Protein AF-0000000067512557 (afdb_homodimer)

Solvent-accessible surface area (backbone atoms only — not comparable to full-atom values): 43966 Å² total; per-residue (Å²): 103,75,72,91,59,92,70,38,76,70,39,28,46,23,22,60,29,49,36,27,47,76,71,72,39,83,58,62,50,40,38,28,38,10,78,47,15,66,60,28,48,52,50,40,33,72,71,71,44,66,50,80,42,73,76,36,64,94,69,39,27,34,35,38,38,43,91,91,30,38,39,35,21,30,53,52,55,80,52,73,68,54,42,38,61,62,28,56,32,32,63,33,15,30,34,44,54,94,54,38,81,47,62,53,90,62,27,68,56,29,63,73,68,32,43,52,41,56,57,37,73,70,34,37,73,76,41,55,54,43,50,60,43,49,38,27,46,26,28,67,69,66,28,44,66,46,68,70,39,42,50,50,40,29,52,51,28,54,48,42,66,75,35,49,71,62,57,60,60,42,63,62,51,37,52,43,52,51,53,27,57,68,24,96,35,24,37,59,25,52,51,48,30,49,72,27,42,42,26,55,67,77,40,47,50,54,45,57,26,58,79,34,74,44,49,81,62,38,84,44,30,45,37,58,33,30,36,38,15,37,42,38,31,41,68,78,36,74,81,60,52,67,39,46,50,50,16,34,64,34,34,64,50,16,33,77,62,29,63,39,71,36,52,92,79,67,40,53,43,45,62,49,13,29,54,22,9,14,35,41,42,35,30,53,36,50,67,31,62,50,56,65,70,50,33,52,51,16,19,50,39,14,44,48,48,78,65,75,82,54,85,50,66,45,56,32,37,34,54,49,60,78,42,48,90,47,58,66,47,41,58,47,46,38,22,11,47,26,56,40,27,65,92,36,43,68,54,16,53,49,52,52,49,53,51,53,57,48,56,73,55,68,71,68,88,65,49,85,56,50,72,65,52,48,21,66,71,69,58,29,19,93,34,39,22,51,49,48,48,41,48,51,48,34,40,35,36,38,42,62,78,27,89,45,60,68,44,45,52,54,47,52,56,46,54,54,49,50,55,49,47,61,63,62,64,64,66,79,73,81,125,100,76,74,93,61,93,68,38,78,71,40,28,48,23,21,60,29,51,39,26,48,77,71,74,38,83,60,61,50,41,38,28,39,9,80,47,16,67,61,28,50,50,49,41,33,74,71,71,43,64,50,80,43,72,76,36,65,92,69,39,27,33,35,37,37,41,89,89,30,40,40,36,22,30,52,52,54,79,52,72,68,54,43,39,61,62,29,56,31,33,61,34,15,28,34,44,54,95,56,37,80,47,62,53,92,62,27,67,57,29,63,73,68,33,43,51,42,55,57,36,73,68,37,37,73,75,40,56,54,42,50,60,43,49,38,28,46,27,28,66,70,66,28,44,66,47,69,71,38,41,51,49,39,29,53,50,27,54,48,42,66,76,34,49,71,60,58,60,60,43,63,61,50,38,52,44,50,50,53,27,56,68,24,97,35,24,37,59,26,52,50,50,29,49,74,25,42,42,27,56,65,79,40,46,51,54,45,58,26,59,78,34,73,44,49,83,63,38,83,42,30,46,36,59,32,31,37,37,14,36,41,38,31,40,68,78,35,73,79,60,52,66,38,46,48,50,17,33,63,32,34,65,50,16,32,78,62,28,62,40,71,36,50,91,78,68,39,53,41,46,62,50,14,28,53,22,9,15,35,40,43,34,31,53,37,50,67,31,62,51,55,65,70,48,33,53,51,15,20,49,38,15,44,48,49,77,66,76,81,55,85,49,67,44,54,32,38,35,53,49,60,77,41,47,92,47,58,67,47,41,57,47,47,37,21,11,48,25,55,40,28,65,92,37,44,68,54,16,52,49,52,52,49,53,52,54,56,46,55,73,55,70,70,67,88,66,50,85,56,49,73,64,52,47,20,66,71,70,56,29,19,93,34,41,22,50,49,48,49,41,48,49,47,33,40,36,36,40,43,63,77,28,87,44,62,70,45,44,52,54,47,52,56,46,52,53,47,50,53,49,46,62,62,60,64,64,66,78,72,82,124

pLDDT: mean 90.92, std 11.64, range [23.28, 98.94]

Nearest PDB structures (foldseek):
  4wc5-assembly1_A  TM=7.029E-01  e=5.428E-14  Aquifex aeolicus VF5
  4wbz-assembly2_B  TM=7.455E-01  e=4.774E-13  Aquifex aeolicus VF5
  1vfg-assembly1_A  TM=7.331E-01  e=1.109E-12  Aquifex aeolicus
  4wc1-assembly1_A  TM=6.849E-01  e=1.506E-13  Aquifex aeolicus VF5
  3h39-assembly2_A  TM=6.523E-01  e=2.930E-13  Thermotoga maritima

Structure (mmCIF, N/CA/C/O backbone):
data_AF-0000000067512557-model_v1
#
loop_
_entity.id
_entity.type
_entity.pdbx_description
1 polymer 'Poly(A) polymerase family protein'
#
loop_
_atom_site.group_PDB
_atom_site.id
_atom_site.type_symbol
_atom_site.label_atom_id
_atom_site.label_alt_id
_atom_site.label_comp_id
_atom_site.label_asym_id
_atom_site.label_entity_id
_atom_site.label_seq_id
_atom_site.pdbx_PDB_ins_code
_atom_site.Cartn_x
_atom_site.Cartn_y
_atom_site.Cartn_z
_atom_site.occupancy
_atom_site.B_iso_or_equiv
_atom_site.auth_seq_id
_atom_site.auth_comp_id
_atom_site.auth_asym_id
_atom_site.auth_atom_id
_atom_site.pdbx_PDB_model_num
ATOM 1 N N . MET A 1 1 ? 3.365 -53.469 -15.695 1 51.84 1 MET A N 1
ATOM 2 C CA . MET A 1 1 ? 2.719 -52.312 -16.328 1 51.84 1 MET A CA 1
ATOM 3 C C . MET A 1 1 ? 3.729 -51.469 -17.125 1 51.84 1 MET A C 1
ATOM 5 O O . MET A 1 1 ? 4.863 -51.281 -16.672 1 51.84 1 MET A O 1
ATOM 9 N N . ASP A 1 2 ? 3.629 -51.375 -18.391 1 69.19 2 ASP A N 1
ATOM 10 C CA . ASP A 1 2 ? 4.562 -50.656 -19.25 1 69.19 2 ASP A CA 1
ATOM 11 C C . ASP A 1 2 ? 4.477 -49.156 -19.016 1 69.19 2 ASP A C 1
ATOM 13 O O . ASP A 1 2 ? 3.398 -48.625 -18.734 1 69.19 2 ASP A O 1
ATOM 17 N N . PHE A 1 3 ? 5.629 -48.594 -18.703 1 74.94 3 PHE A N 1
ATOM 18 C CA . PHE A 1 3 ? 5.684 -47.125 -18.672 1 74.94 3 PHE A CA 1
ATOM 19 C C . PHE A 1 3 ? 5.145 -46.531 -19.953 1 74.94 3 PHE A C 1
ATOM 21 O O . PHE A 1 3 ? 5.617 -46.875 -21.047 1 74.94 3 PHE A O 1
ATOM 28 N N . PRO A 1 4 ? 4.055 -45.781 -19.875 1 81.44 4 PRO A N 1
ATOM 29 C CA . PRO A 1 4 ? 3.291 -45.438 -21.062 1 81.44 4 PRO A CA 1
ATOM 30 C C . PRO A 1 4 ? 3.986 -44.375 -21.906 1 81.44 4 PRO A C 1
ATOM 32 O O . PRO A 1 4 ? 3.475 -43.969 -22.969 1 81.44 4 PRO A O 1
ATOM 35 N N . PHE A 1 5 ? 5.16 -43.906 -21.516 1 85.88 5 PHE A N 1
ATOM 36 C CA . PHE A 1 5 ? 5.879 -42.875 -22.25 1 85.88 5 PHE A CA 1
ATOM 37 C C . PHE A 1 5 ? 7.215 -43.406 -22.766 1 85.88 5 PHE A C 1
ATOM 39 O O . PHE A 1 5 ? 7.746 -44.375 -22.219 1 85.88 5 PHE A O 1
ATOM 46 N N . TYR A 1 6 ? 7.672 -42.781 -23.734 1 87.31 6 TYR A N 1
ATOM 47 C CA . TYR A 1 6 ? 8.953 -43.188 -24.297 1 87.31 6 TYR A CA 1
ATOM 48 C C . TYR A 1 6 ? 10.07 -43.062 -23.266 1 87.31 6 TYR A C 1
ATOM 50 O O . TYR A 1 6 ? 10.125 -42.062 -22.531 1 87.31 6 TYR A O 1
ATOM 58 N N . THR A 1 7 ? 10.867 -44.031 -23.219 1 91.25 7 THR A N 1
ATOM 59 C CA . THR A 1 7 ? 12.039 -44.031 -22.344 1 91.25 7 THR A CA 1
ATOM 60 C C . THR A 1 7 ? 13.305 -44.344 -23.125 1 91.25 7 THR A C 1
ATOM 62 O O . THR A 1 7 ? 13.453 -45.406 -23.688 1 91.25 7 THR A O 1
ATOM 65 N N . PRO A 1 8 ? 14.156 -43.312 -23.141 1 92 8 PRO A N 1
ATOM 66 C CA . PRO A 1 8 ? 15.414 -43.562 -23.844 1 92 8 PRO A CA 1
ATOM 67 C C . PRO A 1 8 ? 16.219 -44.688 -23.219 1 92 8 PRO A C 1
ATOM 69 O O . PRO A 1 8 ? 16.016 -45.031 -22.047 1 92 8 PRO A O 1
ATOM 72 N N . LYS A 1 9 ? 17.266 -45.094 -24.094 1 87.44 9 LYS A N 1
ATOM 73 C CA . LYS A 1 9 ? 18.156 -46.156 -23.609 1 87.44 9 LYS A CA 1
ATOM 74 C C . LYS A 1 9 ? 18.969 -45.656 -22.406 1 87.44 9 LYS A C 1
ATOM 76 O O . LYS A 1 9 ? 19.438 -44.531 -22.391 1 87.44 9 LYS A O 1
ATOM 81 N N . ASP A 1 10 ? 19.078 -46.469 -21.375 1 86.25 10 ASP A N 1
ATOM 82 C CA . ASP A 1 10 ? 19.906 -46.219 -20.188 1 86.25 10 ASP A CA 1
ATOM 83 C C . ASP A 1 10 ? 19.359 -45.062 -19.375 1 86.25 10 ASP A C 1
ATOM 85 O O . ASP A 1 10 ? 20.109 -44.312 -18.734 1 86.25 10 ASP A O 1
ATOM 89 N N . ALA A 1 11 ? 18.125 -44.688 -19.641 1 92.56 11 ALA A N 1
ATOM 90 C CA . ALA A 1 11 ? 17.422 -43.719 -18.812 1 92.56 11 ALA A CA 1
ATOM 91 C C . ALA A 1 11 ? 16.281 -44.375 -18.047 1 92.56 11 ALA A C 1
ATOM 93 O O . ALA A 1 11 ? 15.742 -45.406 -18.484 1 92.56 11 ALA A O 1
ATOM 94 N N . PHE A 1 12 ? 15.938 -43.875 -16.891 1 92.56 12 PHE A N 1
ATOM 95 C CA . PHE A 1 12 ? 14.891 -44.438 -16.047 1 92.56 12 PHE A CA 1
ATOM 96 C C . PHE A 1 12 ? 13.906 -43.344 -15.617 1 92.56 12 PHE A C 1
ATOM 98 O O . PHE A 1 12 ? 14.312 -42.312 -15.078 1 92.56 12 PHE A O 1
ATOM 105 N N . PRO A 1 13 ? 12.617 -43.562 -15.906 1 93.5 13 PRO A N 1
ATOM 106 C CA . PRO A 1 13 ? 11.648 -42.656 -15.328 1 93.5 13 PRO A CA 1
ATOM 107 C C . PRO A 1 13 ? 11.688 -42.625 -13.797 1 93.5 13 PRO A C 1
ATOM 109 O O . PRO A 1 13 ? 11.758 -43.688 -13.172 1 93.5 13 PRO A O 1
ATOM 112 N N . VAL A 1 14 ? 11.688 -41.438 -13.242 1 91.81 14 VAL A N 1
ATOM 113 C CA . VAL A 1 14 ? 11.797 -41.312 -11.797 1 91.81 14 VAL A CA 1
ATOM 114 C C . VAL A 1 14 ? 10.836 -40.25 -11.289 1 91.81 14 VAL A C 1
ATOM 116 O O . VAL A 1 14 ? 10.281 -39.5 -12.078 1 91.81 14 VAL A O 1
ATOM 119 N N . GLY A 1 15 ? 10.539 -40.375 -10 1 92.75 15 GLY A N 1
ATOM 120 C CA . GLY A 1 15 ? 9.984 -39.219 -9.305 1 92.75 15 GLY A CA 1
ATOM 121 C C . GLY A 1 15 ? 8.484 -39.094 -9.461 1 92.75 15 GLY A C 1
ATOM 122 O O . GLY A 1 15 ? 7.754 -40.094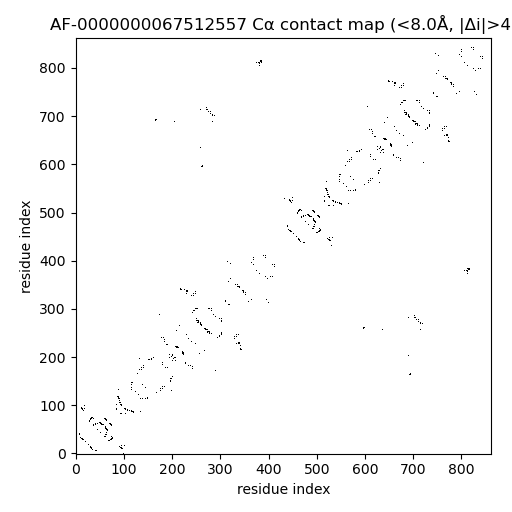 -9.312 1 92.75 15 GLY A O 1
ATOM 123 N N . GLY A 1 16 ? 8.031 -37.906 -9.68 1 92.88 16 GLY A N 1
ATOM 124 C CA . GLY A 1 16 ? 6.621 -37.562 -9.664 1 92.88 16 GLY A CA 1
ATOM 125 C C . GLY A 1 16 ? 5.832 -38.188 -10.789 1 92.88 16 GLY A C 1
ATOM 126 O O . GLY A 1 16 ? 4.652 -38.5 -10.633 1 92.88 16 GLY A O 1
ATOM 127 N N . ALA A 1 17 ? 6.5 -38.375 -11.906 1 91.25 17 ALA A N 1
ATOM 128 C CA . ALA A 1 17 ? 5.812 -39 -13.031 1 91.25 17 ALA A CA 1
ATOM 129 C C . ALA A 1 17 ? 5.391 -40.406 -12.688 1 91.25 17 ALA A C 1
ATOM 131 O O . ALA A 1 17 ? 4.27 -40.844 -13.008 1 91.25 17 ALA A O 1
ATOM 132 N N . VAL A 1 18 ? 6.301 -41.125 -12.047 1 93.06 18 VAL A N 1
ATOM 133 C CA . VAL A 1 18 ? 6.016 -42.5 -11.641 1 93.06 18 VAL A CA 1
ATOM 134 C C . VAL A 1 18 ? 4.922 -42.5 -10.578 1 93.06 18 VAL A C 1
ATOM 136 O O . VAL A 1 18 ? 3.961 -43.281 -10.672 1 93.06 18 VAL A O 1
ATOM 139 N N . ARG A 1 19 ? 5.039 -41.625 -9.617 1 93.56 19 ARG A N 1
ATOM 140 C CA . ARG A 1 19 ? 4.043 -41.469 -8.562 1 93.56 19 ARG A CA 1
ATOM 141 C C . ARG A 1 19 ? 2.662 -41.219 -9.156 1 93.56 19 ARG A C 1
ATOM 143 O O . ARG A 1 19 ? 1.677 -41.844 -8.758 1 93.56 19 ARG A O 1
ATOM 150 N N . ASP A 1 20 ? 2.562 -40.281 -10.094 1 91.94 20 ASP A N 1
ATOM 151 C CA . ASP A 1 20 ? 1.288 -39.875 -10.688 1 91.94 20 ASP A CA 1
ATOM 152 C C . ASP A 1 20 ? 0.635 -41.062 -11.422 1 91.94 20 ASP A C 1
ATOM 154 O O . ASP A 1 20 ? -0.578 -41.25 -11.328 1 91.94 20 ASP A O 1
ATOM 158 N N . LEU A 1 21 ? 1.433 -41.812 -12.047 1 88.88 21 LEU A N 1
ATOM 159 C CA . LEU A 1 21 ? 0.916 -42.969 -12.727 1 88.88 21 LEU A CA 1
ATOM 160 C C . LEU A 1 21 ? 0.342 -43.969 -11.719 1 88.88 21 LEU A C 1
ATOM 162 O O . LEU A 1 21 ? -0.719 -44.562 -11.961 1 88.88 21 LEU A O 1
ATOM 166 N N . LEU A 1 22 ? 1.088 -44.188 -10.656 1 90.25 22 LEU A N 1
ATOM 167 C CA . LEU A 1 22 ? 0.627 -45.094 -9.609 1 90.25 22 LEU A CA 1
ATOM 168 C C . LEU A 1 22 ? -0.688 -44.594 -9.008 1 90.25 22 LEU A C 1
ATOM 170 O O . LEU A 1 22 ? -1.51 -45.406 -8.57 1 90.25 22 LEU A O 1
ATOM 174 N N . LEU A 1 23 ? -0.896 -43.312 -9.031 1 91.12 23 LEU A N 1
ATOM 175 C CA . LEU A 1 23 ? -2.1 -42.719 -8.469 1 91.12 23 LEU A CA 1
ATOM 176 C C . LEU A 1 23 ? -3.188 -42.594 -9.531 1 91.12 23 LEU A C 1
ATOM 178 O O . LEU A 1 23 ? -4.254 -42.031 -9.273 1 91.12 23 LEU A O 1
ATOM 182 N N . GLY A 1 24 ? -2.877 -43 -10.758 1 88.19 24 GLY A N 1
ATOM 183 C CA . GLY A 1 24 ? -3.852 -42.938 -11.836 1 88.19 24 GLY A CA 1
ATOM 184 C C . GLY A 1 24 ? -3.949 -41.594 -12.5 1 88.19 24 GLY A C 1
ATOM 185 O O . GLY A 1 24 ? -4.992 -41.219 -13.055 1 88.19 24 GLY A O 1
ATOM 186 N N . ARG A 1 25 ? -2.975 -40.844 -12.344 1 88.06 25 ARG A N 1
ATOM 187 C CA . ARG A 1 25 ? -2.92 -39.531 -12.938 1 88.06 25 ARG A CA 1
ATOM 188 C C . ARG A 1 25 ? -1.956 -39.5 -14.117 1 88.06 25 ARG A C 1
ATOM 190 O O . ARG A 1 25 ? -0.953 -40.219 -14.125 1 88.06 25 ARG A O 1
ATOM 197 N N . ARG A 1 26 ? -2.26 -38.688 -15.055 1 87.12 26 ARG A N 1
ATOM 198 C CA . ARG A 1 26 ? -1.351 -38.5 -16.172 1 87.12 26 ARG A CA 1
ATOM 199 C C . ARG A 1 26 ? -0.309 -37.438 -15.867 1 87.12 26 ARG A C 1
ATOM 201 O O . ARG A 1 26 ? -0.654 -36.25 -15.625 1 87.12 26 ARG A O 1
ATOM 208 N N . PRO A 1 27 ? 0.921 -37.781 -15.906 1 89.25 27 PRO A N 1
ATOM 209 C CA . PRO A 1 27 ? 1.952 -36.781 -15.617 1 89.25 27 PRO A CA 1
ATOM 210 C C . PRO A 1 27 ? 2.117 -35.781 -16.75 1 89.25 27 PRO A C 1
ATOM 212 O O . PRO A 1 27 ? 1.989 -36.125 -17.922 1 89.25 27 PRO A O 1
ATOM 215 N N . THR A 1 28 ? 2.338 -34.531 -16.375 1 81.75 28 THR A N 1
ATOM 216 C CA . THR A 1 28 ? 2.562 -33.469 -17.359 1 81.75 28 THR A CA 1
ATOM 217 C C . THR A 1 28 ? 4.051 -33.312 -17.641 1 81.75 28 THR A C 1
ATOM 219 O O . THR A 1 28 ? 4.441 -32.844 -18.734 1 81.75 28 THR A O 1
ATOM 222 N N . ASP A 1 29 ? 4.805 -33.594 -16.656 1 89.25 29 ASP A N 1
ATOM 223 C CA . ASP A 1 29 ? 6.258 -33.531 -16.75 1 89.25 29 ASP A CA 1
ATOM 224 C C . ASP A 1 29 ? 6.891 -34.875 -16.422 1 89.25 29 ASP A C 1
ATOM 226 O O . ASP A 1 29 ? 6.418 -35.594 -15.531 1 89.25 29 ASP A O 1
ATOM 230 N N . LEU A 1 30 ? 7.91 -35.219 -17.25 1 92.56 30 LEU A N 1
ATOM 231 C CA . LEU A 1 30 ? 8.602 -36.469 -17.031 1 92.56 30 LEU A CA 1
ATOM 232 C C . LEU A 1 30 ? 10.055 -36.25 -16.641 1 92.56 30 LEU A C 1
ATOM 234 O O . LEU A 1 30 ? 10.758 -35.469 -17.281 1 92.56 30 LEU A O 1
ATOM 238 N N . ASP A 1 31 ? 10.406 -36.812 -15.578 1 91.81 31 ASP A N 1
ATOM 239 C CA . ASP A 1 31 ? 11.805 -36.781 -15.148 1 91.81 31 ASP A CA 1
ATOM 240 C C . ASP A 1 31 ? 12.492 -38.125 -15.375 1 91.81 31 ASP A C 1
ATOM 242 O O . ASP A 1 31 ? 11.914 -39.156 -15.094 1 91.81 31 ASP A O 1
ATOM 246 N N . TYR A 1 32 ? 13.727 -38.031 -15.914 1 92.88 32 TYR A N 1
ATOM 247 C CA . TYR A 1 32 ? 14.523 -39.219 -16.172 1 92.88 32 TYR A CA 1
ATOM 248 C C . TYR A 1 32 ? 15.898 -39.125 -15.523 1 92.88 32 TYR A C 1
ATOM 250 O O . TYR A 1 32 ? 16.562 -38.094 -15.625 1 92.88 32 TYR A O 1
ATOM 258 N N . ALA A 1 33 ? 16.234 -40.094 -14.812 1 91.94 33 ALA A N 1
ATOM 259 C CA . ALA A 1 33 ? 17.641 -40.281 -14.445 1 91.94 33 ALA A CA 1
ATOM 260 C C . ALA A 1 33 ? 18.375 -41.125 -15.492 1 91.94 33 ALA A C 1
ATOM 262 O O . ALA A 1 33 ? 17.922 -42.219 -15.836 1 91.94 33 ALA A O 1
ATOM 263 N N . ALA A 1 34 ? 19.484 -40.594 -16 1 92.94 34 ALA A N 1
ATOM 264 C CA . ALA A 1 34 ? 20.156 -41.281 -17.094 1 92.94 34 ALA A CA 1
ATOM 265 C C . ALA A 1 34 ? 21.656 -41.375 -16.844 1 92.94 34 ALA A C 1
ATOM 267 O O . ALA A 1 34 ? 22.25 -40.5 -16.219 1 92.94 34 ALA A O 1
ATOM 268 N N . LEU A 1 35 ? 22.219 -42.438 -17.328 1 89.38 35 LEU A N 1
ATOM 269 C CA . LEU A 1 35 ? 23.672 -42.562 -17.297 1 89.38 35 LEU A CA 1
ATOM 270 C C . LEU A 1 35 ? 24.328 -41.5 -18.156 1 89.38 35 LEU A C 1
ATOM 272 O O . LEU A 1 35 ? 25.375 -40.969 -17.781 1 89.38 35 LEU A O 1
ATOM 276 N N . ASP A 1 36 ? 23.797 -41.25 -19.234 1 90.62 36 ASP A N 1
ATOM 277 C CA . ASP A 1 36 ? 24.172 -40.188 -20.156 1 90.62 36 ASP A CA 1
ATOM 278 C C . ASP A 1 36 ? 22.984 -39.281 -20.484 1 90.62 36 ASP A C 1
ATOM 280 O O . ASP A 1 36 ? 22.328 -39.469 -21.516 1 90.62 36 ASP A O 1
ATOM 284 N N . PRO A 1 37 ? 22.812 -38.281 -19.656 1 93.38 37 PRO A N 1
ATOM 285 C CA . PRO A 1 37 ? 21.641 -37.438 -19.844 1 93.38 37 PRO A CA 1
ATOM 286 C C . PRO A 1 37 ? 21.578 -36.781 -21.219 1 93.38 37 PRO A C 1
ATOM 288 O O . PRO A 1 37 ? 20.5 -36.688 -21.828 1 93.38 37 PRO A O 1
ATOM 291 N N . GLU A 1 38 ? 22.719 -36.281 -21.656 1 92.12 38 GLU A N 1
ATOM 292 C CA . GLU A 1 38 ? 22.75 -35.656 -22.984 1 92.12 38 GLU A CA 1
ATOM 293 C C . GLU A 1 38 ? 22.344 -36.656 -24.062 1 92.12 38 GLU A C 1
ATOM 295 O O . GLU A 1 38 ? 21.531 -36.344 -24.938 1 92.12 38 GLU A O 1
ATOM 300 N N . GLY A 1 39 ? 22.953 -37.781 -24.016 1 93.06 39 GLY A N 1
ATOM 301 C CA . GLY A 1 39 ? 22.625 -38.812 -24.984 1 93.06 39 GLY A CA 1
ATOM 302 C C . GLY A 1 39 ? 21.172 -39.219 -24.938 1 93.06 39 GLY A C 1
ATOM 303 O O . GLY A 1 39 ? 20.547 -39.438 -25.984 1 93.06 39 GLY A O 1
ATOM 304 N N . ALA A 1 40 ? 20.719 -39.438 -23.797 1 94.56 40 ALA A N 1
ATOM 305 C CA . ALA A 1 40 ? 19.312 -39.812 -23.609 1 94.56 40 ALA A CA 1
ATOM 306 C C . ALA A 1 40 ? 18.375 -38.719 -24.156 1 94.56 40 ALA A C 1
ATOM 308 O O . ALA A 1 40 ? 17.375 -39.062 -24.797 1 94.56 40 ALA A O 1
ATOM 309 N N . ALA A 1 41 ? 18.672 -37.469 -23.891 1 94.38 41 ALA A N 1
ATOM 310 C CA . ALA A 1 41 ? 17.859 -36.344 -24.359 1 94.38 41 ALA A CA 1
ATOM 311 C C . ALA A 1 41 ? 17.844 -36.281 -25.875 1 94.38 41 ALA A C 1
ATOM 313 O O . ALA A 1 41 ? 16.797 -36.031 -26.484 1 94.38 41 ALA A O 1
ATOM 314 N N . GLU A 1 42 ? 19 -36.469 -26.406 1 94.38 42 GLU A N 1
ATOM 315 C CA . GLU A 1 42 ? 19.109 -36.438 -27.859 1 94.38 42 GLU A CA 1
ATOM 316 C C . GLU A 1 42 ? 18.328 -37.594 -28.5 1 94.38 42 GLU A C 1
ATOM 318 O O . GLU A 1 42 ? 17.688 -37.406 -29.547 1 94.38 42 GLU A O 1
ATOM 323 N N . GLU A 1 43 ? 18.438 -38.688 -27.859 1 95.25 43 GLU A N 1
ATOM 324 C CA . GLU A 1 43 ? 17.672 -39.844 -28.344 1 95.25 43 GLU A CA 1
ATOM 325 C C . GLU A 1 43 ? 16.172 -39.562 -28.312 1 95.25 43 GLU A C 1
ATOM 327 O O . GLU A 1 43 ? 15.453 -39.844 -29.266 1 95.25 43 GLU A O 1
ATOM 332 N N . ALA A 1 44 ? 15.742 -39.062 -27.234 1 94.62 44 ALA A N 1
ATOM 333 C CA . ALA A 1 44 ? 14.328 -38.719 -27.094 1 94.62 44 ALA A CA 1
ATOM 334 C C . ALA A 1 44 ? 13.906 -37.688 -28.141 1 94.62 44 ALA A C 1
ATOM 336 O O . ALA A 1 44 ? 12.797 -37.781 -28.672 1 94.62 44 ALA A O 1
ATOM 337 N N . LYS A 1 45 ? 14.781 -36.719 -28.344 1 94.5 45 LYS A N 1
ATOM 338 C CA . LYS A 1 45 ? 14.492 -35.688 -29.344 1 94.5 45 LYS A CA 1
ATOM 339 C C . LYS A 1 45 ? 14.312 -36.312 -30.734 1 94.5 45 LYS A C 1
ATOM 341 O O . LYS A 1 45 ? 13.406 -35.906 -31.484 1 94.5 45 LYS A O 1
ATOM 346 N N . ARG A 1 46 ? 15.164 -37.188 -31.031 1 93.94 46 ARG A N 1
ATOM 347 C CA . ARG A 1 46 ? 15.094 -37.844 -32.312 1 93.94 46 ARG A CA 1
ATOM 348 C C . ARG A 1 46 ? 13.789 -38.625 -32.469 1 93.94 46 ARG A C 1
ATOM 350 O O . ARG A 1 46 ? 13.211 -38.656 -33.562 1 93.94 46 ARG A O 1
ATOM 357 N N . ARG A 1 47 ? 13.367 -39.125 -31.422 1 93.31 47 ARG A N 1
ATOM 358 C CA . ARG A 1 47 ? 12.188 -39.969 -31.453 1 93.31 47 ARG A CA 1
ATOM 359 C C . ARG A 1 47 ? 10.906 -39.156 -31.359 1 93.31 47 ARG A C 1
ATOM 361 O O . ARG A 1 47 ? 9.898 -39.5 -31.984 1 93.31 47 ARG A O 1
ATOM 368 N N . LEU A 1 48 ? 10.82 -38.219 -30.484 1 92.88 48 LEU A N 1
ATOM 369 C CA . LEU A 1 48 ? 9.594 -37.531 -30.141 1 92.88 48 LEU A CA 1
ATOM 370 C C . LEU A 1 48 ? 9.547 -36.156 -30.828 1 92.88 48 LEU A C 1
ATOM 372 O O . LEU A 1 48 ? 8.492 -35.531 -30.891 1 92.88 48 LEU A O 1
ATOM 376 N N . GLY A 1 49 ? 10.711 -35.656 -31.359 1 92.44 49 GLY A N 1
ATOM 377 C CA . GLY A 1 49 ? 10.805 -34.281 -31.812 1 92.44 49 GLY A CA 1
ATOM 378 C C . GLY A 1 49 ? 10.898 -33.281 -30.688 1 92.44 49 GLY A C 1
ATOM 379 O O . GLY A 1 49 ? 11.375 -33.625 -29.594 1 92.44 49 GLY A O 1
ATOM 380 N N . GLY A 1 50 ? 10.648 -32.062 -30.953 1 93.06 50 GLY A N 1
ATOM 381 C CA . GLY A 1 50 ? 10.641 -31 -29.938 1 93.06 50 GLY A CA 1
ATOM 382 C C . GLY A 1 50 ? 11.93 -30.219 -29.891 1 93.06 50 GLY A C 1
ATOM 383 O O . GLY A 1 50 ? 12.727 -30.25 -30.828 1 93.06 50 GLY A O 1
ATOM 384 N N . SER A 1 51 ? 12.023 -29.375 -28.812 1 94.69 51 SER A N 1
ATOM 385 C CA . SER A 1 51 ? 13.18 -28.5 -28.641 1 94.69 51 SER A CA 1
ATOM 386 C C . SER A 1 51 ? 13.992 -28.906 -27.406 1 94.69 51 SER A C 1
ATOM 388 O O . SER A 1 51 ? 13.445 -29.047 -26.312 1 94.69 51 SER A O 1
ATOM 390 N N . LEU A 1 52 ? 15.297 -29.094 -27.641 1 93.06 52 LEU A N 1
ATOM 391 C CA . LEU A 1 52 ? 16.203 -29.5 -26.562 1 93.06 52 LEU A CA 1
ATOM 392 C C . LEU A 1 52 ? 16.938 -28.297 -25.984 1 93.06 52 LEU A C 1
ATOM 394 O O . LEU A 1 52 ? 17.484 -27.484 -26.734 1 93.06 52 LEU A O 1
ATOM 398 N N . PHE A 1 53 ? 16.922 -28.125 -24.641 1 91.31 53 PHE A N 1
ATOM 399 C CA . PHE A 1 53 ? 17.562 -27.031 -23.938 1 91.31 53 PHE A CA 1
ATOM 400 C C . PHE A 1 53 ? 18.531 -27.547 -22.891 1 91.31 53 PHE A C 1
ATOM 402 O O . PHE A 1 53 ? 18.172 -28.406 -22.078 1 91.31 53 PHE A O 1
ATOM 409 N N . PRO A 1 54 ? 19.75 -27.062 -22.875 1 88.75 54 PRO A N 1
ATOM 410 C CA . PRO A 1 54 ? 20.625 -27.328 -21.734 1 88.75 54 PRO A CA 1
ATOM 411 C C . PRO A 1 54 ? 20.297 -26.469 -20.516 1 88.75 54 PRO A C 1
ATOM 413 O O . PRO A 1 54 ? 20.469 -25.25 -20.547 1 88.75 54 PRO A O 1
ATOM 416 N N . LEU A 1 55 ? 19.641 -26.969 -19.5 1 81.06 55 LEU A N 1
ATOM 417 C CA . LEU A 1 55 ? 19.266 -26.219 -18.312 1 81.06 55 LEU A CA 1
ATOM 418 C C . LEU A 1 55 ? 20.5 -25.875 -17.484 1 81.06 55 LEU A C 1
ATOM 420 O O . LEU A 1 55 ? 20.688 -24.734 -17.078 1 81.06 55 LEU A O 1
ATOM 424 N N . ASP A 1 56 ? 21.281 -26.875 -17.156 1 80.12 56 ASP A N 1
ATOM 425 C CA . ASP A 1 56 ? 22.562 -26.75 -16.469 1 80.12 56 ASP A CA 1
ATOM 426 C C . ASP A 1 56 ? 23.594 -27.703 -17.047 1 80.12 56 ASP A C 1
ATOM 428 O O . ASP A 1 56 ? 23.797 -28.812 -16.531 1 80.12 56 ASP A O 1
ATOM 432 N N . PRO A 1 57 ? 24.25 -27.188 -17.953 1 75.25 57 PRO A N 1
ATOM 433 C CA . PRO A 1 57 ? 25.203 -28.062 -18.641 1 75.25 57 PRO A CA 1
ATOM 434 C C . PRO A 1 57 ? 26.297 -28.578 -17.703 1 75.25 57 PRO A C 1
ATOM 436 O O . PRO A 1 57 ? 26.75 -29.719 -17.844 1 75.25 57 PRO A O 1
ATOM 439 N N . LYS A 1 58 ? 26.672 -27.688 -16.797 1 78.56 58 LYS A N 1
ATOM 440 C CA . LYS A 1 58 ? 27.734 -28.094 -15.867 1 78.56 58 LYS A CA 1
ATOM 441 C C . LYS A 1 58 ? 27.297 -29.266 -15.016 1 78.56 58 LYS A C 1
ATOM 443 O O . LYS A 1 58 ? 28.109 -30.141 -14.695 1 78.56 58 LYS A O 1
ATOM 448 N N . ARG A 1 59 ? 25.984 -29.453 -14.875 1 78.94 59 ARG A N 1
ATOM 449 C CA . ARG A 1 59 ? 25.469 -30.516 -14.023 1 78.94 59 ARG A CA 1
ATOM 450 C C . ARG A 1 59 ? 24.844 -31.625 -14.859 1 78.94 59 ARG A C 1
ATOM 452 O O . ARG A 1 59 ? 24.344 -32.625 -14.32 1 78.94 59 ARG A O 1
ATOM 459 N N . GLY A 1 60 ? 24.922 -31.406 -16.156 1 86.06 60 GLY A N 1
ATOM 460 C CA . GLY A 1 60 ? 24.406 -32.406 -17.062 1 86.06 60 GLY A CA 1
ATOM 461 C C . GLY A 1 60 ? 22.891 -32.5 -17.062 1 86.06 60 GLY A C 1
ATOM 462 O O . GLY A 1 60 ? 22.328 -33.594 -17.125 1 86.06 60 GLY A O 1
ATOM 463 N N . HIS A 1 61 ? 22.219 -31.422 -16.828 1 90.12 61 HIS A N 1
ATOM 464 C CA . HIS A 1 61 ? 20.75 -31.359 -16.828 1 90.12 61 HIS A CA 1
ATOM 465 C C . HIS A 1 61 ? 20.234 -30.859 -18.172 1 90.12 61 HIS A C 1
ATOM 467 O O . HIS A 1 61 ? 20.672 -29.828 -18.672 1 90.12 61 HIS A O 1
ATOM 473 N N . TYR A 1 62 ? 19.391 -31.625 -18.781 1 92.88 62 TYR A N 1
ATOM 474 C CA . TYR A 1 62 ? 18.828 -31.281 -20.094 1 92.88 62 TYR A CA 1
ATOM 475 C C . TYR A 1 62 ? 17.297 -31.359 -20.062 1 92.88 62 TYR A C 1
ATOM 477 O O . TYR A 1 62 ? 16.734 -32.188 -19.359 1 92.88 62 TYR A O 1
ATOM 485 N N . ARG A 1 63 ? 16.625 -30.484 -20.734 1 91.62 63 ARG A N 1
ATOM 486 C CA . ARG A 1 63 ? 15.164 -30.484 -20.859 1 91.62 63 ARG A CA 1
ATOM 487 C C . ARG A 1 63 ? 14.742 -30.594 -22.328 1 91.62 63 ARG A C 1
ATOM 489 O O . ARG A 1 63 ? 15.227 -29.844 -23.172 1 91.62 63 ARG A O 1
ATOM 496 N N . LEU A 1 64 ? 13.938 -31.516 -22.672 1 93.38 64 LEU A N 1
ATOM 497 C CA . LEU A 1 64 ? 13.281 -31.625 -23.969 1 93.38 64 LEU A CA 1
ATOM 498 C C . LEU A 1 64 ? 11.82 -31.188 -23.875 1 93.38 64 LEU A C 1
ATOM 500 O O . LEU A 1 64 ? 11.07 -31.688 -23.031 1 93.38 64 LEU A O 1
ATOM 504 N N . VAL A 1 65 ? 11.5 -30.203 -24.656 1 93 65 VAL A N 1
ATOM 505 C CA . VAL A 1 65 ? 10.117 -29.719 -24.688 1 93 65 VAL A CA 1
ATOM 506 C C . VAL A 1 65 ? 9.398 -30.297 -25.906 1 93 65 VAL A C 1
ATOM 508 O O . VAL A 1 65 ? 9.82 -30.078 -27.031 1 93 65 VAL A O 1
ATOM 511 N N . VAL A 1 66 ? 8.398 -31.047 -25.703 1 91.5 66 VAL A N 1
ATOM 512 C CA . VAL A 1 66 ? 7.586 -31.656 -26.75 1 91.5 66 VAL A CA 1
ATOM 513 C C . VAL A 1 66 ? 6.129 -31.234 -26.594 1 91.5 66 VAL A C 1
ATOM 515 O O . VAL A 1 66 ? 5.379 -31.828 -25.812 1 91.5 66 VAL A O 1
ATOM 518 N N . GLY A 1 67 ? 5.707 -30.328 -27.406 1 85.12 67 GLY A N 1
ATOM 519 C CA . GLY A 1 67 ? 4.371 -29.781 -27.203 1 85.12 67 GLY A CA 1
ATOM 520 C C . GLY A 1 67 ? 4.18 -29.141 -25.844 1 85.12 67 GLY A C 1
ATOM 521 O O . GLY A 1 67 ? 4.914 -28.219 -25.484 1 85.12 67 GLY A O 1
ATOM 522 N N . GLU A 1 68 ? 3.234 -29.844 -25.109 1 84.06 68 GLU A N 1
ATOM 523 C CA . GLU A 1 68 ? 2.928 -29.297 -23.797 1 84.06 68 GLU A CA 1
ATOM 524 C C . GLU A 1 68 ? 3.67 -30.062 -22.688 1 84.06 68 GLU A C 1
ATOM 526 O O . GLU A 1 68 ? 3.584 -29.703 -21.516 1 84.06 68 GLU A O 1
ATOM 531 N N . ARG A 1 69 ? 4.488 -30.969 -23.125 1 88.06 69 ARG A N 1
ATOM 532 C CA . ARG A 1 69 ? 5.172 -31.812 -22.156 1 88.06 69 ARG A CA 1
ATOM 533 C C . ARG A 1 69 ? 6.664 -31.5 -22.109 1 88.06 69 ARG A C 1
ATOM 535 O O . ARG A 1 69 ? 7.246 -31.078 -23.109 1 88.06 69 ARG A O 1
ATOM 542 N N . THR A 1 70 ? 7.105 -31.719 -20.938 1 92.25 70 THR A N 1
ATOM 543 C CA . THR A 1 70 ? 8.547 -31.547 -20.766 1 92.25 70 THR A CA 1
ATOM 544 C C . THR A 1 70 ? 9.18 -32.844 -20.25 1 92.25 70 THR A C 1
ATOM 546 O O . THR A 1 70 ? 8.602 -33.531 -19.406 1 92.25 70 THR A O 1
ATOM 549 N N . LEU A 1 71 ? 10.344 -33.188 -20.812 1 93.69 71 LEU A N 1
ATOM 550 C CA . LEU A 1 71 ? 11.18 -34.281 -20.344 1 93.69 71 LEU A CA 1
ATOM 551 C C . LEU A 1 71 ? 12.508 -33.75 -19.797 1 93.69 71 LEU A C 1
ATOM 553 O O . LEU A 1 71 ? 13.281 -33.125 -20.531 1 93.69 71 LEU A O 1
ATOM 557 N N . ASP A 1 72 ? 12.703 -34 -18.531 1 93 72 ASP A N 1
ATOM 558 C CA . ASP A 1 72 ? 13.945 -33.562 -17.906 1 93 72 ASP A CA 1
ATOM 559 C C . ASP A 1 72 ? 14.891 -34.719 -17.672 1 93 72 ASP A C 1
ATOM 561 O O . ASP A 1 72 ? 14.477 -35.781 -17.156 1 93 72 ASP A O 1
ATOM 565 N N . PHE A 1 73 ? 16.141 -34.562 -18.125 1 93.56 73 PHE A N 1
ATOM 566 C CA . PHE A 1 73 ? 17.141 -35.625 -17.984 1 93.56 73 PHE A CA 1
ATOM 567 C C . PHE A 1 73 ? 18.266 -35.156 -17.047 1 93.56 73 PHE A C 1
ATOM 569 O O . PHE A 1 73 ? 18.875 -34.125 -17.266 1 93.56 73 PHE A O 1
ATOM 576 N N . THR A 1 74 ? 18.438 -35.875 -16.016 1 91.25 74 THR A N 1
ATOM 577 C CA . THR A 1 74 ? 19.484 -35.594 -15.047 1 91.25 74 THR A CA 1
ATOM 578 C C . THR A 1 74 ? 20.406 -36.812 -14.875 1 91.25 74 THR A C 1
ATOM 580 O O . THR A 1 74 ? 19.984 -37.969 -15.141 1 91.25 74 THR A O 1
ATOM 583 N N . PRO A 1 75 ? 21.688 -36.531 -14.508 1 90.44 75 PRO A N 1
ATOM 584 C CA . PRO A 1 75 ? 22.609 -37.656 -14.328 1 90.44 75 PRO A CA 1
ATOM 585 C C . PRO A 1 75 ? 22.219 -38.562 -13.156 1 90.44 75 PRO A C 1
ATOM 587 O O . PRO A 1 75 ? 21.766 -38.062 -12.117 1 90.44 75 PRO A O 1
ATOM 590 N N . LEU A 1 76 ? 22.297 -39.875 -13.469 1 86.94 76 LEU A N 1
ATOM 591 C CA . LEU A 1 76 ? 22.188 -40.812 -12.367 1 86.94 76 LEU A CA 1
ATOM 592 C C . LEU A 1 76 ? 23.375 -40.688 -11.43 1 86.94 76 LEU A C 1
ATOM 594 O O . LEU A 1 76 ? 24.531 -40.875 -11.844 1 86.94 76 LEU A O 1
ATOM 598 N N . GLU A 1 77 ? 23.125 -40.219 -10.305 1 77.19 77 GLU A N 1
ATOM 599 C CA . GLU A 1 77 ? 24.219 -40.031 -9.336 1 77.19 77 GLU A CA 1
ATOM 600 C C . GLU A 1 77 ? 24.453 -41.312 -8.539 1 77.19 77 GLU A C 1
ATOM 602 O O . GLU A 1 77 ? 23.734 -41.594 -7.582 1 77.19 77 GLU A O 1
ATOM 607 N N . GLY A 1 78 ? 25.469 -41.969 -8.781 1 78.88 78 GLY A N 1
ATOM 608 C CA . GLY A 1 78 ? 25.781 -43.219 -8.086 1 78.88 78 GLY A CA 1
ATOM 609 C C . GLY A 1 78 ? 24.859 -44.344 -8.469 1 78.88 78 GLY A C 1
ATOM 610 O O . GLY A 1 78 ? 24.547 -44.531 -9.648 1 78.88 78 GLY A O 1
ATOM 611 N N . ARG A 1 79 ? 24.5 -45.094 -7.301 1 80.5 79 ARG A N 1
ATOM 612 C CA . ARG A 1 79 ? 23.562 -46.219 -7.473 1 80.5 79 ARG A CA 1
ATOM 613 C C . ARG A 1 79 ? 22.125 -45.719 -7.469 1 80.5 79 ARG A C 1
ATOM 615 O O . ARG A 1 79 ? 21.828 -44.625 -6.973 1 80.5 79 ARG A O 1
ATOM 622 N N . LEU A 1 80 ? 21.312 -46.406 -8.117 1 83 80 LEU A N 1
ATOM 623 C CA . LEU A 1 80 ? 19.906 -46.094 -8.195 1 83 80 LEU A CA 1
ATOM 624 C C . LEU A 1 80 ? 19.328 -45.812 -6.812 1 83 80 LEU A C 1
ATOM 626 O O . LEU A 1 80 ? 18.562 -44.844 -6.637 1 83 80 LEU A O 1
ATOM 630 N N . GLU A 1 81 ? 19.734 -46.562 -5.863 1 86.12 81 GLU A N 1
ATOM 631 C CA . GLU A 1 81 ? 19.25 -46.406 -4.492 1 86.12 81 GLU A CA 1
ATOM 632 C C . GLU A 1 81 ? 19.719 -45.062 -3.908 1 86.12 81 GLU A C 1
ATOM 634 O O . GLU A 1 81 ? 18.984 -44.438 -3.162 1 86.12 81 GLU A O 1
ATOM 639 N N . GLU A 1 82 ? 20.906 -44.719 -4.227 1 88.44 82 GLU A N 1
ATOM 640 C CA . GLU A 1 82 ? 21.453 -43.438 -3.746 1 88.44 82 GLU A CA 1
ATOM 641 C C . GLU A 1 82 ? 20.688 -42.25 -4.336 1 88.44 82 GLU A C 1
ATOM 643 O O . GLU A 1 82 ? 20.469 -41.25 -3.656 1 88.44 82 GLU A O 1
ATOM 648 N N . ASP A 1 83 ? 20.359 -42.438 -5.551 1 87.38 83 ASP A N 1
ATOM 649 C CA . ASP A 1 83 ? 19.578 -41.375 -6.195 1 87.38 83 ASP A CA 1
ATOM 650 C C . ASP A 1 83 ? 18.219 -41.219 -5.512 1 87.38 83 ASP A C 1
ATOM 652 O O . ASP A 1 83 ? 17.766 -40.094 -5.297 1 87.38 83 ASP A O 1
ATOM 656 N N . LEU A 1 84 ? 17.609 -42.312 -5.145 1 91.56 84 LEU A N 1
ATOM 657 C CA . LEU A 1 84 ? 16.312 -42.281 -4.477 1 91.56 84 LEU A CA 1
ATOM 658 C C . LEU A 1 84 ? 16.422 -41.625 -3.105 1 91.56 84 LEU A C 1
ATOM 660 O O . LEU A 1 84 ? 15.516 -40.906 -2.688 1 91.56 84 LEU A O 1
ATOM 664 N N . LEU A 1 85 ? 17.516 -41.781 -2.463 1 93.38 85 LEU A N 1
ATOM 665 C CA . LEU A 1 85 ? 17.719 -41.281 -1.108 1 93.38 85 LEU A CA 1
ATOM 666 C C . LEU A 1 85 ? 17.922 -39.75 -1.118 1 93.38 85 LEU A C 1
ATOM 668 O O . LEU A 1 85 ? 17.812 -39.094 -0.076 1 93.38 85 LEU A O 1
ATOM 672 N N . ARG A 1 86 ? 18.156 -39.188 -2.273 1 92.25 86 ARG A N 1
ATOM 673 C CA . ARG A 1 86 ? 18.422 -37.75 -2.385 1 92.25 86 ARG A CA 1
ATOM 674 C C . ARG A 1 86 ? 17.156 -36.969 -2.732 1 92.25 86 ARG A C 1
ATOM 676 O O . ARG A 1 86 ? 17.141 -35.75 -2.709 1 92.25 86 ARG A O 1
ATOM 683 N N . ARG A 1 87 ? 16.156 -37.719 -2.922 1 92.44 87 ARG A N 1
ATOM 684 C CA . ARG A 1 87 ? 14.922 -37.062 -3.35 1 92.44 87 ARG A CA 1
ATOM 685 C C . ARG A 1 87 ? 14.227 -36.375 -2.178 1 92.44 87 ARG A C 1
ATOM 687 O O . ARG A 1 87 ? 14.625 -36.562 -1.023 1 92.44 87 ARG A O 1
ATOM 694 N N . ASP A 1 88 ? 13.18 -35.594 -2.428 1 95.25 88 ASP A N 1
ATOM 695 C CA . ASP A 1 88 ? 12.555 -34.719 -1.433 1 95.25 88 ASP A CA 1
ATOM 696 C C . ASP A 1 88 ? 11.602 -35.5 -0.538 1 95.25 88 ASP A C 1
ATOM 698 O O . ASP A 1 88 ? 11.789 -35.562 0.679 1 95.25 88 ASP A O 1
ATOM 702 N N . TYR A 1 89 ? 10.648 -36.219 -1.161 1 97.56 89 TYR A N 1
ATOM 703 C CA . TYR A 1 89 ? 9.656 -36.969 -0.394 1 97.56 89 TYR A CA 1
ATOM 704 C C . TYR A 1 89 ? 9.594 -38.438 -0.838 1 97.56 89 TYR A C 1
ATOM 706 O O . TYR A 1 89 ? 9.852 -38.719 -2.004 1 97.56 89 TYR A O 1
ATOM 714 N N . ARG A 1 90 ? 9.242 -39.281 0.057 1 97 90 ARG A N 1
ATOM 715 C CA . ARG A 1 90 ? 9.281 -40.719 -0.187 1 97 90 ARG A CA 1
ATOM 716 C C . ARG A 1 90 ? 8.391 -41.094 -1.359 1 97 90 ARG A C 1
ATOM 718 O O . ARG A 1 90 ? 8.742 -41.969 -2.162 1 97 90 ARG A O 1
ATOM 725 N N . VAL A 1 91 ? 7.336 -40.438 -1.502 1 96.5 91 VAL A N 1
ATOM 726 C CA . VAL A 1 91 ? 6.383 -40.781 -2.559 1 96.5 91 VAL A CA 1
ATOM 727 C C . VAL A 1 91 ? 6.973 -40.406 -3.918 1 96.5 91 VAL A C 1
ATOM 729 O O . VAL A 1 91 ? 6.473 -40.844 -4.957 1 96.5 91 VAL A O 1
ATOM 732 N N . ASN A 1 92 ? 8.031 -39.594 -3.918 1 94.94 92 ASN A N 1
ATOM 733 C CA . ASN A 1 92 ? 8.719 -39.25 -5.152 1 94.94 92 ASN A CA 1
ATOM 734 C C . ASN A 1 92 ? 9.984 -40.062 -5.348 1 94.94 92 ASN A C 1
ATOM 736 O O . ASN A 1 92 ? 10.648 -39.969 -6.379 1 94.94 92 ASN A O 1
ATOM 740 N N . ALA A 1 93 ? 10.305 -40.812 -4.379 1 94.81 93 ALA A N 1
ATOM 741 C CA . ALA A 1 93 ? 11.492 -41.625 -4.465 1 94.81 93 ALA A CA 1
ATOM 742 C C . ALA A 1 93 ? 11.172 -42.969 -5.137 1 94.81 93 ALA A C 1
ATOM 744 O O . ALA A 1 93 ? 11.32 -44.031 -4.527 1 94.81 93 ALA A O 1
ATOM 745 N N . LEU A 1 94 ? 10.781 -42.875 -6.363 1 94.44 94 LEU A N 1
ATOM 746 C CA . LEU A 1 94 ? 10.352 -43.969 -7.191 1 94.44 94 LEU A CA 1
ATOM 747 C C . LEU A 1 94 ? 11.102 -44 -8.523 1 94.44 94 LEU A C 1
ATOM 749 O O . LEU A 1 94 ? 11.531 -42.938 -9.008 1 94.44 94 LEU A O 1
ATOM 753 N N . LEU A 1 95 ? 11.273 -45.156 -9.023 1 92.25 95 LEU A N 1
ATOM 754 C CA . LEU A 1 95 ? 11.859 -45.344 -10.352 1 92.25 95 LEU A CA 1
ATOM 755 C C . LEU A 1 95 ? 11.203 -46.5 -11.094 1 92.25 95 LEU A C 1
ATOM 757 O O . LEU A 1 95 ? 10.75 -47.438 -10.477 1 92.25 95 LEU A O 1
ATOM 761 N N . TRP A 1 96 ? 11.07 -46.312 -12.32 1 91.69 96 TRP A N 1
ATOM 762 C CA . TRP A 1 96 ? 10.547 -47.344 -13.203 1 91.69 96 TRP A CA 1
ATOM 763 C C . TRP A 1 96 ? 11.68 -48.031 -13.969 1 91.69 96 TRP A C 1
ATOM 765 O O . TRP A 1 96 ? 12.469 -47.375 -14.641 1 91.69 96 TRP A O 1
ATOM 775 N N . LYS A 1 97 ? 11.75 -49.344 -13.758 1 87.19 97 LYS A N 1
ATOM 776 C CA . LYS A 1 97 ? 12.781 -50.125 -14.438 1 87.19 97 LYS A CA 1
ATOM 777 C C . LYS A 1 97 ? 12.273 -51.531 -14.789 1 87.19 97 LYS A C 1
ATOM 779 O O . LYS A 1 97 ? 11.766 -52.219 -13.93 1 87.19 97 LYS A O 1
ATOM 784 N N . GLY A 1 98 ? 12.477 -51.906 -16 1 82.69 98 GLY A N 1
ATOM 785 C CA . GLY A 1 98 ? 12.172 -53.25 -16.438 1 82.69 98 GLY A CA 1
ATOM 786 C C . GLY A 1 98 ? 10.719 -53.656 -16.219 1 82.69 98 GLY A C 1
ATOM 787 O O . GLY A 1 98 ? 10.43 -54.75 -15.766 1 82.69 98 GLY A O 1
ATOM 788 N N . GLY A 1 99 ? 9.859 -52.75 -16.297 1 84 99 GLY A N 1
ATOM 789 C CA . GLY A 1 99 ? 8.438 -53.031 -16.172 1 84 99 GLY A CA 1
ATOM 790 C C . GLY A 1 99 ? 7.957 -53 -14.734 1 84 99 GLY A C 1
ATOM 791 O O . GLY A 1 99 ? 6.797 -53.312 -14.461 1 84 99 GLY A O 1
ATOM 792 N N . ALA A 1 100 ? 8.875 -52.688 -13.906 1 89 100 ALA A N 1
ATOM 793 C CA . ALA A 1 100 ? 8.508 -52.656 -12.492 1 89 100 ALA A CA 1
ATOM 794 C C . ALA A 1 100 ? 8.844 -51.312 -11.867 1 89 100 ALA A C 1
ATOM 796 O O . ALA A 1 100 ? 9.711 -50.594 -12.359 1 89 100 ALA A O 1
ATOM 797 N N . VAL A 1 101 ? 8.055 -51 -10.797 1 91.12 101 VAL A N 1
ATOM 798 C CA . VAL A 1 101 ? 8.305 -49.781 -10.039 1 91.12 101 VAL A CA 1
ATOM 799 C C . VAL A 1 101 ? 9.133 -50.125 -8.797 1 91.12 101 VAL A C 1
ATOM 801 O O . VAL A 1 101 ? 8.805 -51.031 -8.039 1 91.12 101 VAL A O 1
ATOM 804 N N . PHE A 1 102 ? 10.227 -49.438 -8.664 1 90.81 102 PHE A N 1
ATOM 805 C CA . PHE A 1 102 ? 11.086 -49.562 -7.5 1 90.81 102 PHE A CA 1
ATOM 806 C C . PHE A 1 102 ? 11.055 -48.281 -6.676 1 90.81 102 PHE A C 1
ATOM 808 O O . PHE A 1 102 ? 11.023 -47.156 -7.23 1 90.81 102 PHE A O 1
ATOM 815 N N . GLY A 1 103 ? 10.969 -48.438 -5.34 1 92.75 103 GLY A N 1
ATOM 816 C CA . GLY A 1 103 ? 10.969 -47.281 -4.449 1 92.75 103 GLY A CA 1
ATOM 817 C C . GLY A 1 103 ? 11.594 -47.594 -3.1 1 92.75 103 GLY A C 1
ATOM 818 O O . GLY A 1 103 ? 12 -48.719 -2.832 1 92.75 103 GLY A O 1
ATOM 819 N N . LEU A 1 104 ? 11.742 -46.594 -2.328 1 93.5 104 LEU A N 1
ATOM 820 C CA . LEU A 1 104 ? 12.258 -46.719 -0.972 1 93.5 104 LEU A CA 1
ATOM 821 C C . LEU A 1 104 ? 11.258 -47.469 -0.09 1 93.5 104 LEU A C 1
ATOM 823 O O . LEU A 1 104 ? 10.07 -47.531 -0.403 1 93.5 104 LEU A O 1
ATOM 827 N N . LYS A 1 105 ? 11.812 -48 0.931 1 91.81 105 LYS A N 1
ATOM 828 C CA . LYS A 1 105 ? 10.945 -48.656 1.899 1 91.81 105 LYS A CA 1
ATOM 829 C C . LYS A 1 105 ? 9.93 -47.688 2.479 1 91.81 105 LYS A C 1
ATOM 831 O O . LYS A 1 105 ? 10.273 -46.562 2.816 1 91.81 105 LYS A O 1
ATOM 836 N N . GLY A 1 106 ? 8.586 -48.094 2.529 1 93.31 106 GLY A N 1
ATOM 837 C CA . GLY A 1 106 ? 7.559 -47.25 3.146 1 93.31 106 GLY A CA 1
ATOM 838 C C . GLY A 1 106 ? 6.734 -46.469 2.141 1 93.31 106 GLY A C 1
ATOM 839 O O . GLY A 1 106 ? 5.688 -45.938 2.484 1 93.31 106 GLY A O 1
ATOM 840 N N . VAL A 1 107 ? 7.188 -46.438 0.908 1 94.25 107 VAL A N 1
ATOM 841 C CA . VAL A 1 107 ? 6.52 -45.656 -0.123 1 94.25 107 VAL A CA 1
ATOM 842 C C . VAL A 1 107 ? 5.105 -46.188 -0.344 1 94.25 107 VAL A C 1
ATOM 844 O O . VAL A 1 107 ? 4.16 -45.406 -0.504 1 94.25 107 VAL A O 1
ATOM 847 N N . GLU A 1 108 ? 4.941 -47.469 -0.354 1 92.88 108 GLU A N 1
ATOM 848 C CA . GLU A 1 108 ? 3.631 -48.062 -0.564 1 92.88 108 GLU A CA 1
ATOM 849 C C . GLU A 1 108 ? 2.65 -47.656 0.532 1 92.88 108 GLU A C 1
ATOM 851 O O . GLU A 1 108 ? 1.488 -47.344 0.252 1 92.88 108 GLU A O 1
ATOM 856 N N . GLU A 1 109 ? 3.164 -47.688 1.71 1 95.31 109 GLU A N 1
ATOM 857 C CA . GLU A 1 109 ? 2.338 -47.281 2.842 1 95.31 109 GLU A CA 1
ATOM 858 C C . GLU A 1 109 ? 1.969 -45.812 2.744 1 95.31 109 GLU A C 1
ATOM 860 O O . GLU A 1 109 ? 0.828 -45.438 3.018 1 95.31 109 GLU A O 1
ATOM 865 N N . ASP A 1 110 ? 2.9 -45 2.418 1 96.38 110 ASP A N 1
ATOM 866 C CA . ASP A 1 110 ? 2.658 -43.562 2.27 1 96.38 110 ASP A CA 1
ATOM 867 C C . ASP A 1 110 ? 1.606 -43.312 1.195 1 96.38 110 ASP A C 1
ATOM 869 O O . ASP A 1 110 ? 0.732 -42.469 1.374 1 96.38 110 ASP A O 1
ATOM 873 N N . LEU A 1 111 ? 1.703 -43.969 0.087 1 95.19 111 LEU A N 1
ATOM 874 C CA . LEU A 1 111 ? 0.74 -43.812 -0.998 1 95.19 111 LEU A CA 1
ATOM 875 C C . LEU A 1 111 ? -0.646 -44.281 -0.565 1 95.19 111 LEU A C 1
ATOM 877 O O . LEU A 1 111 ? -1.646 -43.625 -0.853 1 95.19 111 LEU A O 1
ATOM 881 N N . ARG A 1 112 ? -0.656 -45.406 0.146 1 94.56 112 ARG A N 1
ATOM 882 C CA . ARG A 1 112 ? -1.924 -45.969 0.614 1 94.56 112 ARG A CA 1
ATOM 883 C C . ARG A 1 112 ? -2.596 -45 1.609 1 94.56 112 ARG A C 1
ATOM 885 O O . ARG A 1 112 ? -3.805 -44.781 1.536 1 94.56 112 ARG A O 1
ATOM 892 N N . ARG A 1 113 ? -1.82 -44.469 2.428 1 96.25 113 ARG A N 1
ATOM 893 C CA . ARG A 1 113 ? -2.35 -43.625 3.49 1 96.25 113 ARG A CA 1
ATOM 894 C C . ARG A 1 113 ? -2.414 -42.156 3.047 1 96.25 113 ARG A C 1
ATOM 896 O O . ARG A 1 113 ? -2.9 -41.312 3.787 1 96.25 113 ARG A O 1
ATOM 903 N N . ARG A 1 114 ? -1.847 -41.844 1.903 1 96.38 114 ARG A N 1
ATOM 904 C CA . ARG A 1 114 ? -1.837 -40.5 1.332 1 96.38 114 ARG A CA 1
ATOM 905 C C . ARG A 1 114 ? -1.118 -39.531 2.252 1 96.38 114 ARG A C 1
ATOM 907 O O . ARG A 1 114 ? -1.675 -38.5 2.617 1 96.38 114 ARG A O 1
ATOM 914 N N . LEU A 1 115 ? 0.052 -39.906 2.582 1 97.44 115 LEU A N 1
ATOM 915 C CA . LEU A 1 115 ? 0.887 -39.094 3.465 1 97.44 115 LEU A CA 1
ATOM 916 C C . LEU A 1 115 ? 2.137 -38.625 2.738 1 97.44 115 LEU A C 1
ATOM 918 O O . LEU A 1 115 ? 2.717 -39.344 1.936 1 97.44 115 LEU A O 1
ATOM 922 N N . LEU A 1 116 ? 2.527 -37.438 3.012 1 97.62 116 LEU A N 1
ATOM 923 C CA . LEU A 1 116 ? 3.77 -36.875 2.49 1 97.62 116 LEU A CA 1
ATOM 924 C C . LEU A 1 116 ? 4.863 -36.906 3.551 1 97.62 116 LEU A C 1
ATOM 926 O O . LEU A 1 116 ? 4.789 -36.188 4.539 1 97.62 116 LEU A O 1
ATOM 930 N N . VAL A 1 117 ? 5.848 -37.75 3.346 1 97.75 117 VAL A N 1
ATOM 931 C CA . VAL A 1 117 ? 6.953 -37.906 4.285 1 97.75 117 VAL A CA 1
ATOM 932 C C . VAL A 1 117 ? 8.281 -37.656 3.576 1 97.75 117 VAL A C 1
ATOM 934 O O . VAL A 1 117 ? 8.555 -38.219 2.523 1 97.75 117 VAL A O 1
ATOM 937 N N . PRO A 1 118 ? 9.039 -36.719 4.145 1 97.81 118 PRO A N 1
ATOM 938 C CA . PRO A 1 118 ? 10.359 -36.531 3.541 1 97.81 118 PRO A CA 1
ATOM 939 C C . PRO A 1 118 ? 11.211 -37.812 3.578 1 97.81 118 PRO A C 1
ATOM 941 O O . PRO A 1 118 ? 11.109 -38.594 4.527 1 97.81 118 PRO A O 1
ATOM 944 N N . VAL A 1 119 ? 12.055 -38.031 2.518 1 97.12 119 VAL A N 1
ATOM 945 C CA . VAL A 1 119 ? 13.008 -39.125 2.559 1 97.12 119 VAL A CA 1
ATOM 946 C C . VAL A 1 119 ? 13.914 -38.969 3.777 1 97.12 119 VAL A C 1
ATOM 948 O O . VAL A 1 119 ? 14.023 -39.906 4.59 1 97.12 119 VAL A O 1
ATOM 951 N N . ARG A 1 120 ? 14.602 -37.844 3.832 1 96.69 120 ARG A N 1
ATOM 952 C CA . ARG A 1 120 ? 15.367 -37.344 4.973 1 96.69 120 ARG A CA 1
ATOM 953 C C . ARG A 1 120 ? 15.172 -35.844 5.156 1 96.69 120 ARG A C 1
ATOM 955 O O . ARG A 1 120 ? 15.039 -35.125 4.18 1 96.69 120 ARG A O 1
ATOM 962 N N . GLU A 1 121 ? 15.078 -35.438 6.414 1 97.62 121 GLU A N 1
ATOM 963 C CA . GLU A 1 121 ? 14.93 -34 6.652 1 97.62 121 GLU A CA 1
ATOM 964 C C . GLU A 1 121 ? 16.078 -33.219 6.031 1 97.62 121 GLU A C 1
ATOM 966 O O . GLU A 1 121 ? 15.891 -32.125 5.535 1 97.62 121 GLU A O 1
ATOM 971 N N . GLU A 1 122 ? 17.312 -33.812 6.039 1 97.5 122 GLU A N 1
ATOM 972 C CA . GLU A 1 122 ? 18.516 -33.188 5.516 1 97.5 122 GLU A CA 1
ATOM 973 C C . GLU A 1 122 ? 18.344 -32.781 4.055 1 97.5 122 GLU A C 1
ATOM 975 O O . GLU A 1 122 ? 18.953 -31.828 3.592 1 97.5 122 GLU A O 1
ATOM 980 N N . ASN A 1 123 ? 17.469 -33.531 3.342 1 97.06 123 ASN A N 1
ATOM 981 C CA . ASN A 1 123 ? 17.266 -33.25 1.923 1 97.06 123 ASN A CA 1
ATOM 982 C C . ASN A 1 123 ? 16.594 -31.891 1.704 1 97.06 123 ASN A C 1
ATOM 984 O O . ASN A 1 123 ? 16.734 -31.297 0.634 1 97.06 123 ASN A O 1
ATOM 988 N N . LEU A 1 124 ? 15.82 -31.375 2.727 1 97.94 124 LEU A N 1
ATOM 989 C CA . LEU A 1 124 ? 15.195 -30.062 2.641 1 97.94 124 LEU A CA 1
ATOM 990 C C . LEU A 1 124 ? 16.25 -28.969 2.545 1 97.94 124 LEU A C 1
ATOM 992 O O . LEU A 1 124 ? 16.016 -27.922 1.921 1 97.94 124 LEU A O 1
ATOM 996 N N . TYR A 1 125 ? 17.375 -29.234 3.15 1 97.62 125 TYR A N 1
ATOM 997 C CA . TYR A 1 125 ? 18.422 -28.219 3.252 1 97.62 125 TYR A CA 1
ATOM 998 C C . TYR A 1 125 ? 19.359 -28.281 2.049 1 97.62 125 TYR A C 1
ATOM 1000 O O . TYR A 1 125 ? 20.141 -27.359 1.821 1 97.62 125 TYR A O 1
ATOM 1008 N N . GLN A 1 126 ? 19.281 -29.312 1.246 1 94.94 126 GLN A N 1
ATOM 1009 C CA . GLN A 1 126 ? 20.062 -29.453 0.024 1 94.94 126 GLN A CA 1
ATOM 1010 C C . GLN A 1 126 ? 19.438 -28.672 -1.127 1 94.94 126 GLN A C 1
ATOM 1012 O O . GLN A 1 126 ? 20.125 -28.203 -2.031 1 94.94 126 GLN A O 1
ATOM 1017 N N . ASP A 1 127 ? 18.203 -28.625 -1.104 1 95 127 ASP A N 1
ATOM 1018 C CA . ASP A 1 127 ? 17.406 -27.766 -1.973 1 95 127 ASP A CA 1
ATOM 1019 C C . ASP A 1 127 ? 16.25 -27.141 -1.202 1 95 127 ASP A C 1
ATOM 1021 O O . ASP A 1 127 ? 15.188 -27.75 -1.031 1 95 127 ASP A O 1
ATOM 1025 N N . HIS A 1 128 ? 16.422 -25.906 -0.957 1 97.81 128 HIS A N 1
ATOM 1026 C CA . HIS A 1 128 ? 15.57 -25.234 0.027 1 97.81 128 HIS A CA 1
ATOM 1027 C C . HIS A 1 128 ? 14.164 -25.031 -0.512 1 97.81 128 HIS A C 1
ATOM 1029 O O . HIS A 1 128 ? 13.242 -24.703 0.247 1 97.81 128 HIS A O 1
ATOM 1035 N N . LEU A 1 129 ? 13.93 -25.281 -1.79 1 97.69 129 LEU A N 1
ATOM 1036 C CA . LEU A 1 129 ? 12.594 -25.156 -2.367 1 97.69 129 LEU A CA 1
ATOM 1037 C C . LEU A 1 129 ? 11.703 -26.312 -1.941 1 97.69 129 LEU A C 1
ATOM 1039 O O . LEU A 1 129 ? 10.477 -26.219 -2.055 1 97.69 129 LEU A O 1
ATOM 1043 N N . ARG A 1 130 ? 12.281 -27.391 -1.466 1 98.06 130 ARG A N 1
ATOM 1044 C CA . ARG A 1 130 ? 11.578 -28.641 -1.245 1 98.06 130 ARG A CA 1
ATOM 1045 C C . ARG A 1 130 ? 10.523 -28.5 -0.149 1 98.06 130 ARG A C 1
ATOM 1047 O O . ARG A 1 130 ? 9.516 -29.203 -0.156 1 98.06 130 ARG A O 1
ATOM 1054 N N . SER A 1 131 ? 10.758 -27.578 0.784 1 98.62 131 SER A N 1
ATOM 1055 C CA . SER A 1 131 ? 9.734 -27.375 1.806 1 98.62 131 SER A CA 1
ATOM 1056 C C . SER A 1 131 ? 8.477 -26.766 1.213 1 98.62 131 SER A C 1
ATOM 1058 O O . SER A 1 131 ? 7.363 -27.203 1.512 1 98.62 131 SER A O 1
ATOM 1060 N N . LEU A 1 132 ? 8.633 -25.75 0.352 1 98.62 132 LEU A N 1
ATOM 1061 C CA . LEU A 1 132 ? 7.488 -25.172 -0.343 1 98.62 132 LEU A CA 1
ATOM 1062 C C . LEU A 1 132 ? 6.816 -26.203 -1.241 1 98.62 132 LEU A C 1
ATOM 1064 O O . LEU A 1 132 ? 5.586 -26.281 -1.279 1 98.62 132 LEU A O 1
ATOM 1068 N N . ARG A 1 133 ? 7.605 -26.969 -1.902 1 98.06 133 ARG A N 1
ATOM 1069 C CA . ARG A 1 133 ? 7.086 -28.031 -2.77 1 98.06 133 ARG A CA 1
ATOM 1070 C C . ARG A 1 133 ? 6.273 -29.047 -1.972 1 98.06 133 ARG A C 1
ATOM 1072 O O . ARG A 1 133 ? 5.273 -29.562 -2.465 1 98.06 133 ARG A O 1
ATOM 1079 N N . GLY A 1 134 ? 6.789 -29.328 -0.822 1 98.25 134 GLY A N 1
ATOM 1080 C CA . GLY A 1 134 ? 6.039 -30.234 0.037 1 98.25 134 GLY A CA 1
ATOM 1081 C C . GLY A 1 134 ? 4.621 -29.766 0.303 1 98.25 134 GLY A C 1
ATOM 1082 O O . GLY A 1 134 ? 3.676 -30.547 0.194 1 98.25 134 GLY A O 1
ATOM 1083 N N . VAL A 1 135 ? 4.477 -28.484 0.626 1 98.62 135 VAL A N 1
ATOM 1084 C CA . VAL A 1 135 ? 3.156 -27.906 0.872 1 98.62 135 VAL A CA 1
ATOM 1085 C C . VAL A 1 135 ? 2.322 -27.969 -0.406 1 98.62 135 VAL A C 1
ATOM 1087 O O . VAL A 1 135 ? 1.152 -28.359 -0.377 1 98.62 135 VAL A O 1
ATOM 1090 N N . ARG A 1 136 ? 2.932 -27.578 -1.503 1 98.31 136 ARG A N 1
ATOM 1091 C CA . ARG A 1 136 ? 2.24 -27.609 -2.787 1 98.31 136 ARG A CA 1
ATOM 1092 C C . ARG A 1 136 ? 1.786 -29.031 -3.125 1 98.31 136 ARG A C 1
ATOM 1094 O O . ARG A 1 136 ? 0.651 -29.234 -3.559 1 98.31 136 ARG A O 1
ATOM 1101 N N . LEU A 1 137 ? 2.625 -30.047 -2.896 1 97.12 137 LEU A N 1
ATOM 1102 C CA . LEU A 1 137 ? 2.295 -31.438 -3.182 1 97.12 137 LEU A CA 1
ATOM 1103 C C . LEU A 1 137 ? 1.151 -31.922 -2.295 1 97.12 137 LEU A C 1
ATOM 1105 O O . LEU A 1 137 ? 0.254 -32.625 -2.76 1 97.12 137 LEU A O 1
ATOM 1109 N N . ALA A 1 138 ? 1.213 -31.562 -1.063 1 97.56 138 ALA A N 1
ATOM 1110 C CA . ALA A 1 138 ? 0.121 -31.922 -0.163 1 97.56 138 ALA A CA 1
ATOM 1111 C C . ALA A 1 138 ? -1.217 -31.406 -0.688 1 97.56 138 ALA A C 1
ATOM 1113 O O . ALA A 1 138 ? -2.213 -32.125 -0.688 1 97.56 138 ALA A O 1
ATOM 1114 N N . ALA A 1 139 ? -1.217 -30.172 -1.133 1 96.38 139 ALA A N 1
ATOM 1115 C CA . ALA A 1 139 ? -2.436 -29.547 -1.639 1 96.38 139 ALA A CA 1
ATOM 1116 C C . ALA A 1 139 ? -2.885 -30.203 -2.943 1 96.38 139 ALA A C 1
ATOM 1118 O O . ALA A 1 139 ? -4.055 -30.562 -3.096 1 96.38 139 ALA A O 1
ATOM 1119 N N . THR A 1 140 ? -1.974 -30.422 -3.881 1 94.62 140 THR A N 1
ATOM 1120 C CA . THR A 1 140 ? -2.318 -30.875 -5.227 1 94.62 140 THR A CA 1
ATOM 1121 C C . THR A 1 140 ? -2.693 -32.375 -5.219 1 94.62 140 THR A C 1
ATOM 1123 O O . THR A 1 140 ? -3.566 -32.781 -5.977 1 94.62 140 THR A O 1
ATOM 1126 N N . LEU A 1 141 ? -2.051 -33.156 -4.297 1 94.75 141 LEU A N 1
ATOM 1127 C CA . LEU A 1 141 ? -2.287 -34.594 -4.27 1 94.75 141 LEU A CA 1
ATOM 1128 C C . LEU A 1 141 ? -3.359 -34.938 -3.246 1 94.75 141 LEU A C 1
ATOM 1130 O O . LEU A 1 141 ? -3.881 -36.062 -3.248 1 94.75 141 LEU A O 1
ATOM 1134 N N . GLY A 1 142 ? -3.648 -33.969 -2.408 1 94.94 142 GLY A N 1
ATOM 1135 C CA . GLY A 1 142 ? -4.578 -34.281 -1.326 1 94.94 142 GLY A CA 1
ATOM 1136 C C . GLY A 1 142 ? -3.982 -35.156 -0.251 1 94.94 142 GLY A C 1
ATOM 1137 O O . GLY A 1 142 ? -4.66 -36.031 0.276 1 94.94 142 GLY A O 1
ATOM 1138 N N . PHE A 1 143 ? -2.658 -35.031 -0.053 1 96.62 143 PHE A N 1
ATOM 1139 C CA . PHE A 1 143 ? -1.962 -35.812 0.958 1 96.62 143 PHE A CA 1
ATOM 1140 C C . PHE A 1 143 ? -1.889 -35.062 2.277 1 96.62 143 PHE A C 1
ATOM 1142 O O . PHE A 1 143 ? -1.88 -33.844 2.293 1 96.62 143 PHE A O 1
ATOM 1149 N N . GLY A 1 144 ? -1.863 -35.812 3.352 1 96.62 144 GLY A N 1
ATOM 1150 C CA . GLY A 1 144 ? -1.649 -35.219 4.664 1 96.62 144 GLY A CA 1
ATOM 1151 C C . GLY A 1 144 ? -0.182 -35.062 5.02 1 96.62 144 GLY A C 1
ATOM 1152 O O . GLY A 1 144 ? 0.674 -35.719 4.434 1 96.62 144 GLY A O 1
ATOM 1153 N N . LEU A 1 145 ? 0.043 -34.156 5.883 1 97.38 145 LEU A N 1
ATOM 1154 C CA . LEU A 1 145 ? 1.37 -34 6.469 1 97.38 145 LEU A CA 1
ATOM 1155 C C . LEU A 1 145 ? 1.401 -34.531 7.895 1 97.38 145 LEU A C 1
ATOM 1157 O O . LEU A 1 145 ? 0.871 -33.906 8.812 1 97.38 145 LEU A O 1
ATOM 1161 N N . PRO A 1 146 ? 2.037 -35.688 8.055 1 97 146 PRO A N 1
ATOM 1162 C CA . PRO A 1 146 ? 2.174 -36.156 9.43 1 97 146 PRO A CA 1
ATOM 1163 C C . PRO A 1 146 ? 2.912 -35.156 10.336 1 97 146 PRO A C 1
ATOM 1165 O O . PRO A 1 146 ? 3.607 -34.281 9.836 1 97 146 PRO A O 1
ATOM 1168 N N . GLN A 1 147 ? 2.76 -35.312 11.633 1 97.25 147 GLN A N 1
ATOM 1169 C CA . GLN A 1 147 ? 3.326 -34.375 12.609 1 97.25 147 GLN A CA 1
ATOM 1170 C C . GLN A 1 147 ? 4.828 -34.219 12.398 1 97.25 147 GLN A C 1
ATOM 1172 O O . GLN A 1 147 ? 5.336 -33.094 12.43 1 97.25 147 GLN A O 1
ATOM 1177 N N . ARG A 1 148 ? 5.473 -35.312 12.156 1 96.88 148 ARG A N 1
ATOM 1178 C CA . ARG A 1 148 ? 6.918 -35.25 11.969 1 96.88 148 ARG A CA 1
ATOM 1179 C C . ARG A 1 148 ? 7.285 -34.406 10.75 1 96.88 148 ARG A C 1
ATOM 1181 O O . ARG A 1 148 ? 8.281 -33.688 10.766 1 96.88 148 ARG A O 1
ATOM 1188 N N . THR A 1 149 ? 6.504 -34.594 9.711 1 98.19 149 THR A N 1
ATOM 1189 C CA . THR A 1 149 ? 6.738 -33.812 8.508 1 98.19 149 THR A CA 1
ATOM 1190 C C . THR A 1 149 ? 6.496 -32.312 8.766 1 98.19 149 THR A C 1
ATOM 1192 O O . THR A 1 149 ? 7.309 -31.484 8.383 1 98.19 149 THR A O 1
ATOM 1195 N N . ARG A 1 150 ? 5.441 -31.953 9.492 1 98.31 150 ARG A N 1
ATOM 1196 C CA . ARG A 1 150 ? 5.117 -30.578 9.82 1 98.31 150 ARG A CA 1
ATOM 1197 C C . ARG A 1 150 ? 6.223 -29.938 10.641 1 98.31 150 ARG A C 1
ATOM 1199 O O . ARG A 1 150 ? 6.594 -28.781 10.406 1 98.31 150 ARG A O 1
ATOM 1206 N N . GLU A 1 151 ? 6.691 -30.688 11.555 1 98.44 151 GLU A N 1
ATOM 1207 C CA . GLU A 1 151 ? 7.766 -30.188 12.406 1 98.44 151 GLU A CA 1
ATOM 1208 C C . GLU A 1 151 ? 9.039 -29.938 11.602 1 98.44 151 GLU A C 1
ATOM 1210 O O . GLU A 1 151 ? 9.727 -28.938 11.812 1 98.44 151 GLU A O 1
ATOM 1215 N N . ALA A 1 152 ? 9.359 -30.875 10.703 1 98.44 152 ALA A N 1
ATOM 1216 C CA . ALA A 1 152 ? 10.539 -30.703 9.859 1 98.44 152 ALA A CA 1
ATOM 1217 C C . ALA A 1 152 ? 10.414 -29.469 8.977 1 98.44 152 ALA A C 1
ATOM 1219 O O . ALA A 1 152 ? 11.367 -28.688 8.852 1 98.44 152 ALA A O 1
ATOM 1220 N N . LEU A 1 153 ? 9.242 -29.312 8.414 1 98.69 153 LEU A N 1
ATOM 1221 C CA . LEU A 1 153 ? 9.008 -28.141 7.582 1 98.69 153 LEU A CA 1
ATOM 1222 C C . LEU A 1 153 ? 9.086 -26.859 8.406 1 98.69 153 LEU A C 1
ATOM 1224 O O . LEU A 1 153 ? 9.609 -25.844 7.941 1 98.69 153 LEU A O 1
ATOM 1228 N N . GLY A 1 154 ? 8.555 -26.906 9.617 1 98.69 154 GLY A N 1
ATOM 1229 C CA . GLY A 1 154 ? 8.633 -25.766 10.523 1 98.69 154 GLY A CA 1
ATOM 1230 C C . GLY A 1 154 ? 10.055 -25.375 10.875 1 98.69 154 GLY A C 1
ATOM 1231 O O . GLY A 1 154 ? 10.406 -24.203 10.867 1 98.69 154 GLY A O 1
ATOM 1232 N N . ARG A 1 155 ? 10.852 -26.391 11.18 1 98.62 155 ARG A N 1
ATOM 1233 C CA . ARG A 1 155 ? 12.258 -26.125 11.461 1 98.62 155 ARG A CA 1
ATOM 1234 C C . ARG A 1 155 ? 12.961 -25.516 10.25 1 98.62 155 ARG A C 1
ATOM 1236 O O . ARG A 1 155 ? 13.758 -24.594 10.391 1 98.62 155 ARG A O 1
ATOM 1243 N N . HIS A 1 156 ? 12.664 -26.047 9.125 1 98.62 156 HIS A N 1
ATOM 1244 C CA . HIS A 1 156 ? 13.266 -25.531 7.898 1 98.62 156 HIS A CA 1
ATOM 1245 C C . HIS A 1 156 ? 12.844 -24.094 7.633 1 98.62 156 HIS A C 1
ATOM 1247 O O . HIS A 1 156 ? 13.648 -23.266 7.199 1 98.62 156 HIS A O 1
ATOM 1253 N N . ALA A 1 157 ? 11.609 -23.781 7.887 1 98.56 157 ALA A N 1
ATOM 1254 C CA . ALA A 1 157 ? 11.117 -22.422 7.727 1 98.56 157 ALA A CA 1
ATOM 1255 C C . ALA A 1 157 ? 11.883 -21.453 8.617 1 98.56 157 ALA A C 1
ATOM 1257 O O . ALA A 1 157 ? 12.289 -20.375 8.172 1 98.56 157 ALA A O 1
ATOM 1258 N N . ARG A 1 158 ? 12.047 -21.812 9.867 1 98.19 158 ARG A N 1
ATOM 1259 C CA . ARG A 1 158 ? 12.812 -20.984 10.805 1 98.19 158 ARG A CA 1
ATOM 1260 C C . ARG A 1 158 ? 14.25 -20.812 10.328 1 98.19 158 ARG A C 1
ATOM 1262 O O . ARG A 1 158 ? 14.82 -19.719 10.453 1 98.19 158 ARG A O 1
ATOM 1269 N N . PHE A 1 159 ? 14.812 -21.875 9.789 1 98.38 159 PHE A N 1
ATOM 1270 C CA . PHE A 1 159 ? 16.156 -21.812 9.227 1 98.38 159 PHE A CA 1
ATOM 1271 C C . PHE A 1 159 ? 16.234 -20.781 8.109 1 98.38 159 PHE A C 1
ATOM 1273 O O . PHE A 1 159 ? 17.141 -19.953 8.086 1 98.38 159 PHE A O 1
ATOM 1280 N N . LEU A 1 160 ? 15.25 -20.797 7.207 1 97.69 160 LEU A N 1
ATOM 1281 C CA . LEU A 1 160 ? 15.242 -19.875 6.078 1 97.69 160 LEU A CA 1
ATOM 1282 C C . LEU A 1 160 ? 15.062 -18.438 6.559 1 97.69 160 LEU A C 1
ATOM 1284 O O . LEU A 1 160 ? 15.609 -17.516 5.965 1 97.69 160 LEU A O 1
ATOM 1288 N N . GLN A 1 161 ? 14.258 -18.219 7.598 1 95.38 161 GLN A N 1
ATOM 1289 C CA . GLN A 1 161 ? 14.07 -16.891 8.172 1 95.38 161 GLN A CA 1
ATOM 1290 C C . GLN A 1 161 ? 15.375 -16.359 8.758 1 95.38 161 GLN A C 1
ATOM 1292 O O . GLN A 1 161 ? 15.672 -15.172 8.641 1 95.38 161 GLN A O 1
ATOM 1297 N N . ALA A 1 162 ? 16.125 -17.219 9.305 1 95.12 162 ALA A N 1
ATOM 1298 C CA . ALA A 1 162 ? 17.391 -16.844 9.93 1 95.12 162 ALA A CA 1
ATOM 1299 C C . ALA A 1 162 ? 18.5 -16.719 8.891 1 95.12 162 ALA A C 1
ATOM 1301 O O . ALA A 1 162 ? 19.469 -15.984 9.102 1 95.12 162 ALA A O 1
ATOM 1302 N N . HIS A 1 163 ? 18.328 -17.438 7.785 1 96 163 HIS A N 1
ATOM 1303 C CA . HIS A 1 163 ? 19.328 -17.453 6.727 1 96 163 HIS A CA 1
ATOM 1304 C C . HIS A 1 163 ? 18.719 -17.094 5.379 1 96 163 HIS A C 1
ATOM 1306 O O . HIS A 1 163 ? 18.688 -17.922 4.469 1 96 163 HIS A O 1
ATOM 1312 N N . PRO A 1 164 ? 18.359 -15.852 5.242 1 93.5 164 PRO A N 1
ATOM 1313 C CA . PRO A 1 164 ? 17.656 -15.445 4.016 1 93.5 164 PRO A CA 1
ATOM 1314 C C . PRO A 1 164 ? 18.516 -15.609 2.766 1 93.5 164 PRO A C 1
ATOM 1316 O O . PRO A 1 164 ? 17.984 -15.68 1.654 1 93.5 164 PRO A O 1
ATOM 1319 N N . GLU A 1 165 ? 19.797 -15.695 2.896 1 93.94 165 GLU A N 1
ATOM 1320 C CA . GLU A 1 165 ? 20.703 -15.914 1.768 1 93.94 165 GLU A CA 1
ATOM 1321 C C . GLU A 1 165 ? 20.484 -17.281 1.145 1 93.94 165 GLU A C 1
ATOM 1323 O O . GLU A 1 165 ? 20.906 -17.531 0.013 1 93.94 165 GLU A O 1
ATOM 1328 N N . ALA A 1 166 ? 19.812 -18.172 1.856 1 96.19 166 ALA A N 1
ATOM 1329 C CA . ALA A 1 166 ? 19.594 -19.531 1.396 1 96.19 166 ALA A CA 1
ATOM 1330 C C . ALA A 1 166 ? 18.312 -19.641 0.572 1 96.19 166 ALA A C 1
ATOM 1332 O O . ALA A 1 166 ? 18 -20.703 0.025 1 96.19 166 ALA A O 1
ATOM 1333 N N . LEU A 1 167 ? 17.578 -18.594 0.44 1 96.56 167 LEU A N 1
ATOM 1334 C CA . LEU A 1 167 ? 16.297 -18.625 -0.254 1 96.56 167 LEU A CA 1
ATOM 1335 C C . LEU A 1 167 ? 16.484 -19.047 -1.707 1 96.56 167 LEU A C 1
ATOM 1337 O O . LEU A 1 167 ? 17.438 -18.656 -2.361 1 96.56 167 LEU A O 1
ATOM 1341 N N . PRO A 1 168 ? 15.547 -19.859 -2.182 1 95.56 168 PRO A N 1
ATOM 1342 C CA . PRO A 1 168 ? 15.625 -20.312 -3.574 1 95.56 168 PRO A CA 1
ATOM 1343 C C . PRO A 1 168 ? 15.391 -19.172 -4.57 1 95.56 168 PRO A C 1
ATOM 1345 O O . PRO A 1 168 ? 14.938 -18.094 -4.184 1 95.56 168 PRO A O 1
ATOM 1348 N N . ALA A 1 169 ? 15.75 -19.484 -5.82 1 93.81 169 ALA A N 1
ATOM 1349 C CA . ALA A 1 169 ? 15.5 -18.531 -6.898 1 93.81 169 ALA A CA 1
ATOM 1350 C C . ALA A 1 169 ? 14.016 -18.156 -6.969 1 93.81 169 ALA A C 1
ATOM 1352 O O . ALA A 1 169 ? 13.148 -19.016 -6.84 1 93.81 169 ALA A O 1
ATOM 1353 N N . ARG A 1 170 ? 13.719 -16.953 -7.191 1 95.94 170 ARG A N 1
ATOM 1354 C CA . ARG A 1 170 ? 12.367 -16.406 -7.145 1 95.94 170 ARG A CA 1
ATOM 1355 C C . ARG A 1 170 ? 11.477 -17.062 -8.203 1 95.94 170 ARG A C 1
ATOM 1357 O O . ARG A 1 170 ? 10.289 -17.266 -7.977 1 95.94 170 ARG A O 1
ATOM 1364 N N . GLU A 1 171 ? 12.062 -17.344 -9.328 1 94.62 171 GLU A N 1
ATOM 1365 C CA . GLU A 1 171 ? 11.305 -17.969 -10.406 1 94.62 171 GLU A CA 1
ATOM 1366 C C . GLU A 1 171 ? 10.789 -19.344 -10 1 94.62 171 GLU A C 1
ATOM 1368 O O . GLU A 1 171 ? 9.664 -19.719 -10.344 1 94.62 171 GLU A O 1
ATOM 1373 N N . ARG A 1 172 ? 11.602 -20.109 -9.281 1 94.31 172 ARG A N 1
ATOM 1374 C CA . ARG A 1 172 ? 11.203 -21.422 -8.82 1 94.31 172 ARG A CA 1
ATOM 1375 C C . ARG A 1 172 ? 10.133 -21.328 -7.738 1 94.31 172 ARG A C 1
ATOM 1377 O O . ARG A 1 172 ? 9.195 -22.141 -7.715 1 94.31 172 ARG A O 1
ATOM 1384 N N . VAL A 1 173 ? 10.297 -20.312 -6.898 1 97.88 173 VAL A N 1
ATOM 1385 C CA . VAL A 1 173 ? 9.289 -20.062 -5.863 1 97.88 173 VAL A CA 1
ATOM 1386 C C . VAL A 1 173 ? 7.953 -19.734 -6.516 1 97.88 173 VAL A C 1
ATOM 1388 O O . VAL A 1 173 ? 6.918 -20.297 -6.141 1 97.88 173 VAL A O 1
ATOM 1391 N N . LYS A 1 174 ? 7.996 -18.859 -7.527 1 98.12 174 LYS A N 1
ATOM 1392 C CA . LYS A 1 174 ? 6.805 -18.469 -8.273 1 98.12 174 LYS A CA 1
ATOM 1393 C C . LYS A 1 174 ? 6.082 -19.688 -8.836 1 98.12 174 LYS A C 1
ATOM 1395 O O . LYS A 1 174 ? 4.855 -19.781 -8.742 1 98.12 174 LYS A O 1
ATOM 1400 N N . GLU A 1 175 ? 6.793 -20.594 -9.367 1 95.5 175 GLU A N 1
ATOM 1401 C CA . GLU A 1 175 ? 6.199 -21.766 -9.992 1 95.5 175 GLU A CA 1
ATOM 1402 C C . GLU A 1 175 ? 5.465 -22.625 -8.969 1 95.5 175 GLU A C 1
ATOM 1404 O O . GLU A 1 175 ? 4.336 -23.062 -9.219 1 95.5 175 GLU A O 1
ATOM 1409 N N . GLU A 1 176 ? 6.102 -22.844 -7.836 1 97.5 176 GLU A N 1
ATOM 1410 C CA . GLU A 1 176 ? 5.465 -23.656 -6.805 1 97.5 176 GLU A CA 1
ATOM 1411 C C . GLU A 1 176 ? 4.234 -22.969 -6.234 1 97.5 176 GLU A C 1
ATOM 1413 O O . GLU A 1 176 ? 3.203 -23.609 -6.008 1 97.5 176 GLU A O 1
ATOM 1418 N N . LEU A 1 177 ? 4.371 -21.672 -6.039 1 98.62 177 LEU A N 1
ATOM 1419 C CA . LEU A 1 177 ? 3.236 -20.922 -5.508 1 98.62 177 LEU A CA 1
ATOM 1420 C C . LEU A 1 177 ? 2.08 -20.906 -6.5 1 98.62 177 LEU A C 1
ATOM 1422 O O . LEU A 1 177 ? 0.919 -21.062 -6.109 1 98.62 177 LEU A O 1
ATOM 1426 N N . ALA A 1 178 ? 2.379 -20.703 -7.758 1 98.38 178 ALA A N 1
ATOM 1427 C CA . ALA A 1 178 ? 1.351 -20.719 -8.797 1 98.38 178 ALA A CA 1
ATOM 1428 C C . ALA A 1 178 ? 0.633 -22.062 -8.844 1 98.38 178 ALA A C 1
ATOM 1430 O O . ALA A 1 178 ? -0.598 -22.109 -8.898 1 98.38 178 ALA A O 1
ATOM 1431 N N . ARG A 1 179 ? 1.416 -23.125 -8.773 1 96.75 179 ARG A N 1
ATOM 1432 C CA . ARG A 1 179 ? 0.827 -24.469 -8.805 1 96.75 179 ARG A CA 1
ATOM 1433 C C . ARG A 1 179 ? -0.036 -24.703 -7.566 1 96.75 179 ARG A C 1
ATOM 1435 O O . ARG A 1 179 ? -1.094 -25.328 -7.656 1 96.75 179 ARG A O 1
ATOM 1442 N N . LEU A 1 180 ? 0.427 -24.234 -6.473 1 98.31 180 LEU A N 1
ATOM 1443 C CA . LEU A 1 180 ? -0.355 -24.344 -5.25 1 98.31 180 LEU A CA 1
ATOM 1444 C C . LEU A 1 180 ? -1.693 -23.625 -5.391 1 98.31 180 LEU A C 1
ATOM 1446 O O . LEU A 1 180 ? -2.742 -24.188 -5.078 1 98.31 180 LEU A O 1
ATOM 1450 N N . LEU A 1 181 ? -1.653 -22.438 -5.906 1 98.5 181 LEU A N 1
ATOM 1451 C CA . LEU A 1 181 ? -2.848 -21.609 -6.027 1 98.5 181 LEU A CA 1
ATOM 1452 C C . LEU A 1 181 ? -3.809 -22.188 -7.059 1 98.5 181 LEU A C 1
ATOM 1454 O O . LEU A 1 181 ? -5.023 -22.031 -6.938 1 98.5 181 LEU A O 1
ATOM 1458 N N . LEU A 1 182 ? -3.289 -22.828 -8.016 1 97.56 182 LEU A N 1
ATOM 1459 C CA . LEU A 1 182 ? -4.117 -23.391 -9.086 1 97.56 182 LEU A CA 1
ATOM 1460 C C . LEU A 1 182 ? -4.734 -24.719 -8.664 1 97.56 182 LEU A C 1
ATOM 1462 O O . LEU A 1 182 ? -5.609 -25.234 -9.352 1 97.56 182 LEU A O 1
ATOM 1466 N N . SER A 1 183 ? -4.332 -25.203 -7.547 1 96.12 183 SER A N 1
ATOM 1467 C CA . SER A 1 183 ? -4.922 -26.422 -6.996 1 96.12 183 SER A CA 1
ATOM 1468 C C . SER A 1 183 ? -6.367 -26.188 -6.566 1 96.12 183 SER A C 1
ATOM 1470 O O . SER A 1 183 ? -6.715 -25.109 -6.102 1 96.12 183 SER A O 1
ATOM 1472 N N . PRO A 1 184 ? -7.199 -27.25 -6.703 1 95.06 184 PRO A N 1
ATOM 1473 C CA . PRO A 1 184 ? -8.555 -27.141 -6.168 1 95.06 184 PRO A CA 1
ATOM 1474 C C . PRO A 1 184 ? -8.578 -26.969 -4.648 1 95.06 184 PRO A C 1
ATOM 1476 O O . PRO A 1 184 ? -9.586 -26.547 -4.086 1 95.06 184 PRO A O 1
ATOM 1479 N N . ARG A 1 185 ? -7.492 -27.328 -4.02 1 97 185 ARG A N 1
ATOM 1480 C CA . ARG A 1 185 ? -7.391 -27.219 -2.566 1 97 185 ARG A CA 1
ATOM 1481 C C . ARG A 1 185 ? -6.434 -26.094 -2.172 1 97 185 ARG A C 1
ATOM 1483 O O . ARG A 1 185 ? -5.664 -26.234 -1.219 1 97 185 ARG A O 1
ATOM 1490 N N . ALA A 1 186 ? -6.5 -25.062 -2.9 1 98.44 186 ALA A N 1
ATOM 1491 C CA . ALA A 1 186 ? -5.578 -23.938 -2.691 1 98.44 186 ALA A CA 1
ATOM 1492 C C . ALA A 1 186 ? -5.688 -23.406 -1.271 1 98.44 186 ALA A C 1
ATOM 1494 O O . ALA A 1 186 ? -4.672 -23.156 -0.615 1 98.44 186 ALA A O 1
ATOM 1495 N N . ALA A 1 187 ? -6.902 -23.188 -0.737 1 98.38 187 ALA A N 1
ATOM 1496 C CA . ALA A 1 187 ? -7.098 -22.656 0.606 1 98.38 187 ALA A CA 1
ATOM 1497 C C . ALA A 1 187 ? -6.445 -23.547 1.656 1 98.38 187 ALA A C 1
ATOM 1499 O O . ALA A 1 187 ? -5.805 -23.062 2.59 1 98.38 187 ALA A O 1
ATOM 1500 N N . PHE A 1 188 ? -6.594 -24.828 1.438 1 97.19 188 PHE A N 1
ATOM 1501 C CA . PHE A 1 188 ? -5.969 -25.797 2.328 1 97.19 188 PHE A CA 1
ATOM 1502 C C . PHE A 1 188 ? -4.449 -25.672 2.277 1 97.19 188 PHE A C 1
ATOM 1504 O O . PHE A 1 188 ? -3.789 -25.656 3.318 1 97.19 188 PHE A O 1
ATOM 1511 N N . GLY A 1 189 ? -3.936 -25.656 1.066 1 98.31 189 GLY A N 1
ATOM 1512 C CA . GLY A 1 189 ? -2.5 -25.5 0.902 1 98.31 189 GLY A CA 1
ATOM 1513 C C . GLY A 1 189 ? -1.959 -24.234 1.548 1 98.31 189 GLY A C 1
ATOM 1514 O O . GLY A 1 189 ? -0.895 -24.25 2.168 1 98.31 189 GLY A O 1
ATOM 1515 N N . LEU A 1 190 ? -2.699 -23.141 1.431 1 98.75 190 LEU A N 1
ATOM 1516 C CA . LEU A 1 190 ? -2.291 -21.875 2.021 1 98.75 190 LEU A CA 1
ATOM 1517 C C . LEU A 1 190 ? -2.334 -21.953 3.545 1 98.75 190 LEU A C 1
ATOM 1519 O O . LEU A 1 190 ? -1.483 -21.375 4.223 1 98.75 190 LEU A O 1
ATOM 1523 N N . ARG A 1 191 ? -3.311 -22.609 4.082 1 98.19 191 ARG A N 1
ATOM 1524 C CA . ARG A 1 191 ? -3.369 -22.844 5.52 1 98.19 191 ARG A CA 1
ATOM 1525 C C . ARG A 1 191 ? -2.145 -23.609 6.004 1 98.19 191 ARG A C 1
ATOM 1527 O O . ARG A 1 191 ? -1.548 -23.266 7.023 1 98.19 191 ARG A O 1
ATOM 1534 N N . LEU A 1 192 ? -1.787 -24.609 5.277 1 98.12 192 LEU A N 1
ATOM 1535 C CA . LEU A 1 192 ? -0.604 -25.391 5.617 1 98.12 192 LEU A CA 1
ATOM 1536 C C . LEU A 1 192 ? 0.653 -24.531 5.555 1 98.12 192 LEU A C 1
ATOM 1538 O O . LEU A 1 192 ? 1.529 -24.641 6.418 1 98.12 192 LEU A O 1
ATOM 1542 N N . LEU A 1 193 ? 0.709 -23.719 4.535 1 98.62 193 LEU A N 1
ATOM 1543 C CA . LEU A 1 193 ? 1.837 -22.812 4.352 1 98.62 193 LEU A CA 1
ATOM 1544 C C . LEU A 1 193 ? 2.025 -21.938 5.582 1 98.62 193 LEU A C 1
ATOM 1546 O O . LEU A 1 193 ? 3.154 -21.719 6.035 1 98.62 193 LEU A O 1
ATOM 1550 N N . GLU A 1 194 ? 0.917 -21.406 6.086 1 98.31 194 GLU A N 1
ATOM 1551 C CA . GLU A 1 194 ? 0.915 -20.578 7.293 1 98.31 194 GLU A CA 1
ATOM 1552 C C . GLU A 1 194 ? 1.312 -21.391 8.516 1 98.31 194 GLU A C 1
ATOM 1554 O O . GLU A 1 194 ? 2.143 -20.969 9.32 1 98.31 194 GLU A O 1
ATOM 1559 N N . ARG A 1 195 ? 0.831 -22.594 8.672 1 97.75 195 ARG A N 1
ATOM 1560 C CA . ARG A 1 195 ? 1.008 -23.406 9.859 1 97.75 195 ARG A CA 1
ATOM 1561 C C . ARG A 1 195 ? 2.459 -23.859 10.008 1 97.75 195 ARG A C 1
ATOM 1563 O O . ARG A 1 195 ? 2.973 -23.953 11.125 1 97.75 195 ARG A O 1
ATOM 1570 N N . VAL A 1 196 ? 3.076 -24.109 8.891 1 98.38 196 VAL A N 1
ATOM 1571 C CA . VAL A 1 196 ? 4.445 -24.609 8.977 1 98.38 196 VAL A CA 1
ATOM 1572 C C . VAL A 1 196 ? 5.426 -23.438 8.93 1 98.38 196 VAL A C 1
ATOM 1574 O O . VAL A 1 196 ? 6.641 -23.641 8.883 1 98.38 196 VAL A O 1
ATOM 1577 N N . GLY A 1 197 ? 4.953 -22.188 8.812 1 98.25 197 GLY A N 1
ATOM 1578 C CA . GLY A 1 197 ? 5.789 -21 8.938 1 98.25 197 GLY A CA 1
ATOM 1579 C C . GLY A 1 197 ? 6.324 -20.516 7.605 1 98.25 197 GLY A C 1
ATOM 1580 O O . GLY A 1 197 ? 6.969 -19.469 7.543 1 98.25 197 GLY A O 1
ATOM 1581 N N . LEU A 1 198 ? 6.012 -21.172 6.535 1 98.62 198 LEU A N 1
ATOM 1582 C CA . LEU A 1 198 ? 6.574 -20.828 5.23 1 98.62 198 LEU A CA 1
ATOM 1583 C C . LEU A 1 198 ? 5.891 -19.609 4.637 1 98.62 198 LEU A C 1
ATOM 1585 O O . LEU A 1 198 ? 6.418 -18.984 3.717 1 98.62 198 LEU A O 1
ATOM 1589 N N . LEU A 1 199 ? 4.684 -19.266 5.152 1 98.44 199 LEU A N 1
ATOM 1590 C CA . LEU A 1 199 ? 4.031 -18.031 4.727 1 98.44 199 LEU A CA 1
ATOM 1591 C C . LEU A 1 199 ? 4.918 -16.828 5.004 1 98.44 199 LEU A C 1
ATOM 1593 O O . LEU A 1 199 ? 5.102 -15.977 4.129 1 98.44 199 LEU A O 1
ATOM 1597 N N . GLY A 1 200 ? 5.477 -16.781 6.188 1 97.06 200 GLY A N 1
ATOM 1598 C CA . GLY A 1 200 ? 6.344 -15.68 6.586 1 97.06 200 GLY A CA 1
ATOM 1599 C C . GLY A 1 200 ? 7.637 -15.617 5.797 1 97.06 200 GLY A C 1
ATOM 1600 O O . GLY A 1 200 ? 8.281 -14.57 5.727 1 97.06 200 GLY A O 1
ATOM 1601 N N . VAL A 1 201 ? 8.016 -16.719 5.176 1 97.25 201 VAL A N 1
ATOM 1602 C CA . VAL A 1 201 ? 9.25 -16.797 4.406 1 97.25 201 VAL A CA 1
ATOM 1603 C C . VAL A 1 201 ? 9.016 -16.266 2.998 1 97.25 201 VAL A C 1
ATOM 1605 O O . VAL A 1 201 ? 9.781 -15.43 2.51 1 97.25 201 VAL A O 1
ATOM 1608 N N . TYR A 1 202 ? 7.918 -16.703 2.385 1 97.62 202 TYR A N 1
ATOM 1609 C CA . TYR A 1 202 ? 7.777 -16.469 0.951 1 97.62 202 TYR A CA 1
ATOM 1610 C C . TYR A 1 202 ? 6.789 -15.352 0.668 1 97.62 202 TYR A C 1
ATOM 1612 O O . TYR A 1 202 ? 6.84 -14.727 -0.393 1 97.62 202 TYR A O 1
ATOM 1620 N N . LEU A 1 203 ? 5.84 -15.117 1.576 1 97.69 203 LEU A N 1
ATOM 1621 C CA . LEU A 1 203 ? 4.82 -14.086 1.44 1 97.69 203 LEU A CA 1
ATOM 1622 C C . LEU A 1 203 ? 4.633 -13.328 2.754 1 97.69 203 LEU A C 1
ATOM 1624 O O . LEU A 1 203 ? 3.535 -13.312 3.314 1 97.69 203 LEU A O 1
ATOM 1628 N N . PRO A 1 204 ? 5.684 -12.633 3.199 1 96.06 204 PRO A N 1
ATOM 1629 C CA . PRO A 1 204 ? 5.652 -12.016 4.531 1 96.06 204 PRO A CA 1
ATOM 1630 C C . PRO A 1 204 ? 4.566 -10.953 4.664 1 96.06 204 PRO A C 1
ATOM 1632 O O . PRO A 1 204 ? 4.047 -10.727 5.762 1 96.06 204 PRO A O 1
ATOM 1635 N N . GLU A 1 205 ? 4.18 -10.25 3.582 1 95.69 205 GLU A N 1
ATOM 1636 C CA . GLU A 1 205 ? 3.121 -9.25 3.637 1 95.69 205 GLU A CA 1
ATOM 1637 C C . GLU A 1 205 ? 1.786 -9.875 4.023 1 95.69 205 GLU A C 1
ATOM 1639 O O . GLU A 1 205 ? 0.956 -9.234 4.668 1 95.69 205 GLU A O 1
ATOM 1644 N N . LEU A 1 206 ? 1.609 -11.156 3.646 1 97.5 206 LEU A N 1
ATOM 1645 C CA . LEU A 1 206 ? 0.366 -11.844 3.967 1 97.5 206 LEU A CA 1
ATOM 1646 C C . LEU A 1 206 ? 0.386 -12.367 5.402 1 97.5 206 LEU A C 1
ATOM 1648 O O . LEU A 1 206 ? -0.669 -12.555 6.012 1 97.5 206 LEU A O 1
ATOM 1652 N N . ALA A 1 207 ? 1.603 -12.641 5.926 1 95.62 207 ALA A N 1
ATOM 1653 C CA . ALA A 1 207 ? 1.736 -13.133 7.293 1 95.62 207 ALA A CA 1
ATOM 1654 C C . ALA A 1 207 ? 1.157 -12.141 8.297 1 95.62 207 ALA A C 1
ATOM 1656 O O . ALA A 1 207 ? 0.708 -12.531 9.375 1 95.62 207 ALA A O 1
ATOM 1657 N N . LEU A 1 208 ? 1.083 -10.859 7.91 1 92.31 208 LEU A N 1
ATOM 1658 C CA . LEU A 1 208 ? 0.573 -9.812 8.797 1 92.31 208 LEU A CA 1
ATOM 1659 C C . LEU A 1 208 ? -0.939 -9.93 8.953 1 92.31 208 LEU A C 1
ATOM 1661 O O . LEU A 1 208 ? -1.521 -9.32 9.852 1 92.31 208 LEU A O 1
ATOM 1665 N N . LEU A 1 209 ? -1.587 -10.672 8.094 1 95.44 209 LEU A N 1
ATOM 1666 C CA . LEU A 1 209 ? -3.029 -10.867 8.188 1 95.44 209 LEU A CA 1
ATOM 1667 C C . LEU A 1 209 ? -3.371 -11.883 9.273 1 95.44 209 LEU A C 1
ATOM 1669 O O . LEU A 1 209 ? -4.512 -11.93 9.742 1 95.44 209 LEU A O 1
ATOM 1673 N N . VAL A 1 210 ? -2.365 -12.75 9.602 1 95 210 VAL A N 1
ATOM 1674 C CA . VAL A 1 210 ? -2.602 -13.812 10.57 1 95 210 VAL A CA 1
ATOM 1675 C C . VAL A 1 210 ? -2.885 -13.211 11.945 1 95 210 VAL A C 1
ATOM 1677 O O . VAL A 1 210 ? -2.088 -12.422 12.461 1 95 210 VAL A O 1
ATOM 1680 N N . GLY A 1 211 ? -4.043 -13.43 12.492 1 91 211 GLY A N 1
ATOM 1681 C CA . GLY A 1 211 ? -4.41 -12.953 13.82 1 91 211 GLY A CA 1
ATOM 1682 C C . GLY A 1 211 ? -4.961 -11.539 13.812 1 91 211 GLY A C 1
ATOM 1683 O O . GLY A 1 211 ? -5.344 -11.016 14.859 1 91 211 GLY A O 1
ATOM 1684 N N . LEU A 1 212 ? -4.965 -10.859 12.688 1 90.06 212 LEU A N 1
ATOM 1685 C CA . LEU A 1 212 ? -5.496 -9.508 12.594 1 90.06 212 LEU A CA 1
ATOM 1686 C C . LEU A 1 212 ? -7.016 -9.508 12.719 1 90.06 212 LEU A C 1
ATOM 1688 O O . LEU A 1 212 ? -7.719 -9.914 11.781 1 90.06 212 LEU A O 1
ATOM 1692 N N . HIS A 1 213 ? -7.438 -9.062 13.836 1 84.19 213 HIS A N 1
ATOM 1693 C CA . HIS A 1 213 ? -8.875 -9.016 14.078 1 84.19 213 HIS A CA 1
ATOM 1694 C C . HIS A 1 213 ? -9.516 -7.84 13.359 1 84.19 213 HIS A C 1
ATOM 1696 O O . HIS A 1 213 ? -8.969 -6.734 13.352 1 84.19 213 HIS A O 1
ATOM 1702 N N . GLN A 1 214 ? -10.555 -7.945 12.727 1 75.75 214 GLN A N 1
ATOM 1703 C CA . GLN A 1 214 ? -11.203 -6.934 11.898 1 75.75 214 GLN A CA 1
ATOM 1704 C C . GLN A 1 214 ? -12.445 -6.371 12.594 1 75.75 214 GLN A C 1
ATOM 1706 O O . GLN A 1 214 ? -12.789 -5.203 12.406 1 75.75 214 GLN A O 1
ATOM 1711 N N . GLY A 1 215 ? -13.047 -7.07 13.508 1 67 215 GLY A N 1
ATOM 1712 C CA . GLY A 1 215 ? -14.266 -6.629 14.156 1 67 215 GLY A CA 1
ATOM 1713 C C . GLY A 1 215 ? -15.453 -6.547 13.203 1 67 215 GLY A C 1
ATOM 1714 O O . GLY A 1 215 ? -15.32 -6.832 12.016 1 67 215 GLY A O 1
ATOM 1715 N N . GLY A 1 216 ? -16.672 -6.223 13.695 1 59.25 216 GLY A N 1
ATOM 1716 C CA . GLY A 1 216 ? -17.891 -6.023 12.945 1 59.25 216 GLY A CA 1
ATOM 1717 C C . GLY A 1 216 ? -18.391 -7.289 12.273 1 59.25 216 GLY A C 1
ATOM 1718 O O . GLY A 1 216 ? -18.547 -8.328 12.93 1 59.25 216 GLY A O 1
ATOM 1719 N N . VAL A 1 217 ? -18.531 -7.102 10.945 1 50.38 217 VAL A N 1
ATOM 1720 C CA . VAL A 1 217 ? -19.141 -8.164 10.164 1 50.38 217 VAL A CA 1
ATOM 1721 C C . VAL A 1 217 ? -18.141 -9.305 9.953 1 50.38 217 VAL A C 1
ATOM 1723 O O . VAL A 1 217 ? -18.531 -10.422 9.617 1 50.38 217 VAL A O 1
ATOM 1726 N N . HIS A 1 218 ? -16.906 -8.867 10.234 1 60.62 218 HIS A N 1
ATOM 1727 C CA . HIS A 1 218 ? -15.922 -9.922 10.062 1 60.62 218 HIS A CA 1
ATOM 1728 C C . HIS A 1 218 ? -15.695 -10.68 11.367 1 60.62 218 HIS A C 1
ATOM 1730 O O . HIS A 1 218 ? -15.102 -10.148 12.305 1 60.62 218 HIS A O 1
ATOM 1736 N N . HIS A 1 219 ? -16.141 -11.852 11.336 1 66.56 219 HIS A N 1
ATOM 1737 C CA . HIS A 1 219 ? -15.992 -12.703 12.516 1 66.56 219 HIS A CA 1
ATOM 1738 C C . HIS A 1 219 ? -14.625 -13.383 12.539 1 66.56 219 HIS A C 1
ATOM 1740 O O . HIS A 1 219 ? -14.195 -13.875 13.586 1 66.56 219 HIS A O 1
ATOM 1746 N N . LEU A 1 220 ? -14.008 -13.352 11.367 1 74.19 220 LEU A N 1
ATOM 1747 C CA . LEU A 1 220 ? -12.742 -14.062 11.258 1 74.19 220 LEU A CA 1
ATOM 1748 C C . LEU A 1 220 ? -11.57 -13.086 11.203 1 74.19 220 LEU A C 1
ATOM 1750 O O . LEU A 1 220 ? -11.711 -11.984 10.672 1 74.19 220 LEU A O 1
ATOM 1754 N N . PRO A 1 221 ? -10.492 -13.562 11.789 1 89.12 221 PRO A N 1
ATOM 1755 C CA . PRO A 1 221 ? -9.273 -12.805 11.508 1 89.12 221 PRO A CA 1
ATOM 1756 C C . PRO A 1 221 ? -9 -12.664 10.008 1 89.12 221 PRO A C 1
ATOM 1758 O O . PRO A 1 221 ? -9.5 -13.453 9.211 1 89.12 221 PRO A O 1
ATOM 1761 N N . ALA A 1 222 ? -8.344 -11.703 9.609 1 94.31 222 ALA A N 1
ATOM 1762 C CA . ALA A 1 222 ? -8.18 -11.32 8.203 1 94.31 222 ALA A CA 1
ATOM 1763 C C . ALA A 1 222 ? -7.609 -12.477 7.387 1 94.31 222 ALA A C 1
ATOM 1765 O O . ALA A 1 222 ? -8 -12.672 6.234 1 94.31 222 ALA A O 1
ATOM 1766 N N . TRP A 1 223 ? -6.723 -13.273 7.941 1 96.69 223 TRP A N 1
ATOM 1767 C CA . TRP A 1 223 ? -6.145 -14.391 7.203 1 96.69 223 TRP A CA 1
ATOM 1768 C C . TRP A 1 223 ? -7.184 -15.484 6.957 1 96.69 223 TRP A C 1
ATOM 1770 O O . TRP A 1 223 ? -7.281 -16.016 5.852 1 96.69 223 TRP A O 1
ATOM 1780 N N . ASP A 1 224 ? -7.973 -15.781 7.996 1 96.06 224 ASP A N 1
ATOM 1781 C CA . ASP A 1 224 ? -9.031 -16.766 7.844 1 96.06 224 ASP A CA 1
ATOM 1782 C C . ASP A 1 224 ? -10.062 -16.312 6.816 1 96.06 224 ASP A C 1
ATOM 1784 O O . ASP A 1 224 ? -10.578 -17.125 6.043 1 96.06 224 ASP A O 1
ATOM 1788 N N . HIS A 1 225 ? -10.344 -15.047 6.855 1 95.88 225 HIS A N 1
ATOM 1789 C CA . HIS A 1 225 ? -11.234 -14.484 5.844 1 95.88 225 HIS A CA 1
ATOM 1790 C C . HIS A 1 225 ? -10.664 -14.664 4.445 1 95.88 225 HIS A C 1
ATOM 1792 O O . HIS A 1 225 ? -11.391 -15.023 3.514 1 95.88 225 HIS A O 1
ATOM 1798 N N . THR A 1 226 ? -9.383 -14.383 4.301 1 98 226 THR A N 1
ATOM 1799 C CA . THR A 1 226 ? -8.703 -14.523 3.018 1 98 226 THR A CA 1
ATOM 1800 C C . THR A 1 226 ? -8.781 -15.961 2.516 1 98 226 THR A C 1
ATOM 1802 O O . THR A 1 226 ? -9.102 -16.203 1.35 1 98 226 THR A O 1
ATOM 1805 N N . LEU A 1 227 ? -8.523 -16.922 3.42 1 97.94 227 LEU A N 1
ATOM 1806 C CA . LEU A 1 227 ? -8.617 -18.344 3.051 1 97.94 227 LEU A CA 1
ATOM 1807 C C . LEU A 1 227 ? -10.039 -18.688 2.617 1 97.94 227 LEU A C 1
ATOM 1809 O O . LEU A 1 227 ? -10.234 -19.422 1.645 1 97.94 227 LEU A O 1
ATOM 1813 N N . SER A 1 228 ? -11.008 -18.156 3.352 1 96.81 228 SER A N 1
ATOM 1814 C CA . SER A 1 228 ? -12.406 -18.391 3.02 1 96.81 228 SER A CA 1
ATOM 1815 C C . SER A 1 228 ? -12.75 -17.812 1.649 1 96.81 228 SER A C 1
ATOM 1817 O O . SER A 1 228 ? -13.469 -18.453 0.869 1 96.81 228 SER A O 1
ATOM 1819 N N . ALA A 1 229 ? -12.258 -16.641 1.362 1 97.94 229 ALA A N 1
ATOM 1820 C CA . ALA A 1 229 ? -12.5 -16.016 0.065 1 97.94 229 ALA A CA 1
ATOM 1821 C C . ALA A 1 229 ? -11.906 -16.859 -1.066 1 97.94 229 ALA A C 1
ATOM 1823 O O . ALA A 1 229 ? -12.547 -17.047 -2.102 1 97.94 229 ALA A O 1
ATOM 1824 N N . VAL A 1 230 ? -10.68 -17.344 -0.893 1 98.62 230 VAL A N 1
ATOM 1825 C CA . VAL A 1 230 ? -10.055 -18.203 -1.888 1 98.62 230 VAL A CA 1
ATOM 1826 C C . VAL A 1 230 ? -10.891 -19.469 -2.074 1 98.62 230 VAL A C 1
ATOM 1828 O O . VAL A 1 230 ? -11.148 -19.891 -3.205 1 98.62 230 VAL A O 1
ATOM 1831 N N . PHE A 1 231 ? -11.344 -20.047 -0.987 1 97.62 231 PHE A N 1
ATOM 1832 C CA . PHE A 1 231 ? -12.172 -21.25 -1.025 1 97.62 231 PHE A CA 1
ATOM 1833 C C . PHE A 1 231 ? -13.453 -21 -1.822 1 97.62 231 PHE A C 1
ATOM 1835 O O . PHE A 1 231 ? -13.797 -21.781 -2.711 1 97.62 231 PHE A O 1
ATOM 1842 N N . HIS A 1 232 ? -14.102 -19.922 -1.485 1 97.56 232 HIS A N 1
ATOM 1843 C CA . HIS A 1 232 ? -15.391 -19.641 -2.109 1 97.56 232 HIS A CA 1
ATOM 1844 C C . HIS A 1 232 ? -15.219 -19.266 -3.578 1 97.56 232 HIS A C 1
ATOM 1846 O O . HIS A 1 232 ? -16.078 -19.578 -4.406 1 97.56 232 HIS A O 1
ATOM 1852 N N . LEU A 1 233 ? -14.109 -18.578 -3.896 1 98.56 233 LEU A N 1
ATOM 1853 C CA . LEU A 1 233 ? -13.852 -18.297 -5.305 1 98.56 233 LEU A CA 1
ATOM 1854 C C . LEU A 1 233 ? -13.797 -19.594 -6.105 1 98.56 233 LEU A C 1
ATOM 1856 O O . LEU A 1 233 ? -14.406 -19.703 -7.168 1 98.56 233 LEU A O 1
ATOM 1860 N N . LEU A 1 234 ? -13.102 -20.562 -5.551 1 97.81 234 LEU A N 1
ATOM 1861 C CA . LEU A 1 234 ? -12.93 -21.828 -6.254 1 97.81 234 LEU A CA 1
ATOM 1862 C C . LEU A 1 234 ? -14.219 -22.641 -6.242 1 97.81 234 LEU A C 1
ATOM 1864 O O . LEU A 1 234 ? -14.469 -23.422 -7.16 1 97.81 234 LEU A O 1
ATOM 1868 N N . TRP A 1 235 ? -15 -22.438 -5.219 1 96 235 TRP A N 1
ATOM 1869 C CA . TRP A 1 235 ? -16.312 -23.078 -5.168 1 96 235 TRP A CA 1
ATOM 1870 C C . TRP A 1 235 ? -17.234 -22.516 -6.246 1 96 235 TRP A C 1
ATOM 1872 O O . TRP A 1 235 ? -17.938 -23.266 -6.926 1 96 235 TRP A O 1
ATOM 1882 N N . LEU A 1 236 ? -17.234 -21.266 -6.414 1 96.25 236 LEU A N 1
ATOM 1883 C CA . LEU A 1 236 ? -18.078 -20.578 -7.395 1 96.25 236 LEU A CA 1
ATOM 1884 C C . LEU A 1 236 ? -17.547 -20.812 -8.812 1 96.25 236 LEU A C 1
ATOM 1886 O O . LEU A 1 236 ? -18.328 -20.906 -9.758 1 96.25 236 LEU A O 1
ATOM 1890 N N . TRP A 1 237 ? -16.234 -20.797 -8.945 1 97.31 237 TRP A N 1
ATOM 1891 C CA . TRP A 1 237 ? -15.539 -20.812 -10.234 1 97.31 237 TRP A CA 1
ATOM 1892 C C . TRP A 1 237 ? -14.305 -21.688 -10.188 1 97.31 237 TRP A C 1
ATOM 1894 O O . TRP A 1 237 ? -13.172 -21.203 -10.172 1 97.31 237 TRP A O 1
ATOM 1904 N N . PRO A 1 238 ? -14.477 -23.031 -10.266 1 96.94 238 PRO A N 1
ATOM 1905 C CA . PRO A 1 238 ? -13.375 -23.984 -10.125 1 96.94 238 PRO A CA 1
ATOM 1906 C C . PRO A 1 238 ? -12.258 -23.75 -11.141 1 96.94 238 PRO A C 1
ATOM 1908 O O . PRO A 1 238 ? -11.094 -24.031 -10.852 1 96.94 238 PRO A O 1
ATOM 1911 N N . GLU A 1 239 ? -12.609 -23.219 -12.32 1 96.81 239 GLU A N 1
ATOM 1912 C CA . GLU A 1 239 ? -11.625 -23.016 -13.391 1 96.81 239 GLU A CA 1
ATOM 1913 C C . GLU A 1 239 ? -11.047 -21.609 -13.344 1 96.81 239 GLU A C 1
ATOM 1915 O O . GLU A 1 239 ? -10.445 -21.156 -14.32 1 96.81 239 GLU A O 1
ATOM 1920 N N . ALA A 1 240 ? -11.289 -20.906 -12.219 1 98.19 240 ALA A N 1
ATOM 1921 C CA . ALA A 1 240 ? -10.773 -19.547 -12.094 1 98.19 240 ALA A CA 1
ATOM 1922 C C . ALA A 1 240 ? -9.297 -19.469 -12.492 1 98.19 240 ALA A C 1
ATOM 1924 O O . ALA A 1 240 ? -8.508 -20.328 -12.102 1 98.19 240 ALA A O 1
ATOM 1925 N N . PRO A 1 241 ? -8.922 -18.5 -13.312 1 98.31 241 PRO A N 1
ATOM 1926 C CA . PRO A 1 241 ? -7.516 -18.359 -13.711 1 98.31 241 PRO A CA 1
ATOM 1927 C C . PRO A 1 241 ? -6.621 -17.906 -12.562 1 98.31 241 PRO A C 1
ATOM 1929 O O . PRO A 1 241 ? -7.117 -17.516 -11.5 1 98.31 241 PRO A O 1
ATOM 1932 N N . LEU A 1 242 ? -5.359 -18 -12.766 1 98.62 242 LEU A N 1
ATOM 1933 C CA . LEU A 1 242 ? -4.363 -17.688 -11.742 1 98.62 242 LEU A CA 1
ATOM 1934 C C . LEU A 1 242 ? -4.527 -16.25 -11.242 1 98.62 242 LEU A C 1
ATOM 1936 O O . LEU A 1 242 ? -4.402 -16 -10.039 1 98.62 242 LEU A O 1
ATOM 1940 N N . GLU A 1 243 ? -4.871 -15.297 -12.156 1 98.69 243 GLU A N 1
ATOM 1941 C CA . GLU A 1 243 ? -5 -13.891 -11.812 1 98.69 243 GLU A CA 1
ATOM 1942 C C . GLU A 1 243 ? -6.105 -13.672 -10.773 1 98.69 243 GLU A C 1
ATOM 1944 O O . GLU A 1 243 ? -5.922 -12.93 -9.812 1 98.69 243 GLU A O 1
ATOM 1949 N N . ALA A 1 244 ? -7.203 -14.352 -10.984 1 98.75 244 ALA A N 1
ATOM 1950 C CA . ALA A 1 244 ? -8.328 -14.234 -10.062 1 98.75 244 ALA A CA 1
ATOM 1951 C C . ALA A 1 244 ? -7.98 -14.836 -8.703 1 98.75 244 ALA A C 1
ATOM 1953 O O . ALA A 1 244 ? -8.352 -14.289 -7.66 1 98.75 244 ALA A O 1
ATOM 1954 N N . ARG A 1 245 ? -7.262 -15.945 -8.711 1 98.88 245 ARG A N 1
ATOM 1955 C CA . ARG A 1 245 ? -6.883 -16.625 -7.473 1 98.88 245 ARG A CA 1
ATOM 1956 C C . ARG A 1 245 ? -5.863 -15.797 -6.691 1 98.88 245 ARG A C 1
ATOM 1958 O O . ARG A 1 245 ? -5.93 -15.719 -5.465 1 98.88 245 ARG A O 1
ATOM 1965 N N . LEU A 1 246 ? -4.918 -15.203 -7.449 1 98.88 246 LEU A N 1
ATOM 1966 C CA . LEU A 1 246 ? -3.967 -14.281 -6.828 1 98.88 246 LEU A CA 1
ATOM 1967 C C . LEU A 1 246 ? -4.684 -13.086 -6.211 1 98.88 246 LEU A C 1
ATOM 1969 O O . LEU A 1 246 ? -4.344 -12.656 -5.109 1 98.88 246 LEU A O 1
ATOM 1973 N N . ALA A 1 247 ? -5.68 -12.547 -6.914 1 98.94 247 ALA A N 1
ATOM 1974 C CA . ALA A 1 247 ? -6.441 -11.406 -6.41 1 98.94 247 ALA A CA 1
ATOM 1975 C C . ALA A 1 247 ? -7.184 -11.766 -5.125 1 98.94 247 ALA A C 1
ATOM 1977 O O . ALA A 1 247 ? -7.23 -10.969 -4.188 1 98.94 247 ALA A O 1
ATOM 1978 N N . ALA A 1 248 ? -7.766 -12.93 -5.078 1 98.88 248 ALA A N 1
ATOM 1979 C CA . ALA A 1 248 ? -8.445 -13.383 -3.865 1 98.88 248 ALA A CA 1
ATOM 1980 C C . ALA A 1 248 ? -7.465 -13.492 -2.699 1 98.88 248 ALA A C 1
ATOM 1982 O O . ALA A 1 248 ? -7.785 -13.094 -1.574 1 98.88 248 ALA A O 1
ATOM 1983 N N . LEU A 1 249 ? -6.262 -14 -2.977 1 98.88 249 LEU A N 1
ATOM 1984 C CA . LEU A 1 249 ? -5.227 -14.164 -1.959 1 98.88 249 LEU A CA 1
ATOM 1985 C C . LEU A 1 249 ? -4.801 -12.812 -1.399 1 98.88 249 LEU A C 1
ATOM 1987 O O . LEU A 1 249 ? -4.574 -12.68 -0.195 1 98.88 249 LEU A O 1
ATOM 1991 N N . PHE A 1 250 ? -4.746 -11.734 -2.25 1 98.75 250 PHE A N 1
ATOM 1992 C CA . PHE A 1 250 ? -4.113 -10.477 -1.873 1 98.75 250 PHE A CA 1
ATOM 1993 C C . PHE A 1 250 ? -5.16 -9.414 -1.559 1 98.75 250 PHE A C 1
ATOM 1995 O O . PHE A 1 250 ? -4.82 -8.305 -1.148 1 98.75 250 PHE A O 1
ATOM 2002 N N . HIS A 1 251 ? -6.473 -9.68 -1.707 1 98.62 251 HIS A N 1
ATOM 2003 C CA . HIS A 1 251 ? -7.484 -8.633 -1.741 1 98.62 251 HIS A CA 1
ATOM 2004 C C . HIS A 1 251 ? -7.5 -7.84 -0.44 1 98.62 251 HIS A C 1
ATOM 2006 O O . HIS A 1 251 ? -7.785 -6.641 -0.443 1 98.62 251 HIS A O 1
ATOM 2012 N N . ASP A 1 252 ? -7.102 -8.438 0.651 1 97.31 252 ASP A N 1
ATOM 2013 C CA . ASP A 1 252 ? -7.195 -7.77 1.944 1 97.31 252 ASP A CA 1
ATOM 2014 C C . ASP A 1 252 ? -5.805 -7.477 2.512 1 97.31 252 ASP A C 1
ATOM 2016 O O . ASP A 1 252 ? -5.672 -7.105 3.678 1 97.31 252 ASP A O 1
ATOM 2020 N N . VAL A 1 253 ? -4.727 -7.598 1.672 1 97.75 253 VAL A N 1
ATOM 2021 C CA . VAL A 1 253 ? -3.35 -7.551 2.148 1 97.75 253 VAL A CA 1
ATOM 2022 C C . VAL A 1 253 ? -3.027 -6.148 2.658 1 97.75 253 VAL A C 1
ATOM 2024 O O . VAL A 1 253 ? -2.076 -5.965 3.424 1 97.75 253 VAL A O 1
ATOM 2027 N N . GLY A 1 254 ? -3.793 -5.09 2.277 1 96.81 254 GLY A N 1
ATOM 2028 C CA . GLY A 1 254 ? -3.555 -3.717 2.689 1 96.81 254 GLY A CA 1
ATOM 2029 C C . GLY A 1 254 ? -4.129 -3.396 4.059 1 96.81 254 GLY A C 1
ATOM 2030 O O . GLY A 1 254 ? -3.844 -2.34 4.625 1 96.81 254 GLY A O 1
ATOM 2031 N N . LYS A 1 255 ? -4.863 -4.309 4.699 1 95 255 LYS A N 1
ATOM 2032 C CA . LYS A 1 255 ? -5.621 -4.043 5.918 1 95 255 LYS A CA 1
ATOM 2033 C C . LYS A 1 255 ? -4.688 -3.764 7.094 1 95 255 LYS A C 1
ATOM 2035 O O . LYS A 1 255 ? -4.957 -2.881 7.91 1 95 255 LYS A O 1
ATOM 2040 N N . PRO A 1 256 ? -3.537 -4.453 7.184 1 91.56 256 PRO A N 1
ATOM 2041 C CA . PRO A 1 256 ? -2.684 -4.219 8.352 1 91.56 256 PRO A CA 1
ATOM 2042 C C . PRO A 1 256 ? -2.225 -2.766 8.461 1 91.56 256 PRO A C 1
ATOM 2044 O O . PRO A 1 256 ? -2.072 -2.244 9.57 1 91.56 256 PRO A O 1
ATOM 2047 N N . LEU A 1 257 ? -2.062 -2.055 7.309 1 90.94 257 LEU A N 1
ATOM 2048 C CA . LEU A 1 257 ? -1.501 -0.71 7.387 1 90.94 257 LEU A CA 1
ATOM 2049 C C . LEU A 1 257 ? -2.594 0.344 7.242 1 90.94 257 LEU A C 1
ATOM 2051 O O . LEU A 1 257 ? -2.312 1.544 7.277 1 90.94 257 LEU A O 1
ATOM 2055 N N . THR A 1 258 ? -3.811 -0.097 7.121 1 94 258 THR A N 1
ATOM 2056 C CA . THR A 1 258 ? -4.898 0.865 6.988 1 94 258 THR A CA 1
ATOM 2057 C C . THR A 1 258 ? -5.895 0.719 8.133 1 94 258 THR A C 1
ATOM 2059 O O . THR A 1 258 ? -6.914 1.411 8.172 1 94 258 THR A O 1
ATOM 2062 N N . ARG A 1 259 ? -5.605 -0.124 9.109 1 92 259 ARG A N 1
ATOM 2063 C CA . ARG A 1 259 ? -6.496 -0.396 10.234 1 92 259 ARG A CA 1
ATOM 2064 C C . ARG A 1 259 ? -6.594 0.812 11.156 1 92 259 ARG A C 1
ATOM 2066 O O . ARG A 1 259 ? -5.586 1.271 11.695 1 92 259 ARG A O 1
ATOM 2073 N N . ARG A 1 260 ? -7.84 1.339 11.289 1 92.5 260 ARG A N 1
ATOM 2074 C CA . ARG A 1 260 ? -8.109 2.455 12.195 1 92.5 260 ARG A CA 1
ATOM 2075 C C . ARG A 1 260 ? -9.406 2.236 12.961 1 92.5 260 ARG A C 1
ATOM 2077 O O . ARG A 1 260 ? -10.398 1.759 12.398 1 92.5 260 ARG A O 1
ATOM 2084 N N . PHE A 1 261 ? -9.328 2.57 14.234 1 90.25 261 PHE A N 1
ATOM 2085 C CA . PHE A 1 261 ? -10.562 2.518 15 1 90.25 261 PHE A CA 1
ATOM 2086 C C . PHE A 1 261 ? -11.391 3.775 14.781 1 90.25 261 PHE A C 1
ATOM 2088 O O . PHE A 1 261 ? -10.883 4.891 14.906 1 90.25 261 PHE A O 1
ATOM 2095 N N . ASP A 1 262 ? -12.562 3.604 14.375 1 90.62 262 ASP A N 1
ATOM 2096 C CA . ASP A 1 262 ? -13.516 4.699 14.219 1 90.62 262 ASP A CA 1
ATOM 2097 C C . ASP A 1 262 ? -14.453 4.797 15.422 1 90.62 262 ASP A C 1
ATOM 2099 O O . ASP A 1 262 ? -15.414 4.043 15.531 1 90.62 262 ASP A O 1
ATOM 2103 N N . PRO A 1 263 ? -14.195 5.734 16.219 1 87.25 263 PRO A N 1
ATOM 2104 C CA . PRO A 1 263 ? -15.031 5.852 17.406 1 87.25 263 PRO A CA 1
ATOM 2105 C C . PRO A 1 263 ? -16.5 6.148 17.078 1 87.25 263 PRO A C 1
ATOM 2107 O O . PRO A 1 263 ? -17.391 5.797 17.859 1 87.25 263 PRO A O 1
ATOM 2110 N N . GLU A 1 264 ? -16.781 6.785 15.984 1 85.81 264 GLU A N 1
ATOM 2111 C CA . GLU A 1 264 ? -18.141 7.145 15.586 1 85.81 264 GLU A CA 1
ATOM 2112 C C . GLU A 1 264 ? -18.984 5.906 15.289 1 85.81 264 GLU A C 1
ATOM 2114 O O . GLU A 1 264 ? -20.172 5.863 15.602 1 85.81 264 GLU A O 1
ATOM 2119 N N . VAL A 1 265 ? -18.344 4.852 14.805 1 86.06 265 VAL A N 1
ATOM 2120 C CA . VAL A 1 265 ? -19.078 3.645 14.438 1 86.06 265 VAL A CA 1
ATOM 2121 C C . VAL A 1 265 ? -18.766 2.529 15.43 1 86.06 265 VAL A C 1
ATOM 2123 O O . VAL A 1 265 ? -19.484 1.53 15.5 1 86.06 265 VAL A O 1
ATOM 2126 N N . GLY A 1 266 ? -17.734 2.758 16.234 1 86.56 266 GLY A N 1
ATOM 2127 C CA . GLY A 1 266 ? -17.406 1.828 17.297 1 86.56 266 GLY A CA 1
ATOM 2128 C C . GLY A 1 266 ? -16.734 0.562 16.797 1 86.56 266 GLY A C 1
ATOM 2129 O O . GLY A 1 266 ? -16.953 -0.521 17.344 1 86.56 266 GLY A O 1
ATOM 2130 N N . ARG A 1 267 ? -16.047 0.617 15.688 1 88.5 267 ARG A N 1
ATOM 2131 C CA . ARG A 1 267 ? -15.375 -0.557 15.141 1 88.5 267 ARG A CA 1
ATOM 2132 C C . ARG A 1 267 ? -14.164 -0.152 14.305 1 88.5 267 ARG A C 1
ATOM 2134 O O . ARG A 1 267 ? -13.992 1.024 13.977 1 88.5 267 ARG A O 1
ATOM 2141 N N . PHE A 1 268 ? -13.328 -1.102 14.055 1 90.25 268 PHE A N 1
ATOM 2142 C CA . PHE A 1 268 ? -12.188 -0.876 13.172 1 90.25 268 PHE A CA 1
ATOM 2143 C C . PHE A 1 268 ? -12.641 -0.777 11.719 1 90.25 268 PHE A C 1
ATOM 2145 O O . PHE A 1 268 ? -13.539 -1.504 11.297 1 90.25 268 PHE A O 1
ATOM 2152 N N . ARG A 1 269 ? -12.062 0.136 11.031 1 91.81 269 ARG A N 1
ATOM 2153 C CA . ARG A 1 269 ? -12.266 0.317 9.602 1 91.81 269 ARG A CA 1
ATOM 2154 C C . ARG A 1 269 ? -10.945 0.216 8.844 1 91.81 269 ARG A C 1
ATOM 2156 O O . ARG A 1 269 ? -9.875 0.395 9.422 1 91.81 269 ARG A O 1
ATOM 2163 N N . PHE A 1 270 ? -11.055 -0.096 7.562 1 93.56 270 PHE A N 1
ATOM 2164 C CA . PHE A 1 270 ? -9.875 -0.323 6.727 1 93.56 270 PHE A CA 1
ATOM 2165 C C . PHE A 1 270 ? -9.977 0.478 5.434 1 93.56 270 PHE A C 1
ATOM 2167 O O . PHE A 1 270 ? -9.781 -0.067 4.344 1 93.56 270 PHE A O 1
ATOM 2174 N N . LEU A 1 271 ? -10.219 1.75 5.582 1 93.31 271 LEU A N 1
ATOM 2175 C CA . LEU A 1 271 ? -10.391 2.605 4.41 1 93.31 271 LEU A CA 1
ATOM 2176 C C . LEU A 1 271 ? -9.102 2.703 3.609 1 93.31 271 LEU A C 1
ATOM 2178 O O . LEU A 1 271 ? -8.023 2.92 4.176 1 93.31 271 LEU A O 1
ATOM 2182 N N . GLY A 1 272 ? -9.211 2.482 2.291 1 96.06 272 GLY A N 1
ATOM 2183 C CA . GLY A 1 272 ? -8.07 2.584 1.397 1 96.06 272 GLY A CA 1
ATOM 2184 C C . GLY A 1 272 ? -7.305 1.282 1.255 1 96.06 272 GLY A C 1
ATOM 2185 O O . GLY A 1 272 ? -6.32 1.212 0.515 1 96.06 272 GLY A O 1
ATOM 2186 N N . HIS A 1 273 ? -7.781 0.181 1.954 1 97.06 273 HIS A N 1
ATOM 2187 C CA . HIS A 1 273 ? -7.012 -1.058 1.952 1 97.06 273 HIS A CA 1
ATOM 2188 C C . HIS A 1 273 ? -6.945 -1.664 0.554 1 97.06 273 HIS A C 1
ATOM 2190 O O . HIS A 1 273 ? -5.98 -2.348 0.213 1 97.06 273 HIS A O 1
ATOM 2196 N N . ALA A 1 274 ? -7.98 -1.44 -0.253 1 98.19 274 ALA A N 1
ATOM 2197 C CA . ALA A 1 274 ? -7.969 -1.978 -1.611 1 98.19 274 ALA A CA 1
ATOM 2198 C C . ALA A 1 274 ? -6.844 -1.359 -2.438 1 98.19 274 ALA A C 1
ATOM 2200 O O . ALA A 1 274 ? -6.102 -2.072 -3.117 1 98.19 274 ALA A O 1
ATOM 2201 N N . GLU A 1 275 ? -6.723 -0.028 -2.383 1 98 275 GLU A N 1
ATOM 2202 C CA . GLU A 1 275 ? -5.676 0.679 -3.115 1 98 275 GLU A CA 1
ATOM 2203 C C . GLU A 1 275 ? -4.289 0.3 -2.6 1 98 275 GLU A C 1
ATOM 2205 O O . GLU A 1 275 ? -3.385 0.018 -3.389 1 98 275 GLU A O 1
ATOM 2210 N N . VAL A 1 276 ? -4.129 0.308 -1.28 1 98.12 276 VAL A N 1
ATOM 2211 C CA . VAL A 1 276 ? -2.861 -0.084 -0.67 1 98.12 276 VAL A CA 1
ATOM 2212 C C . VAL A 1 276 ? -2.541 -1.532 -1.033 1 98.12 276 VAL A C 1
ATOM 2214 O O . VAL A 1 276 ? -1.41 -1.848 -1.413 1 98.12 276 VAL A O 1
ATOM 2217 N N . GLY A 1 277 ? -3.541 -2.389 -0.943 1 98.5 277 GLY A N 1
ATOM 2218 C CA . GLY A 1 277 ? -3.371 -3.797 -1.26 1 98.5 277 GLY A CA 1
ATOM 2219 C C . GLY A 1 277 ? -2.971 -4.039 -2.703 1 98.5 277 GLY A C 1
ATOM 2220 O O . GLY A 1 277 ? -2.168 -4.934 -2.988 1 98.5 277 GLY A O 1
ATOM 2221 N N . ALA A 1 278 ? -3.535 -3.291 -3.615 1 98.75 278 ALA A N 1
ATOM 2222 C CA . ALA A 1 278 ? -3.193 -3.426 -5.031 1 98.75 278 ALA A CA 1
ATOM 2223 C C . ALA A 1 278 ? -1.707 -3.166 -5.262 1 98.75 278 ALA A C 1
ATOM 2225 O O . ALA A 1 278 ? -1.047 -3.908 -5.992 1 98.75 278 ALA A O 1
ATOM 2226 N N . GLU A 1 279 ? -1.213 -2.107 -4.625 1 98.56 279 GLU A N 1
ATOM 2227 C CA . GLU A 1 279 ? 0.2 -1.783 -4.797 1 98.56 279 GLU A CA 1
ATOM 2228 C C . GLU A 1 279 ? 1.091 -2.828 -4.129 1 98.56 279 GLU A C 1
ATOM 2230 O O . GLU A 1 279 ? 2.176 -3.137 -4.629 1 98.56 279 GLU A O 1
ATOM 2235 N N . ILE A 1 280 ? 0.662 -3.35 -2.984 1 98.31 280 ILE A N 1
ATOM 2236 C CA . ILE A 1 280 ? 1.413 -4.414 -2.328 1 98.31 280 ILE A CA 1
ATOM 2237 C C . ILE A 1 280 ? 1.45 -5.648 -3.229 1 98.31 280 ILE A C 1
ATOM 2239 O O . ILE A 1 280 ? 2.506 -6.258 -3.41 1 98.31 280 ILE A O 1
ATOM 2243 N N . ALA A 1 281 ? 0.258 -6.027 -3.766 1 98.62 281 ALA A N 1
ATOM 2244 C CA . ALA A 1 281 ? 0.197 -7.164 -4.684 1 98.62 281 ALA A CA 1
ATOM 2245 C C . ALA A 1 281 ? 1.16 -6.977 -5.852 1 98.62 281 ALA A C 1
ATOM 2247 O O . ALA A 1 281 ? 1.898 -7.898 -6.211 1 98.62 281 ALA A O 1
ATOM 2248 N N . ARG A 1 282 ? 1.157 -5.781 -6.406 1 98.44 282 ARG A N 1
ATOM 2249 C CA . ARG A 1 282 ? 2.049 -5.48 -7.52 1 98.44 282 ARG A CA 1
ATOM 2250 C C . ARG A 1 282 ? 3.508 -5.688 -7.125 1 98.44 282 ARG A C 1
ATOM 2252 O O . ARG A 1 282 ? 4.254 -6.383 -7.82 1 98.44 282 ARG A O 1
ATOM 2259 N N . ALA A 1 283 ? 3.873 -5.102 -5.992 1 97.81 283 ALA A N 1
ATOM 2260 C CA . ALA A 1 283 ? 5.258 -5.191 -5.531 1 97.81 283 ALA A CA 1
ATOM 2261 C C . ALA A 1 283 ? 5.656 -6.641 -5.27 1 97.81 283 ALA A C 1
ATOM 2263 O O . ALA A 1 283 ? 6.727 -7.082 -5.695 1 97.81 283 ALA A O 1
ATOM 2264 N N . SER A 1 284 ? 4.812 -7.383 -4.617 1 97.88 284 SER A N 1
ATOM 2265 C CA . SER A 1 284 ? 5.09 -8.758 -4.234 1 97.88 284 SER A CA 1
ATOM 2266 C C . SER A 1 284 ? 5.199 -9.664 -5.457 1 97.88 284 SER A C 1
ATOM 2268 O O . SER A 1 284 ? 6.125 -10.469 -5.559 1 97.88 284 SER A O 1
ATOM 2270 N N . LEU A 1 285 ? 4.254 -9.547 -6.383 1 98.62 285 LEU A N 1
ATOM 2271 C CA . LEU A 1 285 ? 4.207 -10.43 -7.539 1 98.62 285 LEU A CA 1
ATOM 2272 C C . LEU A 1 285 ? 5.34 -10.117 -8.516 1 98.62 285 LEU A C 1
ATOM 2274 O O . LEU A 1 285 ? 5.902 -11.023 -9.133 1 98.62 285 LEU A O 1
ATOM 2278 N N . PHE A 1 286 ? 5.656 -8.805 -8.641 1 97.56 286 PHE A N 1
ATOM 2279 C CA . PHE A 1 286 ? 6.828 -8.469 -9.438 1 97.56 286 PHE A CA 1
ATOM 2280 C C . PHE A 1 286 ? 8.094 -9.031 -8.812 1 97.56 286 PHE A C 1
ATOM 2282 O O . PHE A 1 286 ? 8.984 -9.516 -9.523 1 97.56 286 PHE A O 1
ATOM 2289 N N . TRP A 1 287 ? 8.211 -8.938 -7.48 1 96.62 287 TRP A N 1
ATOM 2290 C CA . TRP A 1 287 ? 9.359 -9.516 -6.789 1 96.62 287 TRP A CA 1
ATOM 2291 C C . TRP A 1 287 ? 9.508 -11 -7.117 1 96.62 287 TRP A C 1
ATOM 2293 O O . TRP A 1 287 ? 10.617 -11.484 -7.32 1 96.62 287 TRP A O 1
ATOM 2303 N N . LEU A 1 288 ? 8.391 -11.695 -7.234 1 97.44 288 LEU A N 1
ATOM 2304 C CA . LEU A 1 288 ? 8.375 -13.133 -7.492 1 97.44 288 LEU A CA 1
ATOM 2305 C C . LEU A 1 288 ? 8.5 -13.414 -8.984 1 97.44 288 LEU A C 1
ATOM 2307 O O . LEU A 1 288 ? 8.422 -14.57 -9.406 1 97.44 288 LEU A O 1
ATOM 2311 N N . ARG A 1 289 ? 8.539 -12.32 -9.828 1 97 289 ARG A N 1
ATOM 2312 C CA . ARG A 1 289 ? 8.828 -12.406 -11.258 1 97 289 ARG A CA 1
ATOM 2313 C C . ARG A 1 289 ? 7.625 -12.945 -12.023 1 97 289 ARG A C 1
ATOM 2315 O O . ARG A 1 289 ? 7.785 -13.656 -13.016 1 97 289 ARG A O 1
ATOM 2322 N N . PHE A 1 290 ? 6.457 -12.719 -11.531 1 98.06 290 PHE A N 1
ATOM 2323 C CA . PHE A 1 290 ? 5.273 -12.992 -12.336 1 98.06 290 PHE A CA 1
ATOM 2324 C C . PHE A 1 290 ? 5.246 -12.102 -13.57 1 98.06 290 PHE A C 1
ATOM 2326 O O . PHE A 1 290 ? 5.758 -10.984 -13.547 1 98.06 290 PHE A O 1
ATOM 2333 N N . PRO A 1 291 ? 4.641 -12.578 -14.656 1 97.44 291 PRO A N 1
ATOM 2334 C CA . PRO A 1 291 ? 4.52 -11.75 -15.859 1 97.44 291 PRO A CA 1
ATOM 2335 C C . PRO A 1 291 ? 3.695 -10.484 -15.617 1 97.44 291 PRO A C 1
ATOM 2337 O O . PRO A 1 291 ? 2.723 -10.516 -14.859 1 97.44 291 PRO A O 1
ATOM 2340 N N . LYS A 1 292 ? 4.055 -9.43 -16.297 1 97.75 292 LYS A N 1
ATOM 2341 C CA . LYS A 1 292 ? 3.441 -8.117 -16.125 1 97.75 292 LYS A CA 1
ATOM 2342 C C . LYS A 1 292 ? 1.926 -8.195 -16.281 1 97.75 292 LYS A C 1
ATOM 2344 O O . LYS A 1 292 ? 1.186 -7.59 -15.5 1 97.75 292 LYS A O 1
ATOM 2349 N N . GLU A 1 293 ? 1.47 -8.906 -17.234 1 97.38 293 GLU A N 1
ATOM 2350 C CA . GLU A 1 293 ? 0.037 -9.016 -17.5 1 97.38 293 GLU A CA 1
ATOM 2351 C C . GLU A 1 293 ? -0.695 -9.625 -16.312 1 97.38 293 GLU A C 1
ATOM 2353 O O . GLU A 1 293 ? -1.773 -9.164 -15.93 1 97.38 293 GLU A O 1
ATOM 2358 N N . VAL A 1 294 ? -0.078 -10.672 -15.719 1 98.06 294 VAL A N 1
ATOM 2359 C CA . VAL A 1 294 ? -0.658 -11.336 -14.562 1 98.06 294 VAL A CA 1
ATOM 2360 C C . VAL A 1 294 ? -0.692 -10.375 -13.375 1 98.06 294 VAL A C 1
ATOM 2362 O O . VAL A 1 294 ? -1.713 -10.25 -12.695 1 98.06 294 VAL A O 1
ATOM 2365 N N . VAL A 1 295 ? 0.4 -9.664 -13.188 1 98.56 295 VAL A N 1
ATOM 2366 C CA . VAL A 1 295 ? 0.552 -8.742 -12.07 1 98.56 295 VAL A CA 1
ATOM 2367 C C . VAL A 1 295 ? -0.487 -7.625 -12.172 1 98.56 295 VAL A C 1
ATOM 2369 O O . VAL A 1 295 ? -1.196 -7.34 -11.203 1 98.56 295 VAL A O 1
ATOM 2372 N N . GLU A 1 296 ? -0.611 -7.008 -13.32 1 98.31 296 GLU A N 1
ATOM 2373 C CA . GLU A 1 296 ? -1.5 -5.863 -13.516 1 98.31 296 GLU A CA 1
ATOM 2374 C C . GLU A 1 296 ? -2.963 -6.273 -13.375 1 98.31 296 GLU A C 1
ATOM 2376 O O . GLU A 1 296 ? -3.775 -5.527 -12.836 1 98.31 296 GLU A O 1
ATOM 2381 N N . ARG A 1 297 ? -3.248 -7.434 -13.906 1 98.12 297 ARG A N 1
ATOM 2382 C CA . ARG A 1 297 ? -4.621 -7.91 -13.797 1 98.12 297 ARG A CA 1
ATOM 2383 C C . ARG A 1 297 ? -4.977 -8.211 -12.344 1 98.12 297 ARG A C 1
ATOM 2385 O O . ARG A 1 297 ? -6.035 -7.809 -11.859 1 98.12 297 ARG A O 1
ATOM 2392 N N . ALA A 1 298 ? -4.125 -8.953 -11.617 1 98.75 298 ALA A N 1
ATOM 2393 C CA . ALA A 1 298 ? -4.367 -9.25 -10.211 1 98.75 298 ALA A CA 1
ATOM 2394 C C . ALA A 1 298 ? -4.492 -7.977 -9.383 1 98.75 298 ALA A C 1
ATOM 2396 O O . ALA A 1 298 ? -5.422 -7.832 -8.586 1 98.75 298 ALA A O 1
ATOM 2397 N N . ALA A 1 299 ? -3.531 -7.047 -9.562 1 98.75 299 ALA A N 1
ATOM 2398 C CA . ALA A 1 299 ? -3.553 -5.777 -8.844 1 98.75 299 ALA A CA 1
ATOM 2399 C C . ALA A 1 299 ? -4.82 -4.988 -9.164 1 98.75 299 ALA A C 1
ATOM 2401 O O . ALA A 1 299 ? -5.398 -4.348 -8.281 1 98.75 299 ALA A O 1
ATOM 2402 N N . GLY A 1 300 ? -5.227 -4.973 -10.453 1 98.69 300 GLY A N 1
ATOM 2403 C CA . GLY A 1 300 ? -6.465 -4.316 -10.844 1 98.69 300 GLY A CA 1
ATOM 2404 C C . GLY A 1 300 ? -7.688 -4.871 -10.141 1 98.69 300 GLY A C 1
ATOM 2405 O O . GLY A 1 300 ? -8.555 -4.117 -9.703 1 98.69 300 GLY A O 1
ATOM 2406 N N . LEU A 1 301 ? -7.734 -6.188 -10.047 1 98.88 301 LEU A N 1
ATOM 2407 C CA . LEU A 1 301 ? -8.836 -6.848 -9.352 1 98.88 301 LEU A CA 1
ATOM 2408 C C . LEU A 1 301 ? -8.852 -6.461 -7.875 1 98.88 301 LEU A C 1
ATOM 2410 O O . LEU A 1 301 ? -9.906 -6.141 -7.328 1 98.88 301 LEU A O 1
ATOM 2414 N N . VAL A 1 302 ? -7.664 -6.449 -7.223 1 98.81 302 VAL A N 1
ATOM 2415 C CA . VAL A 1 302 ? -7.543 -6.098 -5.812 1 98.81 302 VAL A CA 1
ATOM 2416 C C . VAL A 1 302 ? -8.008 -4.66 -5.598 1 98.81 302 VAL A C 1
ATOM 2418 O O . VAL A 1 302 ? -8.766 -4.379 -4.664 1 98.81 302 VAL A O 1
ATOM 2421 N N . ARG A 1 303 ? -7.629 -3.779 -6.469 1 98.69 303 ARG A N 1
ATOM 2422 C CA . ARG A 1 303 ? -7.945 -2.357 -6.367 1 98.69 303 ARG A CA 1
ATOM 2423 C C . ARG A 1 303 ? -9.453 -2.127 -6.422 1 98.69 303 ARG A C 1
ATOM 2425 O O . ARG A 1 303 ? -9.969 -1.215 -5.773 1 98.69 303 ARG A O 1
ATOM 2432 N N . ARG A 1 304 ? -10.18 -2.982 -7.172 1 98.38 304 ARG A N 1
ATOM 2433 C CA . ARG A 1 304 ? -11.57 -2.68 -7.5 1 98.38 304 ARG A CA 1
ATOM 2434 C C . ARG A 1 304 ? -12.523 -3.607 -6.754 1 98.38 304 ARG A C 1
ATOM 2436 O O . ARG A 1 304 ? -13.742 -3.492 -6.895 1 98.38 304 ARG A O 1
ATOM 2443 N N . HIS A 1 305 ? -12.031 -4.531 -5.941 1 97.88 305 HIS A N 1
ATOM 2444 C CA . HIS A 1 305 ? -12.875 -5.578 -5.387 1 97.88 305 HIS A CA 1
ATOM 2445 C C . HIS A 1 305 ? -13.906 -5.004 -4.418 1 97.88 305 HIS A C 1
ATOM 2447 O O . HIS A 1 305 ? -14.898 -5.664 -4.094 1 97.88 305 HIS A O 1
ATOM 2453 N N . MET A 1 306 ? -13.68 -3.725 -4.008 1 96.5 306 MET A N 1
ATOM 2454 C CA . MET A 1 306 ? -14.602 -3.109 -3.057 1 96.5 306 MET A CA 1
ATOM 2455 C C . MET A 1 306 ? -15.594 -2.197 -3.77 1 96.5 306 MET A C 1
ATOM 2457 O O . MET A 1 306 ? -16.422 -1.551 -3.129 1 96.5 306 MET A O 1
ATOM 2461 N N . ASP A 1 307 ? -15.492 -2.053 -5.098 1 96.12 307 ASP A N 1
ATOM 2462 C CA . ASP A 1 307 ? -16.406 -1.181 -5.832 1 96.12 307 ASP A CA 1
ATOM 2463 C C . ASP A 1 307 ? -17.859 -1.556 -5.559 1 96.12 307 ASP A C 1
ATOM 2465 O O . ASP A 1 307 ? -18.188 -2.736 -5.434 1 96.12 307 ASP A O 1
ATOM 2469 N N . ARG A 1 308 ? -18.672 -0.598 -5.512 1 95.19 308 ARG A N 1
ATOM 2470 C CA . ARG A 1 308 ? -20.094 -0.814 -5.273 1 95.19 308 ARG A CA 1
ATOM 2471 C C . ARG A 1 308 ? -20.875 -0.815 -6.582 1 95.19 308 ARG A C 1
ATOM 2473 O O . ARG A 1 308 ? -20.703 0.076 -7.418 1 95.19 308 ARG A O 1
ATOM 2480 N N . LEU A 1 309 ? -21.688 -1.763 -6.711 1 95.5 309 LEU A N 1
ATOM 2481 C CA . LEU A 1 309 ? -22.531 -1.84 -7.898 1 95.5 309 LEU A CA 1
ATOM 2482 C C . LEU A 1 309 ? -23.656 -0.818 -7.828 1 95.5 309 LEU A C 1
ATOM 2484 O O . LEU A 1 309 ? -24.375 -0.742 -6.824 1 95.5 309 LEU A O 1
ATOM 2488 N N . PRO A 1 310 ? -23.781 -0.076 -8.938 1 95.44 310 PRO A N 1
ATOM 2489 C CA . PRO A 1 310 ? -24.922 0.847 -8.977 1 95.44 310 PRO A CA 1
ATOM 2490 C C . PRO A 1 310 ? -26.266 0.125 -9.023 1 95.44 310 PRO A C 1
ATOM 2492 O O . PRO A 1 310 ? -26.359 -0.996 -9.531 1 95.44 310 PRO A O 1
ATOM 2495 N N . GLU A 1 311 ? -27.281 0.75 -8.539 1 93.31 311 GLU A N 1
ATOM 2496 C CA . GLU A 1 311 ? -28.625 0.168 -8.516 1 93.31 311 GLU A CA 1
ATOM 2497 C C . GLU A 1 311 ? -29.312 0.307 -9.867 1 93.31 311 GLU A C 1
ATOM 2499 O O . GLU A 1 311 ? -29.969 -0.626 -10.344 1 93.31 311 GLU A O 1
ATOM 2504 N N . GLU A 1 312 ? -29.109 1.415 -10.469 1 93.62 312 GLU A N 1
ATOM 2505 C CA . GLU A 1 312 ? -29.766 1.727 -11.734 1 93.62 312 GLU A CA 1
ATOM 2506 C C . GLU A 1 312 ? -29.156 0.935 -12.883 1 93.62 312 GLU A C 1
ATOM 2508 O O . GLU A 1 312 ? -27.938 0.834 -13 1 93.62 312 GLU A O 1
ATOM 2513 N N . ARG A 1 313 ? -30.031 0.458 -13.758 1 91.62 313 ARG A N 1
ATOM 2514 C CA . ARG A 1 313 ? -29.625 -0.449 -14.828 1 91.62 313 ARG A CA 1
ATOM 2515 C C . ARG A 1 313 ? -28.594 0.206 -15.742 1 91.62 313 ARG A C 1
ATOM 2517 O O . ARG A 1 313 ? -27.578 -0.407 -16.078 1 91.62 313 ARG A O 1
ATOM 2524 N N . LYS A 1 314 ? -28.828 1.396 -16.141 1 92.06 314 LYS A N 1
ATOM 2525 C CA . LYS A 1 314 ? -27.922 2.084 -17.047 1 92.06 314 LYS A CA 1
ATOM 2526 C C . LYS A 1 314 ? -26.547 2.27 -16.406 1 92.06 314 LYS A C 1
ATOM 2528 O O . LYS A 1 314 ? -25.516 2.025 -17.047 1 92.06 314 LYS A O 1
ATOM 2533 N N . ALA A 1 315 ? -26.578 2.705 -15.188 1 94 315 ALA A N 1
ATOM 2534 C CA . ALA A 1 315 ? -25.344 2.908 -14.453 1 94 315 ALA A CA 1
ATOM 2535 C C . ALA A 1 315 ? -24.609 1.586 -14.25 1 94 315 ALA A C 1
ATOM 2537 O O . ALA A 1 315 ? -23.375 1.544 -14.273 1 94 315 ALA A O 1
ATOM 2538 N N . LEU A 1 316 ? -25.375 0.555 -14.047 1 95.38 316 LEU A N 1
ATOM 2539 C CA . LEU A 1 316 ? -24.812 -0.773 -13.852 1 95.38 316 LEU A CA 1
ATOM 2540 C C . LEU A 1 316 ? -24.094 -1.243 -15.117 1 95.38 316 LEU A C 1
ATOM 2542 O O . LEU A 1 316 ? -22.984 -1.795 -15.047 1 95.38 316 LEU A O 1
ATOM 2546 N N . ARG A 1 317 ? -24.688 -1.088 -16.266 1 94.31 317 ARG A N 1
ATOM 2547 C CA . ARG A 1 317 ? -24.094 -1.476 -17.531 1 94.31 317 ARG A CA 1
ATOM 2548 C C . ARG A 1 317 ? -22.812 -0.676 -17.797 1 94.31 317 ARG A C 1
ATOM 2550 O O . ARG A 1 317 ? -21.812 -1.226 -18.266 1 94.31 317 ARG A O 1
ATOM 2557 N N . ARG A 1 318 ? -22.859 0.639 -17.5 1 94 318 ARG A N 1
ATOM 2558 C CA . ARG A 1 318 ? -21.672 1.472 -17.609 1 94 318 ARG A CA 1
ATOM 2559 C C . ARG A 1 318 ? -20.562 0.982 -16.672 1 94 318 ARG A C 1
ATOM 2561 O O . ARG A 1 318 ? -19.391 0.976 -17.031 1 94 318 ARG A O 1
ATOM 2568 N N . PHE A 1 319 ? -20.984 0.681 -15.461 1 95.12 319 PHE A N 1
ATOM 2569 C CA . PHE A 1 319 ? -20.078 0.152 -14.461 1 95.12 319 PHE A CA 1
ATOM 2570 C C . PHE A 1 319 ? -19.297 -1.04 -15.008 1 95.12 319 PHE A C 1
ATOM 2572 O O . PHE A 1 319 ? -18.078 -1.081 -14.922 1 95.12 319 PHE A O 1
ATOM 2579 N N . PHE A 1 320 ? -19.922 -2.021 -15.609 1 95.25 320 PHE A N 1
ATOM 2580 C CA . PHE A 1 320 ? -19.297 -3.236 -16.109 1 95.25 320 PHE A CA 1
ATOM 2581 C C . PHE A 1 320 ? -18.5 -2.947 -17.375 1 95.25 320 PHE A C 1
ATOM 2583 O O . PHE A 1 320 ? -17.453 -3.553 -17.609 1 95.25 320 PHE A O 1
ATOM 2590 N N . LEU A 1 321 ? -18.953 -2.035 -18.203 1 93.94 321 LEU A N 1
ATOM 2591 C CA . LEU A 1 321 ? -18.203 -1.661 -19.406 1 93.94 321 LEU A CA 1
ATOM 2592 C C . LEU A 1 321 ? -16.844 -1.083 -19.031 1 93.94 321 LEU A C 1
ATOM 2594 O O . LEU A 1 321 ? -15.828 -1.451 -19.625 1 93.94 321 LEU A O 1
ATOM 2598 N N . ARG A 1 322 ? -16.859 -0.198 -18.031 1 94.06 322 ARG A N 1
ATOM 2599 C CA . ARG A 1 322 ? -15.641 0.467 -17.594 1 94.06 322 ARG A CA 1
ATOM 2600 C C . ARG A 1 322 ? -14.648 -0.534 -17 1 94.06 322 ARG A C 1
ATOM 2602 O O . ARG A 1 322 ? -13.461 -0.24 -16.875 1 94.06 322 ARG A O 1
ATOM 2609 N N . ARG A 1 323 ? -15.117 -1.657 -16.625 1 95.5 323 ARG A N 1
ATOM 2610 C CA . ARG A 1 323 ? -14.281 -2.668 -15.984 1 95.5 323 ARG A CA 1
ATOM 2611 C C . ARG A 1 323 ? -14.234 -3.947 -16.812 1 95.5 323 ARG A C 1
ATOM 2613 O O . ARG A 1 323 ? -13.992 -5.031 -16.266 1 95.5 323 ARG A O 1
ATOM 2620 N N . GLN A 1 324 ? -14.492 -3.863 -18.062 1 93.19 324 GLN A N 1
ATOM 2621 C CA . GLN A 1 324 ? -14.656 -5.023 -18.938 1 93.19 324 GLN A CA 1
ATOM 2622 C C . GLN A 1 324 ? -13.383 -5.867 -18.969 1 93.19 324 GLN A C 1
ATOM 2624 O O . GLN A 1 324 ? -13.445 -7.094 -19.078 1 93.19 324 GLN A O 1
ATOM 2629 N N . ASP A 1 325 ? -12.258 -5.223 -18.812 1 93.88 325 ASP A N 1
ATOM 2630 C CA . ASP A 1 325 ? -10.977 -5.914 -18.875 1 93.88 325 ASP A CA 1
ATOM 2631 C C . ASP A 1 325 ? -10.773 -6.812 -17.656 1 93.88 325 ASP A C 1
ATOM 2633 O O . ASP A 1 325 ? -9.898 -7.684 -17.656 1 93.88 325 ASP A O 1
ATOM 2637 N N . LEU A 1 326 ? -11.555 -6.688 -16.625 1 97.69 326 LEU A N 1
ATOM 2638 C CA . LEU A 1 326 ? -11.414 -7.445 -15.383 1 97.69 326 LEU A CA 1
ATOM 2639 C C . LEU A 1 326 ? -12.539 -8.477 -15.242 1 97.69 326 LEU A C 1
ATOM 2641 O O . LEU A 1 326 ? -12.594 -9.203 -14.25 1 97.69 326 LEU A O 1
ATOM 2645 N N . LEU A 1 327 ? -13.484 -8.508 -16.219 1 95.62 327 LEU A N 1
ATOM 2646 C CA . LEU A 1 327 ? -14.625 -9.422 -16.141 1 95.62 327 LEU A CA 1
ATOM 2647 C C . LEU A 1 327 ? -14.289 -10.758 -16.812 1 95.62 327 LEU A C 1
ATOM 2649 O O . LEU A 1 327 ? -13.516 -10.797 -17.781 1 95.62 327 LEU A O 1
ATOM 2653 N N . PRO A 1 328 ? -14.68 -11.797 -16.266 1 97.06 328 PRO A N 1
ATOM 2654 C CA . PRO A 1 328 ? -15.648 -11.914 -15.164 1 97.06 328 PRO A CA 1
ATOM 2655 C C . PRO A 1 328 ? -14.977 -12 -13.797 1 97.06 328 PRO A C 1
ATOM 2657 O O . PRO A 1 328 ? -15.656 -12.148 -12.781 1 97.06 328 PRO A O 1
ATOM 2660 N N . ASP A 1 329 ? -13.641 -11.938 -13.75 1 98.56 329 ASP A N 1
ATOM 2661 C CA . ASP A 1 329 ? -12.852 -12.188 -12.547 1 98.56 329 ASP A CA 1
ATOM 2662 C C . ASP A 1 329 ? -13.336 -11.312 -11.383 1 98.56 329 ASP A C 1
ATOM 2664 O O . ASP A 1 329 ? -13.469 -11.789 -10.258 1 98.56 329 ASP A O 1
ATOM 2668 N N . LEU A 1 330 ? -13.633 -10.062 -11.695 1 98.62 330 LEU A N 1
ATOM 2669 C CA . LEU A 1 330 ? -14.008 -9.094 -10.664 1 98.62 330 LEU A CA 1
ATOM 2670 C C . LEU A 1 330 ? -15.312 -9.492 -9.984 1 98.62 330 LEU A C 1
ATOM 2672 O O . LEU A 1 330 ? -15.414 -9.445 -8.758 1 98.62 330 LEU A O 1
ATOM 2676 N N . VAL A 1 331 ? -16.281 -9.914 -10.773 1 98.12 331 VAL A N 1
ATOM 2677 C CA . VAL A 1 331 ? -17.594 -10.273 -10.266 1 98.12 331 VAL A CA 1
ATOM 2678 C C . VAL A 1 331 ? -17.484 -11.484 -9.336 1 98.12 331 VAL A C 1
ATOM 2680 O O . VAL A 1 331 ? -18.062 -11.492 -8.25 1 98.12 331 VAL A O 1
ATOM 2683 N N . TYR A 1 332 ? -16.688 -12.461 -9.773 1 98.62 332 TYR A N 1
ATOM 2684 C CA . TYR A 1 332 ? -16.531 -13.672 -8.977 1 98.62 332 TYR A CA 1
ATOM 2685 C C . TYR A 1 332 ? -15.742 -13.383 -7.703 1 98.62 332 TYR A C 1
ATOM 2687 O O . TYR A 1 332 ? -16.031 -13.961 -6.648 1 98.62 332 TYR A O 1
ATOM 2695 N N . LEU A 1 333 ? -14.734 -12.531 -7.801 1 98.69 333 LEU A N 1
ATOM 2696 C CA . LEU A 1 333 ? -13.984 -12.125 -6.617 1 98.69 333 LEU A CA 1
ATOM 2697 C C . LEU A 1 333 ? -14.891 -11.422 -5.613 1 98.69 333 LEU A C 1
ATOM 2699 O O . LEU A 1 333 ? -14.852 -11.719 -4.418 1 98.69 333 LEU A O 1
ATOM 2703 N N . MET A 1 334 ? -15.742 -10.477 -6.074 1 98.19 334 MET A N 1
ATOM 2704 C CA . MET A 1 334 ? -16.672 -9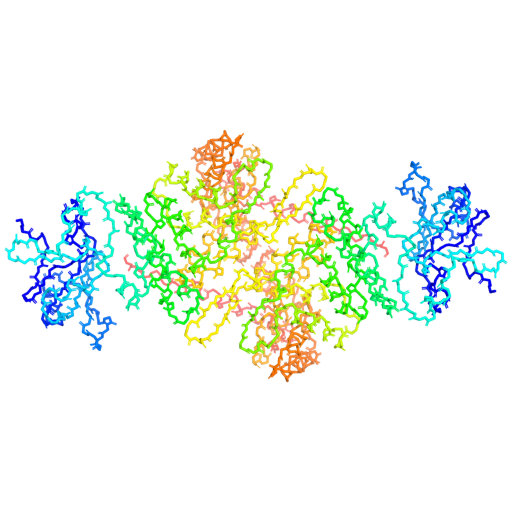.75 -5.219 1 98.19 334 MET A CA 1
ATOM 2705 C C . MET A 1 334 ? -17.641 -10.711 -4.539 1 98.19 334 MET A C 1
ATOM 2707 O O . MET A 1 334 ? -17.906 -10.586 -3.34 1 98.19 334 MET A O 1
ATOM 2711 N N . ALA A 1 335 ? -18.141 -11.656 -5.309 1 97.94 335 ALA A N 1
ATOM 2712 C CA . ALA A 1 335 ? -19.078 -12.648 -4.773 1 97.94 335 ALA A CA 1
ATOM 2713 C C . ALA A 1 335 ? -18.406 -13.523 -3.725 1 97.94 335 ALA A C 1
ATOM 2715 O O . ALA A 1 335 ? -18.969 -13.766 -2.65 1 97.94 335 ALA A O 1
ATOM 2716 N N . ALA A 1 336 ? -17.203 -14 -4.051 1 98.06 336 ALA A N 1
ATOM 2717 C CA . ALA A 1 336 ? -16.469 -14.859 -3.129 1 98.06 336 ALA A CA 1
ATOM 2718 C C . ALA A 1 336 ? -16.188 -14.133 -1.814 1 98.06 336 ALA A C 1
ATOM 2720 O O . ALA A 1 336 ? -16.297 -14.727 -0.738 1 98.06 336 ALA A O 1
ATOM 2721 N N . ASP A 1 337 ? -15.789 -12.852 -1.891 1 96.56 337 ASP A N 1
ATOM 2722 C CA . ASP A 1 337 ? -15.516 -12.023 -0.718 1 96.56 337 ASP A CA 1
ATOM 2723 C C . ASP A 1 337 ? -16.75 -11.914 0.175 1 96.56 337 ASP A C 1
ATOM 2725 O O . ASP A 1 337 ? -16.641 -12 1.4 1 96.56 337 ASP A O 1
ATOM 2729 N N . ARG A 1 338 ? -17.938 -11.781 -0.407 1 95.19 338 ARG A N 1
ATOM 2730 C CA . ARG A 1 338 ? -19.188 -11.664 0.327 1 95.19 338 ARG A CA 1
ATOM 2731 C C . ARG A 1 338 ? -19.578 -13 0.957 1 95.19 338 ARG A C 1
ATOM 2733 O O . ARG A 1 338 ? -20.094 -13.039 2.08 1 95.19 338 ARG A O 1
ATOM 2740 N N . LEU A 1 339 ? -19.328 -14.055 0.234 1 94.75 339 LEU A N 1
ATOM 2741 C CA . LEU A 1 339 ? -19.625 -15.367 0.782 1 94.75 339 LEU A CA 1
ATOM 2742 C C . LEU A 1 339 ? -18.734 -15.68 1.98 1 94.75 339 LEU A C 1
ATOM 2744 O O . LEU A 1 339 ? -19.141 -16.406 2.887 1 94.75 339 LEU A O 1
ATOM 2748 N N . ALA A 1 340 ? -17.516 -15.094 1.93 1 93.69 340 ALA A N 1
ATOM 2749 C CA . ALA A 1 340 ? -16.547 -15.32 3.006 1 93.69 340 ALA A CA 1
ATOM 2750 C C . ALA A 1 340 ? -16.875 -14.461 4.223 1 93.69 340 ALA A C 1
ATOM 2752 O O . ALA A 1 340 ? -16.219 -14.57 5.262 1 93.69 340 ALA A O 1
ATOM 2753 N N . THR A 1 341 ? -17.812 -13.562 4.094 1 88.44 341 THR A N 1
ATOM 2754 C CA . THR A 1 341 ? -18.219 -12.656 5.168 1 88.44 341 THR A CA 1
ATOM 2755 C C . THR A 1 341 ? -19.562 -13.062 5.75 1 88.44 341 THR A C 1
ATOM 2757 O O . THR A 1 341 ? -20.531 -13.227 5.012 1 88.44 341 THR A O 1
ATOM 2760 N N . ARG A 1 342 ? -19.672 -13.281 7.008 1 81.12 342 ARG A N 1
ATOM 2761 C CA . ARG A 1 342 ? -20.891 -13.75 7.648 1 81.12 342 ARG A CA 1
ATOM 2762 C C . ARG A 1 342 ? -22 -12.703 7.547 1 81.12 342 ARG A C 1
ATOM 2764 O O . ARG A 1 342 ? -21.766 -11.523 7.809 1 81.12 342 ARG A O 1
ATOM 2771 N N . GLY A 1 343 ? -23.125 -13.109 7.113 1 78.88 343 GLY A N 1
ATOM 2772 C CA . GLY A 1 343 ? -24.297 -12.266 7.164 1 78.88 343 GLY A CA 1
ATOM 2773 C C . GLY A 1 343 ? -24.578 -11.555 5.855 1 78.88 343 GLY A C 1
ATOM 2774 O O . GLY A 1 343 ? -25.609 -10.891 5.707 1 78.88 343 GLY A O 1
ATOM 2775 N N . VAL A 1 344 ? -23.594 -11.672 4.98 1 80.81 344 VAL A N 1
ATOM 2776 C CA . VAL A 1 344 ? -23.812 -10.945 3.742 1 80.81 344 VAL A CA 1
ATOM 2777 C C . VAL A 1 344 ? -23.781 -11.906 2.557 1 80.81 344 VAL A C 1
ATOM 2779 O O . VAL A 1 344 ? -23.5 -11.492 1.427 1 80.81 344 VAL A O 1
ATOM 2782 N N . GLU A 1 345 ? -24 -13.172 2.729 1 84.94 345 GLU A N 1
ATOM 2783 C CA . GLU A 1 345 ? -23.922 -14.211 1.707 1 84.94 345 GLU A CA 1
ATOM 2784 C C . GLU A 1 345 ? -24.906 -13.953 0.576 1 84.94 345 GLU A C 1
ATOM 2786 O O . GLU A 1 345 ? -24.609 -14.219 -0.59 1 84.94 345 GLU A O 1
ATOM 2791 N N . ARG A 1 346 ? -26.031 -13.375 0.929 1 89.31 346 ARG A N 1
ATOM 2792 C CA . ARG A 1 346 ? -27.062 -13.094 -0.074 1 89.31 346 ARG A CA 1
ATOM 2793 C C . ARG A 1 346 ? -26.562 -12.078 -1.096 1 89.31 346 ARG A C 1
ATOM 2795 O O . ARG A 1 346 ? -26.938 -12.133 -2.27 1 89.31 346 ARG A O 1
ATOM 2802 N N . GLU A 1 347 ? -25.688 -11.25 -0.594 1 92.12 347 GLU A N 1
ATOM 2803 C CA . GLU A 1 347 ? -25.156 -10.211 -1.472 1 92.12 347 GLU A CA 1
ATOM 2804 C C . GLU A 1 347 ? -24.297 -10.812 -2.584 1 92.12 347 GLU A C 1
ATOM 2806 O O . GLU A 1 347 ? -24.172 -10.234 -3.662 1 92.12 347 GLU A O 1
ATOM 2811 N N . ALA A 1 348 ? -23.719 -11.953 -2.307 1 94.75 348 ALA A N 1
ATOM 2812 C CA . ALA A 1 348 ? -22.906 -12.633 -3.318 1 94.75 348 ALA A CA 1
ATOM 2813 C C . ALA A 1 348 ? -23.766 -13.023 -4.523 1 94.75 348 ALA A C 1
ATOM 2815 O O . ALA A 1 348 ? -23.375 -12.789 -5.668 1 94.75 348 ALA A O 1
ATOM 2816 N N . TRP A 1 349 ? -24.891 -13.484 -4.234 1 94.69 349 TRP A N 1
ATOM 2817 C CA . TRP A 1 349 ? -25.797 -13.93 -5.289 1 94.69 349 TRP A CA 1
ATOM 2818 C C . TRP A 1 349 ? -26.391 -12.742 -6.043 1 94.69 349 TRP A C 1
ATOM 2820 O O . TRP A 1 349 ? -26.641 -12.828 -7.246 1 94.69 349 TRP A O 1
ATOM 2830 N N . GLU A 1 350 ? -26.578 -11.672 -5.301 1 94.81 350 GLU A N 1
ATOM 2831 C CA . GLU A 1 350 ? -27.047 -10.453 -5.945 1 94.81 350 GLU A CA 1
ATOM 2832 C C . GLU A 1 350 ? -26.031 -9.945 -6.965 1 94.81 350 GLU A C 1
ATOM 2834 O O . GLU A 1 350 ? -26.406 -9.539 -8.07 1 94.81 350 GLU A O 1
ATOM 2839 N N . VAL A 1 351 ? -24.797 -9.969 -6.578 1 95.81 351 VAL A N 1
ATOM 2840 C CA . VAL A 1 351 ? -23.734 -9.516 -7.469 1 95.81 351 VAL A CA 1
ATOM 2841 C C . VAL A 1 351 ? -23.719 -10.383 -8.727 1 95.81 351 VAL A C 1
ATOM 2843 O O . VAL A 1 351 ? -23.703 -9.867 -9.844 1 95.81 351 VAL A O 1
ATOM 2846 N N . LEU A 1 352 ? -23.75 -11.688 -8.594 1 96.44 352 LEU A N 1
ATOM 2847 C CA . LEU A 1 352 ? -23.719 -12.633 -9.711 1 96.44 352 LEU A CA 1
ATOM 2848 C C . LEU A 1 352 ? -24.953 -12.5 -10.578 1 96.44 352 LEU A C 1
ATOM 2850 O O . LEU A 1 352 ? -24.859 -12.508 -11.805 1 96.44 352 LEU A O 1
ATOM 2854 N N . GLY A 1 353 ? -26.109 -12.359 -9.891 1 95.88 353 GLY A N 1
ATOM 2855 C CA . GLY A 1 353 ? -27.359 -12.203 -10.617 1 95.88 353 GLY A CA 1
ATOM 2856 C C . GLY A 1 353 ? -27.406 -10.953 -11.469 1 95.88 353 GLY A C 1
ATOM 2857 O O . GLY A 1 353 ? -27.844 -10.992 -12.617 1 95.88 353 GLY A O 1
ATOM 2858 N N . ARG A 1 354 ? -26.969 -9.906 -10.891 1 95.31 354 ARG A N 1
ATOM 2859 C CA . ARG A 1 354 ? -26.969 -8.633 -11.609 1 95.31 354 ARG A CA 1
ATOM 2860 C C . ARG A 1 354 ? -26.016 -8.688 -12.805 1 95.31 354 ARG A C 1
ATOM 2862 O O . ARG A 1 354 ? -26.312 -8.109 -13.859 1 95.31 354 ARG A O 1
ATOM 2869 N N . TYR A 1 355 ? -24.922 -9.297 -12.672 1 95.5 355 TYR A N 1
ATOM 2870 C CA . TYR A 1 355 ? -23.984 -9.477 -13.781 1 95.5 355 TYR A CA 1
ATOM 2871 C C . TYR A 1 355 ? -24.609 -10.312 -14.891 1 95.5 355 TYR A C 1
ATOM 2873 O O . TYR A 1 355 ? -24.484 -9.984 -16.078 1 95.5 355 TYR A O 1
ATOM 2881 N N . GLU A 1 356 ? -25.266 -11.383 -14.523 1 94.81 356 GLU A N 1
ATOM 2882 C CA . GLU A 1 356 ? -25.938 -12.242 -15.492 1 94.81 356 GLU A CA 1
ATOM 2883 C C . GLU A 1 356 ? -27.016 -11.469 -16.25 1 94.81 356 GLU A C 1
ATOM 2885 O O . GLU A 1 356 ? -27.203 -11.68 -17.453 1 94.81 356 GLU A O 1
ATOM 2890 N N . GLU A 1 357 ? -27.656 -10.672 -15.508 1 92.5 357 GLU A N 1
ATOM 2891 C CA . GLU A 1 357 ? -28.688 -9.852 -16.125 1 92.5 357 GLU A CA 1
ATOM 2892 C C . GLU A 1 357 ? -28.109 -8.93 -17.188 1 92.5 357 GLU A C 1
ATOM 2894 O O . GLU A 1 357 ? -28.688 -8.766 -18.266 1 92.5 357 GLU A O 1
ATOM 2899 N N . VAL A 1 358 ? -27.031 -8.359 -16.875 1 91.69 358 VAL A N 1
ATOM 2900 C CA . VAL A 1 358 ? -26.375 -7.441 -17.797 1 91.69 358 VAL A CA 1
ATOM 2901 C C . VAL A 1 358 ? -25.922 -8.203 -19.047 1 91.69 358 VAL A C 1
ATOM 2903 O O . VAL A 1 358 ? -25.953 -7.664 -20.156 1 91.69 358 VAL A O 1
ATOM 2906 N N . LEU A 1 359 ? -25.547 -9.461 -18.938 1 90.06 359 LEU A N 1
ATOM 2907 C CA . LEU A 1 359 ? -25.016 -10.258 -20.031 1 90.06 359 LEU A CA 1
ATOM 2908 C C . LEU A 1 359 ? -26.109 -10.688 -21 1 90.06 359 LEU A C 1
ATOM 2910 O O . LEU A 1 359 ? -25.828 -11.117 -22.109 1 90.06 359 LEU A O 1
ATOM 2914 N N . LYS A 1 360 ? -27.297 -10.617 -20.484 1 91.12 360 LYS A N 1
ATOM 2915 C CA . LYS A 1 360 ? -28.406 -10.922 -21.391 1 91.12 360 LYS A CA 1
ATOM 2916 C C . LYS A 1 360 ? -28.391 -10 -22.594 1 91.12 360 LYS A C 1
ATOM 2918 O O . LYS A 1 360 ? -28.766 -10.406 -23.703 1 91.12 360 LYS A O 1
ATOM 2923 N N . ASP A 1 361 ? -28.078 -8.773 -22.375 1 88.62 361 ASP A N 1
ATOM 2924 C CA . ASP A 1 361 ? -27.781 -7.805 -23.422 1 88.62 361 ASP A CA 1
ATOM 2925 C C . ASP A 1 361 ? -26.281 -7.512 -23.5 1 88.62 361 ASP A C 1
ATOM 2927 O O . ASP A 1 361 ? -25.766 -6.684 -22.75 1 88.62 361 ASP A O 1
ATOM 2931 N N . PRO A 1 362 ? -25.656 -8.148 -24.469 1 87.44 362 PRO A N 1
ATOM 2932 C CA . PRO A 1 362 ? -24.203 -8.062 -24.5 1 87.44 362 PRO A CA 1
ATOM 2933 C C . PRO A 1 362 ? -23.703 -6.617 -24.5 1 87.44 362 PRO A C 1
ATOM 2935 O O . PRO A 1 362 ? -24.297 -5.75 -25.141 1 87.44 362 PRO A O 1
ATOM 2938 N N . LEU A 1 363 ? -22.641 -6.395 -23.719 1 90.88 363 LEU A N 1
ATOM 2939 C CA . LEU A 1 363 ? -21.984 -5.086 -23.703 1 90.88 363 LEU A CA 1
ATOM 2940 C C . LEU A 1 363 ? -21.328 -4.793 -25.047 1 90.88 363 LEU A C 1
ATOM 2942 O O . LEU A 1 363 ? -20.797 -5.695 -25.688 1 90.88 363 LEU A O 1
ATOM 2946 N N . PRO A 1 364 ? -21.438 -3.557 -25.422 1 91.12 364 PRO A N 1
ATOM 2947 C CA . PRO A 1 364 ? -20.797 -3.221 -26.688 1 91.12 364 PRO A CA 1
ATOM 2948 C C . PRO A 1 364 ? -19.281 -3.408 -26.672 1 91.12 364 PRO A C 1
ATOM 2950 O O . PRO A 1 364 ? -18.641 -3.098 -25.656 1 91.12 364 PRO A O 1
ATOM 2953 N N . GLN A 1 365 ? -18.781 -3.959 -27.703 1 87.69 365 GLN A N 1
ATOM 2954 C CA . GLN A 1 365 ? -17.359 -4.211 -27.797 1 87.69 365 GLN A CA 1
ATOM 2955 C C . GLN A 1 365 ? -16.656 -3.117 -28.594 1 87.69 365 GLN A C 1
ATOM 2957 O O . GLN A 1 365 ? -15.453 -2.893 -28.438 1 87.69 365 GLN A O 1
ATOM 2962 N N . ARG A 1 366 ? -17.422 -2.553 -29.516 1 90.44 366 ARG A N 1
ATOM 2963 C CA . ARG A 1 366 ? -16.906 -1.48 -30.359 1 90.44 366 ARG A CA 1
ATOM 2964 C C . ARG A 1 366 ? -17.938 -0.372 -30.547 1 90.44 366 ARG A C 1
ATOM 2966 O O . ARG A 1 366 ? -19.141 -0.631 -30.531 1 90.44 366 ARG A O 1
ATOM 2973 N N . PRO A 1 367 ? -17.422 0.806 -30.688 1 92.38 367 PRO A N 1
ATOM 2974 C CA . PRO A 1 367 ? -18.359 1.895 -31 1 92.38 367 PRO A CA 1
ATOM 2975 C C . PRO A 1 367 ? -19.016 1.75 -32.375 1 92.38 367 PRO A C 1
ATOM 2977 O O . PRO A 1 367 ? -18.406 1.205 -33.281 1 92.38 367 PRO A O 1
ATOM 2980 N N . LEU A 1 368 ? -20.234 2.197 -32.469 1 92.25 368 LEU A N 1
ATOM 2981 C CA . LEU A 1 368 ? -21.016 2.102 -33.688 1 92.25 368 LEU A CA 1
ATOM 2982 C C . LEU A 1 368 ? -20.391 2.93 -34.781 1 92.25 368 LEU A C 1
ATOM 2984 O O . LEU A 1 368 ? -20.672 2.713 -35.969 1 92.25 368 LEU A O 1
ATOM 2988 N N . LEU A 1 369 ? -19.641 3.893 -34.406 1 92.69 369 LEU A N 1
ATOM 2989 C CA . LEU A 1 369 ? -18.906 4.715 -35.375 1 92.69 369 LEU A CA 1
ATOM 2990 C C . LEU A 1 369 ? -17.406 4.496 -35.25 1 92.69 369 LEU A C 1
ATOM 2992 O O . LEU A 1 369 ? -16.891 4.332 -34.125 1 92.69 369 LEU A O 1
ATOM 2996 N N . SER A 1 370 ? -16.844 4.449 -36.406 1 91.19 370 SER A N 1
ATOM 2997 C CA . SER A 1 370 ? -15.383 4.34 -36.406 1 91.19 370 SER A CA 1
ATOM 2998 C C . SER A 1 370 ? -14.734 5.664 -36 1 91.19 370 SER A C 1
ATOM 3000 O O . SER A 1 370 ? -15.398 6.699 -35.969 1 91.19 370 SER A O 1
ATOM 3002 N N . GLY A 1 371 ? -13.5 5.508 -35.656 1 89.69 371 GLY A N 1
ATOM 3003 C CA . GLY A 1 371 ? -12.758 6.723 -35.375 1 89.69 371 GLY A CA 1
ATOM 3004 C C . GLY A 1 371 ? -12.82 7.738 -36.5 1 89.69 371 GLY A C 1
ATOM 3005 O O . GLY A 1 371 ? -13 8.93 -36.25 1 89.69 371 GLY A O 1
ATOM 3006 N N . GLU A 1 372 ? -12.812 7.207 -37.656 1 88.94 372 GLU A N 1
ATOM 3007 C CA . GLU A 1 372 ? -12.875 8.055 -38.844 1 88.94 372 GLU A CA 1
ATOM 3008 C C . GLU A 1 372 ? -14.234 8.734 -38.969 1 88.94 372 GLU A C 1
ATOM 3010 O O . GLU A 1 372 ? -14.32 9.914 -39.312 1 88.94 372 GLU A O 1
ATOM 3015 N N . GLU A 1 373 ? -15.219 8.008 -38.75 1 90.69 373 GLU A N 1
ATOM 3016 C CA . GLU A 1 373 ? -16.578 8.539 -38.844 1 90.69 373 GLU A CA 1
ATOM 3017 C C . GLU A 1 373 ? -16.812 9.609 -37.781 1 90.69 373 GLU A C 1
ATOM 3019 O O . GLU A 1 373 ? -17.484 10.617 -38.062 1 90.69 373 GLU A O 1
ATOM 3024 N N . VAL A 1 374 ? -16.297 9.297 -36.625 1 90.62 374 VAL A N 1
ATOM 3025 C CA . VAL A 1 374 ? -16.453 10.234 -35.531 1 90.62 374 VAL A CA 1
ATOM 3026 C C . VAL A 1 374 ? -15.727 11.539 -35.844 1 90.62 374 VAL A C 1
ATOM 3028 O O . VAL A 1 374 ? -16.25 12.625 -35.594 1 90.62 374 VAL A O 1
ATOM 3031 N N . MET A 1 375 ? -14.617 11.344 -36.344 1 87.31 375 MET A N 1
ATOM 3032 C CA . MET A 1 375 ? -13.828 12.508 -36.75 1 87.31 375 MET A CA 1
ATOM 3033 C C . MET A 1 375 ? -14.57 13.336 -37.781 1 87.31 375 MET A C 1
ATOM 3035 O O . MET A 1 375 ? -14.609 14.562 -37.688 1 87.31 375 MET A O 1
ATOM 3039 N N . ALA A 1 376 ? -15.117 12.734 -38.75 1 88.38 376 ALA A N 1
ATOM 3040 C CA . ALA A 1 376 ? -15.867 13.391 -39.812 1 88.38 376 ALA A CA 1
ATOM 3041 C C . ALA A 1 376 ? -17.125 14.07 -39.281 1 88.38 376 ALA A C 1
ATOM 3043 O O . ALA A 1 376 ? -17.453 15.188 -39.688 1 88.38 376 ALA A O 1
ATOM 3044 N N . LEU A 1 377 ? -17.719 13.445 -38.469 1 88.38 377 LEU A N 1
ATOM 3045 C CA . LEU A 1 377 ? -19 13.914 -37.906 1 88.38 377 LEU A CA 1
ATOM 3046 C C . LEU A 1 377 ? -18.797 15.141 -37.031 1 88.38 377 LEU A C 1
ATOM 3048 O O . LEU A 1 377 ? -19.578 16.094 -37.094 1 88.38 377 LEU A O 1
ATOM 3052 N N . LEU A 1 378 ? -17.812 15.055 -36.188 1 87.56 378 LEU A N 1
ATOM 3053 C CA . LEU A 1 378 ? -17.641 16.078 -35.156 1 87.56 378 LEU A CA 1
ATOM 3054 C C . LEU A 1 378 ? -16.578 17.094 -35.594 1 87.56 378 LEU A C 1
ATOM 3056 O O . LEU A 1 378 ? -16.328 18.078 -34.875 1 87.56 378 LEU A O 1
ATOM 3060 N N . GLY A 1 379 ? -16.078 16.781 -36.75 1 79.62 379 GLY A N 1
ATOM 3061 C CA . GLY A 1 379 ? -15.031 17.656 -37.25 1 79.62 379 GLY A CA 1
ATOM 3062 C C . GLY A 1 379 ? -13.789 17.625 -36.375 1 79.62 379 GLY A C 1
ATOM 3063 O O . GLY A 1 379 ? -13.227 18.672 -36.031 1 79.62 379 GLY A O 1
ATOM 3064 N N . LEU A 1 380 ? -13.641 16.344 -35.812 1 76.81 380 LEU A N 1
ATOM 3065 C CA . LEU A 1 380 ? -12.492 16.125 -34.938 1 76.81 380 LEU A CA 1
ATOM 3066 C C . LEU A 1 380 ? -11.328 15.531 -35.719 1 76.81 380 LEU A C 1
ATOM 3068 O O . LEU A 1 380 ? -11.523 14.914 -36.75 1 76.81 380 LEU A O 1
ATOM 3072 N N . GLN A 1 381 ? -10.227 15.859 -35.375 1 63.81 381 GLN A N 1
ATOM 3073 C CA . GLN A 1 381 ? -9.055 15.156 -35.875 1 63.81 381 GLN A CA 1
ATOM 3074 C C . GLN A 1 381 ? -8.688 13.984 -34.969 1 63.81 381 GLN A C 1
ATOM 3076 O O . GLN A 1 381 ? -9.203 13.875 -33.844 1 63.81 381 GLN A O 1
ATOM 3081 N N . GLU A 1 382 ? -7.824 13.016 -35.5 1 74.25 382 GLU A N 1
ATOM 3082 C CA . GLU A 1 382 ? -7.402 11.867 -34.719 1 74.25 382 GLU A CA 1
ATOM 3083 C C . GLU A 1 382 ? -6.793 12.305 -33.406 1 74.25 382 GLU A C 1
ATOM 3085 O O . GLU A 1 382 ? -6 13.25 -33.344 1 74.25 382 GLU A O 1
ATOM 3090 N N . GLY A 1 383 ? -7.102 11.914 -32.219 1 67.69 383 GLY A N 1
ATOM 3091 C CA . GLY A 1 383 ? -6.609 12.312 -30.922 1 67.69 383 GLY A CA 1
ATOM 3092 C C . GLY A 1 383 ? -7.449 11.773 -29.781 1 67.69 383 GLY A C 1
ATOM 3093 O O . GLY A 1 383 ? -8.367 10.977 -30 1 67.69 383 GLY A O 1
ATOM 3094 N N . PRO A 1 384 ? -7.109 12.133 -28.438 1 71.31 384 PRO A N 1
ATOM 3095 C CA . PRO A 1 384 ? -7.777 11.594 -27.25 1 71.31 384 PRO A CA 1
ATOM 3096 C C . PRO A 1 384 ? -9.266 11.922 -27.203 1 71.31 384 PRO A C 1
ATOM 3098 O O . PRO A 1 384 ? -10.055 11.18 -26.625 1 71.31 384 PRO A O 1
ATOM 3101 N N . GLU A 1 385 ? -9.609 13.055 -27.797 1 75.38 385 GLU A N 1
ATOM 3102 C CA . GLU A 1 385 ? -11.023 13.406 -27.781 1 75.38 385 GLU A CA 1
ATOM 3103 C C . GLU A 1 385 ? -11.852 12.375 -28.547 1 75.38 385 GLU A C 1
ATOM 3105 O O . GLU A 1 385 ? -12.992 12.086 -28.172 1 75.38 385 GLU A O 1
ATOM 3110 N N . VAL A 1 386 ? -11.281 12.016 -29.719 1 81.44 386 VAL A N 1
ATOM 3111 C CA . VAL A 1 386 ? -11.977 10.961 -30.453 1 81.44 386 VAL A CA 1
ATOM 3112 C C . VAL A 1 386 ? -12.164 9.75 -29.531 1 81.44 386 VAL A C 1
ATOM 3114 O O . VAL A 1 386 ? -13.242 9.141 -29.516 1 81.44 386 VAL A O 1
ATOM 3117 N N . GLY A 1 387 ? -11.062 9.453 -28.766 1 83.25 387 GLY A N 1
ATOM 3118 C CA . GLY A 1 387 ? -11.164 8.359 -27.812 1 83.25 387 GLY A CA 1
ATOM 3119 C C . GLY A 1 387 ? -12.25 8.578 -26.781 1 83.25 387 GLY A C 1
ATOM 3120 O O . GLY A 1 387 ? -13 7.652 -26.453 1 83.25 387 GLY A O 1
ATOM 3121 N N . ARG A 1 388 ? -12.188 9.805 -26.266 1 85.75 388 ARG A N 1
ATOM 3122 C CA . ARG A 1 388 ? -13.219 10.125 -25.281 1 85.75 388 ARG A CA 1
ATOM 3123 C C . ARG A 1 388 ? -14.609 10.023 -25.891 1 85.75 388 ARG A C 1
ATOM 3125 O O . ARG A 1 388 ? -15.539 9.547 -25.25 1 85.75 388 ARG A O 1
ATOM 3132 N N . ALA A 1 389 ? -14.727 10.609 -27.078 1 86.62 389 ALA A N 1
ATOM 3133 C CA . ALA A 1 389 ? -16.016 10.523 -27.766 1 86.62 389 ALA A CA 1
ATOM 3134 C C . ALA A 1 389 ? -16.422 9.07 -27.984 1 86.62 389 ALA A C 1
ATOM 3136 O O . ALA A 1 389 ? -17.578 8.703 -27.766 1 86.62 389 ALA A O 1
ATOM 3137 N N . LEU A 1 390 ? -15.43 8.344 -28.422 1 90.62 390 LEU A N 1
ATOM 3138 C CA . LEU A 1 390 ? -15.703 6.926 -28.656 1 90.62 390 LEU A CA 1
ATOM 3139 C C . LEU A 1 390 ? -16.078 6.223 -27.359 1 90.62 390 LEU A C 1
ATOM 3141 O O . LEU A 1 390 ? -16.984 5.379 -27.359 1 90.62 390 LEU A O 1
ATOM 3145 N N . LYS A 1 391 ? -15.344 6.605 -26.328 1 90.31 391 LYS A N 1
ATOM 3146 C CA . LYS A 1 391 ? -15.664 6.039 -25.016 1 90.31 391 LYS A CA 1
ATOM 3147 C C . LYS A 1 391 ? -17.062 6.438 -24.578 1 90.31 391 LYS A C 1
ATOM 3149 O O . LYS A 1 391 ? -17.828 5.605 -24.062 1 90.31 391 LYS A O 1
ATOM 3154 N N . ALA A 1 392 ? -17.281 7.738 -24.719 1 90.31 392 ALA A N 1
ATOM 3155 C CA . ALA A 1 392 ? -18.609 8.227 -24.359 1 90.31 392 ALA A CA 1
ATOM 3156 C C . ALA A 1 392 ? -19.688 7.523 -25.188 1 90.31 392 ALA A C 1
ATOM 3158 O O . ALA A 1 392 ? -20.766 7.195 -24.672 1 90.31 392 ALA A O 1
ATOM 3159 N N . LEU A 1 393 ? -19.406 7.391 -26.438 1 92.25 393 LEU A N 1
ATOM 3160 C CA . LEU A 1 393 ? -20.344 6.699 -27.312 1 92.25 393 LEU A CA 1
ATOM 3161 C C . LEU A 1 393 ? -20.547 5.258 -26.859 1 92.25 393 LEU A C 1
ATOM 3163 O O . LEU A 1 393 ? -21.688 4.781 -26.812 1 92.25 393 LEU A O 1
ATOM 3167 N N . LEU A 1 394 ? -19.438 4.652 -26.594 1 92.75 394 LEU A N 1
ATOM 3168 C CA . LEU A 1 394 ? -19.5 3.266 -26.141 1 92.75 394 LEU A CA 1
ATOM 3169 C C . LEU A 1 394 ? -20.328 3.156 -24.859 1 92.75 394 LEU A C 1
ATOM 3171 O O . LEU A 1 394 ? -21.094 2.213 -24.688 1 92.75 394 LEU A O 1
ATOM 3175 N N . GLU A 1 395 ? -20.141 4.059 -23.984 1 93.19 395 GLU A N 1
ATOM 3176 C CA . GLU A 1 395 ? -20.906 4.078 -22.734 1 93.19 395 GLU A CA 1
ATOM 3177 C C . GLU A 1 395 ? -22.391 4.305 -23 1 93.19 395 GLU A C 1
ATOM 3179 O O . GLU A 1 395 ? -23.234 3.666 -22.391 1 93.19 395 GLU A O 1
ATOM 3184 N N . ALA A 1 396 ? -22.656 5.23 -23.875 1 92.56 396 ALA A N 1
ATOM 3185 C CA . ALA A 1 396 ? -24.047 5.48 -24.25 1 92.56 396 ALA A CA 1
ATOM 3186 C C . ALA A 1 396 ? -24.672 4.242 -24.875 1 92.56 396 ALA A C 1
ATOM 3188 O O . ALA A 1 396 ? -25.859 3.959 -24.656 1 92.56 396 ALA A O 1
ATOM 3189 N N . GLN A 1 397 ? -23.906 3.549 -25.734 1 93.19 397 GLN A N 1
ATOM 3190 C CA . GLN A 1 397 ? -24.359 2.287 -26.312 1 93.19 397 GLN A CA 1
ATOM 3191 C C . GLN A 1 397 ? -24.688 1.271 -25.219 1 93.19 397 GLN A C 1
ATOM 3193 O O . GLN A 1 397 ? -25.703 0.592 -25.281 1 93.19 397 GLN A O 1
ATOM 3198 N N . ALA A 1 398 ? -23.812 1.175 -24.281 1 92.31 398 ALA A N 1
ATOM 3199 C CA . ALA A 1 398 ? -23.984 0.229 -23.172 1 92.31 398 ALA A CA 1
ATOM 3200 C C . ALA A 1 398 ? -25.234 0.545 -22.375 1 92.31 398 ALA A C 1
ATOM 3202 O O . ALA A 1 398 ? -25.938 -0.363 -21.922 1 92.31 398 ALA A O 1
ATOM 3203 N N . GLU A 1 399 ? -25.5 1.819 -22.234 1 92.31 399 GLU A N 1
ATOM 3204 C CA . GLU A 1 399 ? -26.656 2.271 -21.469 1 92.31 399 GLU A CA 1
ATOM 3205 C C . GLU A 1 399 ? -27.953 2.094 -22.266 1 92.31 399 GLU A C 1
ATOM 3207 O O . GLU A 1 399 ? -29.047 2.262 -21.719 1 92.31 399 GLU A O 1
ATOM 3212 N N . GLY A 1 400 ? -27.812 1.795 -23.484 1 89.12 400 GLY A N 1
ATOM 3213 C CA . GLY A 1 400 ? -28.984 1.605 -24.328 1 89.12 400 GLY A CA 1
ATOM 3214 C C . GLY A 1 400 ? -29.531 2.904 -24.891 1 89.12 400 GLY A C 1
ATOM 3215 O O . GLY A 1 400 ? -30.625 2.926 -25.469 1 89.12 400 GLY A O 1
ATOM 3216 N N . ARG A 1 401 ? -28.797 3.947 -24.703 1 90.31 401 ARG A N 1
ATOM 3217 C CA . ARG A 1 401 ? -29.234 5.242 -25.219 1 90.31 401 ARG A CA 1
ATOM 3218 C C . ARG A 1 401 ? -29 5.34 -26.719 1 90.31 401 ARG A C 1
ATOM 3220 O O . ARG A 1 401 ? -29.656 6.121 -27.406 1 90.31 401 ARG A O 1
ATOM 3227 N N . VAL A 1 402 ? -28.047 4.586 -27.234 1 91.69 402 VAL A N 1
ATOM 3228 C CA . VAL A 1 402 ? -27.672 4.582 -28.641 1 91.69 402 VAL A CA 1
ATOM 3229 C C . VAL A 1 402 ? -27.688 3.152 -29.172 1 91.69 402 VAL A C 1
ATOM 3231 O O . VAL A 1 402 ? -27.062 2.26 -28.594 1 91.69 402 VAL A O 1
ATOM 3234 N N . GLY A 1 403 ? -28.453 2.928 -30.266 1 91.44 403 GLY A N 1
ATOM 3235 C CA . GLY A 1 403 ? -28.547 1.581 -30.812 1 91.44 403 GLY A CA 1
ATOM 3236 C C . GLY A 1 403 ? -28.281 1.515 -32.312 1 91.44 403 GLY A C 1
ATOM 3237 O O . GLY A 1 403 ? -28.094 0.431 -32.844 1 91.44 403 GLY A O 1
ATOM 3238 N N . THR A 1 404 ? -28.391 2.645 -32.906 1 93.06 404 THR A N 1
ATOM 3239 C CA . THR A 1 404 ? -28.188 2.701 -34.344 1 93.06 404 THR A CA 1
ATOM 3240 C C . THR A 1 404 ? -27.125 3.732 -34.688 1 93.06 404 THR A C 1
ATOM 3242 O O . THR A 1 404 ? -26.734 4.551 -33.844 1 93.06 404 THR A O 1
ATOM 3245 N N . LYS A 1 405 ? -26.609 3.598 -35.906 1 94 405 LYS A N 1
ATOM 3246 C CA . LYS A 1 405 ? -25.609 4.559 -36.375 1 94 405 LYS A CA 1
ATOM 3247 C C . LYS A 1 405 ? -26.172 5.977 -36.375 1 94 405 LYS A C 1
ATOM 3249 O O . LYS A 1 405 ? -25.453 6.938 -36.094 1 94 405 LYS A O 1
ATOM 3254 N N . GLU A 1 406 ? -27.469 6.074 -36.781 1 92.75 406 GLU A N 1
ATOM 3255 C CA . GLU A 1 406 ? -28.125 7.379 -36.781 1 92.75 406 GLU A CA 1
ATOM 3256 C C . GLU A 1 406 ? -28.188 7.98 -35.375 1 92.75 406 GLU A C 1
ATOM 3258 O O . GLU A 1 406 ? -27.906 9.164 -35.188 1 92.75 406 GLU A O 1
ATOM 3263 N N . GLU A 1 407 ? -28.516 7.176 -34.469 1 93.38 407 GLU A N 1
ATOM 3264 C CA . GLU A 1 407 ? -28.562 7.609 -33.094 1 93.38 407 GLU A CA 1
ATOM 3265 C C . GLU A 1 407 ? -27.172 7.977 -32.562 1 93.38 407 GLU A C 1
ATOM 3267 O O . GLU A 1 407 ? -27.031 8.891 -31.766 1 93.38 407 GLU A O 1
ATOM 3272 N N . ALA A 1 408 ? -26.188 7.207 -33 1 93.94 408 ALA A N 1
ATOM 3273 C CA . ALA A 1 408 ? -24.812 7.461 -32.625 1 93.94 408 ALA A CA 1
ATOM 3274 C C . ALA A 1 408 ? -24.359 8.844 -33.062 1 93.94 408 ALA A C 1
ATOM 3276 O O . ALA A 1 408 ? -23.719 9.578 -32.312 1 93.94 408 ALA A O 1
ATOM 3277 N N . ARG A 1 409 ? -24.75 9.18 -34.281 1 92.62 409 ARG A N 1
ATOM 3278 C CA . ARG A 1 409 ? -24.391 10.492 -34.812 1 92.62 409 ARG A CA 1
ATOM 3279 C C . ARG A 1 409 ? -25.062 11.609 -34 1 92.62 409 ARG A C 1
ATOM 3281 O O . ARG A 1 409 ? -24.406 12.594 -33.656 1 92.62 409 ARG A O 1
ATOM 3288 N N . ALA A 1 410 ? -26.328 11.438 -33.719 1 90.88 410 ALA A N 1
ATOM 3289 C CA . ALA A 1 410 ? -27.062 12.43 -32.969 1 90.88 410 ALA A CA 1
ATOM 3290 C C . ALA A 1 410 ? -26.484 12.602 -31.562 1 90.88 410 ALA A C 1
ATOM 3292 O O . ALA A 1 410 ? -26.359 13.719 -31.078 1 90.88 410 ALA A O 1
ATOM 3293 N N . PHE A 1 411 ? -26.156 11.57 -30.969 1 90.62 411 PHE A N 1
ATOM 3294 C CA . PHE A 1 411 ? -25.594 11.578 -29.625 1 90.62 411 PHE A CA 1
ATOM 3295 C C . PHE A 1 411 ? -24.281 12.352 -29.578 1 90.62 411 PHE A C 1
ATOM 3297 O O . PHE A 1 411 ? -24.078 13.188 -28.703 1 90.62 411 PHE A O 1
ATOM 3304 N N . LEU A 1 412 ? -23.438 12 -30.5 1 91.5 412 LEU A N 1
ATOM 3305 C CA . LEU A 1 412 ? -22.109 12.617 -30.516 1 91.5 412 LEU A CA 1
ATOM 3306 C C . LEU A 1 412 ? -22.219 14.117 -30.797 1 91.5 412 LEU A C 1
ATOM 3308 O O . LEU A 1 412 ? -21.438 14.906 -30.266 1 91.5 412 LEU A O 1
ATOM 3312 N N . LEU A 1 413 ? -23.172 14.531 -31.578 1 87.31 413 LEU A N 1
ATOM 3313 C CA . LEU A 1 413 ? -23.406 15.945 -31.859 1 87.31 413 LEU A CA 1
ATOM 3314 C C . LEU A 1 413 ? -23.859 16.672 -30.594 1 87.31 413 LEU A C 1
ATOM 3316 O O . LEU A 1 413 ? -23.453 17.797 -30.328 1 87.31 413 LEU A O 1
ATOM 3320 N N . TYR A 1 414 ? -24.672 16.031 -29.781 1 84.31 414 TYR A N 1
ATOM 3321 C CA . TYR A 1 414 ? -25.109 16.578 -28.516 1 84.31 414 TYR A CA 1
ATOM 3322 C C . TYR A 1 414 ? -23.969 16.594 -27.5 1 84.31 414 TYR A C 1
ATOM 3324 O O . TYR A 1 414 ? -23.828 17.562 -26.734 1 84.31 414 TYR A O 1
ATOM 3332 N N . TRP A 1 415 ? -23.297 15.484 -27.438 1 83.38 415 TRP A N 1
ATOM 3333 C CA . TRP A 1 415 ? -22.156 15.336 -26.531 1 83.38 415 TRP A CA 1
ATOM 3334 C C . TRP A 1 415 ? -21.172 16.484 -26.719 1 83.38 415 TRP A C 1
ATOM 3336 O O . TRP A 1 415 ? -20.656 17.031 -25.734 1 83.38 415 TRP A O 1
ATOM 3346 N N . ARG A 1 416 ? -20.906 16.75 -27.891 1 74.69 416 ARG A N 1
ATOM 3347 C CA . ARG A 1 416 ? -19.984 17.844 -28.234 1 74.69 416 ARG A CA 1
ATOM 3348 C C . ARG A 1 416 ? -20.578 19.188 -27.844 1 74.69 416 ARG A C 1
ATOM 3350 O O . ARG A 1 416 ? -19.875 20.062 -27.328 1 74.69 416 ARG A O 1
ATOM 3357 N N . GLY A 1 417 ? -21.891 19.297 -28.078 1 64.31 417 GLY A N 1
ATOM 3358 C CA . GLY A 1 417 ? -22.578 20.531 -27.719 1 64.31 417 GLY A CA 1
ATOM 3359 C C . GLY A 1 417 ? -22.609 20.781 -26.234 1 64.31 417 GLY A C 1
ATOM 3360 O O . GLY A 1 417 ? -22.516 21.922 -25.781 1 64.31 417 GLY A O 1
ATOM 3361 N N . GLY A 1 418 ? -22.906 19.766 -25.391 1 58.84 418 GLY A N 1
ATOM 3362 C CA . GLY A 1 418 ? -22.938 19.891 -23.938 1 58.84 418 GLY A CA 1
ATOM 3363 C C . GLY A 1 418 ? -21.594 20.219 -23.344 1 58.84 418 GLY A C 1
ATOM 3364 O O . GLY A 1 418 ? -21.5 20.969 -22.375 1 58.84 418 GLY A O 1
ATOM 3365 N N . ARG A 1 419 ? -20.672 19.594 -23.828 1 56.97 419 ARG A N 1
ATOM 3366 C CA . ARG A 1 419 ? -19.328 19.891 -23.375 1 56.97 419 ARG A CA 1
ATOM 3367 C C . ARG A 1 419 ? -18.922 21.312 -23.766 1 56.97 419 ARG A C 1
ATOM 3369 O O . ARG A 1 419 ? -18.234 22 -23 1 56.97 419 ARG A O 1
ATOM 3376 N N . GLU A 1 420 ? -19.359 21.734 -24.906 1 49.31 420 GLU A N 1
ATOM 3377 C CA . GLU A 1 420 ? -19.156 23.109 -25.328 1 49.31 420 GLU A CA 1
ATOM 3378 C C . GLU A 1 420 ? -19.906 24.078 -24.422 1 49.31 420 GLU A C 1
ATOM 3380 O O . GLU A 1 420 ? -19.391 25.141 -24.078 1 49.31 420 GLU A O 1
ATOM 3385 N N . ALA A 1 421 ? -21.125 23.719 -24.016 1 47.72 421 ALA A N 1
ATOM 3386 C CA . ALA A 1 421 ? -21.906 24.547 -23.094 1 47.72 421 ALA A CA 1
ATOM 3387 C C . ALA A 1 421 ? -21.25 24.609 -21.719 1 47.72 421 ALA A C 1
ATOM 3389 O O . ALA A 1 421 ? -21.219 25.656 -21.078 1 47.72 421 ALA A O 1
ATOM 3390 N N . GLN A 1 422 ? -20.859 23.578 -21.219 1 48.66 422 GLN A N 1
ATOM 3391 C CA . GLN A 1 422 ? -20.188 23.562 -19.938 1 48.66 422 GLN A CA 1
ATOM 3392 C C . GLN A 1 422 ? -18.859 24.328 -20 1 48.66 422 GLN A C 1
ATOM 3394 O O . GLN A 1 422 ? -18.484 24.984 -19.031 1 48.66 422 GLN A O 1
ATOM 3399 N N . ALA A 1 423 ? -18.188 24.344 -20.984 1 49.28 423 ALA A N 1
ATOM 3400 C CA . ALA A 1 423 ? -16.969 25.125 -21.172 1 49.28 423 ALA A CA 1
ATOM 3401 C C . ALA A 1 423 ? -17.297 26.609 -21.359 1 49.28 423 ALA A C 1
ATOM 3403 O O . ALA A 1 423 ? -16.547 27.469 -20.906 1 49.28 423 ALA A O 1
ATOM 3404 N N . SER A 1 424 ? -18.312 26.969 -22.016 1 44.09 424 SER A N 1
ATOM 3405 C CA . SER A 1 424 ? -18.719 28.359 -22.219 1 44.09 424 SER A CA 1
ATOM 3406 C C . SER A 1 424 ? -19.328 28.953 -20.953 1 44.09 424 SER A C 1
ATOM 3408 O O . SER A 1 424 ? -19.406 30.172 -20.812 1 44.09 424 SER A O 1
ATOM 3410 N N . GLY A 1 425 ? -20.047 28.172 -20.062 1 39.66 425 GLY A N 1
ATOM 3411 C CA . GLY A 1 425 ? -20.672 28.75 -18.875 1 39.66 425 GLY A CA 1
ATOM 3412 C C . GLY A 1 425 ? -19.672 29.25 -17.875 1 39.66 425 GLY A C 1
ATOM 3413 O O . GLY A 1 425 ? -20.031 29.609 -16.75 1 39.66 425 GLY A O 1
ATOM 3414 N N . THR A 1 426 ? -18.438 28.984 -17.938 1 37.47 426 THR A N 1
ATOM 3415 C CA . THR A 1 426 ? -17.609 29.734 -17 1 37.47 426 THR A CA 1
ATOM 3416 C C . THR A 1 426 ? -17.594 31.219 -17.344 1 37.47 426 THR A C 1
ATOM 3418 O O . THR A 1 426 ? -16.984 31.625 -18.328 1 37.47 426 THR A O 1
ATOM 3421 N N . PRO A 1 427 ? -18.781 31.891 -17.062 1 34.44 427 PRO A N 1
ATOM 3422 C CA . PRO A 1 427 ? -18.734 33.344 -17.203 1 34.44 427 PRO A CA 1
ATOM 3423 C C . PRO A 1 427 ? -17.562 33.969 -16.453 1 34.44 427 PRO A C 1
ATOM 3425 O O . PRO A 1 427 ? -17.125 33.438 -15.43 1 34.44 427 PRO A O 1
ATOM 3428 N N . ASP A 1 428 ? -16.734 34.656 -17.062 1 32.47 428 ASP A N 1
ATOM 3429 C CA . ASP A 1 428 ? -15.797 35.625 -16.531 1 32.47 428 ASP A CA 1
ATOM 3430 C C . ASP A 1 428 ? -16.5 36.625 -15.594 1 32.47 428 ASP A C 1
ATOM 3432 O O . ASP A 1 428 ? -17.359 37.375 -16.016 1 32.47 428 ASP A O 1
ATOM 3436 N N . HIS A 1 429 ? -17.109 36.25 -14.461 1 27.75 429 HIS A N 1
ATOM 3437 C CA . HIS A 1 429 ? -17.469 37.375 -13.594 1 27.75 429 HIS A CA 1
ATOM 3438 C C . HIS A 1 429 ? -16.281 38.281 -13.352 1 27.75 429 HIS A C 1
ATOM 3440 O O . HIS A 1 429 ? -15.195 37.844 -13.008 1 27.75 429 HIS A O 1
ATOM 3446 N N . PRO A 1 430 ? -16.281 39.438 -13.945 1 32.38 430 PRO A N 1
ATOM 3447 C CA . PRO A 1 430 ? -15.422 40.594 -13.641 1 32.38 430 PRO A CA 1
ATOM 3448 C C . PRO A 1 430 ? -15.375 40.906 -12.148 1 32.38 430 PRO A C 1
ATOM 3450 O O . PRO A 1 430 ? -16.422 41.094 -11.523 1 32.38 430 PRO A O 1
ATOM 3453 N N . HIS A 1 431 ? -14.664 40.188 -11.25 1 23.28 431 HIS A N 1
ATOM 3454 C CA . HIS A 1 431 ? -14.297 41.094 -10.164 1 23.28 431 HIS A CA 1
ATOM 3455 C C . HIS A 1 431 ? -13.266 42.125 -10.633 1 23.28 431 HIS A C 1
ATOM 3457 O O . HIS A 1 431 ? -12.406 41.812 -11.469 1 23.28 431 HIS A O 1
ATOM 3463 N N . MET B 1 1 ? 2.1 45.406 32.656 1 51.34 1 MET B N 1
ATOM 3464 C CA . MET B 1 1 ? 2.145 45.25 31.219 1 51.34 1 MET B CA 1
ATOM 3465 C C . MET B 1 1 ? 0.742 45.094 30.641 1 51.34 1 MET B C 1
ATOM 3467 O O . MET B 1 1 ? -0.101 44.438 31.234 1 51.34 1 MET B O 1
ATOM 3471 N N . ASP B 1 2 ? 0.251 46 29.859 1 68.94 2 ASP B N 1
ATOM 3472 C CA . ASP B 1 2 ? -1.094 45.938 29.297 1 68.94 2 ASP B CA 1
ATOM 3473 C C . ASP B 1 2 ? -1.235 44.812 28.281 1 68.94 2 ASP B C 1
ATOM 3475 O O . ASP B 1 2 ? -0.289 44.5 27.562 1 68.94 2 ASP B O 1
ATOM 3479 N N . PHE B 1 3 ? -2.223 43.969 28.547 1 74.75 3 PHE B N 1
ATOM 3480 C CA . PHE B 1 3 ? -2.561 43 27.531 1 74.75 3 PHE B CA 1
ATOM 3481 C C . PHE B 1 3 ? -2.793 43.688 26.188 1 74.75 3 PHE B C 1
ATOM 3483 O O . PHE B 1 3 ? -3.617 44.594 26.078 1 74.75 3 PHE B O 1
ATOM 3490 N N . PRO B 1 4 ? -1.971 43.344 25.219 1 81.06 4 PRO B N 1
ATOM 3491 C CA . PRO B 1 4 ? -1.914 44.156 23.984 1 81.06 4 PRO B CA 1
ATOM 3492 C C . PRO B 1 4 ? -3.123 43.938 23.078 1 81.06 4 PRO B C 1
ATOM 3494 O O . PRO B 1 4 ? -3.223 44.562 22.016 1 81.06 4 PRO B O 1
ATOM 3497 N N . PHE B 1 5 ? -4.062 43.094 23.469 1 85.62 5 PHE B N 1
ATOM 3498 C CA . PHE B 1 5 ? -5.238 42.812 22.656 1 85.62 5 PHE B CA 1
ATOM 3499 C C . PHE B 1 5 ? -6.508 43.25 23.391 1 85.62 5 PHE B C 1
ATOM 3501 O O . PHE B 1 5 ? -6.52 43.375 24.609 1 85.62 5 PHE B O 1
ATOM 3508 N N . TYR B 1 6 ? -7.473 43.469 22.625 1 87 6 TYR B N 1
ATOM 3509 C CA . TYR B 1 6 ? -8.75 43.875 23.219 1 87 6 TYR B CA 1
ATOM 3510 C C . TYR B 1 6 ? -9.289 42.781 24.141 1 87 6 TYR B C 1
ATOM 3512 O O . TYR B 1 6 ? -9.219 41.594 23.812 1 87 6 TYR B O 1
ATOM 3520 N N . THR B 1 7 ? -9.766 43.188 25.234 1 91.12 7 THR B N 1
ATOM 3521 C CA . THR B 1 7 ? -10.398 42.312 26.188 1 91.12 7 THR B CA 1
ATOM 3522 C C . THR B 1 7 ? -11.789 42.812 26.562 1 91.12 7 THR B C 1
ATOM 3524 O O . THR B 1 7 ? -11.93 43.875 27.141 1 91.12 7 THR B O 1
ATOM 3527 N N . PRO B 1 8 ? -12.734 41.938 26.203 1 91.94 8 PRO B N 1
ATOM 3528 C CA . PRO B 1 8 ? -14.086 42.375 26.578 1 91.94 8 PRO B CA 1
ATOM 3529 C C . PRO B 1 8 ? -14.273 42.469 28.094 1 91.94 8 PRO B C 1
ATOM 3531 O O . PRO B 1 8 ? -13.516 41.844 28.844 1 91.94 8 PRO B O 1
ATOM 3534 N N . LYS B 1 9 ? -15.469 43.156 28.406 1 87.62 9 LYS B N 1
ATOM 3535 C CA . LYS B 1 9 ? -15.82 43.281 29.828 1 87.62 9 LYS B CA 1
ATOM 3536 C C . LYS B 1 9 ? -16.109 41.906 30.438 1 87.62 9 LYS B C 1
ATOM 3538 O O . LYS B 1 9 ? -16.75 41.062 29.812 1 87.62 9 LYS B O 1
ATOM 3543 N N . ASP B 1 10 ? -15.562 41.625 31.609 1 86.69 10 ASP B N 1
ATOM 3544 C CA . ASP B 1 10 ? -15.805 40.438 32.406 1 86.69 10 ASP B CA 1
ATOM 3545 C C . ASP B 1 10 ? -15.219 39.188 31.719 1 86.69 10 ASP B C 1
ATOM 3547 O O . ASP B 1 10 ? -15.766 38.094 31.828 1 86.69 10 ASP B O 1
ATOM 3551 N N . ALA B 1 11 ? -14.359 39.438 30.781 1 92.56 11 ALA B N 1
ATOM 3552 C CA . ALA B 1 11 ? -13.578 38.344 30.172 1 92.56 11 ALA B CA 1
ATOM 3553 C C . ALA B 1 11 ? -12.102 38.469 30.547 1 92.56 11 ALA B C 1
ATOM 3555 O O . ALA B 1 11 ? -11.609 39.562 30.828 1 92.56 11 ALA B O 1
ATOM 3556 N N . PHE B 1 12 ? -11.398 37.375 30.609 1 92.56 12 PHE B N 1
ATOM 3557 C CA . PHE B 1 12 ? -9.984 37.312 30.984 1 92.56 12 PHE B CA 1
ATOM 3558 C C . PHE B 1 12 ? -9.188 36.5 29.969 1 92.56 12 PHE B C 1
ATOM 3560 O O . PHE B 1 12 ? -9.516 35.375 29.656 1 92.56 12 PHE B O 1
ATOM 3567 N N . PRO B 1 13 ? -8.141 37.156 29.422 1 93.5 13 PRO B N 1
ATOM 3568 C CA . PRO B 1 13 ? -7.238 36.344 28.609 1 93.5 13 PRO B CA 1
ATOM 3569 C C . PRO B 1 13 ? -6.598 35.219 29.406 1 93.5 13 PRO B C 1
ATOM 3571 O O . PRO B 1 13 ? -6.152 35.406 30.531 1 93.5 13 PRO B O 1
ATOM 3574 N N . VAL B 1 14 ? -6.613 34.031 28.812 1 91.81 14 VAL B N 1
ATOM 3575 C CA . VAL B 1 14 ? -6.09 32.875 29.516 1 91.81 14 VAL B CA 1
ATOM 3576 C C . VAL B 1 14 ? -5.262 32.031 28.562 1 91.81 14 VAL B C 1
ATOM 3578 O O . VAL B 1 14 ? -5.297 32.219 27.344 1 91.81 14 VAL B O 1
ATOM 3581 N N . GLY B 1 15 ? -4.406 31.203 29.172 1 92.81 15 GLY B N 1
ATOM 3582 C CA . GLY B 1 15 ? -3.863 30.078 28.438 1 92.81 15 GLY B CA 1
ATOM 3583 C C . GLY B 1 15 ? -2.65 30.438 27.609 1 92.81 15 GLY B C 1
ATOM 3584 O O . GLY B 1 15 ? -1.736 31.109 28.078 1 92.81 15 GLY B O 1
ATOM 3585 N N . GLY B 1 16 ? -2.615 29.938 26.406 1 92.88 16 GLY B N 1
ATOM 3586 C CA . GLY B 1 16 ? -1.455 30 25.531 1 92.88 16 GLY B CA 1
ATOM 3587 C C . GLY B 1 16 ? -1.129 31.406 25.078 1 92.88 16 GLY B C 1
ATOM 3588 O O . GLY B 1 16 ? 0.038 31.75 24.859 1 92.88 16 GLY B O 1
ATOM 3589 N N . ALA B 1 17 ? -2.164 32.219 24.938 1 91.19 17 ALA B N 1
ATOM 3590 C CA . ALA B 1 17 ? -1.927 33.594 24.516 1 91.19 17 ALA B CA 1
ATOM 3591 C C . ALA B 1 17 ? -1.099 34.344 25.547 1 91.19 17 ALA B C 1
ATOM 3593 O O . ALA B 1 17 ? -0.181 35.094 25.203 1 91.19 17 ALA B O 1
ATOM 3594 N N . VAL B 1 18 ? -1.454 34.125 26.812 1 92.94 18 VAL B N 1
ATOM 3595 C CA . VAL B 1 18 ? -0.731 34.75 27.906 1 92.94 18 VAL B CA 1
ATOM 3596 C C . VAL B 1 18 ? 0.694 34.219 27.969 1 92.94 18 VAL B C 1
ATOM 3598 O O . VAL B 1 18 ? 1.654 34.969 28.078 1 92.94 18 VAL B O 1
ATOM 3601 N N . ARG B 1 19 ? 0.828 32.906 27.875 1 93.56 19 ARG B N 1
ATOM 3602 C CA . ARG B 1 19 ? 2.131 32.25 27.859 1 93.56 19 ARG B CA 1
ATOM 3603 C C . ARG B 1 19 ? 3.014 32.812 26.734 1 93.56 19 ARG B C 1
ATOM 3605 O O . ARG B 1 19 ? 4.18 33.125 26.969 1 93.56 19 ARG B O 1
ATOM 3612 N N . ASP B 1 20 ? 2.477 32.938 25.547 1 91.88 20 ASP B N 1
ATOM 3613 C CA . ASP B 1 20 ? 3.24 33.406 24.375 1 91.88 20 ASP B CA 1
ATOM 3614 C C . ASP B 1 20 ? 3.734 34.844 24.578 1 91.88 20 ASP B C 1
ATOM 3616 O O . ASP B 1 20 ? 4.875 35.156 24.234 1 91.88 20 ASP B O 1
ATOM 3620 N N . LEU B 1 21 ? 2.932 35.594 25.141 1 88.62 21 LEU B N 1
ATOM 3621 C CA . LEU B 1 21 ? 3.334 36.969 25.438 1 88.62 21 LEU B CA 1
ATOM 3622 C C . LEU B 1 21 ? 4.492 37 26.438 1 88.62 21 LEU B C 1
ATOM 3624 O O . LEU B 1 21 ? 5.434 37.781 26.281 1 88.62 21 LEU B O 1
ATOM 3628 N N . LEU B 1 22 ? 4.355 36.156 27.453 1 90.06 22 LEU B N 1
ATOM 3629 C CA . LEU B 1 22 ? 5.41 36.094 28.453 1 90.06 22 LEU B CA 1
ATOM 3630 C C . LEU B 1 22 ? 6.719 35.625 27.828 1 90.06 22 LEU B C 1
ATOM 3632 O O . LEU B 1 22 ? 7.801 36 28.297 1 90.06 22 LEU B O 1
ATOM 3636 N N . LEU B 1 23 ? 6.613 34.875 26.781 1 90.94 23 LEU B N 1
ATOM 3637 C CA . LEU B 1 23 ? 7.781 34.312 26.094 1 90.94 23 LEU B CA 1
ATOM 3638 C C . LEU B 1 23 ? 8.227 35.25 24.984 1 90.94 23 LEU B C 1
ATOM 3640 O O . LEU B 1 23 ? 9.164 34.938 24.234 1 90.94 23 LEU B O 1
ATOM 3644 N N . GLY B 1 24 ? 7.496 36.344 24.797 1 88 24 GLY B N 1
ATOM 3645 C CA . GLY B 1 24 ? 7.859 37.312 23.766 1 88 24 GLY B CA 1
ATOM 3646 C C . GLY B 1 24 ? 7.363 36.938 22.391 1 88 24 GLY B C 1
ATOM 3647 O O . GLY B 1 24 ? 7.949 37.344 21.375 1 88 24 GLY B O 1
ATOM 3648 N N . ARG B 1 25 ? 6.434 36.156 22.359 1 87.81 25 ARG B N 1
ATOM 3649 C CA . ARG B 1 25 ? 5.84 35.719 21.094 1 87.81 25 ARG B CA 1
ATOM 3650 C C . ARG B 1 25 ? 4.469 36.344 20.891 1 87.81 25 ARG B C 1
ATOM 3652 O O . ARG B 1 25 ? 3.744 36.594 21.859 1 87.81 25 ARG B O 1
ATOM 3659 N N . ARG B 1 26 ? 4.141 36.594 19.688 1 86.88 26 ARG B N 1
ATOM 3660 C CA . ARG B 1 26 ? 2.811 37.094 19.375 1 86.88 26 ARG B CA 1
ATOM 3661 C C . ARG B 1 26 ? 1.81 35.969 19.203 1 86.88 26 ARG B C 1
ATOM 3663 O O . ARG B 1 26 ? 1.969 35.125 18.328 1 86.88 26 ARG B O 1
ATOM 3670 N N . PRO B 1 27 ? 0.795 35.969 19.984 1 89 27 PRO B N 1
ATOM 3671 C CA . PRO B 1 27 ? -0.19 34.875 19.859 1 89 27 PRO B CA 1
ATOM 3672 C C . PRO B 1 27 ? -1.051 35.031 18.609 1 89 27 PRO B C 1
ATOM 3674 O O . PRO B 1 27 ? -1.39 36.125 18.203 1 89 27 PRO B O 1
ATOM 3677 N N . THR B 1 28 ? -1.35 33.906 17.984 1 81.5 28 THR B N 1
ATOM 3678 C CA . THR B 1 28 ? -2.205 33.875 16.797 1 81.5 28 THR B CA 1
ATOM 3679 C C . THR B 1 28 ? -3.662 33.656 17.188 1 81.5 28 THR B C 1
ATOM 3681 O O . THR B 1 28 ? -4.574 34.062 16.469 1 81.5 28 THR B O 1
ATOM 3684 N N . ASP B 1 29 ? -3.816 32.969 18.234 1 89.12 29 ASP B N 1
ATOM 3685 C CA . ASP B 1 29 ? -5.141 32.688 18.781 1 89.12 29 ASP B CA 1
ATOM 3686 C C . ASP B 1 29 ? -5.254 33.156 20.234 1 89.12 29 ASP B C 1
ATOM 3688 O O . ASP B 1 29 ? -4.297 33.062 21 1 89.12 29 ASP B O 1
ATOM 3692 N N . LEU B 1 30 ? -6.434 33.781 20.5 1 92.5 30 LEU B N 1
ATOM 3693 C CA . LEU B 1 30 ? -6.664 34.281 21.844 1 92.5 30 LEU B CA 1
ATOM 3694 C C . LEU B 1 30 ? -7.809 33.531 22.516 1 92.5 30 LEU B C 1
ATOM 3696 O O . LEU B 1 30 ? -8.867 33.344 21.922 1 92.5 30 LEU B O 1
ATOM 3700 N N . ASP B 1 31 ? -7.523 33.031 23.656 1 91.81 31 ASP B N 1
ATOM 3701 C CA . ASP B 1 31 ? -8.562 32.406 24.453 1 91.81 31 ASP B CA 1
ATOM 3702 C C . ASP B 1 31 ? -8.977 33.281 25.625 1 91.81 31 ASP B C 1
ATOM 3704 O O . ASP B 1 31 ? -8.125 33.875 26.297 1 91.81 31 ASP B O 1
ATOM 3708 N N . TYR B 1 32 ? -10.297 33.375 25.828 1 92.88 32 TYR B N 1
ATOM 3709 C CA . TYR B 1 32 ? -10.852 34.156 26.938 1 92.88 32 TYR B CA 1
ATOM 3710 C C . TYR B 1 32 ? -11.781 33.312 27.797 1 92.88 32 TYR B C 1
ATOM 3712 O O . TYR B 1 32 ? -12.625 32.562 27.281 1 92.88 32 TYR B O 1
ATOM 3720 N N . ALA B 1 33 ? -11.547 33.344 29.031 1 92 33 ALA B N 1
ATOM 3721 C CA . ALA B 1 33 ? -12.57 32.906 29.984 1 92 33 ALA B CA 1
ATOM 3722 C C . ALA B 1 33 ? -13.484 34.031 30.391 1 92 33 ALA B C 1
ATOM 3724 O O . ALA B 1 33 ? -13.016 35.094 30.812 1 92 33 ALA B O 1
ATOM 3725 N N . ALA B 1 34 ? -14.805 33.812 30.219 1 92.94 34 ALA B N 1
ATOM 3726 C CA . ALA B 1 34 ? -15.727 34.938 30.453 1 92.94 34 ALA B CA 1
ATOM 3727 C C . ALA B 1 34 ? -16.906 34.469 31.312 1 92.94 34 ALA B C 1
ATOM 3729 O O . ALA B 1 34 ? -17.328 33.312 31.25 1 92.94 34 ALA B O 1
ATOM 3730 N N . LEU B 1 35 ? -17.375 35.406 32.094 1 89.44 35 LEU B N 1
ATOM 3731 C CA . LEU B 1 35 ? -18.594 35.156 32.875 1 89.44 35 LEU B CA 1
ATOM 3732 C C . LEU B 1 35 ? -19.781 34.938 31.922 1 89.44 35 LEU B C 1
ATOM 3734 O O . LEU B 1 35 ? -20.641 34.094 32.188 1 89.44 35 LEU B O 1
ATOM 3738 N N . ASP B 1 36 ? -19.844 35.688 30.938 1 90.62 36 ASP B N 1
ATOM 3739 C CA . ASP B 1 36 ? -20.812 35.594 29.859 1 90.62 36 ASP B CA 1
ATOM 3740 C C . ASP B 1 36 ? -20.109 35.531 28.5 1 90.62 36 ASP B C 1
ATOM 3742 O O . ASP B 1 36 ? -19.938 36.562 27.828 1 90.62 36 ASP B O 1
ATOM 3746 N N . PRO B 1 37 ? -19.828 34.312 28.109 1 93.44 37 PRO B N 1
ATOM 3747 C CA . PRO B 1 37 ? -19.062 34.156 26.875 1 93.44 37 PRO B CA 1
ATOM 3748 C C . PRO B 1 37 ? -19.766 34.75 25.656 1 93.44 37 PRO B C 1
ATOM 3750 O O . PRO B 1 37 ? -19.109 35.375 24.812 1 93.44 37 PRO B O 1
ATOM 3753 N N . GLU B 1 38 ? -21.062 34.531 25.594 1 92.19 38 GLU B N 1
ATOM 3754 C CA . GLU B 1 38 ? -21.797 35.094 24.469 1 92.19 38 GLU B CA 1
ATOM 3755 C C . GLU B 1 38 ? -21.719 36.625 24.453 1 92.19 38 GLU B C 1
ATOM 3757 O O . GLU B 1 38 ? -21.469 37.219 23.422 1 92.19 38 GLU B O 1
ATOM 3762 N N . GLY B 1 39 ? -21.984 37.156 25.578 1 93.06 39 GLY B N 1
ATOM 3763 C CA . GLY B 1 39 ? -21.906 38.594 25.688 1 93.06 39 GLY B CA 1
ATOM 3764 C C . GLY B 1 39 ? -20.531 39.156 25.375 1 93.06 39 GLY B C 1
ATOM 3765 O O . GLY B 1 39 ? -20.406 40.188 24.719 1 93.06 39 GLY B O 1
ATOM 3766 N N . ALA B 1 40 ? -19.578 38.531 25.891 1 94.56 40 ALA B N 1
ATOM 3767 C CA . ALA B 1 40 ? -18.203 38.938 25.656 1 94.56 40 ALA B CA 1
ATOM 3768 C C . ALA B 1 40 ? -17.859 38.875 24.172 1 94.56 40 ALA B C 1
ATOM 3770 O O . ALA B 1 40 ? -17.188 39.75 23.625 1 94.56 40 ALA B O 1
ATOM 3771 N N . ALA B 1 41 ? -18.266 37.781 23.5 1 94.38 41 ALA B N 1
ATOM 3772 C CA . ALA B 1 41 ? -18 37.594 22.078 1 94.38 41 ALA B CA 1
ATOM 3773 C C . ALA B 1 41 ? -18.688 38.656 21.234 1 94.38 41 ALA B C 1
ATOM 3775 O O . ALA B 1 41 ? -18.094 39.188 20.281 1 94.38 41 ALA B O 1
ATOM 3776 N N . GLU B 1 42 ? -19.875 38.938 21.625 1 94.44 42 GLU B N 1
ATOM 3777 C CA . GLU B 1 42 ? -20.625 39.969 20.922 1 94.44 42 GLU B CA 1
ATOM 3778 C C . GLU B 1 42 ? -19.969 41.344 21.078 1 94.44 42 GLU B C 1
ATOM 3780 O O . GLU B 1 42 ? -19.938 42.125 20.141 1 94.44 42 GLU B O 1
ATOM 3785 N N . GLU B 1 43 ? -19.562 41.562 22.266 1 95.25 43 GLU B N 1
ATOM 3786 C CA . GLU B 1 43 ? -18.859 42.812 22.516 1 95.25 43 GLU B CA 1
ATOM 3787 C C . GLU B 1 43 ? -17.594 42.906 21.672 1 95.25 43 GLU B C 1
ATOM 3789 O O . GLU B 1 43 ? -17.328 43.969 21.078 1 95.25 43 GLU B O 1
ATOM 3794 N N . ALA B 1 44 ? -16.844 41.906 21.672 1 94.69 44 ALA B N 1
ATOM 3795 C CA . ALA B 1 44 ? -15.633 41.875 20.859 1 94.69 44 ALA B CA 1
ATOM 3796 C C . ALA B 1 44 ? -15.945 42.062 19.391 1 94.69 44 ALA B C 1
ATOM 3798 O O . ALA B 1 44 ? -15.203 42.75 18.672 1 94.69 44 ALA B O 1
ATOM 3799 N N . LYS B 1 45 ? -17.016 41.406 18.953 1 94.5 45 LYS B N 1
ATOM 3800 C CA . LYS B 1 45 ? -17.438 41.562 17.547 1 94.5 45 LYS B CA 1
ATOM 3801 C C . LYS B 1 45 ? -17.75 43.031 17.219 1 94.5 45 LYS B C 1
ATOM 3803 O O . LYS B 1 45 ? -17.391 43.5 16.156 1 94.5 45 LYS B O 1
ATOM 3808 N N . ARG B 1 46 ? -18.438 43.594 18.078 1 93.94 46 ARG B N 1
ATOM 3809 C CA . ARG B 1 46 ? -18.812 45 17.875 1 93.94 46 ARG B CA 1
ATOM 3810 C C . ARG B 1 46 ? -17.578 45.906 17.781 1 93.94 46 ARG B C 1
ATOM 3812 O O . ARG B 1 46 ? -17.562 46.844 17 1 93.94 46 ARG B O 1
ATOM 3819 N N . ARG B 1 47 ? -16.625 45.531 18.516 1 93.19 47 ARG B N 1
ATOM 3820 C CA . ARG B 1 47 ? -15.438 46.344 18.594 1 93.19 47 ARG B CA 1
ATOM 3821 C C . ARG B 1 47 ? -14.469 46.031 17.469 1 93.19 47 ARG B C 1
ATOM 3823 O O . ARG B 1 47 ? -13.789 46.938 16.953 1 93.19 47 ARG B O 1
ATOM 3830 N N . LEU B 1 48 ? -14.195 44.812 17.188 1 92.75 48 LEU B N 1
ATOM 3831 C CA . LEU B 1 48 ? -13.125 44.375 16.297 1 92.75 48 LEU B CA 1
ATOM 3832 C C . LEU B 1 48 ? -13.688 44 14.93 1 92.75 48 LEU B C 1
ATOM 3834 O O . LEU B 1 48 ? -12.93 43.875 13.961 1 92.75 48 LEU B O 1
ATOM 3838 N N . GLY B 1 49 ? -15.031 43.812 14.836 1 92.31 49 GLY B N 1
ATOM 3839 C CA . GLY B 1 49 ? -15.617 43.25 13.625 1 92.31 49 GLY B CA 1
ATOM 3840 C C . GLY B 1 49 ? -15.406 41.75 13.508 1 92.31 49 GLY B C 1
ATOM 3841 O O . GLY B 1 49 ? -15.258 41.062 14.516 1 92.31 49 GLY B O 1
ATOM 3842 N N . GLY B 1 50 ? -15.586 41.219 12.359 1 93 50 GLY B N 1
ATOM 3843 C CA . GLY B 1 50 ? -15.352 39.812 12.102 1 93 50 GLY B CA 1
ATOM 3844 C C . GLY B 1 50 ? -16.625 38.969 12.125 1 93 50 GLY B C 1
ATOM 3845 O O . GLY B 1 50 ? -17.719 39.5 12.023 1 93 50 GLY B O 1
ATOM 3846 N N . SER B 1 51 ? -16.406 37.625 12.094 1 94.69 51 SER B N 1
ATOM 3847 C CA . SER B 1 51 ? -17.516 36.688 12.062 1 94.69 51 SER B CA 1
ATOM 3848 C C . SER B 1 51 ? -17.594 35.875 13.352 1 94.69 51 SER B C 1
ATOM 3850 O O . SER B 1 51 ? -16.609 35.281 13.773 1 94.69 51 SER B O 1
ATOM 3852 N N . LEU B 1 52 ? -18.797 35.875 13.945 1 93 52 LEU B N 1
ATOM 3853 C CA . LEU B 1 52 ? -19.016 35.156 15.195 1 93 52 LEU B CA 1
ATOM 3854 C C . LEU B 1 52 ? -19.672 33.812 14.93 1 93 52 LEU B C 1
ATOM 3856 O O . LEU B 1 52 ? -20.641 33.719 14.188 1 93 52 LEU B O 1
ATOM 3860 N N . PHE B 1 53 ? -19.078 32.719 15.484 1 91.31 53 PHE B N 1
ATOM 3861 C CA . PHE B 1 53 ? -19.562 31.344 15.32 1 91.31 53 PHE B CA 1
ATOM 3862 C C . PHE B 1 53 ? -19.828 30.688 16.672 1 91.31 53 PHE B C 1
ATOM 3864 O O . PHE B 1 53 ? -18.984 30.734 17.562 1 91.31 53 PHE B O 1
ATOM 3871 N N . PRO B 1 54 ? -20.984 30.125 16.859 1 88.62 54 PRO B N 1
ATOM 3872 C CA . PRO B 1 54 ? -21.188 29.281 18.031 1 88.62 54 PRO B CA 1
ATOM 3873 C C . PRO B 1 54 ? -20.547 27.906 17.891 1 88.62 54 PRO B C 1
ATOM 3875 O O . PRO B 1 54 ? -20.969 27.109 17.047 1 88.62 54 PRO B O 1
ATOM 3878 N N . LEU B 1 55 ? -19.422 27.609 18.484 1 81.06 55 LEU B N 1
ATOM 3879 C CA . LEU B 1 55 ? -18.734 26.328 18.391 1 81.06 55 LEU B CA 1
ATOM 3880 C C . LEU B 1 55 ? -19.516 25.234 19.109 1 81.06 55 LEU B C 1
ATOM 3882 O O . LEU B 1 55 ? -19.734 24.156 18.562 1 81.06 55 LEU B O 1
ATOM 3886 N N . ASP B 1 56 ? -19.844 25.469 20.344 1 80.19 56 ASP B N 1
ATOM 3887 C CA . ASP B 1 56 ? -20.672 24.594 21.188 1 80.19 56 ASP B CA 1
ATOM 3888 C C . ASP B 1 56 ? -21.625 25.422 22.047 1 80.19 56 ASP B C 1
ATOM 3890 O O . ASP B 1 56 ? -21.344 25.688 23.219 1 80.19 56 ASP B O 1
ATOM 3894 N N . PRO B 1 57 ? -22.703 25.625 21.484 1 75.19 57 PRO B N 1
ATOM 3895 C CA . PRO B 1 57 ? -23.641 26.5 22.219 1 75.19 57 PRO B CA 1
ATOM 3896 C C . PRO B 1 57 ? 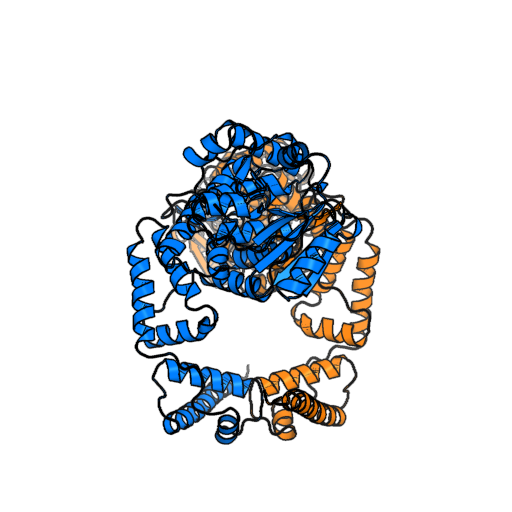-24.078 25.906 23.547 1 75.19 57 PRO B C 1
ATOM 3898 O O . PRO B 1 57 ? -24.281 26.641 24.516 1 75.19 57 PRO B O 1
ATOM 3901 N N . LYS B 1 58 ? -24.188 24.578 23.531 1 78.56 58 LYS B N 1
ATOM 3902 C CA . LYS B 1 58 ? -24.609 23.938 24.766 1 78.56 58 LYS B CA 1
ATOM 3903 C C . LYS B 1 58 ? -23.594 24.156 25.875 1 78.56 58 LYS B C 1
ATOM 3905 O O . LYS B 1 58 ? -23.984 24.328 27.047 1 78.56 58 LYS B O 1
ATOM 3910 N N . ARG B 1 59 ? -22.359 24.453 25.5 1 79.12 59 ARG B N 1
ATOM 3911 C CA . ARG B 1 59 ? -21.312 24.625 26.5 1 79.12 59 ARG B CA 1
ATOM 3912 C C . ARG B 1 59 ? -20.891 26.094 26.594 1 79.12 59 ARG B C 1
ATOM 3914 O O . ARG B 1 59 ? -20.016 26.438 27.391 1 79.12 59 ARG B O 1
ATOM 3921 N N . GLY B 1 60 ? -21.578 26.875 25.812 1 86.25 60 GLY B N 1
ATOM 3922 C CA . GLY B 1 60 ? -21.312 28.297 25.844 1 86.25 60 GLY B CA 1
ATOM 3923 C C . GLY B 1 60 ? -19.984 28.672 25.234 1 86.25 60 GLY B C 1
ATOM 3924 O O . GLY B 1 60 ? -19.266 29.531 25.766 1 86.25 60 GLY B O 1
ATOM 3925 N N . HIS B 1 61 ? -19.516 27.953 24.266 1 90.12 61 HIS B N 1
ATOM 3926 C CA . HIS B 1 61 ? -18.266 28.234 23.578 1 90.12 61 HIS B CA 1
ATOM 3927 C C . HIS B 1 61 ? -18.516 29.016 22.281 1 90.12 61 HIS B C 1
ATOM 3929 O O . HIS B 1 61 ? -19.344 28.609 21.469 1 90.12 61 HIS B O 1
ATOM 3935 N N . TYR B 1 62 ? -17.859 30.141 22.156 1 92.88 62 TYR B N 1
ATOM 3936 C CA . TYR B 1 62 ? -18.031 31 21 1 92.88 62 TYR B CA 1
ATOM 3937 C C . TYR B 1 62 ? -16.688 31.359 20.391 1 92.88 62 TYR B C 1
ATOM 3939 O O . TYR B 1 62 ? -15.688 31.5 21.109 1 92.88 62 TYR B O 1
ATOM 3947 N N . ARG B 1 63 ? -16.578 31.422 19.094 1 91.62 63 ARG B N 1
ATOM 3948 C CA . ARG B 1 63 ? -15.359 31.828 18.391 1 91.62 63 ARG B CA 1
ATOM 3949 C C . ARG B 1 63 ? -15.617 33.062 17.516 1 91.62 63 ARG B C 1
ATOM 3951 O O . ARG B 1 63 ? -16.578 33.094 16.75 1 91.62 63 ARG B O 1
ATOM 3958 N N . LEU B 1 64 ? -14.875 34.094 17.672 1 93.31 64 LEU B N 1
ATOM 3959 C CA . LEU B 1 64 ? -14.852 35.25 16.797 1 93.31 64 LEU B CA 1
ATOM 3960 C C . LEU B 1 64 ? -13.648 35.219 15.867 1 93.31 64 LEU B C 1
ATOM 3962 O O . LEU B 1 64 ? -12.508 35.094 16.328 1 93.31 64 LEU B O 1
ATOM 3966 N N . VAL B 1 65 ? -13.922 35.219 14.586 1 93 65 VAL B N 1
ATOM 3967 C CA . VAL B 1 65 ? -12.836 35.25 13.609 1 93 65 VAL B CA 1
ATOM 3968 C C . VAL B 1 65 ? -12.625 36.656 13.086 1 93 65 VAL B C 1
ATOM 3970 O O . VAL B 1 65 ? -13.547 37.25 12.539 1 93 65 VAL B O 1
ATOM 3973 N N . VAL B 1 66 ? -11.5 37.219 13.305 1 91.5 66 VAL B N 1
ATOM 3974 C CA . VAL B 1 66 ? -11.133 38.531 12.859 1 91.5 66 VAL B CA 1
ATOM 3975 C C . VAL B 1 66 ? -9.891 38.469 11.969 1 91.5 66 VAL B C 1
ATOM 3977 O O . VAL B 1 66 ? -8.766 38.438 12.469 1 91.5 66 VAL B O 1
ATOM 3980 N N . GLY B 1 67 ? -10.07 38.562 10.695 1 84.94 67 GLY B N 1
ATOM 3981 C CA . GLY B 1 67 ? -8.938 38.375 9.805 1 84.94 67 GLY B CA 1
ATOM 3982 C C . GLY B 1 67 ? -8.305 37 9.953 1 84.94 67 GLY B C 1
ATOM 3983 O O . GLY B 1 67 ? -8.977 35.969 9.781 1 84.94 67 GLY B O 1
ATOM 3984 N N . GLU B 1 68 ? -7.004 37.125 10.438 1 83.81 68 GLU B N 1
ATOM 3985 C CA . GLU B 1 68 ? -6.27 35.875 10.578 1 83.81 68 GLU B CA 1
ATOM 3986 C C . GLU B 1 68 ? -6.266 35.375 12.023 1 83.81 68 GLU B C 1
ATOM 3988 O O . GLU B 1 68 ? -5.746 34.312 12.328 1 83.81 68 GLU B O 1
ATOM 3993 N N . ARG B 1 69 ? -6.98 36.125 12.836 1 87.94 69 ARG B N 1
ATOM 3994 C CA . ARG B 1 69 ? -6.965 35.812 14.258 1 87.94 69 ARG B CA 1
ATOM 3995 C C . ARG B 1 69 ? -8.305 35.219 14.703 1 87.94 69 ARG B C 1
ATOM 3997 O O . ARG B 1 69 ? -9.344 35.562 14.133 1 87.94 69 ARG B O 1
ATOM 4004 N N . THR B 1 70 ? -8.125 34.406 15.68 1 92.19 70 THR B N 1
ATOM 4005 C CA . THR B 1 70 ? -9.336 33.875 16.281 1 92.19 70 THR B CA 1
ATOM 4006 C C . THR B 1 70 ? -9.391 34.188 17.766 1 92.19 70 THR B C 1
ATOM 4008 O O . THR B 1 70 ? -8.359 34.125 18.453 1 92.19 70 THR B O 1
ATOM 4011 N N . LEU B 1 71 ? -10.57 34.562 18.25 1 93.69 71 LEU B N 1
ATOM 4012 C CA . LEU B 1 71 ? -10.859 34.75 19.672 1 93.69 71 LEU B CA 1
ATOM 4013 C C . LEU B 1 71 ? -11.883 33.719 20.156 1 93.69 71 LEU B C 1
ATOM 4015 O O . LEU B 1 71 ? -13.016 33.688 19.672 1 93.69 71 LEU B O 1
ATOM 4019 N N . ASP B 1 72 ? -11.438 32.906 21.062 1 93.06 72 ASP B N 1
ATOM 4020 C CA . ASP B 1 72 ? -12.336 31.891 21.609 1 93.06 72 ASP B CA 1
ATOM 4021 C C . ASP B 1 72 ? -12.805 32.281 23.016 1 93.06 72 ASP B C 1
ATOM 4023 O O . ASP B 1 72 ? -11.992 32.656 23.859 1 93.06 72 ASP B O 1
ATOM 4027 N N . PHE B 1 73 ? -14.125 32.25 23.219 1 93.5 73 PHE B N 1
ATOM 4028 C CA . PHE B 1 73 ? -14.719 32.594 24.5 1 93.5 73 PHE B CA 1
ATOM 4029 C C . PHE B 1 73 ? -15.367 31.375 25.156 1 93.5 73 PHE B C 1
ATOM 4031 O O . PHE B 1 73 ? -16.234 30.734 24.547 1 93.5 73 PHE B O 1
ATOM 4038 N N . THR B 1 74 ? -14.906 31.031 26.281 1 91.38 74 THR B N 1
ATOM 4039 C CA . THR B 1 74 ? -15.453 29.922 27.047 1 91.38 74 THR B CA 1
ATOM 4040 C C . THR B 1 74 ? -15.906 30.391 28.438 1 91.38 74 THR B C 1
ATOM 4042 O O . THR B 1 74 ? -15.422 31.406 28.938 1 91.38 74 THR B O 1
ATOM 4045 N N . PRO B 1 75 ? -16.922 29.656 28.984 1 90.56 75 PRO B N 1
ATOM 4046 C CA . PRO B 1 75 ? -17.391 30.062 30.312 1 90.56 75 PRO B CA 1
ATOM 4047 C C . PRO B 1 75 ? -16.344 29.859 31.406 1 90.56 75 PRO B C 1
ATOM 4049 O O . PRO B 1 75 ? -15.602 28.875 31.375 1 90.56 75 PRO B O 1
ATOM 4052 N N . LEU B 1 76 ? -16.266 30.906 32.25 1 87 76 LEU B N 1
ATOM 4053 C CA . LEU B 1 76 ? -15.484 30.734 33.469 1 87 76 LEU B CA 1
ATOM 4054 C C . LEU B 1 76 ? -16.141 29.703 34.375 1 87 76 LEU B C 1
ATOM 4056 O O . LEU B 1 76 ? -17.281 29.875 34.812 1 87 76 LEU B O 1
ATOM 4060 N N . GLU B 1 77 ? -15.523 28.625 34.5 1 77.31 77 GLU B N 1
ATOM 4061 C CA . GLU B 1 77 ? -16.078 27.562 35.312 1 77.31 77 GLU B CA 1
ATOM 4062 C C . GLU B 1 77 ? -15.664 27.75 36.781 1 77.31 77 GLU B C 1
ATOM 4064 O O . GLU B 1 77 ? -14.547 27.375 37.156 1 77.31 77 GLU B O 1
ATOM 4069 N N . GLY B 1 78 ? -16.5 28.125 37.594 1 79.25 78 GLY B N 1
ATOM 4070 C CA . GLY B 1 78 ? -16.203 28.344 39 1 79.25 78 GLY B CA 1
ATOM 4071 C C . GLY B 1 78 ? -15.328 29.562 39.219 1 79.25 78 GLY B C 1
ATOM 4072 O O . GLY B 1 78 ? -15.539 30.609 38.625 1 79.25 78 GLY B O 1
ATOM 4073 N N . ARG B 1 79 ? -14.328 29.266 40.219 1 80.94 79 ARG B N 1
ATOM 4074 C CA . ARG B 1 79 ? -13.359 30.312 40.531 1 80.94 79 ARG B CA 1
ATOM 4075 C C . ARG B 1 79 ? -12.211 30.312 39.531 1 80.94 79 ARG B C 1
ATOM 4077 O O . ARG B 1 79 ? -11.969 29.312 38.844 1 80.94 79 ARG B O 1
ATOM 4084 N N . LEU B 1 80 ? -11.656 31.406 39.344 1 83.25 80 LEU B N 1
ATOM 4085 C CA . LEU B 1 80 ? -10.531 31.562 38.438 1 83.25 80 LEU B CA 1
ATOM 4086 C C . LEU B 1 80 ? -9.477 30.5 38.688 1 83.25 80 LEU B C 1
ATOM 4088 O O . LEU B 1 80 ? -8.93 29.922 37.75 1 83.25 80 LEU B O 1
ATOM 4092 N N . GLU B 1 81 ? -9.234 30.203 39.938 1 86.25 81 GLU B N 1
ATOM 4093 C CA . GLU B 1 81 ? -8.242 29.203 40.281 1 86.25 81 GLU B CA 1
ATOM 4094 C C . GLU B 1 81 ? -8.672 27.812 39.812 1 86.25 81 GLU B C 1
ATOM 4096 O O . GLU B 1 81 ? -7.84 27 39.406 1 86.25 81 GLU B O 1
ATOM 4101 N N . GLU B 1 82 ? -9.938 27.547 39.938 1 88.62 82 GLU B N 1
ATOM 4102 C CA . GLU B 1 82 ? -10.461 26.266 39.5 1 88.62 82 GLU B CA 1
ATOM 4103 C C . GLU B 1 82 ? -10.32 26.094 37.969 1 88.62 82 GLU B C 1
ATOM 4105 O O . GLU B 1 82 ? -10.047 25 37.5 1 88.62 82 GLU B O 1
ATOM 4110 N N . ASP B 1 83 ? -10.539 27.172 37.312 1 87.69 83 ASP B N 1
ATOM 4111 C CA . ASP B 1 83 ? -10.367 27.141 35.875 1 87.69 83 ASP B CA 1
ATOM 4112 C C . ASP B 1 83 ? -8.922 26.812 35.5 1 87.69 83 ASP B C 1
ATOM 4114 O O . ASP B 1 83 ? -8.672 26.031 34.594 1 87.69 83 ASP B O 1
ATOM 4118 N N . LEU B 1 84 ? -7.992 27.391 36.219 1 91.62 84 LEU B N 1
ATOM 4119 C CA . LEU B 1 84 ? -6.57 27.156 35.969 1 91.62 84 LEU B CA 1
ATOM 4120 C C . LEU B 1 84 ? -6.199 25.703 36.25 1 91.62 84 LEU B C 1
ATOM 4122 O O . LEU B 1 84 ? -5.375 25.125 35.531 1 91.62 84 LEU B O 1
ATOM 4126 N N . LEU B 1 85 ? -6.828 25.094 37.156 1 93.44 85 LEU B N 1
ATOM 4127 C CA . LEU B 1 85 ? -6.512 23.734 37.594 1 93.44 85 LEU B CA 1
ATOM 4128 C C . LEU B 1 85 ? -7.023 22.719 36.562 1 93.44 85 LEU B C 1
ATOM 4130 O O . LEU B 1 85 ? -6.609 21.547 36.562 1 93.44 85 LEU B O 1
ATOM 4134 N N . ARG B 1 86 ? -7.863 23.141 35.625 1 92.31 86 ARG B N 1
ATOM 4135 C CA . ARG B 1 86 ? -8.453 22.25 34.656 1 92.31 86 ARG B CA 1
ATOM 4136 C C . ARG B 1 86 ? -7.672 22.281 33.344 1 92.31 86 ARG B C 1
ATOM 4138 O O . ARG B 1 86 ? -7.918 21.469 32.438 1 92.31 86 ARG B O 1
ATOM 4145 N N . ARG B 1 87 ? -6.73 23.094 33.344 1 92.5 87 ARG B N 1
ATOM 4146 C CA . ARG B 1 87 ? -5.977 23.266 32.094 1 92.5 87 ARG B CA 1
ATOM 4147 C C . ARG B 1 87 ? -5 22.109 31.891 1 92.5 87 ARG B C 1
ATOM 4149 O O . ARG B 1 87 ? -4.797 21.297 32.781 1 92.5 87 ARG B O 1
ATOM 4156 N N . ASP B 1 88 ? -4.367 22.016 30.719 1 95.25 88 ASP B N 1
ATOM 4157 C CA . ASP B 1 88 ? -3.572 20.859 30.312 1 95.25 88 ASP B CA 1
ATOM 4158 C C . ASP B 1 88 ? -2.178 20.906 30.922 1 95.25 88 ASP B C 1
ATOM 4160 O O . ASP B 1 88 ? -1.792 20.016 31.672 1 95.25 88 ASP B O 1
ATOM 4164 N N . TYR B 1 89 ? -1.462 22.047 30.719 1 97.62 89 TYR B N 1
ATOM 4165 C CA . TYR B 1 89 ? -0.098 22.156 31.219 1 97.62 89 TYR B CA 1
ATOM 4166 C C . TYR B 1 89 ? 0.07 23.438 32.031 1 97.62 89 TYR B C 1
ATOM 4168 O O . TYR B 1 89 ? -0.602 24.438 31.781 1 97.62 89 TYR B O 1
ATOM 4176 N N . ARG B 1 90 ? 0.958 23.406 32.969 1 97.06 90 ARG B N 1
ATOM 4177 C CA . ARG B 1 90 ? 1.124 24.5 33.906 1 97.06 90 ARG B CA 1
ATOM 4178 C C . ARG B 1 90 ? 1.466 25.812 33.188 1 97.06 90 ARG B C 1
ATOM 4180 O O . ARG B 1 90 ? 1 26.875 33.594 1 97.06 90 ARG B O 1
ATOM 4187 N N . VAL B 1 91 ? 2.174 25.719 32.188 1 96.5 91 VAL B N 1
ATOM 4188 C CA . VAL B 1 91 ? 2.605 26.906 31.453 1 96.5 91 VAL B CA 1
ATOM 4189 C C . VAL B 1 91 ? 1.412 27.547 30.75 1 96.5 91 VAL B C 1
ATOM 4191 O O . VAL B 1 91 ? 1.478 28.703 30.328 1 96.5 91 VAL B O 1
ATOM 4194 N N . ASN B 1 92 ? 0.32 26.797 30.609 1 95 92 ASN B N 1
ATOM 4195 C CA . ASN B 1 92 ? -0.904 27.312 30.016 1 95 92 ASN B CA 1
ATOM 4196 C C . ASN B 1 92 ? -1.918 27.719 31.094 1 95 92 ASN B C 1
ATOM 4198 O O . ASN B 1 92 ? -2.98 28.25 30.766 1 95 92 ASN B O 1
ATOM 4202 N N . ALA B 1 93 ? -1.616 27.406 32.281 1 94.75 93 ALA B N 1
ATOM 4203 C CA . ALA B 1 93 ? -2.51 27.75 33.375 1 94.75 93 ALA B CA 1
ATOM 4204 C C . ALA B 1 93 ? -2.246 29.172 33.875 1 94.75 93 ALA B C 1
ATOM 4206 O O . ALA B 1 93 ? -1.867 29.375 35.031 1 94.75 93 ALA B O 1
ATOM 4207 N N . LEU B 1 94 ? -2.471 30.094 32.969 1 94.44 94 LEU B N 1
ATOM 4208 C CA . LEU B 1 94 ? -2.221 31.516 33.188 1 94.44 94 LEU B CA 1
ATOM 4209 C C . LEU B 1 94 ? -3.457 32.344 32.844 1 94.44 94 LEU B C 1
ATOM 4211 O O . LEU B 1 94 ? -4.273 31.938 32.031 1 94.44 94 LEU B O 1
ATOM 4215 N N . LEU B 1 95 ? -3.572 33.406 33.531 1 92.19 95 LEU B N 1
ATOM 4216 C CA . LEU B 1 95 ? -4.637 34.375 33.219 1 92.19 95 LEU B CA 1
ATOM 4217 C C . LEU B 1 95 ? -4.145 35.812 33.406 1 92.19 95 LEU B C 1
ATOM 4219 O O . LEU B 1 95 ? -3.266 36.062 34.219 1 92.19 95 LEU B O 1
ATOM 4223 N N . TRP B 1 96 ? -4.621 36.625 32.562 1 91.69 96 TRP B N 1
ATOM 4224 C CA . TRP B 1 96 ? -4.332 38.062 32.656 1 91.69 96 TRP B CA 1
ATOM 4225 C C . TRP B 1 96 ? -5.504 38.812 33.281 1 91.69 96 TRP B C 1
ATOM 4227 O O . TRP B 1 96 ? -6.633 38.719 32.781 1 91.69 96 TRP B O 1
ATOM 4237 N N . LYS B 1 97 ? -5.191 39.5 34.375 1 87.12 97 LYS B N 1
ATOM 4238 C CA . LYS B 1 97 ? -6.223 40.25 35.062 1 87.12 97 LYS B CA 1
ATOM 4239 C C . LYS B 1 97 ? -5.641 41.531 35.688 1 87.12 97 LYS B C 1
ATOM 4241 O O . LYS B 1 97 ? -4.652 41.469 36.406 1 87.12 97 LYS B O 1
ATOM 4246 N N . GLY B 1 98 ? -6.273 42.625 35.438 1 82.62 98 GLY B N 1
ATOM 4247 C CA . GLY B 1 98 ? -5.902 43.875 36.062 1 82.62 98 GLY B CA 1
ATOM 4248 C C . GLY B 1 98 ? -4.457 44.281 35.844 1 82.62 98 GLY B C 1
ATOM 4249 O O . GLY B 1 98 ? -3.766 44.719 36.75 1 82.62 98 GLY B O 1
ATOM 4250 N N . GLY B 1 99 ? -3.943 43.938 34.719 1 83.81 99 GLY B N 1
ATOM 4251 C CA . GLY B 1 99 ? -2.59 44.344 34.375 1 83.81 99 GLY B CA 1
ATOM 4252 C C . GLY B 1 99 ? -1.532 43.375 34.875 1 83.81 99 GLY B C 1
ATOM 4253 O O . GLY B 1 99 ? -0.335 43.625 34.719 1 83.81 99 GLY B O 1
ATOM 4254 N N . ALA B 1 100 ? -2.037 42.344 35.469 1 88.81 100 ALA B N 1
ATOM 4255 C CA . ALA B 1 100 ? -1.097 41.375 36.031 1 88.81 100 ALA B CA 1
ATOM 4256 C C . ALA B 1 100 ? -1.401 39.969 35.5 1 88.81 100 ALA B C 1
ATOM 4258 O O . ALA B 1 100 ? -2.533 39.688 35.094 1 88.81 100 ALA B O 1
ATOM 4259 N N . VAL B 1 101 ? -0.299 39.188 35.469 1 90.94 101 VAL B N 1
ATOM 4260 C CA . VAL B 1 101 ? -0.442 37.781 35.094 1 90.94 101 VAL B CA 1
ATOM 4261 C C . VAL B 1 101 ? -0.551 36.906 36.312 1 90.94 101 VAL B C 1
ATOM 4263 O O . VAL B 1 101 ? 0.266 37 37.25 1 90.94 101 VAL B O 1
ATOM 4266 N N . PHE B 1 102 ? -1.587 36.156 36.375 1 90.62 102 PHE B N 1
ATOM 4267 C CA . PHE B 1 102 ? -1.798 35.188 37.438 1 90.62 102 PHE B CA 1
ATOM 4268 C C . PHE B 1 102 ? -1.68 33.75 36.906 1 90.62 102 PHE B C 1
ATOM 4270 O O . PHE B 1 102 ? -2.135 33.469 35.812 1 90.62 102 PHE B O 1
ATOM 4277 N N . GLY B 1 103 ? -0.97 32.906 37.688 1 92.75 103 GLY B N 1
ATOM 4278 C CA . GLY B 1 103 ? -0.822 31.5 37.312 1 92.75 103 GLY B CA 1
ATOM 4279 C C . GLY B 1 103 ? -0.704 30.562 38.5 1 92.75 103 GLY B C 1
ATOM 4280 O O . GLY B 1 103 ? -0.693 31.016 39.625 1 92.75 103 GLY B O 1
ATOM 4281 N N . LEU B 1 104 ? -0.708 29.312 38.219 1 93.38 104 LEU B N 1
ATOM 4282 C CA . LEU B 1 104 ? -0.523 28.312 39.25 1 93.38 104 LEU B CA 1
ATOM 4283 C C . LEU B 1 104 ? 0.897 28.344 39.812 1 93.38 104 LEU B C 1
ATOM 4285 O O . LEU B 1 104 ? 1.807 28.875 39.156 1 93.38 104 LEU B O 1
ATOM 4289 N N . LYS B 1 105 ? 0.975 27.812 40.969 1 91.75 105 LYS B N 1
ATOM 4290 C CA . LYS B 1 105 ? 2.307 27.719 41.562 1 91.75 105 LYS B CA 1
ATOM 4291 C C . LYS B 1 105 ? 3.234 26.875 40.688 1 91.75 105 LYS B C 1
ATOM 4293 O O . LYS B 1 105 ? 2.838 25.828 40.188 1 91.75 105 LYS B O 1
ATOM 4298 N N . GLY B 1 106 ? 4.52 27.391 40.406 1 93.31 106 GLY B N 1
ATOM 4299 C CA . GLY B 1 106 ? 5.504 26.625 39.656 1 93.31 106 GLY B CA 1
ATOM 4300 C C . GLY B 1 106 ? 5.605 27.031 38.219 1 93.31 106 GLY B C 1
ATOM 4301 O O . GLY B 1 106 ? 6.555 26.656 37.531 1 93.31 106 GLY B O 1
ATOM 4302 N N . VAL B 1 107 ? 4.66 27.844 37.781 1 94.25 107 VAL B N 1
ATOM 4303 C CA . VAL B 1 107 ? 4.613 28.234 36.375 1 94.25 107 VAL B CA 1
ATOM 4304 C C . VAL B 1 107 ? 5.859 29.047 36 1 94.25 107 VAL B C 1
ATOM 4306 O O . VAL B 1 107 ? 6.445 28.859 34.938 1 94.25 107 VAL B O 1
ATOM 4309 N N . GLU B 1 108 ? 6.262 29.891 36.844 1 92.81 108 GLU B N 1
ATOM 4310 C CA . GLU B 1 108 ? 7.441 30.719 36.625 1 92.81 108 GLU B CA 1
ATOM 4311 C C . GLU B 1 108 ? 8.688 29.859 36.438 1 92.81 108 GLU B C 1
ATOM 4313 O O . GLU B 1 108 ? 9.516 30.125 35.562 1 92.81 108 GLU B O 1
ATOM 4318 N N . GLU B 1 109 ? 8.773 28.922 37.312 1 95.25 109 GLU B N 1
ATOM 4319 C CA . GLU B 1 109 ? 9.906 28 37.219 1 95.25 109 GLU B CA 1
ATOM 4320 C C . GLU B 1 109 ? 9.867 27.203 35.938 1 95.25 109 GLU B C 1
ATOM 4322 O O . GLU B 1 109 ? 10.906 27 35.281 1 95.25 109 GLU B O 1
ATOM 4327 N N . ASP B 1 110 ? 8.75 26.734 35.594 1 96.38 110 ASP B N 1
ATOM 4328 C CA . ASP B 1 110 ? 8.586 25.969 34.344 1 96.38 110 ASP B CA 1
ATOM 4329 C C . ASP B 1 110 ? 8.969 26.812 33.125 1 96.38 110 ASP B C 1
ATOM 4331 O O . ASP B 1 110 ? 9.617 26.312 32.219 1 96.38 110 ASP B O 1
ATOM 4335 N N . LEU B 1 111 ? 8.539 28.031 33.094 1 95.12 111 LEU B N 1
ATOM 4336 C CA . LEU B 1 111 ? 8.859 28.938 31.984 1 95.12 111 LEU B CA 1
ATOM 4337 C C . LEU B 1 111 ? 10.359 29.219 31.938 1 95.12 111 LEU B C 1
ATOM 4339 O O . LEU B 1 111 ? 10.961 29.219 30.859 1 95.12 111 LEU B O 1
ATOM 4343 N N . ARG B 1 112 ? 10.922 29.406 33.125 1 94.56 112 ARG B N 1
ATOM 4344 C CA . ARG B 1 112 ? 12.352 29.688 33.219 1 94.56 112 ARG B CA 1
ATOM 4345 C C . ARG B 1 112 ? 13.172 28.5 32.75 1 94.56 112 ARG B C 1
ATOM 4347 O O . ARG B 1 112 ? 14.148 28.656 32 1 94.56 112 ARG B O 1
ATOM 4354 N N . ARG B 1 113 ? 12.742 27.375 33.094 1 96.25 113 ARG B N 1
ATOM 4355 C CA . ARG B 1 113 ? 13.492 26.156 32.781 1 96.25 113 ARG B CA 1
ATOM 4356 C C . ARG B 1 113 ? 13.039 25.562 31.453 1 96.25 113 ARG B C 1
ATOM 4358 O O . ARG B 1 113 ? 13.617 24.578 30.984 1 96.25 113 ARG B O 1
ATOM 4365 N N . ARG B 1 114 ? 11.984 26.094 30.891 1 96.31 114 ARG B N 1
ATOM 4366 C CA . ARG B 1 114 ? 11.438 25.641 29.625 1 96.31 114 ARG B CA 1
ATOM 4367 C C . ARG B 1 114 ? 11.008 24.172 29.688 1 96.31 114 ARG B C 1
ATOM 4369 O O . ARG B 1 114 ? 11.438 23.359 28.875 1 96.31 114 ARG B O 1
ATOM 4376 N N . LEU B 1 115 ? 10.211 23.938 30.656 1 97.44 115 LEU B N 1
ATOM 4377 C CA . LEU B 1 115 ? 9.703 22.594 30.891 1 97.44 115 LEU B CA 1
ATOM 4378 C C . LEU B 1 115 ? 8.188 22.547 30.719 1 97.44 115 LEU B C 1
ATOM 4380 O O . LEU B 1 115 ? 7.484 23.484 31.094 1 97.44 115 LEU B O 1
ATOM 4384 N N . LEU B 1 116 ? 7.719 21.5 30.172 1 97.62 116 LEU B N 1
ATOM 4385 C CA . LEU B 1 116 ? 6.285 21.25 30.031 1 97.62 116 LEU B CA 1
ATOM 4386 C C . LEU B 1 116 ? 5.809 20.25 31.078 1 97.62 116 LEU B C 1
ATOM 4388 O O . LEU B 1 116 ? 6.152 19.078 31.016 1 97.62 116 LEU B O 1
ATOM 4392 N N . VAL B 1 117 ? 5.031 20.719 32.031 1 97.75 117 VAL B N 1
ATOM 4393 C CA . VAL B 1 117 ? 4.523 19.891 33.125 1 97.75 117 VAL B CA 1
ATOM 4394 C C . VAL B 1 117 ? 2.998 19.969 33.156 1 97.75 117 VAL B C 1
ATOM 4396 O O . VAL B 1 117 ? 2.42 21.047 33.156 1 97.75 117 VAL B O 1
ATOM 4399 N N . PRO B 1 118 ? 2.377 18.797 33.094 1 97.81 118 PRO B N 1
ATOM 4400 C CA . PRO B 1 118 ? 0.92 18.828 33.25 1 97.81 118 PRO B CA 1
ATOM 4401 C C . PRO B 1 118 ? 0.476 19.438 34.562 1 97.81 118 PRO B C 1
ATOM 4403 O O . PRO B 1 118 ? 1.148 19.266 35.594 1 97.81 118 PRO B O 1
ATOM 4406 N N . VAL B 1 119 ? -0.67 20.188 34.562 1 97.12 119 VAL B N 1
ATOM 4407 C CA . VAL B 1 119 ? -1.242 20.656 35.812 1 97.12 119 VAL B CA 1
ATOM 4408 C C . VAL B 1 119 ? -1.524 19.469 36.719 1 97.12 119 VAL B C 1
ATOM 4410 O O . VAL B 1 119 ? -1.067 19.438 37.875 1 97.12 119 VAL B O 1
ATOM 4413 N N . ARG B 1 120 ? -2.348 18.547 36.219 1 96.62 120 ARG B N 1
ATOM 4414 C CA . ARG B 1 120 ? -2.615 17.234 36.781 1 96.62 120 ARG B CA 1
ATOM 4415 C C . ARG B 1 120 ? -2.684 16.172 35.688 1 96.62 120 ARG B C 1
ATOM 4417 O O . ARG B 1 120 ? -3.164 16.453 34.594 1 96.62 120 ARG B O 1
ATOM 4424 N N . GLU B 1 121 ? -2.133 15.008 36 1 97.56 121 GLU B N 1
ATOM 4425 C CA . GLU B 1 121 ? -2.207 13.945 35 1 97.56 121 GLU B CA 1
ATOM 4426 C C . GLU B 1 121 ? -3.654 13.648 34.625 1 97.56 121 GLU B C 1
ATOM 4428 O O . GLU B 1 121 ? -3.943 13.336 33.469 1 97.56 121 GLU B O 1
ATOM 4433 N N . GLU B 1 122 ? -4.586 13.766 35.594 1 97.5 122 GLU B N 1
ATOM 4434 C CA . GLU B 1 122 ? -6.008 13.484 35.375 1 97.5 122 GLU B CA 1
ATOM 4435 C C . GLU B 1 122 ? -6.586 14.344 34.281 1 97.5 122 GLU B C 1
ATOM 4437 O O . GLU B 1 122 ? -7.539 13.938 33.594 1 97.5 122 GLU B O 1
ATOM 4442 N N . ASN B 1 123 ? -5.984 15.523 34.062 1 97.06 123 ASN B N 1
ATOM 4443 C CA . ASN B 1 123 ? -6.492 16.438 33.031 1 97.06 123 ASN B CA 1
ATOM 4444 C C . ASN B 1 123 ? -6.297 15.867 31.641 1 97.06 123 ASN B C 1
ATOM 4446 O O . ASN B 1 123 ? -7.012 16.25 30.703 1 97.06 123 ASN B O 1
ATOM 4450 N N . LEU B 1 124 ? -5.285 14.953 31.438 1 97.94 124 LEU B N 1
ATOM 4451 C CA . LEU B 1 124 ? -5.062 14.305 30.156 1 97.94 124 LEU B CA 1
ATOM 4452 C C . LEU B 1 124 ? -6.262 13.445 29.766 1 97.94 124 LEU B C 1
ATOM 4454 O O . LEU B 1 124 ? -6.559 13.281 28.578 1 97.94 124 LEU B O 1
ATOM 4458 N N . TYR B 1 125 ? -6.906 12.922 30.766 1 97.62 125 TYR B N 1
ATOM 4459 C CA . TYR B 1 125 ? -7.992 11.977 30.547 1 97.62 125 TYR B CA 1
ATOM 4460 C C . TYR B 1 125 ? -9.328 12.695 30.391 1 97.62 125 TYR B C 1
ATOM 4462 O O . TYR B 1 125 ? -10.312 12.102 29.953 1 97.62 125 TYR B O 1
ATOM 4470 N N . GLN B 1 126 ? -9.391 13.969 30.703 1 95 126 GLN B N 1
ATOM 4471 C CA . GLN B 1 126 ? -10.586 14.781 30.531 1 95 126 GLN B CA 1
ATOM 4472 C C . GLN B 1 126 ? -10.711 15.273 29.094 1 95 126 GLN B C 1
ATOM 4474 O O . GLN B 1 126 ? -11.82 15.5 28.594 1 95 126 GLN B O 1
ATOM 4479 N N . ASP B 1 127 ? -9.648 15.484 28.516 1 95 127 ASP B N 1
ATOM 4480 C CA . ASP B 1 127 ? -9.516 15.75 27.078 1 95 127 ASP B CA 1
ATOM 4481 C C . ASP B 1 127 ? -8.312 15.023 26.5 1 95 127 ASP B C 1
ATOM 4483 O O . ASP B 1 127 ? -7.188 15.523 26.562 1 95 127 ASP B O 1
ATOM 4487 N N . HIS B 1 128 ? -8.617 14.016 25.797 1 97.81 128 HIS B N 1
ATOM 4488 C CA . HIS B 1 128 ? -7.594 13.047 25.422 1 97.81 128 HIS B CA 1
ATOM 4489 C C . HIS B 1 128 ? -6.648 13.609 24.375 1 97.81 128 HIS B C 1
ATOM 4491 O O . HIS B 1 128 ? -5.59 13.039 24.109 1 97.81 128 HIS B O 1
ATOM 4497 N N . LEU B 1 129 ? -6.965 14.766 23.797 1 97.69 129 LEU B N 1
ATOM 4498 C CA . LEU B 1 129 ? -6.09 15.391 22.812 1 97.69 129 LEU B CA 1
ATOM 4499 C C . LEU B 1 129 ? -4.871 16.016 23.484 1 97.69 129 LEU B C 1
ATOM 4501 O O . LEU B 1 129 ? -3.871 16.297 22.828 1 97.69 129 LEU B O 1
ATOM 4505 N N . ARG B 1 130 ? -4.926 16.234 24.781 1 98.06 130 ARG B N 1
ATOM 4506 C CA . ARG B 1 130 ? -3.941 17.031 25.516 1 98.06 130 ARG B CA 1
ATOM 4507 C C . ARG B 1 130 ? -2.574 16.359 25.5 1 98.06 130 ARG B C 1
ATOM 4509 O O . ARG B 1 130 ? -1.543 17.031 25.562 1 98.06 130 ARG B O 1
ATOM 4516 N N . SER B 1 131 ? -2.564 15.023 25.406 1 98.62 131 SER B N 1
ATOM 4517 C CA . SER B 1 131 ? -1.264 14.367 25.328 1 98.62 131 SER B CA 1
ATOM 4518 C C . SER B 1 131 ? -0.559 14.68 24.016 1 98.62 131 SER B C 1
ATOM 4520 O O . SER B 1 131 ? 0.637 14.984 24 1 98.62 131 SER B O 1
ATOM 4522 N N . LEU B 1 132 ? -1.3 14.617 22.906 1 98.62 132 LEU B N 1
ATOM 4523 C CA . LEU B 1 132 ? -0.736 15 21.609 1 98.62 132 LEU B CA 1
ATOM 4524 C C . LEU B 1 132 ? -0.325 16.469 21.609 1 98.62 132 LEU B C 1
ATOM 4526 O O . LEU B 1 132 ? 0.747 16.828 21.109 1 98.62 132 LEU B O 1
ATOM 4530 N N . ARG B 1 133 ? -1.135 17.297 22.188 1 98.06 133 ARG B N 1
ATOM 4531 C CA . ARG B 1 133 ? -0.84 18.719 22.297 1 98.06 133 ARG B CA 1
ATOM 4532 C C . ARG B 1 133 ? 0.438 18.953 23.094 1 98.06 133 ARG B C 1
ATOM 4534 O O . ARG B 1 133 ? 1.201 19.875 22.781 1 98.06 133 ARG B O 1
ATOM 4541 N N . GLY B 1 134 ? 0.563 18.172 24.125 1 98.25 134 GLY B N 1
ATOM 4542 C CA . GLY B 1 134 ? 1.789 18.281 24.891 1 98.25 134 GLY B CA 1
ATOM 4543 C C . GLY B 1 134 ? 3.041 18.094 24.062 1 98.25 134 GLY B C 1
ATOM 4544 O O . GLY B 1 134 ? 3.984 18.891 24.156 1 98.25 134 GLY B O 1
ATOM 4545 N N . VAL B 1 135 ? 3.029 17.062 23.203 1 98.62 135 VAL B N 1
ATOM 4546 C CA . VAL B 1 135 ? 4.164 16.812 22.328 1 98.62 135 VAL B CA 1
ATOM 4547 C C . VAL B 1 135 ? 4.336 17.969 21.344 1 98.62 135 VAL B C 1
ATOM 4549 O O . VAL B 1 135 ? 5.453 18.438 21.125 1 98.62 135 VAL B O 1
ATOM 4552 N N . ARG B 1 136 ? 3.244 18.391 20.766 1 98.31 136 ARG B N 1
ATOM 4553 C CA . ARG B 1 136 ? 3.285 19.516 19.828 1 98.31 136 ARG B CA 1
ATOM 4554 C C . ARG B 1 136 ? 3.836 20.766 20.5 1 98.31 136 ARG B C 1
ATOM 4556 O O . ARG B 1 136 ? 4.672 21.469 19.938 1 98.31 136 ARG B O 1
ATOM 4563 N N . LEU B 1 137 ? 3.426 21.078 21.734 1 97.06 137 LEU B N 1
ATOM 4564 C CA . LEU B 1 137 ? 3.885 22.25 22.469 1 97.06 137 LEU B CA 1
ATOM 4565 C C . LEU B 1 137 ? 5.375 22.156 22.781 1 97.06 137 LEU B C 1
ATOM 4567 O O . LEU B 1 137 ? 6.102 23.141 22.672 1 97.06 137 LEU B O 1
ATOM 4571 N N . ALA B 1 138 ? 5.785 20.984 23.156 1 97.56 138 ALA B N 1
ATOM 4572 C CA . ALA B 1 138 ? 7.211 20.797 23.406 1 97.56 138 ALA B CA 1
ATOM 4573 C C . ALA B 1 138 ? 8.031 21.141 22.172 1 97.56 138 ALA B C 1
ATOM 4575 O O . ALA B 1 138 ? 9.062 21.812 22.266 1 97.56 138 ALA B O 1
ATOM 4576 N N . ALA B 1 139 ? 7.57 20.688 21.031 1 96.38 139 ALA B N 1
ATOM 4577 C CA . ALA B 1 139 ? 8.273 20.922 19.781 1 96.38 139 ALA B CA 1
ATOM 4578 C C . ALA B 1 139 ? 8.227 22.391 19.391 1 96.38 139 ALA B C 1
ATOM 4580 O O . ALA B 1 139 ? 9.258 22.984 19.047 1 96.38 139 ALA B O 1
ATOM 4581 N N . THR B 1 140 ? 7.066 23.031 19.484 1 94.62 140 THR B N 1
ATOM 4582 C CA . THR B 1 140 ? 6.871 24.375 18.969 1 94.62 140 THR B CA 1
ATOM 4583 C C . THR B 1 140 ? 7.516 25.406 19.906 1 94.62 140 THR B C 1
ATOM 4585 O O . THR B 1 140 ? 8.023 26.422 19.438 1 94.62 140 THR B O 1
ATOM 4588 N N . LEU B 1 141 ? 7.543 25.094 21.234 1 94.75 141 LEU B N 1
ATOM 4589 C CA . LEU B 1 141 ? 8.07 26.047 22.203 1 94.75 141 LEU B CA 1
ATOM 4590 C C . LEU B 1 141 ? 9.531 25.75 22.516 1 94.75 141 LEU B C 1
ATOM 4592 O O . LEU B 1 141 ? 10.227 26.578 23.109 1 94.75 141 LEU B O 1
ATOM 4596 N N . GLY B 1 142 ? 9.953 24.578 22.109 1 95 142 GLY B N 1
ATOM 4597 C CA . GLY B 1 142 ? 11.297 24.172 22.469 1 95 142 GLY B CA 1
ATOM 4598 C C . GLY B 1 142 ? 11.445 23.828 23.938 1 95 142 GLY B C 1
ATOM 4599 O O . GLY B 1 142 ? 12.461 24.141 24.562 1 95 142 GLY B O 1
ATOM 4600 N N . PHE B 1 143 ? 10.352 23.312 24.531 1 96.62 143 PHE B N 1
ATOM 4601 C CA . PHE B 1 143 ? 10.359 22.922 25.938 1 96.62 143 PHE B CA 1
ATOM 4602 C C . PHE B 1 143 ? 10.719 21.453 26.094 1 96.62 143 PHE B C 1
ATOM 4604 O O . PHE B 1 143 ? 10.453 20.641 25.203 1 96.62 143 PHE B O 1
ATOM 4611 N N . GLY B 1 144 ? 11.328 21.141 27.203 1 96.62 144 GLY B N 1
ATOM 4612 C CA . GLY B 1 144 ? 11.594 19.75 27.531 1 96.62 144 GLY B CA 1
ATOM 4613 C C . GLY B 1 144 ? 10.445 19.078 28.25 1 96.62 144 GLY B C 1
ATOM 4614 O O . GLY B 1 144 ? 9.586 19.75 28.812 1 96.62 144 GLY B O 1
ATOM 4615 N N . LEU B 1 145 ? 10.43 17.797 28.125 1 97.44 145 LEU B N 1
ATOM 4616 C CA . LEU B 1 145 ? 9.5 16.984 28.891 1 97.44 145 LEU B CA 1
ATOM 4617 C C . LEU B 1 145 ? 10.219 16.266 30.031 1 97.44 145 LEU B C 1
ATOM 4619 O O . LEU B 1 145 ? 10.945 15.297 29.812 1 97.44 145 LEU B O 1
ATOM 4623 N N . PRO B 1 146 ? 9.992 16.75 31.234 1 97 146 PRO B N 1
ATOM 4624 C CA . PRO B 1 146 ? 10.586 16.016 32.375 1 97 146 PRO B CA 1
ATOM 4625 C C . PRO B 1 146 ? 10.133 14.562 32.438 1 97 146 PRO B C 1
ATOM 4627 O O . PRO B 1 146 ? 9.117 14.211 31.828 1 97 146 PRO B O 1
ATOM 4630 N N . GLN B 1 147 ? 10.875 13.734 33.125 1 97.25 147 GLN B N 1
ATOM 4631 C CA . GLN B 1 147 ? 10.609 12.297 33.188 1 97.25 147 GLN B CA 1
ATOM 4632 C C . GLN B 1 147 ? 9.172 12.023 33.625 1 97.25 147 GLN B C 1
ATOM 4634 O O . GLN B 1 147 ? 8.5 11.164 33.031 1 97.25 147 GLN B O 1
ATOM 4639 N N . ARG B 1 148 ? 8.742 12.766 34.594 1 96.81 148 ARG B N 1
ATOM 4640 C CA . ARG B 1 148 ? 7.391 12.555 35.094 1 96.81 148 ARG B CA 1
ATOM 4641 C C . ARG B 1 148 ? 6.352 12.844 34 1 96.81 148 ARG B C 1
ATOM 4643 O O . ARG B 1 148 ? 5.332 12.148 33.938 1 96.81 148 ARG B O 1
ATOM 4650 N N . THR B 1 149 ? 6.602 13.883 33.25 1 98.19 149 THR B N 1
ATOM 4651 C CA . THR B 1 149 ? 5.695 14.219 32.156 1 98.19 149 THR B CA 1
ATOM 4652 C C . THR B 1 149 ? 5.703 13.125 31.109 1 98.19 149 THR B C 1
ATOM 4654 O O . THR B 1 149 ? 4.645 12.695 30.641 1 98.19 149 THR B O 1
ATOM 4657 N N . ARG B 1 150 ? 6.863 12.578 30.734 1 98.31 150 ARG B N 1
ATOM 4658 C CA . ARG B 1 150 ? 6.992 11.516 29.734 1 98.31 150 ARG B CA 1
ATOM 4659 C C . ARG B 1 150 ? 6.254 10.258 30.188 1 98.31 150 ARG B C 1
ATOM 4661 O O . ARG B 1 150 ? 5.586 9.609 29.375 1 98.31 150 ARG B O 1
ATOM 4668 N N . GLU B 1 151 ? 6.422 9.984 31.422 1 98.44 151 GLU B N 1
ATOM 4669 C CA . GLU B 1 151 ? 5.754 8.805 31.969 1 98.44 151 GLU B CA 1
ATOM 4670 C C . GLU B 1 151 ? 4.234 8.961 31.938 1 98.44 151 GLU B C 1
ATOM 4672 O O . GLU B 1 151 ? 3.514 8.016 31.609 1 98.44 151 GLU B O 1
ATOM 4677 N N . ALA B 1 152 ? 3.762 10.148 32.281 1 98.44 152 ALA B N 1
ATOM 4678 C CA . ALA B 1 152 ? 2.326 10.422 32.25 1 98.44 152 ALA B CA 1
ATOM 4679 C C . ALA B 1 152 ? 1.778 10.297 30.844 1 98.44 152 ALA B C 1
ATOM 4681 O O . ALA B 1 152 ? 0.724 9.688 30.625 1 98.44 152 ALA B O 1
ATOM 4682 N N . LEU B 1 153 ? 2.508 10.852 29.922 1 98.69 153 LEU B N 1
ATOM 4683 C CA . LEU B 1 153 ? 2.096 10.758 28.516 1 98.69 153 LEU B CA 1
ATOM 4684 C C . LEU B 1 153 ? 2.113 9.312 28.031 1 98.69 153 LEU B C 1
ATOM 4686 O O . LEU B 1 153 ? 1.23 8.891 27.281 1 98.69 153 LEU B O 1
ATOM 4690 N N . GLY B 1 154 ? 3.119 8.57 28.469 1 98.69 154 GLY B N 1
ATOM 4691 C CA . GLY B 1 154 ? 3.203 7.156 28.125 1 98.69 154 GLY B CA 1
ATOM 4692 C C . GLY B 1 154 ? 2.035 6.344 28.656 1 98.69 154 GLY B C 1
ATOM 4693 O O . GLY B 1 154 ? 1.478 5.512 27.938 1 98.69 154 GLY B O 1
ATOM 4694 N N . ARG B 1 155 ? 1.703 6.59 29.891 1 98.62 155 ARG B N 1
ATOM 4695 C CA . ARG B 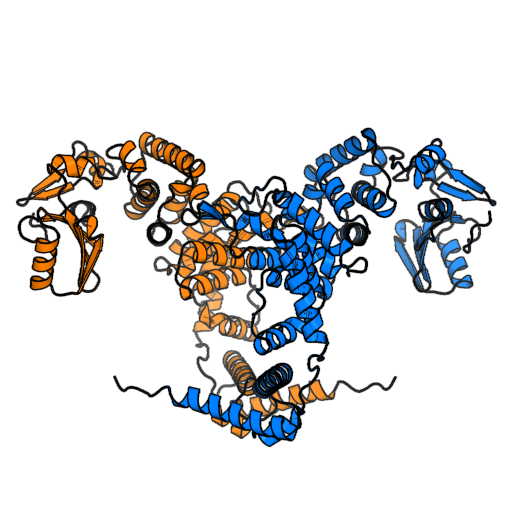1 155 ? 0.546 5.914 30.484 1 98.62 155 ARG B CA 1
ATOM 4696 C C . ARG B 1 155 ? -0.73 6.266 29.719 1 98.62 155 ARG B C 1
ATOM 4698 O O . ARG B 1 155 ? -1.566 5.398 29.469 1 98.62 155 ARG B O 1
ATOM 4705 N N . HIS B 1 156 ? -0.856 7.5 29.391 1 98.62 156 HIS B N 1
ATOM 4706 C CA . HIS B 1 156 ? -2.033 7.945 28.656 1 98.62 156 HIS B CA 1
ATOM 4707 C C . HIS B 1 156 ? -2.088 7.305 27.266 1 98.62 156 HIS B C 1
ATOM 4709 O O . HIS B 1 156 ? -3.162 6.926 26.797 1 98.62 156 HIS B O 1
ATOM 4715 N N . ALA B 1 157 ? -0.971 7.18 26.625 1 98.5 157 ALA B N 1
ATOM 4716 C CA . ALA B 1 157 ? -0.908 6.523 25.328 1 98.5 157 ALA B CA 1
ATOM 4717 C C . ALA B 1 157 ? -1.393 5.078 25.406 1 98.5 157 ALA B C 1
ATOM 4719 O O . ALA B 1 157 ? -2.174 4.629 24.562 1 98.5 157 ALA B O 1
ATOM 4720 N N . ARG B 1 158 ? -0.908 4.355 26.406 1 98.19 158 ARG B N 1
ATOM 4721 C CA . ARG B 1 158 ? -1.34 2.979 26.609 1 98.19 158 ARG B CA 1
ATOM 4722 C C . ARG B 1 158 ? -2.842 2.908 26.875 1 98.19 158 ARG B C 1
ATOM 4724 O O . ARG B 1 158 ? -3.518 1.994 26.406 1 98.19 158 ARG B O 1
ATOM 4731 N N . PHE B 1 159 ? -3.33 3.867 27.625 1 98.38 159 PHE B N 1
ATOM 4732 C CA . PHE B 1 159 ? -4.762 3.953 27.891 1 98.38 159 PHE B CA 1
ATOM 4733 C C . PHE B 1 159 ? -5.539 4.094 26.594 1 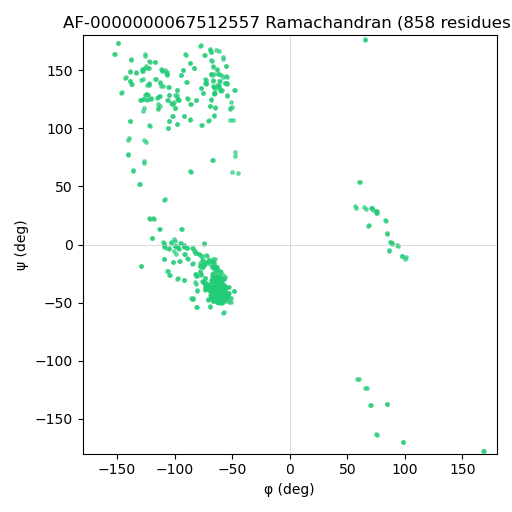98.38 159 PHE B C 1
ATOM 4735 O O . PHE B 1 159 ? -6.527 3.385 26.375 1 98.38 159 PHE B O 1
ATOM 4742 N N . LEU B 1 160 ? -5.082 4.98 25.703 1 97.69 160 LEU B N 1
ATOM 4743 C CA . LEU B 1 160 ? -5.777 5.219 24.438 1 97.69 160 LEU B CA 1
ATOM 4744 C C . LEU B 1 160 ? -5.719 3.98 23.547 1 97.69 160 LEU B C 1
ATOM 4746 O O . LEU B 1 160 ? -6.66 3.701 22.812 1 97.69 160 LEU B O 1
ATOM 4750 N N . GLN B 1 161 ? -4.613 3.25 23.562 1 95.38 161 GLN B N 1
ATOM 4751 C CA . GLN B 1 161 ? -4.484 2.016 22.797 1 95.38 161 GLN B CA 1
ATOM 4752 C C . GLN B 1 161 ? -5.48 0.962 23.281 1 95.38 161 GLN B C 1
ATOM 4754 O O . GLN B 1 161 ? -6.043 0.218 22.484 1 95.38 161 GLN B O 1
ATOM 4759 N N . ALA B 1 162 ? -5.699 0.951 24.547 1 95.12 162 ALA B N 1
ATOM 4760 C CA . ALA B 1 162 ? -6.605 -0.024 25.141 1 95.12 162 ALA B CA 1
ATOM 4761 C C . ALA B 1 162 ? -8.062 0.415 25 1 95.12 162 ALA B C 1
ATOM 4763 O O . ALA B 1 162 ? -8.969 -0.418 25 1 95.12 162 ALA B O 1
ATOM 4764 N N . HIS B 1 163 ? -8.242 1.73 24.891 1 96 163 HIS B N 1
ATOM 4765 C CA . HIS B 1 163 ? -9.586 2.297 24.797 1 96 163 HIS B CA 1
ATOM 4766 C C . HIS B 1 163 ? -9.719 3.193 23.578 1 96 163 HIS B C 1
ATOM 4768 O O . HIS B 1 163 ? -9.914 4.402 23.703 1 96 163 HIS B O 1
ATOM 4774 N N . PRO B 1 164 ? -9.742 2.578 22.438 1 93.56 164 PRO B N 1
ATOM 4775 C CA . PRO B 1 164 ? -9.758 3.373 21.203 1 93.56 164 PRO B CA 1
ATOM 4776 C C . PRO B 1 164 ? -11.023 4.215 21.062 1 93.56 164 PRO B C 1
ATOM 4778 O O . PRO B 1 164 ? -11.039 5.195 20.312 1 93.56 164 PRO B O 1
ATOM 4781 N N . GLU B 1 165 ? -12.07 3.889 21.766 1 94 165 GLU B N 1
ATOM 4782 C CA . GLU B 1 165 ? -13.305 4.664 21.75 1 94 165 GLU B CA 1
ATOM 4783 C C . GLU B 1 165 ? -13.094 6.055 22.344 1 94 165 GLU B C 1
ATOM 4785 O O . GLU B 1 165 ? -13.906 6.957 22.141 1 94 165 GLU B O 1
ATOM 4790 N N . ALA B 1 166 ? -12 6.25 23.062 1 96.19 166 ALA B N 1
ATOM 4791 C CA . ALA B 1 166 ? -11.719 7.516 23.734 1 96.19 166 ALA B CA 1
ATOM 4792 C C . ALA B 1 166 ? -10.945 8.461 22.812 1 96.19 166 ALA B C 1
ATOM 4794 O O . ALA B 1 166 ? -10.688 9.609 23.172 1 96.19 166 ALA B O 1
ATOM 4795 N N . LEU B 1 167 ? -10.594 8.039 21.641 1 96.62 167 LEU B N 1
ATOM 4796 C CA . LEU B 1 167 ? -9.781 8.844 20.75 1 96.62 167 LEU B CA 1
ATOM 4797 C C . LEU B 1 167 ? -10.484 10.156 20.391 1 96.62 167 LEU B C 1
ATOM 4799 O O . LEU B 1 167 ? -11.703 10.172 20.203 1 96.62 167 LEU B O 1
ATOM 4803 N N . PRO B 1 168 ? -9.703 11.227 20.328 1 95.62 168 PRO B N 1
ATOM 4804 C CA . PRO B 1 168 ? -10.289 12.516 19.984 1 95.62 168 PRO B CA 1
ATOM 4805 C C . PRO B 1 168 ? -10.773 12.57 18.531 1 95.62 168 PRO B C 1
ATOM 4807 O O . PRO B 1 168 ? -10.445 11.688 17.734 1 95.62 168 PRO B O 1
ATOM 4810 N N . ALA B 1 169 ? -11.57 13.617 18.281 1 93.88 169 ALA B N 1
ATOM 4811 C CA . ALA B 1 169 ? -12.031 13.852 16.922 1 93.88 169 ALA B CA 1
ATOM 4812 C C . ALA B 1 169 ? -10.859 13.984 15.953 1 93.88 169 ALA B C 1
ATOM 4814 O O . ALA B 1 169 ? -9.859 14.633 16.266 1 93.88 169 ALA B O 1
ATOM 4815 N N . ARG B 1 170 ? -10.953 13.438 14.812 1 95.94 170 ARG B N 1
ATOM 4816 C CA . ARG B 1 170 ? -9.875 13.344 13.836 1 95.94 170 ARG B CA 1
ATOM 4817 C C . ARG B 1 170 ? -9.43 14.734 13.375 1 95.94 170 ARG B C 1
ATOM 4819 O O . ARG B 1 170 ? -8.242 14.961 13.125 1 95.94 170 ARG B O 1
ATOM 4826 N N . GLU B 1 171 ? -10.375 15.633 13.281 1 94.5 171 GLU B N 1
ATOM 4827 C CA . GLU B 1 171 ? -10.062 16.984 12.852 1 94.5 171 GLU B CA 1
ATOM 4828 C C . GLU B 1 171 ? -9.133 17.688 13.844 1 94.5 171 GLU B C 1
ATOM 4830 O O . GLU B 1 171 ? -8.227 18.422 13.445 1 94.5 171 GLU B O 1
ATOM 4835 N N . ARG B 1 172 ? -9.359 17.453 15.133 1 94.38 172 ARG B N 1
ATOM 4836 C CA . ARG B 1 172 ? -8.523 18.047 16.172 1 94.38 172 ARG B CA 1
ATOM 4837 C C . ARG B 1 172 ? -7.133 17.422 16.172 1 94.38 172 ARG B C 1
ATOM 4839 O O . ARG B 1 172 ? -6.133 18.109 16.375 1 94.38 172 ARG B O 1
ATOM 4846 N N . VAL B 1 173 ? -7.121 16.109 15.93 1 97.81 173 VAL B N 1
ATOM 4847 C CA . VAL B 1 173 ? -5.848 15.414 15.828 1 97.81 173 VAL B CA 1
ATOM 4848 C C . VAL B 1 173 ? -5.039 15.969 14.664 1 97.81 173 VAL B C 1
ATOM 4850 O O . VAL B 1 173 ? -3.85 16.266 14.805 1 97.81 173 VAL B O 1
ATOM 4853 N N . LYS B 1 174 ? -5.711 16.141 13.516 1 98.06 174 LYS B N 1
ATOM 4854 C CA . LYS B 1 174 ? -5.094 16.688 12.32 1 98.06 174 LYS B CA 1
ATOM 4855 C C . LYS B 1 174 ? -4.445 18.047 12.609 1 98.06 174 LYS B C 1
ATOM 4857 O O . LYS B 1 174 ? -3.314 18.297 12.188 1 98.06 174 LYS B O 1
ATOM 4862 N N . GLU B 1 175 ? -5.102 18.859 13.305 1 95.5 175 GLU B N 1
ATOM 4863 C CA . GLU B 1 175 ? -4.613 20.203 13.586 1 95.5 175 GLU B CA 1
ATOM 4864 C C . GLU B 1 175 ? -3.334 20.156 14.422 1 95.5 175 GLU B C 1
ATOM 4866 O O . GLU B 1 175 ? -2.365 20.859 14.117 1 95.5 175 GLU B O 1
ATOM 4871 N N . GLU B 1 176 ? -3.338 19.328 15.445 1 97.5 176 GLU B N 1
ATOM 4872 C CA . GLU B 1 176 ? -2.154 19.219 16.297 1 97.5 176 GLU B CA 1
ATOM 4873 C C . GLU B 1 176 ? -0.977 18.625 15.531 1 97.5 176 GLU B C 1
ATOM 4875 O O . GLU B 1 176 ? 0.158 19.094 15.664 1 97.5 176 GLU B O 1
ATOM 4880 N N . LEU B 1 177 ? -1.289 17.625 14.734 1 98.62 177 LEU B N 1
ATOM 4881 C CA . LEU B 1 177 ? -0.229 17 13.961 1 98.62 177 LEU B CA 1
ATOM 4882 C C . LEU B 1 177 ? 0.338 17.969 12.93 1 98.62 177 LEU B C 1
ATOM 4884 O O . LEU B 1 177 ? 1.553 18.031 12.727 1 98.62 177 LEU B O 1
ATOM 4888 N N . ALA B 1 178 ? -0.52 18.703 12.281 1 98.38 178 ALA B N 1
ATOM 4889 C CA . ALA B 1 178 ? -0.081 19.703 11.297 1 98.38 178 ALA B CA 1
ATOM 4890 C C . ALA B 1 178 ? 0.807 20.75 11.945 1 98.38 178 ALA B C 1
ATOM 4892 O O . ALA B 1 178 ? 1.867 21.094 11.414 1 98.38 178 ALA B O 1
ATOM 4893 N N . ARG B 1 179 ? 0.385 21.219 13.109 1 96.75 179 ARG B N 1
ATOM 4894 C CA . ARG B 1 179 ? 1.174 22.219 13.82 1 96.75 179 ARG B CA 1
ATOM 4895 C C . ARG B 1 179 ? 2.521 21.656 14.25 1 96.75 179 ARG B C 1
ATOM 4897 O O . ARG B 1 179 ? 3.537 22.344 14.211 1 96.75 179 ARG B O 1
ATOM 4904 N N . LEU B 1 180 ? 2.502 20.438 14.664 1 98.38 180 LEU B N 1
ATOM 4905 C CA . LEU B 1 180 ? 3.748 19.781 15.023 1 98.38 180 LEU B CA 1
ATOM 4906 C C . LEU B 1 180 ? 4.699 19.719 13.836 1 98.38 180 LEU B C 1
ATOM 4908 O O . LEU B 1 180 ? 5.871 20.078 13.953 1 98.38 180 LEU B O 1
ATOM 4912 N N . LEU B 1 181 ? 4.184 19.312 12.711 1 98.5 181 LEU B N 1
ATOM 4913 C CA . LEU B 1 181 ? 4.988 19.141 11.508 1 98.5 181 LEU B CA 1
ATOM 4914 C C . LEU B 1 181 ? 5.492 20.484 10.984 1 98.5 181 LEU B C 1
ATOM 4916 O O . LEU B 1 181 ? 6.57 20.547 10.391 1 98.5 181 LEU B O 1
ATOM 4920 N N . LEU B 1 182 ? 4.75 21.484 11.203 1 97.5 182 LEU B N 1
ATOM 4921 C CA . LEU B 1 182 ? 5.117 22.812 10.695 1 97.5 182 LEU B CA 1
ATOM 4922 C C . LEU B 1 182 ? 6.117 23.484 11.617 1 97.5 182 LEU B C 1
ATOM 4924 O O . LEU B 1 182 ? 6.688 24.531 11.273 1 97.5 182 LEU B O 1
ATOM 4928 N N . SER B 1 183 ? 6.375 22.891 12.734 1 96.06 183 SER B N 1
ATOM 4929 C CA . SER B 1 183 ? 7.395 23.391 13.648 1 96.06 183 SER B CA 1
ATOM 4930 C C . SER B 1 183 ? 8.789 23.234 13.062 1 96.06 183 SER B C 1
ATOM 4932 O O . SER B 1 183 ? 9.062 22.266 12.344 1 96.06 183 SER B O 1
ATOM 4934 N N . PRO B 1 184 ? 9.688 24.188 13.398 1 95 184 PRO B N 1
ATOM 4935 C CA . PRO B 1 184 ? 11.086 24.016 12.984 1 95 184 PRO B CA 1
ATOM 4936 C C . PRO B 1 184 ? 11.742 22.797 13.633 1 95 184 PRO B C 1
ATOM 4938 O O . PRO B 1 184 ? 12.773 22.328 13.148 1 95 184 PRO B O 1
ATOM 4941 N N . ARG B 1 185 ? 11.148 22.344 14.703 1 97 185 ARG B N 1
ATOM 4942 C CA . ARG B 1 185 ? 11.68 21.172 15.406 1 97 185 ARG B CA 1
ATOM 4943 C C . ARG B 1 185 ? 10.781 19.953 15.203 1 97 185 ARG B C 1
ATOM 4945 O O . ARG B 1 185 ? 10.57 19.172 16.141 1 97 185 ARG B O 1
ATOM 4952 N N . ALA B 1 186 ? 10.297 19.828 14.039 1 98.38 186 ALA B N 1
ATOM 4953 C CA . ALA B 1 186 ? 9.344 18.766 13.734 1 98.38 186 ALA B CA 1
ATOM 4954 C C . ALA B 1 186 ? 9.945 17.391 14.008 1 98.38 186 ALA B C 1
ATOM 4956 O O . ALA B 1 186 ? 9.297 16.531 14.602 1 98.38 186 ALA B O 1
ATOM 4957 N N . ALA B 1 187 ? 11.195 17.141 13.594 1 98.44 187 ALA B N 1
ATOM 4958 C CA . ALA B 1 187 ? 11.844 15.852 13.797 1 98.44 187 ALA B CA 1
ATOM 4959 C C . ALA B 1 187 ? 11.93 15.508 15.281 1 98.44 187 ALA B C 1
ATOM 4961 O O . ALA B 1 187 ? 11.688 14.367 15.68 1 98.44 187 ALA B O 1
ATOM 4962 N N . PHE B 1 188 ? 12.258 16.516 16.047 1 97.19 188 PHE B N 1
ATOM 4963 C CA . PHE B 1 188 ? 12.312 16.344 17.5 1 97.19 188 PHE B CA 1
ATOM 4964 C C . PHE B 1 188 ? 10.945 15.977 18.047 1 97.19 188 PHE B C 1
ATOM 4966 O O . PHE B 1 188 ? 10.828 15.055 18.859 1 97.19 188 PHE B O 1
ATOM 4973 N N . GLY B 1 189 ? 9.945 16.75 17.641 1 98.38 189 GLY B N 1
ATOM 4974 C CA . GLY B 1 189 ? 8.594 16.453 18.078 1 98.38 189 GLY B CA 1
ATOM 4975 C C . GLY B 1 189 ? 8.133 15.055 17.719 1 98.38 189 GLY B C 1
ATOM 4976 O O . GLY B 1 189 ? 7.488 14.383 18.531 1 98.38 189 GLY B O 1
ATOM 4977 N N . LEU B 1 190 ? 8.484 14.602 16.531 1 98.75 190 LEU B N 1
ATOM 4978 C CA . LEU B 1 190 ? 8.117 13.266 16.078 1 98.75 190 LEU B CA 1
ATOM 4979 C C . LEU B 1 190 ? 8.844 12.195 16.891 1 98.75 190 LEU B C 1
ATOM 4981 O O . LEU B 1 190 ? 8.273 11.141 17.188 1 98.75 190 LEU B O 1
ATOM 4985 N N . ARG B 1 191 ? 10.078 12.438 17.219 1 98.19 191 ARG B N 1
ATOM 4986 C CA . ARG B 1 191 ? 10.812 11.539 18.109 1 98.19 191 ARG B CA 1
ATOM 4987 C C . ARG B 1 191 ? 10.125 11.414 19.469 1 98.19 191 ARG B C 1
ATOM 4989 O O . ARG B 1 191 ? 9.984 10.312 19.984 1 98.19 191 ARG B O 1
ATOM 4996 N N . LEU B 1 192 ? 9.719 12.516 19.984 1 98.12 192 LEU B N 1
ATOM 4997 C CA . LEU B 1 192 ? 9.008 12.516 21.266 1 98.12 192 LEU B CA 1
ATOM 4998 C C . LEU B 1 192 ? 7.699 11.734 21.156 1 98.12 192 LEU B C 1
ATOM 5000 O O . LEU B 1 192 ? 7.34 10.984 22.062 1 98.12 192 LEU B O 1
ATOM 5004 N N . LEU B 1 193 ? 7.02 11.953 20.047 1 98.62 193 LEU B N 1
ATOM 5005 C CA . LEU B 1 193 ? 5.762 11.258 19.781 1 98.62 193 LEU B CA 1
ATOM 5006 C C . LEU B 1 193 ? 5.949 9.75 19.844 1 98.62 193 LEU B C 1
ATOM 5008 O O . LEU B 1 193 ? 5.125 9.039 20.422 1 98.62 193 LEU B O 1
ATOM 5012 N N . GLU B 1 194 ? 7.027 9.266 19.234 1 98.25 194 GLU B N 1
ATOM 5013 C CA . GLU B 1 194 ? 7.387 7.855 19.234 1 98.25 194 GLU B CA 1
ATOM 5014 C C . GLU B 1 194 ? 7.758 7.395 20.641 1 98.25 194 GLU B C 1
ATOM 5016 O O . GLU B 1 194 ? 7.297 6.348 21.109 1 98.25 194 GLU B O 1
ATOM 5021 N N . ARG B 1 195 ? 8.5 8.156 21.391 1 97.75 195 ARG B N 1
ATOM 5022 C CA . ARG B 1 195 ? 9.055 7.773 22.688 1 97.75 195 ARG B CA 1
ATOM 5023 C C . ARG B 1 195 ? 7.949 7.633 23.734 1 97.75 195 ARG B C 1
ATOM 5025 O O . ARG B 1 195 ? 8.023 6.77 24.609 1 97.75 195 ARG B O 1
ATOM 5032 N N . VAL B 1 196 ? 6.977 8.484 23.625 1 98.38 196 VAL B N 1
ATOM 5033 C CA . VAL B 1 196 ? 5.93 8.445 24.641 1 98.38 196 VAL B CA 1
ATOM 5034 C C . VAL B 1 196 ? 4.805 7.516 24.188 1 98.38 196 VAL B C 1
ATOM 5036 O O . VAL B 1 196 ? 3.771 7.414 24.859 1 98.38 196 VAL B O 1
ATOM 5039 N N . GLY B 1 197 ? 4.887 6.906 22.984 1 98.19 197 GLY B N 1
ATOM 5040 C CA . GLY B 1 197 ? 3.959 5.875 22.547 1 98.19 197 GLY B CA 1
ATOM 5041 C C . GLY B 1 197 ? 2.797 6.422 21.734 1 98.19 197 GLY B C 1
ATOM 5042 O O . GLY B 1 197 ? 1.982 5.656 21.219 1 98.19 197 GLY B O 1
ATOM 5043 N N . LEU B 1 198 ? 2.736 7.703 21.531 1 98.62 198 LEU B N 1
ATOM 5044 C CA . LEU B 1 198 ? 1.598 8.328 20.875 1 98.62 198 LEU B CA 1
ATOM 5045 C C . LEU B 1 198 ? 1.67 8.125 19.359 1 98.62 198 LEU B C 1
ATOM 5047 O O . LEU B 1 198 ? 0.667 8.281 18.672 1 98.62 198 LEU B O 1
ATOM 5051 N N . LEU B 1 199 ? 2.873 7.789 18.844 1 98.44 199 LEU B N 1
ATOM 5052 C CA . LEU B 1 199 ? 2.99 7.453 17.438 1 98.44 199 LEU B CA 1
ATOM 5053 C C . LEU B 1 199 ? 2.082 6.281 17.078 1 98.44 199 LEU B C 1
ATOM 5055 O O . LEU B 1 199 ? 1.36 6.332 16.078 1 98.44 199 LEU B O 1
ATOM 5059 N N . GLY B 1 200 ? 2.105 5.258 17.906 1 97.06 200 GLY B N 1
ATOM 5060 C CA . GLY B 1 200 ? 1.296 4.07 17.688 1 97.06 200 GLY B CA 1
ATOM 5061 C C . GLY B 1 200 ? -0.193 4.332 17.797 1 97.06 200 GLY B C 1
ATOM 5062 O O . GLY B 1 200 ? -1.008 3.57 17.281 1 97.06 200 GLY B O 1
ATOM 5063 N N . VAL B 1 201 ? -0.554 5.414 18.453 1 97.25 201 VAL B N 1
ATOM 5064 C CA . VAL B 1 201 ? -1.955 5.766 18.672 1 97.25 201 VAL B CA 1
ATOM 5065 C C . VAL B 1 201 ? -2.492 6.508 17.438 1 97.25 201 VAL B C 1
ATOM 5067 O O . VAL B 1 201 ? -3.553 6.16 16.922 1 97.25 201 VAL B O 1
ATOM 5070 N N . TYR B 1 202 ? -1.72 7.48 16.969 1 97.62 202 TYR B N 1
ATOM 5071 C CA . TYR B 1 202 ? -2.279 8.422 16 1 97.62 202 TYR B CA 1
ATOM 5072 C C . TYR B 1 202 ? -1.785 8.125 14.594 1 97.62 202 TYR B C 1
ATOM 5074 O O . TYR B 1 202 ? -2.434 8.484 13.617 1 97.62 202 TYR B O 1
ATOM 5082 N N . LEU B 1 203 ? -0.608 7.508 14.469 1 97.62 203 LEU B N 1
ATOM 5083 C CA . LEU B 1 203 ? -0.002 7.164 13.188 1 97.62 203 LEU B CA 1
ATOM 5084 C C . LEU B 1 203 ? 0.581 5.754 13.227 1 97.62 203 LEU B C 1
ATOM 5086 O O . LEU B 1 203 ? 1.782 5.57 13.016 1 97.62 203 LEU B O 1
ATOM 5090 N N . PRO B 1 204 ? -0.283 4.754 13.406 1 96 204 PRO B N 1
ATOM 5091 C CA . PRO B 1 204 ? 0.2 3.389 13.625 1 96 204 PRO B CA 1
ATOM 5092 C C . PRO B 1 204 ? 0.978 2.84 12.438 1 96 204 PRO B C 1
ATOM 5094 O O . PRO B 1 204 ? 1.868 2.004 12.602 1 96 204 PRO B O 1
ATOM 5097 N N . GLU B 1 205 ? 0.679 3.256 11.195 1 95.62 205 GLU B N 1
ATOM 5098 C CA . GLU B 1 205 ? 1.409 2.797 10.016 1 95.62 205 GLU B CA 1
ATOM 5099 C C . GLU B 1 205 ? 2.877 3.205 10.078 1 95.62 205 GLU B C 1
ATOM 5101 O O . GLU B 1 205 ? 3.75 2.494 9.578 1 95.62 205 GLU B O 1
ATOM 5106 N N . LEU B 1 206 ? 3.145 4.355 10.742 1 97.5 206 LEU B N 1
ATOM 5107 C CA . LEU B 1 206 ? 4.516 4.832 10.867 1 97.5 206 LEU B CA 1
ATOM 5108 C C . LEU B 1 206 ? 5.246 4.109 11.992 1 97.5 206 LEU B C 1
ATOM 5110 O O . LEU B 1 206 ? 6.473 4.012 11.977 1 97.5 206 LEU B O 1
ATOM 5114 N N . ALA B 1 207 ? 4.48 3.631 13 1 95.62 207 ALA B N 1
ATOM 5115 C CA . ALA B 1 207 ? 5.074 2.918 14.125 1 95.62 207 ALA B CA 1
ATOM 5116 C C . ALA B 1 207 ? 5.805 1.663 13.656 1 95.62 207 ALA B C 1
ATOM 5118 O O . ALA B 1 207 ? 6.758 1.215 14.297 1 95.62 207 ALA B O 1
ATOM 5119 N N . LEU B 1 208 ? 5.426 1.138 12.477 1 92.31 208 LEU B N 1
ATOM 5120 C CA . LEU B 1 208 ? 6.035 -0.074 11.938 1 92.31 208 LEU B CA 1
ATOM 5121 C C . LEU B 1 208 ? 7.445 0.205 11.43 1 92.31 208 LEU B C 1
ATOM 5123 O O . LEU B 1 208 ? 8.219 -0.725 11.195 1 92.31 208 LEU B O 1
ATOM 5127 N N . LEU B 1 209 ? 7.781 1.449 11.258 1 95.38 209 LEU B N 1
ATOM 5128 C CA . LEU B 1 209 ? 9.117 1.82 10.812 1 95.38 209 LEU B CA 1
ATOM 5129 C C . LEU B 1 209 ? 10.117 1.738 11.969 1 95.38 209 LEU B C 1
ATOM 5131 O O . LEU B 1 209 ? 11.328 1.669 11.742 1 95.38 209 LEU B O 1
ATOM 5135 N N . VAL B 1 210 ? 9.578 1.843 13.219 1 94.94 210 VAL B N 1
ATOM 5136 C CA . VAL B 1 210 ? 10.445 1.864 14.398 1 94.94 210 VAL B CA 1
ATOM 5137 C C . VAL B 1 210 ? 11.164 0.526 14.531 1 94.94 210 VAL B C 1
ATOM 5139 O O . VAL B 1 210 ? 10.531 -0.53 14.57 1 94.94 210 VAL B O 1
ATOM 5142 N N . GLY B 1 211 ? 12.469 0.512 14.461 1 90.88 211 GLY B N 1
ATOM 5143 C CA . GLY B 1 211 ? 13.266 -0.691 14.625 1 90.88 211 GLY B CA 1
ATOM 5144 C C . GLY B 1 211 ? 13.438 -1.471 13.336 1 90.88 211 GLY B C 1
ATOM 5145 O O . GLY B 1 211 ? 14.125 -2.498 13.312 1 90.88 211 GLY B O 1
ATOM 5146 N N . LEU B 1 212 ? 12.797 -1.089 12.258 1 89.81 212 LEU B N 1
ATOM 5147 C CA . LEU B 1 212 ? 12.93 -1.771 10.977 1 89.81 212 LEU B CA 1
ATOM 5148 C C . LEU B 1 212 ? 14.305 -1.532 10.375 1 89.81 212 LEU B C 1
ATOM 5150 O O . LEU B 1 212 ? 14.602 -0.434 9.891 1 89.81 212 LEU B O 1
ATOM 5154 N N . HIS B 1 213 ? 15.078 -2.549 10.422 1 83.81 213 HIS B N 1
ATOM 5155 C CA . HIS B 1 213 ? 16.422 -2.449 9.875 1 83.81 213 HIS B CA 1
ATOM 5156 C C . HIS B 1 213 ? 16.422 -2.533 8.352 1 83.81 213 HIS B C 1
ATOM 5158 O O . HIS B 1 213 ? 15.695 -3.352 7.777 1 83.81 213 HIS B O 1
ATOM 5164 N N . GLN B 1 214 ? 17.062 -1.778 7.648 1 75.38 214 GLN B N 1
ATOM 5165 C CA . GLN B 1 214 ? 17.031 -1.678 6.195 1 75.38 214 GLN B CA 1
ATOM 5166 C C . GLN B 1 214 ? 18.297 -2.281 5.582 1 75.38 214 GLN B C 1
ATOM 5168 O O . GLN B 1 214 ? 18.266 -2.812 4.473 1 75.38 214 GLN B O 1
ATOM 5173 N N . GLY B 1 215 ? 19.375 -2.381 6.301 1 66.62 215 GLY B N 1
ATOM 5174 C CA . GLY B 1 215 ? 20.625 -2.877 5.766 1 66.62 215 GLY B CA 1
ATOM 5175 C C . GLY B 1 215 ? 21.219 -1.978 4.691 1 66.62 215 GLY B C 1
ATOM 5176 O O . GLY B 1 215 ? 20.641 -0.94 4.359 1 66.62 215 GLY B O 1
ATOM 5177 N N . GLY B 1 216 ? 22.422 -2.285 4.156 1 59.06 216 GLY B N 1
ATOM 5178 C CA . GLY B 1 216 ? 23.094 -1.593 3.078 1 59.06 216 GLY B CA 1
ATOM 5179 C C . GLY B 1 216 ? 23.531 -0.184 3.447 1 59.06 216 GLY B C 1
ATOM 5180 O O . GLY B 1 216 ? 24.172 0.025 4.473 1 59.06 216 GLY B O 1
ATOM 5181 N N . VAL B 1 217 ? 23 0.706 2.584 1 50.25 217 VAL B N 1
ATOM 5182 C CA . VAL B 1 217 ? 23.422 2.096 2.697 1 50.25 217 VAL B CA 1
ATOM 5183 C C . VAL B 1 217 ? 22.703 2.764 3.871 1 50.25 217 VAL B C 1
ATOM 5185 O O . VAL B 1 217 ? 23.141 3.816 4.348 1 50.25 217 VAL B O 1
ATOM 5188 N N . HIS B 1 218 ? 21.672 2.023 4.242 1 61.16 218 HIS B N 1
ATOM 5189 C CA . HIS B 1 218 ? 20.969 2.615 5.371 1 61.16 218 HIS B CA 1
ATOM 5190 C C . HIS B 1 218 ? 21.516 2.092 6.695 1 61.16 218 HIS B C 1
ATOM 5192 O O . HIS B 1 218 ? 21.297 0.929 7.043 1 61.16 218 HIS B O 1
ATOM 5198 N N . HIS B 1 219 ? 22.141 2.965 7.348 1 66.81 219 HIS B N 1
ATOM 5199 C CA . HIS B 1 219 ? 22.719 2.607 8.641 1 66.81 219 HIS B CA 1
ATOM 5200 C C . HIS B 1 219 ? 21.688 2.732 9.758 1 66.81 219 HIS B C 1
ATOM 5202 O O . HIS B 1 219 ? 21.875 2.186 10.844 1 66.81 219 HIS B O 1
ATOM 5208 N N . LEU B 1 220 ? 20.625 3.451 9.406 1 74.25 220 LEU B N 1
ATOM 5209 C CA . LEU B 1 220 ? 19.625 3.721 10.438 1 74.25 220 LEU B CA 1
ATOM 5210 C C . LEU B 1 220 ? 18.375 2.885 10.203 1 74.25 220 LEU B C 1
ATOM 5212 O O . LEU B 1 220 ? 18.016 2.596 9.062 1 74.25 220 LEU B O 1
ATOM 5216 N N . PRO B 1 221 ? 17.797 2.525 11.352 1 89 221 PRO B N 1
ATOM 5217 C CA . PRO B 1 221 ? 16.453 1.981 11.188 1 89 221 PRO B CA 1
ATOM 5218 C C . PRO B 1 221 ? 15.523 2.93 10.438 1 89 221 PRO B C 1
ATOM 5220 O O . PRO B 1 221 ? 15.773 4.137 10.383 1 89 221 PRO B O 1
ATOM 5223 N N . ALA B 1 222 ? 14.57 2.465 9.812 1 94.19 222 ALA B N 1
ATOM 5224 C CA . ALA B 1 222 ? 13.727 3.211 8.883 1 94.19 222 ALA B CA 1
ATOM 5225 C C . ALA B 1 222 ? 13.109 4.43 9.562 1 94.19 222 ALA B C 1
ATOM 5227 O O . ALA B 1 222 ? 12.977 5.492 8.945 1 94.19 222 ALA B O 1
ATOM 5228 N N . TRP B 1 223 ? 12.742 4.344 10.828 1 96.69 223 TRP B N 1
ATOM 5229 C CA . TRP B 1 223 ? 12.156 5.48 11.531 1 96.69 223 TRP B CA 1
ATOM 5230 C C . TRP B 1 223 ? 13.188 6.582 11.742 1 96.69 223 TRP B C 1
ATOM 5232 O O . TRP B 1 223 ? 12.898 7.762 11.523 1 96.69 223 TRP B O 1
ATOM 5242 N N . ASP B 1 224 ? 14.398 6.188 12.148 1 96.06 224 ASP B N 1
ATOM 5243 C CA . ASP B 1 224 ? 15.469 7.164 12.328 1 96.06 224 ASP B CA 1
ATOM 5244 C C . ASP B 1 224 ? 15.812 7.852 11.008 1 96.06 224 ASP B C 1
ATOM 5246 O O . ASP B 1 224 ? 16.094 9.055 10.984 1 96.06 224 ASP B O 1
ATOM 5250 N N . HIS B 1 225 ? 15.797 7.062 9.961 1 95.88 225 HIS B N 1
ATOM 5251 C CA . HIS B 1 225 ? 16 7.637 8.641 1 95.88 225 HIS B CA 1
ATOM 5252 C C . HIS B 1 225 ? 14.93 8.664 8.305 1 95.88 225 HIS B C 1
ATOM 5254 O O . HIS B 1 225 ? 15.227 9.734 7.777 1 95.88 225 HIS B O 1
ATOM 5260 N N . THR B 1 226 ? 13.695 8.32 8.602 1 98 226 THR B N 1
ATOM 5261 C CA . THR B 1 226 ? 12.562 9.203 8.344 1 98 226 THR B CA 1
ATOM 5262 C C . THR B 1 226 ? 12.719 10.516 9.109 1 98 226 THR B C 1
ATOM 5264 O O . THR B 1 226 ? 12.531 11.594 8.547 1 98 226 THR B O 1
ATOM 5267 N N . LEU B 1 227 ? 13.094 10.414 10.398 1 97.94 227 LEU B N 1
ATOM 5268 C CA . LEU B 1 227 ? 13.32 11.609 11.203 1 97.94 227 LEU B CA 1
ATOM 5269 C C . LEU B 1 227 ? 14.438 12.461 10.617 1 97.94 227 LEU B C 1
ATOM 5271 O O . LEU B 1 227 ? 14.336 13.688 10.57 1 97.94 227 LEU B O 1
ATOM 5275 N N . SER B 1 228 ? 15.492 11.781 10.172 1 96.81 228 SER B N 1
ATOM 5276 C CA . SER B 1 228 ? 16.609 12.477 9.555 1 96.81 228 SER B CA 1
ATOM 5277 C C . SER B 1 228 ? 16.188 13.195 8.273 1 96.81 228 SER B C 1
ATOM 5279 O O . SER B 1 228 ? 16.609 14.328 8.023 1 96.81 228 SER B O 1
ATOM 5281 N N . ALA B 1 229 ? 15.367 12.547 7.488 1 97.88 229 ALA B N 1
ATOM 5282 C CA . ALA B 1 229 ? 14.867 13.148 6.254 1 97.88 229 ALA B CA 1
ATOM 5283 C C . ALA B 1 229 ? 14.039 14.391 6.551 1 97.88 229 ALA B C 1
ATOM 5285 O O . ALA B 1 229 ? 14.18 15.422 5.879 1 97.88 229 ALA B O 1
ATOM 5286 N N . VAL B 1 230 ? 13.148 14.312 7.547 1 98.62 230 VAL B N 1
ATOM 5287 C CA . VAL B 1 230 ? 12.352 15.469 7.949 1 98.62 230 VAL B CA 1
ATOM 5288 C C . VAL B 1 230 ? 13.273 16.594 8.414 1 98.62 230 VAL B C 1
ATOM 5290 O O . VAL B 1 230 ? 13.086 17.75 8.031 1 98.62 230 VAL B O 1
ATOM 5293 N N . PHE B 1 231 ? 14.273 16.266 9.188 1 97.62 231 PHE B N 1
ATOM 5294 C CA . PHE B 1 231 ? 15.242 17.234 9.68 1 97.62 231 PHE B CA 1
ATOM 5295 C C . PHE B 1 231 ? 15.945 17.938 8.523 1 97.62 231 PHE B C 1
ATOM 5297 O O . PHE B 1 231 ? 16.016 19.172 8.492 1 97.62 231 PHE B O 1
ATOM 5304 N N . HIS B 1 232 ? 16.422 17.141 7.625 1 97.56 232 HIS B N 1
ATOM 5305 C CA . HIS B 1 232 ? 17.219 17.703 6.527 1 97.56 232 HIS B CA 1
ATOM 5306 C C . HIS B 1 232 ? 16.328 18.516 5.574 1 97.56 232 HIS B C 1
ATOM 5308 O O . HIS B 1 232 ? 16.781 19.5 5.004 1 97.56 232 HIS B O 1
ATOM 5314 N N . LEU B 1 233 ? 15.078 18.062 5.395 1 98.56 233 LEU B N 1
ATOM 5315 C CA . LEU B 1 233 ? 14.164 18.859 4.59 1 98.56 233 LEU B CA 1
ATOM 5316 C C . LEU B 1 233 ? 14.039 20.281 5.164 1 98.56 233 LEU B C 1
ATOM 5318 O O . LEU B 1 233 ? 14.117 21.266 4.426 1 98.56 233 LEU B O 1
ATOM 5322 N N . LEU B 1 234 ? 13.891 20.328 6.457 1 97.81 234 LEU B N 1
ATOM 5323 C CA . LEU B 1 234 ? 13.695 21.625 7.109 1 97.81 234 LEU B CA 1
ATOM 5324 C C . LEU B 1 234 ? 15 22.406 7.141 1 97.81 234 LEU B C 1
ATOM 5326 O O . LEU B 1 234 ? 14.984 23.641 7.141 1 97.81 234 LEU B O 1
ATOM 5330 N N . TRP B 1 235 ? 16.094 21.688 7.164 1 96.06 235 TRP B N 1
ATOM 5331 C CA . TRP B 1 235 ? 17.391 22.344 7.082 1 96.06 235 TRP B CA 1
ATOM 5332 C C . TRP B 1 235 ? 17.594 22.984 5.711 1 96.06 235 TRP B C 1
ATOM 5334 O O . TRP B 1 235 ? 18.078 24.109 5.609 1 96.06 235 TRP B O 1
ATOM 5344 N N . LEU B 1 236 ? 17.25 22.297 4.703 1 96.19 236 LEU B N 1
ATOM 5345 C CA . LEU B 1 236 ? 17.406 22.766 3.33 1 96.19 236 LEU B CA 1
ATOM 5346 C C . LEU B 1 236 ? 16.375 23.844 3.006 1 96.19 236 LEU B C 1
ATOM 5348 O O . LEU B 1 236 ? 16.656 24.766 2.246 1 96.19 236 LEU B O 1
ATOM 5352 N N . TRP B 1 237 ? 15.164 23.656 3.52 1 97.25 237 TRP B N 1
ATOM 5353 C CA . TRP B 1 237 ? 13.992 24.453 3.166 1 97.25 237 TRP B CA 1
ATOM 5354 C C . TRP B 1 237 ? 13.125 24.734 4.391 1 97.25 237 TRP B C 1
ATOM 5356 O O . TRP B 1 237 ? 12.047 24.141 4.531 1 97.25 237 TRP B O 1
ATOM 5366 N N . PRO B 1 238 ? 13.523 25.672 5.25 1 96.88 238 PRO B N 1
ATOM 5367 C CA . PRO B 1 238 ? 12.836 25.953 6.516 1 96.88 238 PRO B CA 1
ATOM 5368 C C . PRO B 1 238 ? 11.367 26.312 6.32 1 96.88 238 PRO B C 1
ATOM 5370 O O . PRO B 1 238 ? 10.531 26.031 7.188 1 96.88 238 PRO B O 1
ATOM 5373 N N . GLU B 1 239 ? 11.031 26.906 5.168 1 96.75 239 GLU B N 1
ATOM 5374 C CA . GLU B 1 239 ? 9.672 27.359 4.902 1 96.75 239 GLU B CA 1
ATOM 5375 C C . GLU B 1 239 ? 8.883 26.297 4.145 1 96.75 239 GLU B C 1
ATOM 5377 O O . GLU B 1 239 ? 7.824 26.578 3.576 1 96.75 239 GLU B O 1
ATOM 5382 N N . ALA B 1 240 ? 9.438 25.047 4.098 1 98.12 240 ALA B N 1
ATOM 5383 C CA . ALA B 1 240 ? 8.75 23.969 3.385 1 98.12 240 ALA B CA 1
ATOM 5384 C C . ALA B 1 240 ? 7.273 23.906 3.783 1 98.12 240 ALA B C 1
ATOM 5386 O O . ALA B 1 240 ? 6.941 24 4.965 1 98.12 240 ALA B O 1
ATOM 5387 N N . PRO B 1 241 ? 6.375 23.812 2.811 1 98.31 241 PRO B N 1
ATOM 5388 C CA . PRO B 1 241 ? 4.945 23.719 3.121 1 98.31 241 PRO B CA 1
ATOM 5389 C C . PRO B 1 241 ? 4.578 22.391 3.777 1 98.31 241 PRO B C 1
ATOM 5391 O O . PRO B 1 241 ? 5.395 21.453 3.807 1 98.31 241 PRO B O 1
ATOM 5394 N N . LEU B 1 242 ? 3.402 22.328 4.297 1 98.62 242 LEU B N 1
ATOM 5395 C CA . LEU B 1 242 ? 2.916 21.156 5.031 1 98.62 242 LEU B CA 1
ATOM 5396 C C . LEU B 1 242 ? 2.979 19.906 4.168 1 98.62 242 LEU B C 1
ATOM 5398 O O . LEU B 1 242 ? 3.34 18.828 4.648 1 98.62 242 LEU B O 1
ATOM 5402 N N . GLU B 1 243 ? 2.668 20.031 2.842 1 98.69 243 GLU B N 1
ATOM 5403 C CA . GLU B 1 243 ? 2.635 18.906 1.922 1 98.69 243 GLU B CA 1
ATOM 5404 C C . GLU B 1 243 ? 4.008 18.25 1.807 1 98.69 243 GLU B C 1
ATOM 5406 O O . GLU B 1 243 ? 4.117 17.016 1.833 1 98.69 243 GLU B O 1
ATOM 5411 N N . ALA B 1 244 ? 5.016 19.078 1.71 1 98.75 244 ALA B N 1
ATOM 5412 C CA . ALA B 1 244 ? 6.379 18.562 1.603 1 98.75 244 ALA B CA 1
ATOM 5413 C C . ALA B 1 244 ? 6.809 17.875 2.895 1 98.75 244 ALA B C 1
ATOM 5415 O O . ALA B 1 244 ? 7.48 16.844 2.861 1 98.75 244 ALA B O 1
ATOM 5416 N N . ARG B 1 245 ? 6.422 18.438 4.027 1 98.88 245 ARG B N 1
ATOM 5417 C CA . ARG B 1 245 ? 6.781 17.875 5.324 1 98.88 245 ARG B CA 1
ATOM 5418 C C . ARG B 1 245 ? 6.062 1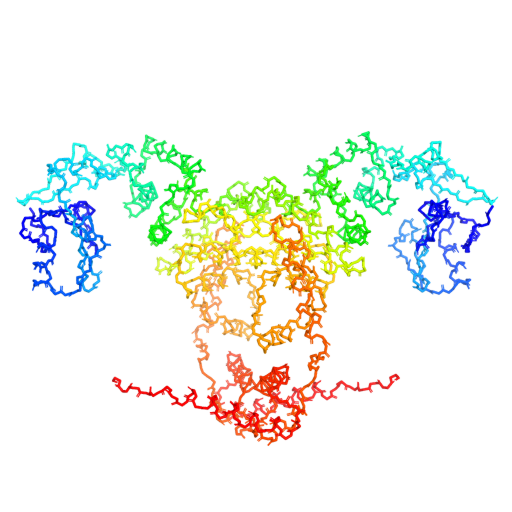6.547 5.57 1 98.88 245 ARG B C 1
ATOM 5420 O O . ARG B 1 245 ? 6.648 15.617 6.113 1 98.88 245 ARG B O 1
ATOM 5427 N N . LEU B 1 246 ? 4.773 16.516 5.156 1 98.88 246 LEU B N 1
ATOM 5428 C CA . LEU B 1 246 ? 4.023 15.266 5.219 1 98.88 246 LEU B CA 1
ATOM 5429 C C . LEU B 1 246 ? 4.668 14.203 4.336 1 98.88 246 LEU B C 1
ATOM 5431 O O . LEU B 1 246 ? 4.77 13.039 4.73 1 98.88 246 LEU B O 1
ATOM 5435 N N . ALA B 1 247 ? 5.102 14.594 3.137 1 98.94 247 ALA B N 1
ATOM 5436 C CA . ALA B 1 247 ? 5.742 13.656 2.217 1 98.94 247 ALA B CA 1
ATOM 5437 C C . ALA B 1 247 ? 7.031 13.102 2.811 1 98.94 247 ALA B C 1
ATOM 5439 O O . ALA B 1 247 ? 7.32 11.906 2.68 1 98.94 247 ALA B O 1
ATOM 5440 N N . ALA B 1 248 ? 7.816 13.938 3.443 1 98.88 248 ALA B N 1
ATOM 5441 C CA . ALA B 1 248 ? 9.039 13.484 4.098 1 98.88 248 ALA B CA 1
ATOM 5442 C C . ALA B 1 248 ? 8.727 12.484 5.207 1 98.88 248 ALA B C 1
ATOM 5444 O O . ALA B 1 248 ? 9.422 11.469 5.348 1 98.88 248 ALA B O 1
ATOM 5445 N N . LEU B 1 249 ? 7.664 12.758 5.969 1 98.88 249 LEU B N 1
ATOM 5446 C CA . LEU B 1 249 ? 7.25 11.891 7.066 1 98.88 249 LEU B CA 1
ATOM 5447 C C . LEU B 1 249 ? 6.836 10.516 6.547 1 98.88 249 LEU B C 1
ATOM 5449 O O . LEU B 1 249 ? 7.141 9.492 7.164 1 98.88 249 LEU B O 1
ATOM 5453 N N . PHE B 1 250 ? 6.191 10.438 5.344 1 98.75 250 PHE B N 1
ATOM 5454 C CA . PHE B 1 250 ? 5.531 9.219 4.891 1 98.75 250 PHE B CA 1
ATOM 5455 C C . PHE B 1 250 ? 6.355 8.531 3.807 1 98.75 250 PHE B C 1
ATOM 5457 O O . PHE B 1 250 ? 6 7.441 3.352 1 98.75 250 PHE B O 1
ATOM 5464 N N . HIS B 1 251 ? 7.48 9.094 3.342 1 98.62 251 HIS B N 1
ATOM 5465 C CA . HIS B 1 251 ? 8.117 8.664 2.104 1 98.62 251 HIS B CA 1
ATOM 5466 C C . HIS B 1 251 ? 8.539 7.199 2.18 1 98.62 251 HIS B C 1
ATOM 5468 O O . HIS B 1 251 ? 8.539 6.496 1.169 1 98.62 251 HIS B O 1
ATOM 5474 N N . ASP B 1 252 ? 8.812 6.703 3.355 1 97.25 252 ASP B N 1
ATOM 5475 C CA . ASP B 1 252 ? 9.32 5.34 3.484 1 97.25 252 ASP B CA 1
ATOM 5476 C C . ASP B 1 252 ? 8.305 4.438 4.176 1 97.25 252 ASP B C 1
ATOM 5478 O O . ASP B 1 252 ? 8.625 3.311 4.559 1 97.25 252 ASP B O 1
ATOM 5482 N N . VAL B 1 253 ? 7.02 4.895 4.309 1 97.75 253 VAL B N 1
ATOM 5483 C CA . VAL B 1 253 ? 6.023 4.215 5.129 1 97.75 253 VAL B CA 1
ATOM 5484 C C . VAL B 1 253 ? 5.668 2.869 4.5 1 97.75 253 VAL B C 1
ATOM 5486 O O . VAL B 1 253 ? 5.145 1.979 5.176 1 97.75 253 VAL B O 1
ATOM 5489 N N . GLY B 1 254 ? 5.938 2.635 3.189 1 96.75 254 GLY B N 1
ATOM 5490 C CA . GLY B 1 254 ? 5.617 1.396 2.494 1 96.75 254 GLY B CA 1
ATOM 5491 C C . GLY B 1 254 ? 6.656 0.31 2.705 1 96.75 254 GLY B C 1
ATOM 5492 O O . GLY B 1 254 ? 6.43 -0.847 2.344 1 96.75 254 GLY B O 1
ATOM 5493 N N . LYS B 1 255 ? 7.773 0.583 3.377 1 94.88 255 LYS B N 1
ATOM 5494 C CA . LYS B 1 255 ? 8.914 -0.323 3.471 1 94.88 255 LYS B CA 1
ATOM 5495 C C . LYS B 1 255 ? 8.562 -1.567 4.281 1 94.88 255 LYS B C 1
ATOM 5497 O O . LYS B 1 255 ? 8.961 -2.678 3.93 1 94.88 255 LYS B O 1
ATOM 5502 N N . PRO B 1 256 ? 7.754 -1.438 5.352 1 91.5 256 PRO B N 1
ATOM 5503 C CA . PRO B 1 256 ? 7.469 -2.633 6.148 1 91.5 256 PRO B CA 1
ATOM 5504 C C . PRO B 1 256 ? 6.801 -3.74 5.34 1 91.5 256 PRO B C 1
ATOM 5506 O O . PRO B 1 256 ? 7.03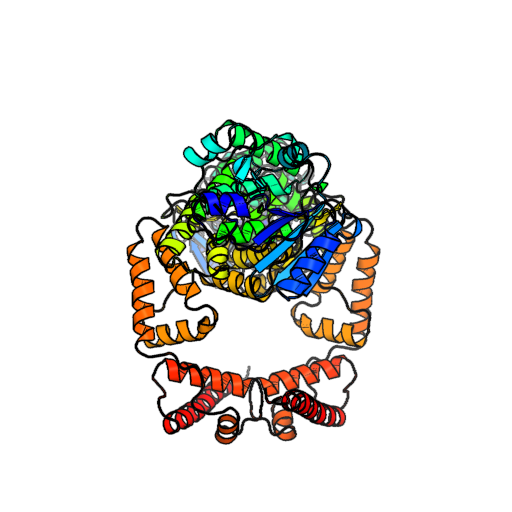9 -4.926 5.59 1 91.5 256 PRO B O 1
ATOM 5509 N N . LEU B 1 257 ? 6.004 -3.383 4.301 1 91 257 LEU B N 1
ATOM 5510 C CA . LEU B 1 257 ? 5.254 -4.418 3.596 1 91 257 LEU B CA 1
ATOM 5511 C C . LEU B 1 257 ? 5.918 -4.758 2.264 1 91 257 LEU B C 1
ATOM 5513 O O . LEU B 1 257 ? 5.43 -5.613 1.524 1 91 257 LEU B O 1
ATOM 5517 N N . THR B 1 258 ? 7.02 -4.133 1.982 1 94 258 THR B N 1
ATOM 5518 C CA . THR B 1 258 ? 7.699 -4.418 0.724 1 94 258 THR B CA 1
ATOM 5519 C C . THR B 1 258 ? 9.102 -4.957 0.98 1 94 258 THR B C 1
ATOM 5521 O O . THR B 1 258 ? 9.859 -5.215 0.038 1 94 258 THR B O 1
ATOM 5524 N N . ARG B 1 259 ? 9.461 -5.191 2.23 1 92 259 ARG B N 1
ATOM 5525 C CA . ARG B 1 259 ? 10.797 -5.656 2.607 1 92 259 ARG B CA 1
ATOM 5526 C C . ARG B 1 259 ? 11.023 -7.09 2.148 1 92 259 ARG B C 1
ATOM 5528 O O . ARG B 1 259 ? 10.281 -8 2.537 1 92 259 ARG B O 1
ATOM 5535 N N . ARG B 1 260 ? 12.047 -7.258 1.273 1 92.5 260 ARG B N 1
ATOM 5536 C CA . ARG B 1 260 ? 12.438 -8.578 0.793 1 92.5 260 ARG B CA 1
ATOM 5537 C C . ARG B 1 260 ? 13.953 -8.727 0.769 1 92.5 260 ARG B C 1
ATOM 5539 O O . ARG B 1 260 ? 14.672 -7.801 0.391 1 92.5 260 ARG B O 1
ATOM 5546 N N . PHE B 1 261 ? 14.383 -9.906 1.214 1 90.06 261 PHE B N 1
ATOM 5547 C CA . PHE B 1 261 ? 15.805 -10.172 1.098 1 90.06 261 PHE B CA 1
ATOM 5548 C C . PHE B 1 261 ? 16.156 -10.633 -0.311 1 90.06 261 PHE B C 1
ATOM 5550 O O . PHE B 1 261 ? 15.531 -11.555 -0.841 1 90.06 261 PHE B O 1
ATOM 5557 N N . ASP B 1 262 ? 17.031 -9.977 -0.911 1 90.62 262 ASP B N 1
ATOM 5558 C CA . ASP B 1 262 ? 17.562 -10.359 -2.221 1 90.62 262 ASP B CA 1
ATOM 5559 C C . ASP B 1 262 ? 18.875 -11.109 -2.088 1 90.62 262 ASP B C 1
ATOM 5561 O O . ASP B 1 262 ? 19.938 -10.5 -1.901 1 90.62 262 ASP B O 1
ATOM 5565 N N . PRO B 1 263 ? 18.812 -12.352 -2.254 1 87.19 263 PRO B N 1
ATOM 5566 C CA . PRO B 1 263 ? 20.031 -13.133 -2.098 1 87.19 263 PRO B CA 1
ATOM 5567 C C . PRO B 1 263 ? 21.094 -12.766 -3.129 1 87.19 263 PRO B C 1
ATOM 5569 O O . PRO B 1 263 ? 22.297 -12.922 -2.869 1 87.19 263 PRO B O 1
ATOM 5572 N N . GLU B 1 264 ? 20.719 -12.305 -4.289 1 85.81 264 GLU B N 1
ATOM 5573 C CA . GLU B 1 264 ? 21.656 -11.953 -5.355 1 85.81 264 GLU B CA 1
ATOM 5574 C C . GLU B 1 264 ? 22.516 -10.758 -4.961 1 85.81 264 GLU B C 1
ATOM 5576 O O . GLU B 1 264 ? 23.703 -10.703 -5.293 1 85.81 264 GLU B O 1
ATOM 5581 N N . VAL B 1 265 ? 21.984 -9.867 -4.16 1 86.06 265 VAL B N 1
ATOM 5582 C CA . VAL B 1 265 ? 22.719 -8.664 -3.781 1 86.06 265 VAL B CA 1
ATOM 5583 C C . VAL B 1 265 ? 23.125 -8.75 -2.312 1 86.06 265 VAL B C 1
ATOM 5585 O O . VAL B 1 265 ? 24 -8 -1.86 1 86.06 265 VAL B O 1
ATOM 5588 N N . GLY B 1 266 ? 22.547 -9.703 -1.617 1 86.38 266 GLY B N 1
ATOM 5589 C CA . GLY B 1 266 ? 22.922 -9.961 -0.238 1 86.38 266 GLY B CA 1
ATOM 5590 C C . GLY B 1 266 ? 22.391 -8.922 0.733 1 86.38 266 GLY B C 1
ATOM 5591 O O . GLY B 1 266 ? 23.062 -8.586 1.714 1 86.38 266 GLY B O 1
ATOM 5592 N N . ARG B 1 267 ? 21.297 -8.273 0.422 1 88.31 267 ARG B N 1
ATOM 5593 C CA . ARG B 1 267 ? 20.719 -7.266 1.305 1 88.31 267 ARG B CA 1
ATOM 5594 C C . ARG B 1 267 ? 19.203 -7.172 1.112 1 88.31 267 ARG B C 1
ATOM 5596 O O . ARG B 1 267 ? 18.656 -7.723 0.151 1 88.31 267 ARG B O 1
ATOM 5603 N N . PHE B 1 268 ? 18.578 -6.566 2.059 1 90.19 268 PHE B N 1
ATOM 5604 C CA . PHE B 1 268 ? 17.141 -6.305 1.942 1 90.19 268 PHE B CA 1
ATOM 5605 C C . PHE B 1 268 ? 16.875 -5.203 0.928 1 90.19 268 PHE B C 1
ATOM 5607 O O . PHE B 1 268 ? 17.625 -4.227 0.85 1 90.19 268 PHE B O 1
ATOM 5614 N N . ARG B 1 269 ? 15.875 -5.402 0.158 1 91.81 269 ARG B N 1
ATOM 5615 C CA . ARG B 1 269 ? 15.383 -4.414 -0.799 1 91.81 269 ARG B CA 1
ATOM 5616 C C . ARG B 1 269 ? 13.922 -4.07 -0.53 1 91.81 269 ARG B C 1
ATOM 5618 O O . ARG B 1 269 ? 13.203 -4.844 0.11 1 91.81 269 ARG B O 1
ATOM 5625 N N . PHE B 1 270 ? 13.516 -2.904 -0.995 1 93.5 270 PHE B N 1
ATOM 5626 C CA . PHE B 1 270 ? 12.18 -2.393 -0.735 1 93.5 270 PHE B CA 1
ATOM 5627 C C . PHE B 1 270 ? 11.516 -1.932 -2.027 1 93.5 270 PHE B C 1
ATOM 5629 O O . PHE B 1 270 ? 10.984 -0.821 -2.098 1 93.5 270 PHE B O 1
ATOM 5636 N N . LEU B 1 271 ? 11.516 -2.801 -2.996 1 93.31 271 LEU B N 1
ATOM 5637 C CA . LEU B 1 271 ? 10.969 -2.449 -4.301 1 93.31 271 LEU B CA 1
ATOM 5638 C C . LEU B 1 271 ? 9.469 -2.201 -4.211 1 93.31 271 LEU B C 1
ATOM 5640 O O . LEU B 1 271 ? 8.742 -2.988 -3.602 1 93.31 271 LEU B O 1
ATOM 5644 N N . GLY B 1 272 ? 9.031 -1.064 -4.777 1 96.06 272 GLY B N 1
ATOM 5645 C CA . GLY B 1 272 ? 7.617 -0.721 -4.805 1 96.06 272 GLY B CA 1
ATOM 5646 C C . GLY B 1 272 ? 7.164 0.052 -3.58 1 96.06 272 GLY B C 1
ATOM 5647 O O . GLY B 1 272 ? 5.996 0.426 -3.471 1 96.06 272 GLY B O 1
ATOM 5648 N N . HIS B 1 273 ? 8.125 0.346 -2.619 1 97 273 HIS B N 1
ATOM 5649 C CA . HIS B 1 273 ? 7.719 0.975 -1.367 1 97 273 HIS B CA 1
ATOM 5650 C C . HIS B 1 273 ? 7.176 2.381 -1.607 1 97 273 HIS B C 1
ATOM 5652 O O . HIS B 1 273 ? 6.332 2.861 -0.85 1 97 273 HIS B O 1
ATOM 5658 N N . ALA B 1 274 ? 7.676 3.059 -2.645 1 98.12 274 ALA B N 1
ATOM 5659 C CA . ALA B 1 274 ? 7.18 4.398 -2.943 1 98.12 274 ALA B CA 1
ATOM 5660 C C . ALA B 1 274 ? 5.703 4.367 -3.322 1 98.12 274 ALA B C 1
ATOM 5662 O O . ALA B 1 274 ? 4.91 5.164 -2.82 1 98.12 274 ALA B O 1
ATOM 5663 N N . GLU B 1 275 ? 5.332 3.441 -4.215 1 98 275 GLU B N 1
ATOM 5664 C CA . GLU B 1 275 ? 3.945 3.299 -4.648 1 98 275 GLU B CA 1
ATOM 5665 C C . GLU B 1 275 ? 3.049 2.867 -3.492 1 98 275 GLU B C 1
ATOM 5667 O O . GLU B 1 275 ? 1.974 3.434 -3.289 1 98 275 GLU B O 1
ATOM 5672 N N . VAL B 1 276 ? 3.492 1.854 -2.744 1 98.12 276 VAL B N 1
ATOM 5673 C CA . VAL B 1 276 ? 2.742 1.386 -1.584 1 98.12 276 VAL B CA 1
ATOM 5674 C C . VAL B 1 276 ? 2.613 2.514 -0.562 1 98.12 276 VAL B C 1
ATOM 5676 O O . VAL B 1 276 ? 1.529 2.752 -0.025 1 98.12 276 VAL B O 1
ATOM 5679 N N . GLY B 1 277 ? 3.707 3.217 -0.329 1 98.5 277 GLY B N 1
ATOM 5680 C CA . GLY B 1 277 ? 3.721 4.316 0.621 1 98.5 277 GLY B CA 1
ATOM 5681 C C . GLY B 1 277 ? 2.787 5.449 0.236 1 98.5 277 GLY B C 1
ATOM 5682 O O . GLY B 1 277 ? 2.156 6.062 1.1 1 98.5 277 GLY B O 1
ATOM 5683 N N . ALA B 1 278 ? 2.721 5.758 -1.041 1 98.75 278 ALA B N 1
ATOM 5684 C CA . ALA B 1 278 ? 1.825 6.809 -1.516 1 98.75 278 ALA B CA 1
ATOM 5685 C C . ALA B 1 278 ? 0.374 6.492 -1.168 1 98.75 278 ALA B C 1
ATOM 5687 O O . ALA B 1 278 ? -0.364 7.367 -0.704 1 98.75 278 ALA B O 1
ATOM 5688 N N . GLU B 1 279 ? -0.008 5.238 -1.398 1 98.56 279 GLU B N 1
ATOM 5689 C CA . GLU B 1 279 ? -1.384 4.852 -1.099 1 98.56 279 GLU B CA 1
ATOM 5690 C C . GLU B 1 279 ? -1.638 4.84 0.406 1 98.56 279 GLU B C 1
ATOM 5692 O O . GLU B 1 279 ? -2.734 5.172 0.858 1 98.56 279 GLU B O 1
ATOM 5697 N N . ILE B 1 280 ? -0.647 4.422 1.188 1 98.31 280 ILE B N 1
ATOM 5698 C CA . ILE B 1 280 ? -0.78 4.461 2.641 1 98.31 280 ILE B CA 1
ATOM 5699 C C . ILE B 1 280 ? -0.948 5.902 3.105 1 98.31 280 ILE B C 1
ATOM 5701 O O . ILE B 1 280 ? -1.816 6.199 3.93 1 98.31 280 ILE B O 1
ATOM 5705 N N . ALA B 1 281 ? -0.065 6.805 2.578 1 98.62 281 ALA B N 1
ATOM 5706 C CA . ALA B 1 281 ? -0.175 8.219 2.918 1 98.62 281 ALA B CA 1
ATOM 5707 C C . ALA B 1 281 ? -1.57 8.758 2.605 1 98.62 281 ALA B C 1
ATOM 5709 O O . ALA B 1 281 ? -2.174 9.453 3.426 1 98.62 281 ALA B O 1
ATOM 5710 N N . ARG B 1 282 ? -2.072 8.391 1.439 1 98.44 282 ARG B N 1
ATOM 5711 C CA . ARG B 1 282 ? -3.408 8.828 1.042 1 98.44 282 ARG B CA 1
ATOM 5712 C C . ARG B 1 282 ? -4.457 8.352 2.039 1 98.44 282 ARG B C 1
ATOM 5714 O O . ARG B 1 282 ? -5.266 9.148 2.525 1 98.44 282 ARG B O 1
ATOM 5721 N N . ALA B 1 283 ? -4.395 7.066 2.357 1 97.81 283 ALA B N 1
ATOM 5722 C CA . ALA B 1 283 ? -5.375 6.484 3.27 1 97.81 283 ALA B CA 1
ATOM 5723 C C . ALA B 1 283 ? -5.297 7.137 4.648 1 97.81 283 ALA B C 1
ATOM 5725 O O . ALA B 1 283 ? -6.324 7.5 5.23 1 97.81 283 ALA B O 1
ATOM 5726 N N . SER B 1 284 ? -4.117 7.312 5.148 1 97.94 284 SER B N 1
ATOM 5727 C CA . SER B 1 284 ? -3.895 7.855 6.484 1 97.94 284 SER B CA 1
ATOM 5728 C C . SER B 1 284 ? -4.336 9.312 6.57 1 97.94 284 SER B C 1
ATOM 5730 O O . SER B 1 284 ? -5.016 9.703 7.52 1 97.94 284 SER B O 1
ATOM 5732 N N . LEU B 1 285 ? -3.951 10.125 5.59 1 98.62 285 LEU B N 1
ATOM 5733 C CA . LEU B 1 285 ? -4.234 11.555 5.629 1 98.62 285 LEU B CA 1
ATOM 5734 C C . LEU B 1 285 ? -5.719 11.82 5.395 1 98.62 285 LEU B C 1
ATOM 5736 O O . LEU B 1 285 ? -6.289 12.734 5.992 1 98.62 285 LEU B O 1
ATOM 5740 N N . PHE B 1 286 ? -6.332 11 4.516 1 97.56 286 PHE B N 1
ATOM 5741 C CA . PHE B 1 286 ? -7.777 11.117 4.371 1 97.56 286 PHE B CA 1
ATOM 5742 C C . PHE B 1 286 ? -8.484 10.75 5.672 1 97.56 286 PHE B C 1
ATOM 5744 O O . PHE B 1 286 ? -9.469 11.391 6.055 1 97.56 286 PHE B O 1
ATOM 5751 N N . TRP B 1 287 ? -8.008 9.68 6.332 1 96.62 287 TRP B N 1
ATOM 5752 C CA . TRP B 1 287 ? -8.578 9.297 7.617 1 96.62 287 TRP B CA 1
ATOM 5753 C C . TRP B 1 287 ? -8.531 10.453 8.602 1 96.62 287 TRP B C 1
ATOM 5755 O O . TRP B 1 287 ? -9.484 10.68 9.352 1 96.62 287 TRP B O 1
ATOM 5765 N N . LEU B 1 288 ? -7.461 11.234 8.562 1 97.44 288 LEU B N 1
ATOM 5766 C CA . LEU B 1 288 ? -7.25 12.344 9.484 1 97.44 288 LEU B CA 1
ATOM 5767 C C . LEU B 1 288 ? -7.961 13.602 8.984 1 97.44 288 LEU B C 1
ATOM 5769 O O . LEU B 1 288 ? -7.84 14.664 9.594 1 97.44 288 LEU B O 1
ATOM 5773 N N . ARG B 1 289 ? -8.602 13.516 7.766 1 97 289 ARG B N 1
ATOM 5774 C CA . ARG B 1 289 ? -9.461 14.562 7.223 1 97 289 ARG B CA 1
ATOM 5775 C C . ARG B 1 289 ? -8.641 15.734 6.703 1 97 289 ARG B C 1
ATOM 5777 O O . ARG B 1 289 ? -9.07 16.891 6.793 1 97 289 ARG B O 1
ATOM 5784 N N . PHE B 1 290 ? -7.461 15.477 6.27 1 98.06 290 PHE B N 1
ATOM 5785 C CA . PHE B 1 290 ? -6.727 16.5 5.535 1 98.06 290 PHE B CA 1
ATOM 5786 C C . PHE B 1 290 ? -7.441 16.844 4.234 1 98.06 290 PHE B C 1
ATOM 5788 O O . PHE B 1 290 ? -8.125 16 3.648 1 98.06 290 PHE B O 1
ATOM 5795 N N . PRO B 1 291 ? -7.297 18.094 3.771 1 97.44 291 PRO B N 1
ATOM 5796 C CA . PRO B 1 291 ? -7.898 18.469 2.49 1 97.44 291 PRO B CA 1
ATOM 5797 C C . PRO B 1 291 ? -7.348 17.656 1.319 1 97.44 291 PRO B C 1
ATOM 5799 O O . PRO B 1 291 ? -6.16 17.328 1.297 1 97.44 291 PRO B O 1
ATOM 5802 N N . LYS B 1 292 ? -8.18 17.406 0.346 1 97.75 292 LYS B N 1
ATOM 5803 C CA . LYS B 1 292 ? -7.855 16.562 -0.8 1 97.75 292 LYS B CA 1
ATOM 5804 C C . LYS B 1 292 ? -6.59 17.047 -1.499 1 97.75 292 LYS B C 1
ATOM 5806 O O . LYS B 1 292 ? -5.73 16.25 -1.872 1 97.75 292 LYS B O 1
ATOM 5811 N N . GLU B 1 293 ? -6.465 18.328 -1.664 1 97.38 293 GLU B N 1
ATOM 5812 C CA . GLU B 1 293 ? -5.309 18.891 -2.354 1 97.38 293 GLU B CA 1
ATOM 5813 C C . GLU B 1 293 ? -4.012 18.562 -1.618 1 97.38 293 GLU B C 1
ATOM 5815 O O . GLU B 1 293 ? -3.008 18.219 -2.242 1 97.38 293 GLU B O 1
ATOM 5820 N N . VAL B 1 294 ? -4.07 18.656 -0.272 1 98.06 294 VAL B N 1
ATOM 5821 C CA . VAL B 1 294 ? -2.908 18.359 0.555 1 98.06 294 VAL B CA 1
ATOM 5822 C C . VAL B 1 294 ? -2.566 16.875 0.435 1 98.06 294 VAL B C 1
ATOM 5824 O O . VAL B 1 294 ? -1.401 16.516 0.243 1 98.06 294 VAL B O 1
ATOM 5827 N N . VAL B 1 295 ? -3.588 16.047 0.489 1 98.56 295 VAL B N 1
ATOM 5828 C CA . VAL B 1 295 ? -3.424 14.594 0.451 1 98.56 295 VAL B CA 1
ATOM 5829 C C . VAL B 1 295 ? -2.805 14.18 -0.882 1 98.56 295 VAL B C 1
ATOM 5831 O O . VAL B 1 295 ? -1.823 13.43 -0.913 1 98.56 295 VAL B O 1
ATOM 5834 N N . GLU B 1 296 ? -3.342 14.648 -1.981 1 98.38 296 GLU B N 1
ATOM 5835 C CA . GLU B 1 296 ? -2.9 14.25 -3.314 1 98.38 296 GLU B CA 1
ATOM 5836 C C . GLU B 1 296 ? -1.477 14.734 -3.588 1 98.38 296 GLU B C 1
ATOM 5838 O O . GLU B 1 296 ? -0.689 14.023 -4.219 1 98.38 296 GLU B O 1
ATOM 5843 N N . ARG B 1 297 ? -1.214 15.93 -3.131 1 98.12 297 ARG B N 1
ATOM 5844 C CA . ARG B 1 297 ? 0.136 16.453 -3.328 1 98.12 297 ARG B CA 1
ATOM 5845 C C . ARG B 1 297 ? 1.153 15.648 -2.521 1 98.12 297 ARG B C 1
ATOM 5847 O O . ARG B 1 297 ? 2.203 15.266 -3.041 1 98.12 297 ARG B O 1
ATOM 5854 N N . ALA B 1 298 ? 0.893 15.406 -1.231 1 98.75 298 ALA B N 1
ATOM 5855 C CA . ALA B 1 298 ? 1.794 14.617 -0.395 1 98.75 298 ALA B CA 1
ATOM 5856 C C . ALA B 1 298 ? 1.99 13.211 -0.968 1 98.75 298 ALA B C 1
ATOM 5858 O O . ALA B 1 298 ? 3.121 12.734 -1.074 1 98.75 298 ALA B O 1
ATOM 5859 N N . ALA B 1 299 ? 0.873 12.547 -1.32 1 98.75 299 ALA B N 1
ATOM 5860 C CA . ALA B 1 299 ? 0.938 11.203 -1.899 1 98.75 299 ALA B CA 1
ATOM 5861 C C . ALA B 1 299 ? 1.734 11.211 -3.201 1 98.75 299 ALA B C 1
ATOM 5863 O O . ALA B 1 299 ? 2.488 10.273 -3.477 1 98.75 299 ALA B O 1
ATOM 5864 N N . GLY B 1 300 ? 1.51 12.242 -4.051 1 98.69 300 GLY B N 1
ATOM 5865 C CA . GLY B 1 300 ? 2.271 12.375 -5.285 1 98.69 300 GLY B CA 1
ATOM 5866 C C . GLY B 1 300 ? 3.768 12.484 -5.055 1 98.69 300 GLY B C 1
ATOM 5867 O O . GLY B 1 300 ? 4.555 11.859 -5.77 1 98.69 300 GLY B O 1
ATOM 5868 N N . LEU B 1 301 ? 4.133 13.266 -4.051 1 98.88 301 LEU B N 1
ATOM 5869 C CA . LEU B 1 301 ? 5.539 13.414 -3.697 1 98.88 301 LEU B CA 1
ATOM 5870 C C . LEU B 1 301 ? 6.129 12.078 -3.236 1 98.88 301 LEU B C 1
ATOM 5872 O O . LEU B 1 301 ? 7.223 11.703 -3.658 1 98.88 301 LEU B O 1
ATOM 5876 N N . VAL B 1 302 ? 5.383 11.336 -2.387 1 98.81 302 VAL B N 1
ATOM 5877 C CA . VAL B 1 302 ? 5.832 10.047 -1.873 1 98.81 302 VAL B CA 1
ATOM 5878 C C . VAL B 1 302 ? 6.02 9.07 -3.029 1 98.81 302 VAL B C 1
ATOM 5880 O O . VAL B 1 302 ? 7.027 8.352 -3.088 1 98.81 302 VAL B O 1
ATOM 5883 N N . ARG B 1 303 ? 5.113 9.062 -3.957 1 98.69 303 ARG B N 1
ATOM 5884 C CA . ARG B 1 303 ? 5.129 8.141 -5.09 1 98.69 303 ARG B CA 1
ATOM 5885 C C . ARG B 1 303 ? 6.367 8.359 -5.953 1 98.69 303 ARG B C 1
ATOM 5887 O O . ARG B 1 303 ? 6.906 7.406 -6.523 1 98.69 303 ARG B O 1
ATOM 5894 N N . ARG B 1 304 ? 6.852 9.617 -6.031 1 98.38 304 ARG B N 1
ATOM 5895 C CA . ARG B 1 304 ? 7.852 9.969 -7.035 1 98.38 304 ARG B CA 1
ATOM 5896 C C . ARG B 1 304 ? 9.211 10.219 -6.391 1 98.38 304 ARG B C 1
ATOM 5898 O O . ARG B 1 304 ? 10.188 10.516 -7.082 1 98.38 304 ARG B O 1
ATOM 5905 N N . HIS B 1 305 ? 9.344 10.102 -5.074 1 97.94 305 HIS B N 1
ATOM 5906 C CA . HIS B 1 305 ? 10.555 10.555 -4.387 1 97.94 305 HIS B CA 1
ATOM 5907 C C . HIS B 1 305 ? 11.758 9.695 -4.773 1 97.94 305 HIS B C 1
ATOM 5909 O O . HIS B 1 305 ? 12.898 10.094 -4.562 1 97.94 305 HIS B O 1
ATOM 5915 N N . MET B 1 306 ? 11.461 8.516 -5.406 1 96.5 306 MET B N 1
ATOM 5916 C CA . MET B 1 306 ? 12.555 7.625 -5.777 1 96.5 306 MET B CA 1
ATOM 5917 C C . MET B 1 306 ? 12.906 7.777 -7.254 1 96.5 306 MET B C 1
ATOM 5919 O O . MET B 1 306 ? 13.773 7.07 -7.77 1 96.5 306 MET B O 1
ATOM 5923 N N . ASP B 1 307 ? 12.188 8.641 -7.992 1 96.12 307 ASP B N 1
ATOM 5924 C CA . ASP B 1 307 ? 12.477 8.812 -9.414 1 96.12 307 ASP B CA 1
ATOM 5925 C C . ASP B 1 307 ? 13.938 9.172 -9.641 1 96.12 307 ASP B C 1
ATOM 5927 O O . ASP B 1 307 ? 14.531 9.922 -8.859 1 96.12 307 ASP B O 1
ATOM 5931 N N . ARG B 1 308 ? 14.469 8.703 -10.672 1 95.12 308 ARG B N 1
ATOM 5932 C CA . ARG B 1 308 ? 15.859 8.977 -11.016 1 95.12 308 ARG B CA 1
ATOM 5933 C C . ARG B 1 308 ? 15.961 10.109 -12.031 1 95.12 308 ARG B C 1
ATOM 5935 O O . ARG B 1 308 ? 15.25 10.117 -13.039 1 95.12 308 ARG B O 1
ATOM 5942 N N . LEU B 1 309 ? 16.812 10.984 -11.758 1 95.5 309 LEU B N 1
ATOM 5943 C CA . LEU B 1 309 ? 17.031 12.086 -12.688 1 95.5 309 LEU B CA 1
ATOM 5944 C C . LEU B 1 309 ? 17.828 11.625 -13.898 1 95.5 309 LEU B C 1
ATOM 5946 O O . LEU B 1 309 ? 18.891 11 -13.758 1 95.5 309 LEU B O 1
ATOM 5950 N N . PRO B 1 310 ? 17.281 11.992 -15.07 1 95.44 310 PRO B N 1
ATOM 5951 C CA . PRO B 1 310 ? 18.047 11.672 -16.266 1 95.44 310 PRO B CA 1
ATOM 5952 C C . PRO B 1 310 ? 19.359 12.453 -16.359 1 95.44 310 PRO B C 1
ATOM 5954 O O . PRO B 1 310 ? 19.453 13.57 -15.836 1 95.44 310 PRO B O 1
ATOM 5957 N N . GLU B 1 311 ? 20.328 11.922 -17.031 1 93.31 311 GLU B N 1
ATOM 5958 C CA . GLU B 1 311 ? 21.625 12.57 -17.188 1 93.31 311 GLU B CA 1
ATOM 5959 C C . GLU B 1 311 ? 21.594 13.625 -18.281 1 93.31 311 GLU B C 1
ATOM 5961 O O . GLU B 1 311 ? 22.156 14.711 -18.141 1 93.31 311 GLU B O 1
ATOM 5966 N N . GLU B 1 312 ? 20.922 13.305 -19.312 1 93.62 312 GLU B N 1
ATOM 5967 C CA . GLU B 1 312 ? 20.859 14.18 -20.484 1 93.62 312 GLU B CA 1
ATOM 5968 C C . GLU B 1 312 ? 20 15.406 -20.234 1 93.62 312 GLU B C 1
ATOM 5970 O O . GLU B 1 312 ? 18.906 15.289 -19.672 1 93.62 312 GLU B O 1
ATOM 5975 N N . ARG B 1 313 ? 20.469 16.531 -20.703 1 91.62 313 ARG B N 1
ATOM 5976 C CA . ARG B 1 313 ? 19.844 17.812 -20.406 1 91.62 313 ARG B CA 1
ATOM 5977 C C . ARG B 1 313 ? 18.391 17.844 -20.891 1 91.62 313 ARG B C 1
ATOM 5979 O O . ARG B 1 313 ? 17.5 18.266 -20.156 1 91.62 313 ARG B O 1
ATOM 5986 N N . LYS B 1 314 ? 18.156 17.422 -22.078 1 92.12 314 LYS B N 1
ATOM 5987 C CA . LYS B 1 314 ? 16.812 17.453 -22.641 1 92.12 314 LYS B CA 1
ATOM 5988 C C . LYS B 1 314 ? 15.859 16.578 -21.844 1 92.12 314 LYS B C 1
ATOM 5990 O O . LYS B 1 314 ? 14.734 16.969 -21.531 1 92.12 314 LYS B O 1
ATOM 5995 N N . ALA B 1 315 ? 16.359 15.406 -21.562 1 94.06 315 ALA B N 1
ATOM 5996 C CA . ALA B 1 315 ? 15.555 14.469 -20.781 1 94.06 315 ALA B CA 1
ATOM 5997 C C . ALA B 1 315 ? 15.289 15.008 -19.375 1 94.06 315 ALA B C 1
ATOM 5999 O O . ALA B 1 315 ? 14.211 14.781 -18.812 1 94.06 315 ALA B O 1
ATOM 6000 N N . LEU B 1 316 ? 16.266 15.688 -18.859 1 95.38 316 LEU B N 1
ATOM 6001 C CA . LEU B 1 316 ? 16.141 16.266 -17.531 1 95.38 316 LEU B CA 1
ATOM 6002 C C . LEU B 1 316 ? 15.062 17.344 -17.516 1 95.38 316 LEU B C 1
ATOM 6004 O O . LEU B 1 316 ? 14.258 17.406 -16.594 1 95.38 316 LEU B O 1
ATOM 6008 N N . ARG B 1 317 ? 15.047 18.219 -18.484 1 94.38 317 ARG B N 1
ATOM 6009 C CA . ARG B 1 317 ? 14.039 19.266 -18.578 1 94.38 317 ARG B CA 1
ATOM 6010 C C . ARG B 1 317 ? 12.641 18.688 -18.75 1 94.38 317 ARG B C 1
ATOM 6012 O O . ARG B 1 317 ? 11.688 19.156 -18.141 1 94.38 317 ARG B O 1
ATOM 6019 N N . ARG B 1 318 ? 12.523 17.609 -19.578 1 94.06 318 ARG B N 1
ATOM 6020 C CA . ARG B 1 318 ? 11.258 16.906 -19.719 1 94.06 318 ARG B CA 1
ATOM 6021 C C . ARG B 1 318 ? 10.828 16.281 -18.391 1 94.06 318 ARG B C 1
ATOM 6023 O O . ARG B 1 318 ? 9.641 16.297 -18.047 1 94.06 318 ARG B O 1
ATOM 6030 N N . PHE B 1 319 ? 11.797 15.695 -17.734 1 95.19 319 PHE B N 1
ATOM 6031 C CA . PHE B 1 319 ? 11.555 15.102 -16.422 1 95.19 319 PHE B CA 1
ATOM 6032 C C . PHE B 1 319 ? 10.898 16.109 -15.484 1 95.19 319 PHE B C 1
ATOM 6034 O O . PHE B 1 319 ? 9.875 15.805 -14.859 1 95.19 319 PHE B O 1
ATOM 6041 N N . PHE B 1 320 ? 11.391 17.312 -15.344 1 95.25 320 PHE B N 1
ATOM 6042 C CA . PHE B 1 320 ? 10.875 18.328 -14.43 1 95.25 320 PHE B CA 1
ATOM 6043 C C . PHE B 1 320 ? 9.562 18.891 -14.938 1 95.25 320 PHE B C 1
ATOM 6045 O O . PHE B 1 320 ? 8.68 19.234 -14.148 1 95.25 320 PHE B O 1
ATOM 6052 N N . LEU B 1 321 ? 9.391 19.016 -16.234 1 94 321 LEU B N 1
ATOM 6053 C CA . LEU B 1 321 ? 8.133 19.484 -16.797 1 94 321 LEU B CA 1
ATOM 6054 C C . LEU B 1 321 ? 6.988 18.547 -16.422 1 94 321 LEU B C 1
ATOM 6056 O O . LEU B 1 321 ? 5.918 19 -16.016 1 94 321 LEU B O 1
ATOM 6060 N N . ARG B 1 322 ? 7.254 17.25 -16.578 1 94.06 322 ARG B N 1
ATOM 6061 C CA . ARG B 1 322 ? 6.234 16.25 -16.297 1 94.06 322 ARG B CA 1
ATOM 6062 C C . ARG B 1 322 ? 5.855 16.25 -14.82 1 94.06 322 ARG B C 1
ATOM 6064 O O . ARG B 1 322 ? 4.809 15.711 -14.445 1 94.06 322 ARG B O 1
ATOM 6071 N N . ARG B 1 323 ? 6.672 16.781 -14.008 1 95.44 323 ARG B N 1
ATOM 6072 C CA . ARG B 1 323 ? 6.453 16.781 -12.562 1 95.44 323 ARG B CA 1
ATOM 6073 C C . ARG B 1 323 ? 6.316 18.203 -12.023 1 95.44 323 ARG B C 1
ATOM 6075 O O . ARG B 1 323 ? 6.578 18.453 -10.852 1 95.44 323 ARG B O 1
ATOM 6082 N N . GLN B 1 324 ? 5.973 19.125 -12.852 1 93.25 324 GLN B N 1
ATOM 6083 C CA . GLN B 1 324 ? 5.977 20.547 -12.523 1 93.25 324 GLN B CA 1
ATOM 6084 C C . GLN B 1 324 ? 5.035 20.828 -11.352 1 93.25 324 GLN B C 1
ATOM 6086 O O . GLN B 1 324 ? 5.309 21.719 -10.539 1 93.25 324 GLN B O 1
ATOM 6091 N N . ASP B 1 325 ? 3.98 20.062 -11.25 1 93.88 325 ASP B N 1
ATOM 6092 C CA . ASP B 1 325 ? 2.982 20.281 -10.203 1 93.88 325 ASP B CA 1
ATOM 6093 C C . ASP B 1 325 ? 3.539 19.922 -8.828 1 93.88 325 ASP B C 1
ATOM 6095 O O . ASP B 1 325 ? 2.965 20.297 -7.805 1 93.88 325 ASP B O 1
ATOM 6099 N N . LEU B 1 326 ? 4.66 19.234 -8.734 1 97.69 326 LEU B N 1
ATOM 6100 C CA . LEU B 1 326 ? 5.25 18.781 -7.48 1 97.69 326 LEU B CA 1
ATOM 6101 C C . LEU B 1 326 ? 6.504 19.594 -7.148 1 97.69 326 LEU B C 1
ATOM 6103 O O . LEU B 1 326 ? 7.145 19.344 -6.121 1 97.69 326 LEU B O 1
ATOM 6107 N N . LEU B 1 327 ? 6.914 20.531 -8.039 1 95.62 327 LEU B N 1
ATOM 6108 C CA . LEU B 1 327 ? 8.125 21.312 -7.836 1 95.62 327 LEU B CA 1
ATOM 6109 C C . LEU B 1 327 ? 7.824 22.594 -7.051 1 95.62 327 LEU B C 1
ATOM 6111 O O . LEU B 1 327 ? 6.738 23.156 -7.172 1 95.62 327 LEU B O 1
ATOM 6115 N N . PRO B 1 328 ? 8.641 22.953 -6.188 1 97.06 328 PRO B N 1
ATOM 6116 C CA . PRO B 1 328 ? 9.992 22.422 -5.965 1 97.06 328 PRO B CA 1
ATOM 6117 C C . PRO B 1 328 ? 10.023 21.328 -4.902 1 97.06 328 PRO B C 1
ATOM 6119 O O . PRO B 1 328 ? 11.102 20.812 -4.574 1 97.06 328 PRO B O 1
ATOM 6122 N N . ASP B 1 329 ? 8.867 20.953 -4.324 1 98.56 329 ASP B N 1
ATOM 6123 C CA . ASP B 1 329 ? 8.773 20.047 -3.178 1 98.56 329 ASP B CA 1
ATOM 6124 C C . ASP B 1 329 ? 9.523 18.75 -3.439 1 98.56 329 ASP B C 1
ATOM 6126 O O . ASP B 1 329 ? 10.234 18.25 -2.566 1 98.56 329 ASP B O 1
ATOM 6130 N N . LEU B 1 330 ? 9.375 18.234 -4.652 1 98.62 330 LEU B N 1
ATOM 6131 C CA . LEU B 1 330 ? 9.945 16.938 -5.004 1 98.62 330 LEU B CA 1
ATOM 6132 C C . LEU B 1 330 ? 11.469 16.969 -4.938 1 98.62 330 LEU B C 1
ATOM 6134 O O . LEU B 1 330 ? 12.094 16.062 -4.391 1 98.62 330 LEU B O 1
ATOM 6138 N N . VAL B 1 331 ? 12.055 18.031 -5.461 1 98.12 331 VAL B N 1
ATOM 6139 C CA . VAL B 1 331 ? 13.508 18.172 -5.52 1 98.12 331 VAL B CA 1
ATOM 6140 C C . VAL B 1 331 ? 14.078 18.25 -4.102 1 98.12 331 VAL B C 1
ATOM 6142 O O . VAL B 1 331 ? 15.062 17.578 -3.793 1 98.12 331 VAL B O 1
ATOM 6145 N N . TYR B 1 332 ? 13.406 19.031 -3.258 1 98.56 332 TYR B N 1
ATOM 6146 C CA . TYR B 1 332 ? 13.875 19.188 -1.886 1 98.56 332 TYR B CA 1
ATOM 6147 C C . TYR B 1 332 ? 13.695 17.891 -1.1 1 98.56 332 TYR B C 1
ATOM 6149 O O . TYR B 1 332 ? 14.523 17.547 -0.257 1 98.56 332 TYR B O 1
ATOM 6157 N N . LEU B 1 333 ? 12.586 17.188 -1.333 1 98.69 333 LEU B N 1
ATOM 6158 C CA . LEU B 1 333 ? 12.367 15.898 -0.692 1 98.69 333 LEU B CA 1
ATOM 6159 C C . LEU B 1 333 ? 13.453 14.898 -1.095 1 98.69 333 LEU B C 1
ATOM 6161 O O . LEU B 1 333 ? 14.008 14.203 -0.243 1 98.69 333 LEU B O 1
ATOM 6165 N N . MET B 1 334 ? 13.789 14.82 -2.408 1 98.19 334 MET B N 1
ATOM 6166 C CA . MET B 1 334 ? 14.82 13.922 -2.914 1 98.19 334 MET B CA 1
ATOM 6167 C C . MET B 1 334 ? 16.172 14.25 -2.287 1 98.19 334 MET B C 1
ATOM 6169 O O . MET B 1 334 ? 16.906 13.344 -1.876 1 98.19 334 MET B O 1
ATOM 6173 N N . ALA B 1 335 ? 16.484 15.539 -2.209 1 97.94 335 ALA B N 1
ATOM 6174 C CA . ALA B 1 335 ? 17.734 15.977 -1.621 1 97.94 335 ALA B CA 1
ATOM 6175 C C . ALA B 1 335 ? 17.812 15.625 -0.138 1 97.94 335 ALA B C 1
ATOM 6177 O O . ALA B 1 335 ? 18.828 15.117 0.341 1 97.94 335 ALA B O 1
ATOM 6178 N N . ALA B 1 336 ? 16.719 15.906 0.578 1 98.06 336 ALA B N 1
ATOM 6179 C CA . ALA B 1 336 ? 16.672 15.617 2.01 1 98.06 336 ALA B CA 1
ATOM 6180 C C . ALA B 1 336 ? 16.844 14.125 2.275 1 98.06 336 ALA B C 1
ATOM 6182 O O . ALA B 1 336 ? 17.547 13.734 3.215 1 98.06 336 ALA B O 1
ATOM 6183 N N . ASP B 1 337 ? 16.203 13.273 1.463 1 96.56 337 ASP B N 1
ATOM 6184 C CA . ASP B 1 337 ? 16.297 11.82 1.579 1 96.56 337 ASP B CA 1
ATOM 6185 C C . ASP B 1 337 ? 17.75 11.359 1.406 1 96.56 337 ASP B C 1
ATOM 6187 O O . ASP B 1 337 ? 18.219 10.492 2.141 1 96.56 337 ASP B O 1
ATOM 6191 N N . ARG B 1 338 ? 18.484 11.961 0.482 1 95.19 338 ARG B N 1
ATOM 6192 C CA . ARG B 1 338 ? 19.875 11.617 0.22 1 95.19 338 ARG B CA 1
ATOM 6193 C C . ARG B 1 338 ? 20.781 12.094 1.354 1 95.19 338 ARG B C 1
ATOM 6195 O O . ARG B 1 338 ? 21.734 11.398 1.733 1 95.19 338 ARG B O 1
ATOM 6202 N N . LEU B 1 339 ? 20.469 13.242 1.882 1 94.69 339 LEU B N 1
ATOM 6203 C CA . LEU B 1 339 ? 21.25 13.75 3 1 94.69 339 LEU B CA 1
ATOM 6204 C C . LEU B 1 339 ? 21.078 12.875 4.234 1 94.69 339 LEU B C 1
ATOM 6206 O O . LEU B 1 339 ? 21.984 12.766 5.062 1 94.69 339 LEU B O 1
ATOM 6210 N N . ALA B 1 340 ? 19.859 12.266 4.312 1 93.62 340 ALA B N 1
ATOM 6211 C CA . ALA B 1 340 ? 19.547 11.414 5.453 1 93.62 340 ALA B CA 1
ATOM 6212 C C . ALA B 1 340 ? 20.188 10.031 5.301 1 93.62 340 ALA B C 1
ATOM 6214 O O . ALA B 1 340 ? 20.109 9.203 6.207 1 93.62 340 ALA B O 1
ATOM 6215 N N . THR B 1 341 ? 20.75 9.766 4.16 1 88.5 341 THR B N 1
ATOM 6216 C CA . THR B 1 341 ? 21.375 8.477 3.869 1 88.5 341 THR B CA 1
ATOM 6217 C C . THR B 1 341 ? 22.906 8.609 3.869 1 88.5 341 THR B C 1
ATOM 6219 O O . THR B 1 341 ? 23.453 9.453 3.168 1 88.5 341 THR B O 1
ATOM 6222 N N . ARG B 1 342 ? 23.594 7.848 4.637 1 81.25 342 ARG B N 1
ATOM 6223 C CA . ARG B 1 342 ? 25.047 7.945 4.766 1 81.25 342 ARG B CA 1
ATOM 6224 C C . ARG B 1 342 ? 25.734 7.582 3.459 1 81.25 342 ARG B C 1
ATOM 6226 O O . ARG B 1 342 ? 25.406 6.582 2.826 1 81.25 342 ARG B O 1
ATOM 6233 N N . GLY B 1 343 ? 26.609 8.398 3.041 1 78.94 343 GLY B N 1
ATOM 6234 C CA . GLY B 1 343 ? 27.484 8.07 1.924 1 78.94 343 GLY B CA 1
ATOM 6235 C C . GLY B 1 343 ? 27 8.633 0.603 1 78.94 343 GLY B C 1
ATOM 6236 O O . GLY B 1 343 ? 27.688 8.539 -0.413 1 78.94 343 GLY B O 1
ATOM 6237 N N . VAL B 1 344 ? 25.781 9.141 0.675 1 80.81 344 VAL B N 1
ATOM 6238 C CA . VAL B 1 344 ? 25.281 9.625 -0.604 1 80.81 344 VAL B CA 1
ATOM 6239 C C . VAL B 1 344 ? 24.922 11.109 -0.485 1 80.81 344 VAL B C 1
ATOM 6241 O O . VAL B 1 344 ? 24.094 11.609 -1.249 1 80.81 344 VAL B O 1
ATOM 6244 N N . GLU B 1 345 ? 25.453 11.844 0.439 1 84.81 345 GLU B N 1
ATOM 6245 C CA . GLU B 1 345 ? 25.156 13.242 0.719 1 84.81 345 GLU B CA 1
ATOM 6246 C C . GLU B 1 345 ? 25.453 14.125 -0.488 1 84.81 345 GLU B C 1
ATOM 6248 O O . GLU B 1 345 ? 24.734 15.086 -0.758 1 84.81 345 GLU B O 1
ATOM 6253 N N . ARG B 1 346 ? 26.469 13.734 -1.239 1 89.25 346 ARG B N 1
ATOM 6254 C CA . ARG B 1 346 ? 26.859 14.523 -2.408 1 89.25 346 ARG B CA 1
ATOM 6255 C C . ARG B 1 346 ? 25.75 14.508 -3.461 1 89.25 346 ARG B C 1
ATOM 6257 O O . ARG B 1 346 ? 25.578 15.492 -4.188 1 89.25 346 ARG B O 1
ATOM 6264 N N . GLU B 1 347 ? 25.047 13.438 -3.412 1 92.12 347 GLU B N 1
ATOM 6265 C CA . GLU B 1 347 ? 23.969 13.297 -4.391 1 92.12 347 GLU B CA 1
ATOM 6266 C C . GLU B 1 347 ? 22.859 14.32 -4.137 1 92.12 347 GLU B C 1
ATOM 6268 O O . GLU B 1 347 ? 22.141 14.703 -5.059 1 92.12 347 GLU B O 1
ATOM 6273 N N . ALA B 1 348 ? 22.719 14.719 -2.908 1 94.69 348 ALA B N 1
ATOM 6274 C CA . ALA B 1 348 ? 21.719 15.727 -2.57 1 94.69 348 ALA B CA 1
ATOM 6275 C C . ALA B 1 348 ? 22 17.047 -3.277 1 94.69 348 ALA B C 1
ATOM 6277 O O . ALA B 1 348 ? 21.109 17.656 -3.857 1 94.69 348 ALA B O 1
ATOM 6278 N N . TRP B 1 349 ? 23.203 17.375 -3.285 1 94.62 349 TRP B N 1
ATOM 6279 C CA . TRP B 1 349 ? 23.625 18.641 -3.893 1 94.62 349 TRP B CA 1
ATOM 6280 C C . TRP B 1 349 ? 23.547 18.547 -5.414 1 94.62 349 TRP B C 1
ATOM 6282 O O . TRP B 1 349 ? 23.266 19.547 -6.082 1 94.62 349 TRP B O 1
ATOM 6292 N N . GLU B 1 350 ? 23.812 17.359 -5.91 1 94.81 350 GLU B N 1
ATOM 6293 C CA . GLU B 1 350 ? 23.672 17.156 -7.348 1 94.81 350 GLU B CA 1
ATOM 6294 C C . GLU B 1 350 ? 22.234 17.359 -7.797 1 94.81 350 GLU B C 1
ATOM 6296 O O . GLU B 1 350 ? 21.984 17.984 -8.828 1 94.81 350 GLU B O 1
ATOM 6301 N N . VAL B 1 351 ? 21.344 16.828 -7.031 1 95.88 351 VAL B N 1
ATOM 6302 C CA . VAL B 1 351 ? 19.922 16.953 -7.352 1 95.88 351 VAL B CA 1
ATOM 6303 C C . VAL B 1 351 ? 19.531 18.438 -7.352 1 95.88 351 VAL B C 1
ATOM 6305 O O . VAL B 1 351 ? 18.906 18.922 -8.297 1 95.88 351 VAL B O 1
ATOM 6308 N N . LEU B 1 352 ? 19.906 19.172 -6.332 1 96.38 352 LEU B N 1
ATOM 6309 C CA . LEU B 1 352 ? 19.594 20.594 -6.195 1 96.38 352 LEU B CA 1
ATOM 6310 C C . LEU B 1 352 ? 20.266 21.406 -7.289 1 96.38 352 LEU B C 1
ATOM 6312 O O . LEU B 1 352 ? 19.641 22.312 -7.871 1 96.38 352 LEU B O 1
ATOM 6316 N N . GLY B 1 353 ? 21.531 21.078 -7.551 1 95.81 353 GLY B N 1
ATOM 6317 C CA . GLY B 1 353 ? 22.266 21.781 -8.586 1 95.81 353 GLY B CA 1
ATOM 6318 C C . GLY B 1 353 ? 21.656 21.609 -9.969 1 95.81 353 GLY B C 1
ATOM 6319 O O . GLY B 1 353 ? 21.547 22.578 -10.727 1 95.81 353 GLY B O 1
ATOM 6320 N N . ARG B 1 354 ? 21.312 20.422 -10.242 1 95.31 354 ARG B N 1
ATOM 6321 C CA . ARG B 1 354 ? 20.719 20.141 -11.539 1 95.31 354 ARG B CA 1
ATOM 6322 C C . ARG B 1 354 ? 19.375 20.844 -11.703 1 95.31 354 ARG B C 1
ATOM 6324 O O . ARG B 1 354 ? 19.047 21.312 -12.789 1 95.31 354 ARG B O 1
ATOM 6331 N N . TYR B 1 355 ? 18.609 20.891 -10.703 1 95.5 355 TYR B N 1
ATOM 6332 C CA . TYR B 1 355 ? 17.344 21.625 -10.734 1 95.5 355 TYR B CA 1
ATOM 6333 C C . TYR B 1 355 ? 17.562 23.109 -10.953 1 95.5 355 TYR B C 1
ATOM 6335 O O . TYR B 1 355 ? 16.859 23.734 -11.75 1 95.5 355 TYR B O 1
ATOM 6343 N N . GLU B 1 356 ? 18.531 23.672 -10.258 1 94.81 356 GLU B N 1
ATOM 6344 C CA . GLU B 1 356 ? 18.875 25.078 -10.422 1 94.81 356 GLU B CA 1
ATOM 6345 C C . GLU B 1 356 ? 19.312 25.375 -11.859 1 94.81 356 GLU B C 1
ATOM 6347 O O . GLU B 1 356 ? 18.984 26.438 -12.398 1 94.81 356 GLU B O 1
ATOM 6352 N N . GLU B 1 357 ? 20.016 24.453 -12.352 1 92.56 357 GLU B N 1
ATOM 6353 C CA . GLU B 1 357 ? 20.469 24.609 -13.734 1 92.56 357 GLU B CA 1
ATOM 6354 C C . GLU B 1 357 ? 19.297 24.672 -14.695 1 92.56 357 GLU B C 1
ATOM 6356 O O . GLU B 1 357 ? 19.281 25.484 -15.625 1 92.56 357 GLU B O 1
ATOM 6361 N N . VAL B 1 358 ? 18.375 23.844 -14.477 1 91.75 358 VAL B N 1
ATOM 6362 C CA . VAL B 1 358 ? 17.203 23.781 -15.336 1 91.75 358 VAL B CA 1
ATOM 6363 C C . VAL B 1 358 ? 16.406 25.094 -15.211 1 91.75 358 VAL B C 1
ATOM 6365 O O . VAL B 1 358 ? 15.836 25.562 -16.188 1 91.75 358 VAL B O 1
ATOM 6368 N N . LEU B 1 359 ? 16.406 25.75 -14.078 1 90.06 359 LEU B N 1
ATOM 6369 C CA . LEU B 1 359 ? 15.617 26.938 -13.805 1 90.06 359 LEU B CA 1
ATOM 6370 C C . LEU B 1 359 ? 16.25 28.156 -14.477 1 90.06 359 LEU B C 1
ATOM 6372 O O . LEU B 1 359 ? 15.602 29.203 -14.602 1 90.06 359 LEU B O 1
ATOM 6376 N N . LYS B 1 360 ? 17.5 28 -14.797 1 91.12 360 LYS B N 1
ATOM 6377 C CA . LYS B 1 360 ? 18.125 29.094 -15.523 1 91.12 360 LYS B CA 1
ATOM 6378 C C . LYS B 1 360 ? 17.375 29.391 -16.812 1 91.12 360 LYS B C 1
ATOM 6380 O O . LYS B 1 360 ? 17.297 30.547 -17.25 1 91.12 360 LYS B O 1
ATOM 6385 N N . ASP B 1 361 ? 16.938 28.375 -17.453 1 88.75 361 ASP B N 1
ATOM 6386 C CA . ASP B 1 361 ? 16 28.453 -18.578 1 88.75 361 ASP B CA 1
ATOM 6387 C C . ASP B 1 361 ? 14.609 28 -18.172 1 88.75 361 ASP B C 1
ATOM 6389 O O . ASP B 1 361 ? 14.312 26.812 -18.172 1 88.75 361 ASP B O 1
ATOM 6393 N N . PRO B 1 362 ? 13.773 28.984 -17.922 1 87.38 362 PRO B N 1
ATOM 6394 C CA . PRO B 1 362 ? 12.461 28.641 -17.359 1 87.38 362 PRO B CA 1
ATOM 6395 C C . PRO B 1 362 ? 11.719 27.609 -18.203 1 87.38 362 PRO B C 1
ATOM 6397 O O . PRO B 1 362 ? 11.766 27.656 -19.438 1 87.38 362 PRO B O 1
ATOM 6400 N N . LEU B 1 363 ? 11.094 26.656 -17.484 1 90.81 363 LEU B N 1
ATOM 6401 C CA . LEU B 1 363 ? 10.25 25.656 -18.156 1 90.81 363 LEU B CA 1
ATOM 6402 C C . LEU B 1 363 ? 9.016 26.312 -18.766 1 90.81 363 LEU B C 1
ATOM 6404 O O . LEU B 1 363 ? 8.461 27.266 -18.203 1 90.81 363 LEU B O 1
ATOM 6408 N N . PRO B 1 364 ? 8.672 25.844 -19.922 1 91.12 364 PRO B N 1
ATOM 6409 C CA . PRO B 1 364 ? 7.484 26.422 -20.531 1 91.12 364 PRO B CA 1
ATOM 6410 C C . PRO B 1 364 ? 6.219 26.188 -19.719 1 91.12 364 PRO B C 1
ATOM 6412 O O . PRO B 1 364 ? 6.035 25.109 -19.141 1 91.12 364 PRO B O 1
ATOM 6415 N N . GLN B 1 365 ? 5.441 27.203 -19.609 1 87.75 365 GLN B N 1
ATOM 6416 C CA . GLN B 1 365 ? 4.207 27.109 -18.844 1 87.75 365 GLN B CA 1
ATOM 6417 C C . GLN B 1 365 ? 3.008 26.844 -19.75 1 87.75 365 GLN B C 1
ATOM 6419 O O . GLN B 1 365 ? 1.992 26.312 -19.297 1 87.75 365 GLN B O 1
ATOM 6424 N N . ARG B 1 366 ? 3.148 27.328 -20.969 1 90.44 366 ARG B N 1
ATOM 6425 C CA . ARG B 1 366 ? 2.086 27.141 -21.953 1 90.44 366 ARG B CA 1
ATOM 6426 C C . ARG B 1 366 ? 2.66 26.797 -23.312 1 90.44 366 ARG B C 1
ATOM 6428 O O . ARG B 1 366 ? 3.768 27.219 -23.656 1 90.44 366 ARG B O 1
ATOM 6435 N N . PRO B 1 367 ? 1.896 26.047 -24.031 1 92.38 367 PRO B N 1
ATOM 6436 C CA . PRO B 1 367 ? 2.338 25.766 -25.406 1 92.38 367 PRO B CA 1
ATOM 6437 C C . PRO B 1 367 ? 2.328 27 -26.297 1 92.38 367 PRO B C 1
ATOM 6439 O O . PRO B 1 367 ? 1.502 27.906 -26.094 1 92.38 367 PRO B O 1
ATOM 6442 N N . LEU B 1 368 ? 3.268 27.062 -27.219 1 92.31 368 LEU B N 1
ATOM 6443 C CA . LEU B 1 368 ? 3.422 28.188 -28.125 1 92.31 368 LEU B CA 1
ATOM 6444 C C . LEU B 1 368 ? 2.197 28.344 -29.016 1 92.31 368 LEU B C 1
ATOM 6446 O O . LEU B 1 368 ? 1.966 29.422 -29.578 1 92.31 368 LEU B O 1
ATOM 6450 N N . LEU B 1 369 ? 1.509 27.281 -29.188 1 92.62 369 LEU B N 1
ATOM 6451 C CA . LEU B 1 369 ? 0.271 27.297 -29.953 1 92.62 369 LEU B CA 1
ATOM 6452 C C . LEU B 1 369 ? -0.932 27.016 -29.062 1 92.62 369 LEU B C 1
ATOM 6454 O O . LEU B 1 369 ? -0.851 26.203 -28.156 1 92.62 369 LEU B O 1
ATOM 6458 N N . SER B 1 370 ? -1.93 27.781 -29.375 1 91.19 370 SER B N 1
ATOM 6459 C CA . SER B 1 370 ? -3.164 27.531 -28.641 1 91.19 370 SER B CA 1
ATOM 6460 C C . SER B 1 370 ? -3.844 26.25 -29.125 1 91.19 370 SER B C 1
ATOM 6462 O O . SER B 1 370 ? -3.477 25.703 -30.172 1 91.19 370 SER B O 1
ATOM 6464 N N . GLY B 1 371 ? -4.727 25.828 -28.281 1 89.75 371 GLY B N 1
ATOM 6465 C CA . GLY B 1 371 ? -5.516 24.672 -28.703 1 89.75 371 GLY B CA 1
ATOM 6466 C C . GLY B 1 371 ? -6.176 24.859 -30.047 1 89.75 371 GLY B C 1
ATOM 6467 O O . GLY B 1 371 ? -6.172 23.953 -30.875 1 89.75 371 GLY B O 1
ATOM 6468 N N . GLU B 1 372 ? -6.582 26.047 -30.234 1 88.75 372 GLU B N 1
ATOM 6469 C CA . GLU B 1 372 ? -7.246 26.391 -31.5 1 88.75 372 GLU B CA 1
ATOM 6470 C C . GLU B 1 372 ? -6.266 26.344 -32.656 1 88.75 372 GLU B C 1
ATOM 6472 O O . GLU B 1 372 ? -6.602 25.844 -33.75 1 88.75 372 GLU B O 1
ATOM 6477 N N . GLU B 1 373 ? -5.156 26.859 -32.469 1 90.62 373 GLU B N 1
ATOM 6478 C CA . GLU B 1 373 ? -4.125 26.875 -33.5 1 90.62 373 GLU B CA 1
ATOM 6479 C C . GLU B 1 373 ? -3.682 25.453 -33.844 1 90.62 373 GLU B C 1
ATOM 6481 O O . GLU B 1 373 ? -3.441 25.141 -35.031 1 90.62 373 GLU B O 1
ATOM 6486 N N . VAL B 1 374 ? -3.547 24.719 -32.812 1 90.56 374 VAL B N 1
ATOM 6487 C CA . VAL B 1 374 ? -3.121 23.328 -33 1 90.56 374 VAL B CA 1
ATOM 6488 C C . VAL B 1 374 ? -4.18 22.578 -33.812 1 90.56 374 VAL B C 1
ATOM 6490 O O . VAL B 1 374 ? -3.852 21.797 -34.719 1 90.56 374 VAL B O 1
ATOM 6493 N N . MET B 1 375 ? -5.332 22.812 -33.406 1 87.38 375 MET B N 1
ATOM 6494 C CA . MET B 1 375 ? -6.441 22.188 -34.125 1 87.38 375 MET B CA 1
ATOM 6495 C C . MET B 1 375 ? -6.449 22.578 -35.594 1 87.38 375 MET B C 1
ATOM 6497 O O . MET B 1 375 ? -6.633 21.734 -36.469 1 87.38 375 MET B O 1
ATOM 6501 N N . ALA B 1 376 ? -6.273 23.797 -35.906 1 88.44 376 ALA B N 1
ATOM 6502 C CA . ALA B 1 376 ? -6.238 24.328 -37.25 1 88.44 376 ALA B CA 1
ATOM 6503 C C . ALA B 1 376 ? -5.055 23.766 -38.031 1 88.44 376 ALA B C 1
ATOM 6505 O O . ALA B 1 376 ? -5.188 23.422 -39.219 1 88.44 376 ALA B O 1
ATOM 6506 N N . LEU B 1 377 ? -4.027 23.688 -37.438 1 88.31 377 LEU B N 1
ATOM 6507 C CA . LEU B 1 377 ? -2.781 23.266 -38.062 1 88.31 377 LEU B CA 1
ATOM 6508 C C . LEU B 1 377 ? -2.828 21.781 -38.438 1 88.31 377 LEU B C 1
ATOM 6510 O O . LEU B 1 377 ? -2.398 21.391 -39.5 1 88.31 377 LEU B O 1
ATOM 6514 N N . LEU B 1 378 ? -3.285 21 -37.469 1 87.44 378 LEU B N 1
ATOM 6515 C CA . LEU B 1 378 ? -3.207 19.547 -37.625 1 87.44 378 LEU B CA 1
ATOM 6516 C C . LEU B 1 378 ? -4.535 18.984 -38.125 1 87.44 378 LEU B C 1
ATOM 6518 O O . LEU B 1 378 ? -4.645 17.781 -38.375 1 87.44 378 LEU B O 1
ATOM 6522 N N . GLY B 1 379 ? -5.426 19.938 -38.25 1 79.62 379 GLY B N 1
ATOM 6523 C CA . GLY B 1 379 ? -6.742 19.484 -38.688 1 79.62 379 GLY B CA 1
ATOM 6524 C C . GLY B 1 379 ? -7.434 18.609 -37.656 1 79.62 379 GLY B C 1
ATOM 6525 O O . GLY B 1 379 ? -8 17.562 -38 1 79.62 379 GLY B O 1
ATOM 6526 N N . LEU B 1 380 ? -7.043 18.984 -36.375 1 76.62 380 LEU B N 1
ATOM 6527 C CA . LEU B 1 380 ? -7.602 18.25 -35.25 1 76.62 380 LEU B CA 1
ATOM 6528 C C . LEU B 1 380 ? -8.828 18.953 -34.688 1 76.62 380 LEU B C 1
ATOM 6530 O O . LEU B 1 380 ? -8.992 20.156 -34.844 1 76.62 380 LEU B O 1
ATOM 6534 N N . GLN B 1 381 ? -9.703 18.266 -34.25 1 63.78 381 GLN B N 1
ATOM 6535 C CA . GLN B 1 381 ? -10.789 18.844 -33.469 1 63.78 381 GLN B CA 1
ATOM 6536 C C . GLN B 1 381 ? -10.445 18.844 -31.969 1 63.78 381 GLN B C 1
ATOM 6538 O O . GLN B 1 381 ? -9.469 18.203 -31.547 1 63.78 381 GLN B O 1
ATOM 6543 N N . GLU B 1 382 ? -11.234 19.672 -31.156 1 74.5 382 GLU B N 1
ATOM 6544 C CA . GLU B 1 382 ? -10.992 19.734 -29.719 1 74.5 382 GLU B CA 1
ATOM 6545 C C . GLU B 1 382 ? -11.031 18.344 -29.094 1 74.5 382 GLU B C 1
ATOM 6547 O O . GLU B 1 382 ? -11.906 17.547 -29.406 1 74.5 382 GLU B O 1
ATOM 6552 N N . GLY B 1 383 ? -10.156 17.812 -28.344 1 68 383 GLY B N 1
ATOM 6553 C CA . GLY B 1 383 ? -10.086 16.484 -27.75 1 68 383 GLY B CA 1
ATOM 6554 C C . GLY B 1 383 ? -8.734 16.156 -27.156 1 68 383 GLY B C 1
ATOM 6555 O O . GLY B 1 383 ? -7.855 17.031 -27.094 1 68 383 GLY B O 1
ATOM 6556 N N . PRO B 1 384 ? -8.516 14.867 -26.578 1 71.31 384 PRO B N 1
ATOM 6557 C CA . PRO B 1 384 ? -7.289 14.477 -25.875 1 71.31 384 PRO B CA 1
ATOM 6558 C C . PRO B 1 384 ? -6.047 14.562 -26.766 1 71.31 384 PRO B C 1
ATOM 6560 O O . PRO B 1 384 ? -4.941 14.781 -26.266 1 71.31 384 PRO B O 1
ATOM 6563 N N . GLU B 1 385 ? -6.246 14.352 -28.047 1 75.62 385 GLU B N 1
ATOM 6564 C CA . GLU B 1 385 ? -5.086 14.422 -28.938 1 75.62 385 GLU B CA 1
ATOM 6565 C C . GLU B 1 385 ? -4.484 15.82 -28.953 1 75.62 385 GLU B C 1
ATOM 6567 O O . GLU B 1 385 ? -3.268 15.984 -29.062 1 75.62 385 GLU B O 1
ATOM 6572 N N . VAL B 1 386 ? -5.438 16.797 -29.031 1 81.38 386 VAL B N 1
ATOM 6573 C CA . VAL B 1 386 ? -4.93 18.156 -28.938 1 81.38 386 VAL B CA 1
ATOM 6574 C C . VAL B 1 386 ? -4.094 18.312 -27.672 1 81.38 386 VAL B C 1
ATOM 6576 O O . VAL B 1 386 ? -3.02 18.906 -27.688 1 81.38 386 VAL B O 1
ATOM 6579 N N . GLY B 1 387 ? -4.648 17.688 -26.562 1 83.38 387 GLY B N 1
ATOM 6580 C CA . GLY B 1 387 ? -3.895 17.703 -25.312 1 83.38 387 GLY B CA 1
ATOM 6581 C C . GLY B 1 387 ? -2.535 17.047 -25.422 1 83.38 387 GLY B C 1
ATOM 6582 O O . GLY B 1 387 ? -1.541 17.562 -24.922 1 83.38 387 GLY B O 1
ATOM 6583 N N . ARG B 1 388 ? -2.633 15.867 -26.047 1 85.88 388 ARG B N 1
ATOM 6584 C CA . ARG B 1 388 ? -1.371 15.164 -26.25 1 85.88 388 ARG B CA 1
ATOM 6585 C C . ARG B 1 388 ? -0.41 15.984 -27.094 1 85.88 388 ARG B C 1
ATOM 6587 O O . ARG B 1 388 ? 0.794 16.016 -26.828 1 85.88 388 ARG B O 1
ATOM 6594 N N . ALA B 1 389 ? -0.962 16.5 -28.188 1 86.75 389 ALA B N 1
ATOM 6595 C CA . ALA B 1 389 ? -0.138 17.344 -29.047 1 86.75 389 ALA B CA 1
ATOM 6596 C C . ALA B 1 389 ? 0.437 18.531 -28.281 1 86.75 389 ALA B C 1
ATOM 6598 O O . ALA B 1 389 ? 1.618 18.859 -28.406 1 86.75 389 ALA B O 1
ATOM 6599 N N . LEU B 1 390 ? -0.452 19.109 -27.531 1 90.62 390 LEU B N 1
ATOM 6600 C CA . LEU B 1 390 ? -0.016 20.25 -26.734 1 90.62 390 LEU B CA 1
ATOM 6601 C C . LEU B 1 390 ? 1.046 19.828 -25.719 1 90.62 390 LEU B C 1
ATOM 6603 O O . LEU B 1 390 ? 2.014 20.562 -25.484 1 90.62 390 LEU B O 1
ATOM 6607 N N . LYS B 1 391 ? 0.779 18.656 -25.141 1 90.44 391 LYS B N 1
ATOM 6608 C CA . LYS B 1 391 ? 1.76 18.125 -24.188 1 90.44 391 LYS B CA 1
ATOM 6609 C C . LYS B 1 391 ? 3.092 17.844 -24.875 1 90.44 391 LYS B C 1
ATOM 6611 O O . LYS B 1 391 ? 4.152 18.172 -24.344 1 90.44 391 LYS B O 1
ATOM 6616 N N . ALA B 1 392 ? 2.941 17.172 -26.016 1 90.38 392 ALA B N 1
ATOM 6617 C CA . ALA B 1 392 ? 4.148 16.891 -26.781 1 90.38 392 ALA B CA 1
ATOM 6618 C C . ALA B 1 392 ? 4.867 18.188 -27.172 1 90.38 392 ALA B C 1
ATOM 6620 O O . ALA B 1 392 ? 6.098 18.25 -27.141 1 90.38 392 ALA B O 1
ATOM 6621 N N . LEU B 1 393 ? 4.094 19.125 -27.578 1 92.25 393 LEU B N 1
ATOM 6622 C CA . LEU B 1 393 ? 4.66 20.422 -27.938 1 92.25 393 LEU B CA 1
ATOM 6623 C C . LEU B 1 393 ? 5.359 21.047 -26.734 1 92.25 393 LEU B C 1
ATOM 6625 O O . LEU B 1 393 ? 6.477 21.562 -26.859 1 92.25 393 LEU B O 1
ATOM 6629 N N . LEU B 1 394 ? 4.645 21 -25.656 1 92.75 394 LEU B N 1
ATOM 6630 C CA . LEU B 1 394 ? 5.211 21.562 -24.438 1 92.75 394 LEU B CA 1
ATOM 6631 C C . LEU B 1 394 ? 6.516 20.875 -24.062 1 92.75 394 LEU B C 1
ATOM 6633 O O . LEU B 1 394 ? 7.469 21.516 -23.641 1 92.75 394 LEU B O 1
ATOM 6637 N N . GLU B 1 395 ? 6.547 19.625 -24.203 1 93.19 395 GLU B N 1
ATOM 6638 C CA . GLU B 1 395 ? 7.758 18.859 -23.922 1 93.19 395 GLU B CA 1
ATOM 6639 C C . GLU B 1 395 ? 8.883 19.219 -24.875 1 93.19 395 GLU B C 1
ATOM 6641 O O . GLU B 1 395 ? 10.039 19.359 -24.469 1 93.19 395 GLU B O 1
ATOM 6646 N N . ALA B 1 396 ? 8.523 19.328 -26.125 1 92.56 396 ALA B N 1
ATOM 6647 C CA . ALA B 1 396 ? 9.508 19.75 -27.125 1 92.56 396 ALA B CA 1
ATOM 6648 C C . ALA B 1 396 ? 10.047 21.141 -26.812 1 92.56 396 ALA B C 1
ATOM 6650 O O . ALA B 1 396 ? 11.234 21.406 -27.016 1 92.56 396 ALA B O 1
ATOM 6651 N N . GLN B 1 397 ? 9.148 22.047 -26.406 1 93.25 397 GLN B N 1
ATOM 6652 C CA . GLN B 1 397 ? 9.555 23.375 -25.969 1 93.25 397 GLN B CA 1
ATOM 6653 C C . GLN B 1 397 ? 10.547 23.297 -24.812 1 93.25 397 GLN B C 1
ATOM 6655 O O . GLN B 1 397 ? 11.555 24 -24.797 1 93.25 397 GLN B O 1
ATOM 6660 N N . ALA B 1 398 ? 10.219 22.469 -23.875 1 92.38 398 ALA B N 1
ATOM 6661 C CA . ALA B 1 398 ? 11.062 22.312 -22.688 1 92.38 398 ALA B CA 1
ATOM 6662 C C . ALA B 1 398 ? 12.445 21.797 -23.062 1 92.38 398 ALA B C 1
ATOM 6664 O O . ALA B 1 398 ? 13.453 22.188 -22.469 1 92.38 398 ALA B O 1
ATOM 6665 N N . GLU B 1 399 ? 12.461 20.938 -24.047 1 92.38 399 GLU B N 1
ATOM 6666 C CA . GLU B 1 399 ? 13.711 20.328 -24.5 1 92.38 399 GLU B CA 1
ATOM 6667 C C . GLU B 1 399 ? 14.516 21.312 -25.359 1 92.38 399 GLU B C 1
ATOM 6669 O O . GLU B 1 399 ? 15.672 21.031 -25.688 1 92.38 399 GLU B O 1
ATOM 6674 N N . GLY B 1 400 ? 13.93 22.359 -25.703 1 89.12 400 GLY B N 1
ATOM 6675 C CA . GLY B 1 400 ? 14.617 23.359 -26.516 1 89.12 400 GLY B CA 1
ATOM 6676 C C . GLY B 1 400 ? 14.555 23.047 -28 1 89.12 400 GLY B C 1
ATOM 6677 O O . GLY B 1 400 ? 15.234 23.703 -28.797 1 89.12 400 GLY B O 1
ATOM 6678 N N . ARG B 1 401 ? 13.773 22.094 -28.344 1 90.38 401 ARG B N 1
ATOM 6679 C CA . ARG B 1 401 ? 13.633 21.719 -29.75 1 90.38 401 ARG B CA 1
ATOM 6680 C C . ARG B 1 401 ? 12.734 22.719 -30.484 1 90.38 401 ARG B C 1
ATOM 6682 O O . ARG B 1 401 ? 12.828 22.859 -31.703 1 90.38 401 ARG B O 1
ATOM 6689 N N . VAL B 1 402 ? 11.859 23.359 -29.766 1 91.69 402 VAL B N 1
ATOM 6690 C CA . VAL B 1 402 ? 10.906 24.312 -30.312 1 91.69 402 VAL B CA 1
ATOM 6691 C C . VAL B 1 402 ? 11 25.641 -29.547 1 91.69 402 VAL B C 1
ATOM 6693 O O . VAL B 1 402 ? 10.898 25.656 -28.312 1 91.69 402 VAL B O 1
ATOM 6696 N N . GLY B 1 403 ? 11.227 26.75 -30.297 1 91.5 403 GLY B N 1
ATOM 6697 C CA . GLY B 1 403 ? 11.367 28.047 -29.625 1 91.5 403 GLY B CA 1
ATOM 6698 C C . GLY B 1 403 ? 10.484 29.125 -30.219 1 91.5 403 GLY B C 1
ATOM 6699 O O . GLY B 1 403 ? 10.297 30.172 -29.609 1 91.5 403 GLY B O 1
ATOM 6700 N N . THR B 1 404 ? 10.062 28.859 -31.391 1 93 404 THR B N 1
ATOM 6701 C CA . THR B 1 404 ? 9.227 29.828 -32.062 1 93 404 THR B CA 1
ATOM 6702 C C . THR B 1 404 ? 7.918 29.203 -32.531 1 93 404 THR B C 1
ATOM 6704 O O . THR B 1 404 ? 7.785 27.984 -32.562 1 93 404 THR B O 1
ATOM 6707 N N . LYS B 1 405 ? 6.957 30.078 -32.844 1 94.06 405 LYS B N 1
ATOM 6708 C CA . LYS B 1 405 ? 5.676 29.578 -33.344 1 94.06 405 LYS B CA 1
ATOM 6709 C C . LYS B 1 405 ? 5.855 28.797 -34.625 1 94.06 405 LYS B C 1
ATOM 6711 O O . LYS B 1 405 ? 5.152 27.812 -34.875 1 94.06 405 LYS B O 1
ATOM 6716 N N . GLU B 1 406 ? 6.793 29.297 -35.5 1 92.75 406 GLU B N 1
ATOM 6717 C CA . GLU B 1 406 ? 7.07 28.609 -36.75 1 92.75 406 GLU B CA 1
ATOM 6718 C C . GLU B 1 406 ? 7.617 27.203 -36.5 1 92.75 406 GLU B C 1
ATOM 6720 O O . GLU B 1 406 ? 7.195 26.25 -37.156 1 92.75 406 GLU B O 1
ATOM 6725 N N . GLU B 1 407 ? 8.484 27.125 -35.594 1 93.31 407 GLU B N 1
ATOM 6726 C CA . GLU B 1 407 ? 9.055 25.844 -35.219 1 93.31 407 GLU B CA 1
ATOM 6727 C C . GLU B 1 407 ? 8 24.922 -34.625 1 93.31 407 GLU B C 1
ATOM 6729 O O . GLU B 1 407 ? 8.031 23.703 -34.812 1 93.31 407 GLU B O 1
ATOM 6734 N N . ALA B 1 408 ? 7.113 25.516 -33.812 1 93.94 408 ALA B N 1
ATOM 6735 C CA . ALA B 1 408 ? 6.027 24.781 -33.188 1 93.94 408 ALA B CA 1
ATOM 6736 C C . ALA B 1 408 ? 5.129 24.125 -34.25 1 93.94 408 ALA B C 1
ATOM 6738 O O . ALA B 1 408 ? 4.746 22.969 -34.094 1 93.94 408 ALA B O 1
ATOM 6739 N N . ARG B 1 409 ? 4.875 24.875 -35.281 1 92.62 409 ARG B N 1
ATOM 6740 C CA . ARG B 1 409 ? 4.043 24.344 -36.344 1 92.62 409 ARG B CA 1
ATOM 6741 C C . ARG B 1 409 ? 4.73 23.188 -37.062 1 92.62 409 ARG B C 1
ATOM 6743 O O . ARG B 1 409 ? 4.109 22.156 -37.312 1 92.62 409 ARG B O 1
ATOM 6750 N N . ALA B 1 410 ? 5.988 23.359 -37.375 1 90.94 410 ALA B N 1
ATOM 6751 C CA . ALA B 1 410 ? 6.762 22.328 -38.031 1 90.94 410 ALA B CA 1
ATOM 6752 C C . ALA B 1 410 ? 6.836 21.062 -37.188 1 90.94 410 ALA B C 1
ATOM 6754 O O . ALA B 1 410 ? 6.707 19.953 -37.688 1 90.94 410 ALA B O 1
ATOM 6755 N N . PHE B 1 411 ? 7.039 21.219 -35.969 1 90.62 411 PHE B N 1
ATOM 6756 C CA . PHE B 1 411 ? 7.152 20.109 -35.031 1 90.62 411 PHE B CA 1
ATOM 6757 C C . PHE B 1 411 ? 5.863 19.297 -35 1 90.62 411 PHE B C 1
ATOM 6759 O O . PHE B 1 411 ? 5.891 18.062 -35.062 1 90.62 411 PHE B O 1
ATOM 6766 N N . LEU B 1 412 ? 4.789 20.016 -34.844 1 91.56 412 LEU B N 1
ATOM 6767 C CA . LEU B 1 412 ? 3.504 19.328 -34.719 1 91.56 412 LEU B CA 1
ATOM 6768 C C . LEU B 1 412 ? 3.145 18.609 -36 1 91.56 412 LEU B C 1
ATOM 6770 O O . LEU B 1 412 ? 2.521 17.547 -35.969 1 91.56 412 LEU B O 1
ATOM 6774 N N . LEU B 1 413 ? 3.529 19.109 -37.125 1 87.25 413 LEU B N 1
ATOM 6775 C CA . LEU B 1 413 ? 3.295 18.453 -38.406 1 87.25 413 LEU B CA 1
ATOM 6776 C C . LEU B 1 413 ? 4.102 17.156 -38.5 1 87.25 413 LEU B C 1
ATOM 6778 O O . LEU B 1 413 ? 3.607 16.156 -39 1 87.25 413 LEU B O 1
ATOM 6782 N N . TYR B 1 414 ? 5.297 17.141 -37.969 1 84.25 414 TYR B N 1
ATOM 6783 C CA . TYR B 1 414 ? 6.129 15.953 -37.906 1 84.25 414 TYR B CA 1
ATOM 6784 C C . TYR B 1 414 ? 5.582 14.945 -36.906 1 84.25 414 TYR B C 1
ATOM 6786 O O . TYR B 1 414 ? 5.59 13.742 -37.156 1 84.25 414 TYR B O 1
ATOM 6794 N N . TRP B 1 415 ? 5.262 15.477 -35.75 1 83.25 415 TRP B N 1
ATOM 6795 C CA . TRP B 1 415 ? 4.695 14.672 -34.688 1 83.25 415 TRP B CA 1
ATOM 6796 C C . TRP B 1 415 ? 3.51 13.852 -35.188 1 83.25 415 TRP B C 1
ATOM 6798 O O . TRP B 1 415 ? 3.381 12.672 -34.844 1 83.25 415 TRP B O 1
ATOM 6808 N N . ARG B 1 416 ? 2.709 14.492 -35.875 1 74.5 416 ARG B N 1
ATOM 6809 C CA . ARG B 1 416 ? 1.529 13.844 -36.438 1 74.5 416 ARG B CA 1
ATOM 6810 C C . ARG B 1 416 ? 1.922 12.812 -37.469 1 74.5 416 ARG B C 1
ATOM 6812 O O . ARG B 1 416 ? 1.349 11.719 -37.531 1 74.5 416 ARG B O 1
ATOM 6819 N N . GLY B 1 417 ? 2.934 13.203 -38.25 1 63.91 417 GLY B N 1
ATOM 6820 C CA . GLY B 1 417 ? 3.42 12.289 -39.281 1 63.91 417 GLY B CA 1
ATOM 6821 C C . GLY B 1 417 ? 4.062 11.039 -38.719 1 63.91 417 GLY B C 1
ATOM 6822 O O . GLY B 1 417 ? 3.924 9.953 -39.281 1 63.91 417 GLY B O 1
ATOM 68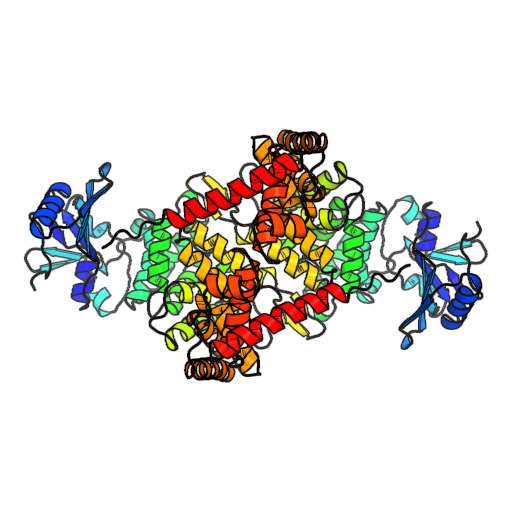23 N N . GLY B 1 418 ? 4.922 11.141 -37.688 1 58.06 418 GLY B N 1
ATOM 6824 C CA . GLY B 1 418 ? 5.574 10.008 -37.031 1 58.06 418 GLY B CA 1
ATOM 6825 C C . GLY B 1 418 ? 4.602 9.07 -36.344 1 58.06 418 GLY B C 1
ATOM 6826 O O . GLY B 1 418 ? 4.793 7.848 -36.375 1 58.06 418 GLY B O 1
ATOM 6827 N N . ARG B 1 419 ? 3.719 9.625 -35.75 1 56.44 419 ARG B N 1
ATOM 6828 C CA . ARG B 1 419 ? 2.684 8.797 -35.156 1 56.44 419 ARG B CA 1
ATOM 6829 C C . ARG B 1 419 ? 1.853 8.086 -36.219 1 56.44 419 ARG B C 1
ATOM 6831 O O . ARG B 1 419 ? 1.451 6.938 -36.031 1 56.44 419 ARG B O 1
ATOM 6838 N N . GLU B 1 420 ? 1.636 8.758 -37.281 1 48.97 420 GLU B N 1
ATOM 6839 C CA . GLU B 1 420 ? 0.973 8.125 -38.438 1 48.97 420 GLU B CA 1
ATOM 6840 C C . GLU B 1 420 ? 1.828 7.008 -39.031 1 48.97 420 GLU B C 1
ATOM 6842 O O . GLU B 1 420 ? 1.309 5.957 -39.406 1 48.97 420 GLU B O 1
ATOM 6847 N N . ALA B 1 421 ? 3.139 7.215 -39.094 1 47.53 421 ALA B N 1
ATOM 6848 C CA . ALA B 1 421 ? 4.059 6.188 -39.562 1 47.53 421 ALA B CA 1
ATOM 6849 C C . ALA B 1 421 ? 4.09 4.996 -38.594 1 47.53 421 ALA B C 1
ATOM 6851 O O . ALA B 1 421 ? 4.141 3.844 -39.031 1 47.53 421 ALA B O 1
ATOM 6852 N N . GLN B 1 422 ? 4.203 5.207 -37.406 1 48.25 422 GLN B N 1
ATOM 6853 C CA . GLN B 1 422 ? 4.188 4.117 -36.438 1 48.25 422 GLN B CA 1
ATOM 6854 C C . GLN B 1 422 ? 2.85 3.383 -36.469 1 48.25 422 GLN B C 1
ATOM 6856 O O . GLN B 1 422 ? 2.801 2.166 -36.281 1 48.25 422 GLN B O 1
ATOM 6861 N N . ALA B 1 423 ? 1.811 3.961 -36.688 1 49.09 423 ALA B N 1
ATOM 6862 C CA . ALA B 1 423 ? 0.498 3.336 -36.812 1 49.09 423 ALA B CA 1
ATOM 6863 C C . ALA B 1 423 ? 0.382 2.598 -38.156 1 49.09 423 ALA B C 1
ATOM 6865 O O . ALA B 1 423 ? -0.254 1.545 -38.25 1 49.09 423 ALA B O 1
ATOM 6866 N N . SER B 1 424 ? 0.914 3.064 -39.219 1 43.38 424 SER B N 1
ATOM 6867 C CA . SER B 1 424 ? 0.875 2.414 -40.5 1 43.38 424 SER B CA 1
ATOM 6868 C C . SER B 1 424 ? 1.846 1.24 -40.562 1 43.38 424 SER B C 1
ATOM 6870 O O . SER B 1 424 ? 1.711 0.36 -41.438 1 43.38 424 SER B O 1
ATOM 6872 N N . GLY B 1 425 ? 3.031 1.245 -39.875 1 39.38 425 GLY B N 1
ATOM 6873 C CA . GLY B 1 425 ? 3.977 0.144 -39.969 1 39.38 425 GLY B CA 1
ATOM 6874 C C . GLY B 1 425 ? 3.443 -1.154 -39.406 1 39.38 425 GLY B C 1
ATOM 6875 O O . GLY B 1 425 ? 4.188 -2.125 -39.25 1 39.38 425 GLY B O 1
ATOM 6876 N N . THR B 1 426 ? 2.402 -1.211 -38.719 1 37.34 426 THR B N 1
ATOM 6877 C CA . THR B 1 426 ? 1.936 -2.564 -38.438 1 37.34 426 THR B CA 1
ATOM 6878 C C . THR B 1 426 ? 1.458 -3.244 -39.719 1 37.34 426 THR B C 1
ATOM 6880 O O . THR B 1 426 ? 0.405 -2.893 -40.25 1 37.34 426 THR B O 1
ATOM 6883 N N . PRO B 1 427 ? 2.461 -3.619 -40.594 1 34.69 427 PRO B N 1
ATOM 6884 C CA . PRO B 1 427 ? 2.055 -4.449 -41.719 1 34.69 427 PRO B CA 1
ATOM 6885 C C . PRO B 1 427 ? 1.212 -5.652 -41.312 1 34.69 427 PRO B C 1
ATOM 6887 O O . PRO B 1 427 ? 1.382 -6.172 -40.188 1 34.69 427 PRO B O 1
ATOM 6890 N N . ASP B 1 428 ? 0.067 -5.773 -41.719 1 32.16 428 ASP B N 1
ATOM 6891 C CA . ASP B 1 428 ? -0.74 -6.988 -41.781 1 32.16 428 ASP B CA 1
ATOM 6892 C C . ASP B 1 428 ? 0.058 -8.156 -42.344 1 32.16 428 ASP B C 1
ATOM 6894 O O . ASP B 1 428 ? 0.463 -8.133 -43.5 1 32.16 428 ASP B O 1
ATOM 6898 N N . HIS B 1 429 ? 1.161 -8.648 -41.75 1 27.88 429 HIS B N 1
ATOM 6899 C CA . HIS B 1 429 ? 1.605 -9.93 -42.312 1 27.88 429 HIS B CA 1
ATOM 6900 C C . HIS B 1 429 ? 0.45 -10.922 -42.406 1 27.88 429 HIS B C 1
ATOM 6902 O O . HIS B 1 429 ? -0.291 -11.109 -41.438 1 27.88 429 HIS B O 1
ATOM 6908 N N . PRO B 1 430 ? -0.023 -11.18 -43.594 1 32.03 430 PRO B N 1
ATOM 6909 C CA . PRO B 1 430 ? -0.908 -12.289 -43.938 1 32.03 430 PRO B CA 1
ATOM 6910 C C . PRO B 1 430 ? -0.438 -13.625 -43.375 1 32.03 430 PRO B C 1
ATOM 6912 O O . PRO B 1 430 ? 0.723 -14 -43.562 1 32.03 430 PRO B O 1
ATOM 6915 N N . HIS B 1 431 ? -0.632 -14 -42.094 1 23.39 431 HIS B N 1
ATOM 6916 C CA . HIS B 1 431 ? -0.735 -15.453 -42.062 1 23.39 431 HIS B CA 1
ATOM 6917 C C . HIS B 1 431 ? -2.02 -15.922 -42.75 1 23.39 431 HIS B C 1
ATOM 6919 O O . HIS B 1 431 ? -3.055 -15.258 -42.656 1 23.39 431 HIS B O 1
#

Secondary structure (DSSP, 8-state):
---SS---TTEEEETHHHHHHHTT---SEEEEEESSHHHHHHHHHHHH--EEEEEEGGGTEEEEEETTEEEEEEE--SSHHHHHHTSSBGGG-EEEETTEEEE-TTHHHHHHHTB--BS-THHHHHSTTHHHHHHHHHHHHT-B--HHHHHHHHHHHHHHHH-GGGPPPHHHHHHHHHHHHHSTTHHHHHHHHHHTTHHHHH-HHHHTTTT----TT--S-HHHHHHHHHHHHHHH-TT--HHHHHHHHHTTTTHHHH-EEETTTTEEE-TTHHHHHHHHHHHHHHHTT--HHHHHHHHHHHHHTTPPPPSSHHHHHHHHHHTGGGTTHHHHHHHHHHHTSTT-HHHHHHHHHHHHHHHHSPPPSS-SS-HHHHHHHHTPPSSHHHHHHHHHHHHHHHTTS--SHHHHHHHHHHHHHHHHHHHHT------/---SS---TTEEEETHHHHHHHTT---SEEEEEESSHHHHHHHHHHHH--EEEEEEGGGTEEEEEETTEEEEEEE--SSHHHHHHTSSBGGG-EEEETTEEEE-TTHHHHHHHTB--BS-THHHHHSTTHHHHHHHHHHHHT-B--HHHHHHHHHHHHHHHH-GGGPPPHHHHHHHHHHHHHSTTHHHHHHHHHHTTHHHHH-HHHHTTTT----TT--S-HHHHHHHHHHHHHHH-TT--HHHHHHHHHTTTTHHHH-EEETTTTEEE-TTHHHHHHHHHHHHHHHTT--HHHHHHHHHHHHHTTPPPPSSHHHHHHHHHHTGGGTTHHHHHHHHHHHTSTT-HHHHHHHHHHHHHHHHSPPPSS-SS-HHHHHHHHTPPSSHHHHHHHHHHHHHHHTTS--SHHHHHHHHHHHHHHHHHHHHT------

InterPro domains:
  IPR003607 HD/PDEase domain [SM00471] (218-351)
  IPR003607 HD/PDEase domain [cd00077] (223-363)
  IPR006674 HD domain [PF01966] (224-341)
  IPR006675 HDIG domain [TIGR00277] (213-298)
  IPR032828 tRNA nucleotidyltransferase/poly(A) polymerase, RNA and SrmB- binding domain [PF12627] (142-207)
  IPR043519 Nucleotidyltransferase superfamily [G3DSA:3.30.460.10] (6-103)
  IPR043519 Nucleotidyltransferase superfamily [SSF81301] (8-111)
  IPR050124 tRNA CCA-adding enzyme [PTHR47545] (12-412)

Sequence (862 aa):
MDFPFYTPKDAFPVGGAVRDLLLGRRPTDLDYAALDPEGAAEEAKRRLGGSLFPLDPKRGHYRLVVGERTLDFTPLEGRLEEDLLRRDYRVNALLWKGGAVFGLKGVEEDLRRRLLVPVREENLYQDHLRSLRGVRLAATLGFGLPQRTREALGRHARFLQAHPEALPARERVKEELARLLLSPRAAFGLRLLERVGLLGVYLPELALLVGLHQGGVHHLPAWDHTLSAVFHLLWLWPEAPLEARLAALFHDVGKPLTRRFDPEVGRFRFLGHAEVGAEIARASLFWLRFPKEVVERAAGLVRRHMDRLPEERKALRRFFLRRQDLLPDLVYLMAADRLATRGVEREAWEVLGRYEEVLKDPLPQRPLLSGEEVMALLGLQEGPEVGRALKALLEAQAEGRVGTKEEARAFLLYWRGGREAQASGTPDHPHMDFPFYTPKDAFPVGGAVRDLLLGRRPTDLDYAALDPEGAAEEAKRRLGGSLFPLDPKRGHYRLVVGERTLDFTPLEGRLEEDLLRRDYRVNALLWKGGAVFGLKGVEEDLRRRLLVPVREENLYQDHLRSLRGVRLAATLGFGLPQRTREALGRHARFLQAHPEALPARERVKEELARLLLSPRAAFGLRLLERVGLLGVYLPELALLVGLHQGGVHHLPAWDHTLSAVFHLLWLWPEAPLEARLAALFHDVGKPLTRRFDPEVGRFRFLGHAEVGAEIARASLFWLRFPKEVVERAAGLVRRHMDRLPEERKALRRFFLRRQDLLPDLVYLMAADRLATRGVEREAWEVLGRYEEVLKDPLPQRPLLSGEEVMALLGLQEGPEVGRALKALLEAQAEGRVGTKEEARAFLLYWRGGREAQASGTPDHPH

Radius of gyration: 33.92 Å; Cα contacts (8 Å, |Δi|>4): 1494; chains: 2; bounding box: 58×100×86 Å

Organism: Thermus thermophilus (strain ATCC 27634 / DSM 579 / HB8) (NCBI:txid300852)

Foldseek 3Di:
DDPPDDFFPQKKWFFPCVLCVVVVHHDQETEIAGQQQVVRLVVCCVVQNADKDDPDVVQRWIWGDHPRYIYIYGYDDPDLQVSLLLDFWQCRSWIDDPNDIDGDPCNVVCSVQQATHTSDLVSCQVQVCSLLLSLLCCQQSVGDYPPVNLQSSLVSLVVCVVVVVSDDDLQSVLVSLLSLLLGLRNLVSVVSCLSSNVCCRQPVLLNLQVPQDFDDQAPDGRNLLLSQLLNQLCVVPVNDHSLLSLLSNQLQSQQSVQWDQDVVVGGTDRPCSLVSSLVVQLVSCVVSVHDPVSSNLSSVLSNCLPPDADPDLLSNLLVCVVVVVNPPSNLSSNLSSQCSTPPRNVVSVVSVVSVVVLPVPPQDPFAQDDLVRLCVLQVHDPDVVSVVLRSVRSSCVSSVVDDHPVSSSVVSNVVVVVVVVVVVPPPPPDD/DDPPDDFFPQKKWFFPCVLQVVVVHHDQETEIAGQQQVVRLVVCCVVQNADKDDPDVVQRWIWGDHPRHIYIYGYDDPDLQVSLLLDFWQSRSWIDDPNDIDGDPCNVVCSVQQATHTSDLVSCQVQVCSLLLSLLCCQQSVGDYPPVNLQSSLVSLVVCVVPVVSDDDLQSVLVSLLSLLLGLRNLVSVVSCLSSNVCCRQPVLLNLQVPQDFDDQAPDGRNLLLSQLLNQLCVVPVNDHSLLSLLSNQLQSQQSVQWDQDVVVRGTDRPCSLVSSLVVQLVSCVVSVDDPVSSNLSSVLSNCLPPDADPDLLSNLLVCVVVVVNPPSNLSSNLSSQCSGPPRNVVSVVSVVSVVVLPVPPQDPFAQDDLVRLCVLQVHDPDVVSVVLRSVRSSCVSSVVDDHPVSSSVVSVVVVVVVVVVVVPPPPPDD